Protein 3QBT (pdb70)

Structure (mmCIF, N/CA/C/O backbone):
data_3QBT
#
_entry.id   3QBT
#
_cell.length_a   157.147
_cell.length_b   55.340
_cell.length_c   173.836
_cell.angle_alpha   90.000
_cell.angle_beta   91.930
_cell.angle_gamma   90.000
#
_symmetry.space_group_name_H-M   'C 1 2 1'
#
loop_
_entity.id
_entity.type
_entity.pdbx_description
1 polymer 'Ras-related protein Rab-8A'
2 polymer 'Inositol polyphosphate 5-phosphatase OCRL-1'
3 non-polymer 'MAGNESIUM ION'
4 non-polymer 'PHOSPHOAMINOPHOSPHONIC ACID-GUANYLATE ESTER'
5 non-polymer 'SULFATE ION'
6 water water
#
loop_
_atom_site.group_PDB
_atom_site.id
_atom_site.type_symbol
_atom_site.label_atom_id
_atom_site.label_alt_id
_atom_site.label_comp_id
_atom_site.label_asym_id
_atom_site.label_entity_id
_atom_site.label_seq_id
_atom_site.pdbx_PDB_ins_code
_atom_site.Cartn_x
_atom_site.Cartn_y
_atom_site.Cartn_z
_atom_site.occupancy
_atom_site.B_iso_or_equiv
_atom_site.auth_seq_id
_atom_site.auth_comp_id
_atom_site.auth_asym_id
_atom_site.auth_atom_id
_atom_site.pdbx_PDB_model_num
ATOM 1 N N . TYR A 1 5 ? 7.854 22.557 48.862 1.00 48.93 7 TYR A N 1
ATOM 2 C CA . TYR A 1 5 ? 7.888 22.746 50.325 1.00 47.72 7 TYR A CA 1
ATOM 3 C C . TYR A 1 5 ? 8.441 21.499 51.003 1.00 45.48 7 TYR A C 1
ATOM 4 O O . TYR A 1 5 ? 7.962 20.390 50.763 1.00 44.80 7 TYR A O 1
ATOM 13 N N . LEU A 1 6 ? 9.427 21.686 51.869 1.00 42.97 8 LEU A N 1
ATOM 14 C CA . LEU A 1 6 ? 9.926 20.586 52.689 1.00 40.29 8 LEU A CA 1
ATOM 15 C C . LEU A 1 6 ? 9.908 21.017 54.161 1.00 37.44 8 LEU A C 1
ATOM 16 O O . LEU A 1 6 ? 10.633 21.944 54.542 1.00 37.19 8 LEU A O 1
ATOM 21 N N . PHE A 1 7 ? 9.076 20.357 54.984 1.00 34.41 9 PHE A N 1
ATOM 22 C CA . PHE A 1 7 ? 8.988 20.709 56.401 1.00 31.77 9 PHE A CA 1
ATOM 23 C C . PHE A 1 7 ? 9.636 19.639 57.245 1.00 30.44 9 PHE A C 1
ATOM 24 O O . PHE A 1 7 ? 9.281 18.465 57.137 1.00 30.03 9 PHE A O 1
ATOM 32 N N . LYS A 1 8 ? 10.571 20.042 58.103 1.00 29.53 10 LYS A N 1
ATOM 33 C CA . LYS A 1 8 ? 11.166 19.101 59.058 1.00 28.70 10 LYS A CA 1
ATOM 34 C C . LYS A 1 8 ? 10.318 19.104 60.304 1.00 26.19 10 LYS A C 1
ATOM 35 O O . LYS A 1 8 ? 10.126 20.136 60.939 1.00 25.57 10 LYS A O 1
ATOM 41 N N . LEU A 1 9 ? 9.787 17.938 60.659 1.00 24.07 11 LEU A N 1
ATOM 42 C CA . LEU A 1 9 ? 8.996 17.810 61.889 1.00 23.61 11 LEU A CA 1
ATOM 43 C C . LEU A 1 9 ? 9.673 16.904 62.901 1.00 23.85 11 LEU A C 1
ATOM 44 O O . LEU A 1 9 ? 10.451 16.020 62.537 1.00 24.84 11 LEU A O 1
ATOM 49 N N . LEU A 1 10 ? 9.365 17.096 64.180 1.00 23.69 12 LEU A N 1
ATOM 50 C CA . LEU A 1 10 ? 10.030 16.332 65.208 1.00 24.85 12 LEU A CA 1
ATOM 51 C C . LEU A 1 10 ? 9.005 15.883 66.252 1.00 23.76 12 LEU A C 1
ATOM 52 O O . LEU A 1 10 ? 8.192 16.673 66.674 1.00 23.96 12 LEU A O 1
ATOM 57 N N . LEU A 1 11 ? 9.048 14.617 66.657 1.00 22.18 13 LEU A N 1
ATOM 58 C CA . LEU A 1 11 ? 8.168 14.079 67.736 1.00 22.75 13 LEU A CA 1
ATOM 59 C C . LEU A 1 11 ? 8.962 13.891 69.003 1.00 21.78 13 LEU A C 1
ATOM 60 O O . LEU A 1 11 ? 10.005 13.202 68.976 1.00 21.45 13 LEU A O 1
ATOM 65 N N . ILE A 1 12 ? 8.503 14.499 70.095 1.00 20.73 14 ILE A N 1
ATOM 66 C CA . ILE A 1 12 ? 9.226 14.394 71.362 1.00 20.82 14 ILE A CA 1
ATOM 67 C C . ILE A 1 12 ? 8.226 14.067 72.466 1.00 20.83 14 ILE A C 1
ATOM 68 O O . ILE A 1 12 ? 7.017 14.228 72.265 1.00 20.44 14 ILE A O 1
ATOM 73 N N . GLY A 1 13 ? 8.738 13.657 73.620 1.00 20.94 15 GLY A N 1
ATOM 74 C CA . GLY A 1 13 ? 7.905 13.242 74.728 1.00 22.55 15 GLY A CA 1
ATOM 75 C C . GLY A 1 13 ? 8.484 11.979 75.320 1.00 23.29 15 GLY A C 1
ATOM 76 O O . GLY A 1 13 ? 9.340 11.345 74.703 1.00 22.69 15 GLY A O 1
ATOM 77 N N . ASP A 1 14 ? 8.006 11.617 76.514 1.00 23.64 16 ASP A N 1
ATOM 78 C CA . ASP A 1 14 ? 8.538 10.536 77.323 1.00 24.59 16 ASP A CA 1
ATOM 79 C C . ASP A 1 14 ? 8.584 9.199 76.574 1.00 25.46 16 ASP A C 1
ATOM 80 O O . ASP A 1 14 ? 7.811 8.954 75.641 1.00 24.99 16 ASP A O 1
ATOM 85 N N . SER A 1 15 ? 9.465 8.320 77.020 1.00 25.03 17 SER A N 1
ATOM 86 C CA . SER A 1 15 ? 9.493 6.959 76.507 1.00 25.39 17 SER A CA 1
ATOM 87 C C . SER A 1 15 ? 8.159 6.254 76.757 1.00 25.82 17 SER A C 1
ATOM 88 O O . SER A 1 15 ? 7.613 6.297 77.869 1.00 26.34 17 SER A O 1
ATOM 91 N N . GLY A 1 16 ? 7.627 5.607 75.724 1.00 25.76 18 GLY A N 1
ATOM 92 C CA . GLY A 1 16 ? 6.413 4.787 75.831 1.00 25.30 18 GLY A CA 1
ATOM 93 C C . GLY A 1 16 ? 5.089 5.479 75.485 1.00 24.96 18 GLY A C 1
ATOM 94 O O . GLY A 1 16 ? 4.025 4.837 75.529 1.00 25.99 18 GLY A O 1
ATOM 95 N N . VAL A 1 17 ? 5.122 6.765 75.142 1.00 22.77 19 VAL A N 1
ATOM 96 C CA . VAL A 1 17 ? 3.864 7.494 74.943 1.00 21.74 19 VAL A CA 1
ATOM 97 C C . VAL A 1 17 ? 3.227 7.157 73.582 1.00 22.14 19 VAL A C 1
ATOM 98 O O . VAL A 1 17 ? 2.079 7.493 73.358 1.00 21.73 19 VAL A O 1
ATOM 102 N N . GLY A 1 18 ? 4.019 6.585 72.663 1.00 19.73 20 GLY A N 1
ATOM 103 C CA . GLY A 1 18 ? 3.535 6.234 71.327 1.00 19.98 20 GLY A CA 1
ATOM 104 C C . GLY A 1 18 ? 4.056 7.011 70.137 1.00 20.41 20 GLY A C 1
ATOM 105 O O . GLY A 1 18 ? 3.440 6.970 69.087 1.00 20.24 20 GLY A O 1
ATOM 106 N N . LYS A 1 19 ? 5.175 7.720 70.274 1.00 20.97 21 LYS A N 1
ATOM 107 C CA . LYS A 1 19 ? 5.731 8.456 69.136 1.00 22.20 21 LYS A CA 1
ATOM 108 C C . LYS A 1 19 ? 5.986 7.581 67.917 1.00 22.31 21 LYS A C 1
ATOM 109 O O . LYS A 1 19 ? 5.575 7.906 66.815 1.00 23.60 21 LYS A O 1
ATOM 115 N N . THR A 1 20 ? 6.676 6.457 68.092 1.00 23.17 22 THR A N 1
ATOM 116 C CA . THR A 1 20 ? 6.978 5.596 66.932 1.00 22.31 22 THR A CA 1
ATOM 117 C C . THR A 1 20 ? 5.695 5.067 66.295 1.00 22.83 22 THR A C 1
ATOM 118 O O . THR A 1 20 ? 5.576 5.008 65.079 1.00 22.41 22 THR A O 1
ATOM 122 N N . CYS A 1 21 ? 4.715 4.709 67.119 1.00 22.09 23 CYS A N 1
ATOM 123 C CA . CYS A 1 21 ? 3.456 4.216 66.578 1.00 23.26 23 CYS A CA 1
ATOM 124 C C . CYS A 1 21 ? 2.709 5.333 65.878 1.00 22.93 23 CYS A C 1
ATOM 125 O O . CYS A 1 21 ? 2.060 5.119 64.869 1.00 24.56 23 CYS A O 1
ATOM 128 N N . VAL A 1 22 ? 2.781 6.546 66.407 1.00 22.08 24 VAL A N 1
ATOM 129 C CA . VAL A 1 22 ? 2.058 7.650 65.738 1.00 23.44 24 VAL A CA 1
ATOM 130 C C . VAL A 1 22 ? 2.642 7.865 64.343 1.00 23.88 24 VAL A C 1
ATOM 131 O O . VAL A 1 22 ? 1.922 8.032 63.338 1.00 23.74 24 VAL A O 1
ATOM 135 N N . LEU A 1 23 ? 3.963 7.858 64.276 1.00 23.96 25 LEU A N 1
ATOM 136 C CA . LEU A 1 23 ? 4.617 7.981 62.965 1.00 25.54 25 LEU A CA 1
ATOM 137 C C . LEU A 1 23 ? 4.335 6.820 62.018 1.00 25.99 25 LEU A C 1
ATOM 138 O O . LEU A 1 23 ? 4.090 7.046 60.826 1.00 27.98 25 LEU A O 1
ATOM 143 N N . PHE A 1 24 ? 4.345 5.589 62.536 1.00 26.51 26 PHE A N 1
ATOM 144 C CA . PHE A 1 24 ? 4.037 4.419 61.744 1.00 27.84 26 PHE A CA 1
ATOM 145 C C . PHE A 1 24 ? 2.604 4.480 61.205 1.00 28.03 26 PHE A C 1
ATOM 146 O O . PHE A 1 24 ? 2.344 4.153 60.044 1.00 27.34 26 PHE A O 1
ATOM 154 N N . ARG A 1 25 ? 1.669 4.897 62.050 1.00 27.20 27 ARG A N 1
ATOM 155 C CA . ARG A 1 25 ? 0.287 5.078 61.601 1.00 26.73 27 ARG A CA 1
ATOM 156 C C . ARG A 1 25 ? 0.180 6.137 60.473 1.00 27.61 27 ARG A C 1
ATOM 157 O O . ARG A 1 25 ? -0.519 5.912 59.501 1.00 27.55 27 ARG A O 1
ATOM 165 N N . PHE A 1 26 ? 0.847 7.278 60.613 1.00 26.30 28 PHE A N 1
ATOM 166 C CA . PHE A 1 26 ? 0.750 8.336 59.600 1.00 27.63 28 PHE A CA 1
ATOM 167 C C . PHE A 1 26 ? 1.458 7.974 58.278 1.00 29.69 28 PHE A C 1
ATOM 168 O O . PHE A 1 26 ? 0.983 8.339 57.186 1.00 30.59 28 PHE A O 1
ATOM 176 N N . SER A 1 27 ? 2.588 7.282 58.362 1.00 29.78 29 SER A N 1
ATOM 177 C CA . SER A 1 27 ? 3.345 6.972 57.164 1.00 33.08 29 SER A CA 1
ATOM 178 C C . SER A 1 27 ? 2.945 5.626 56.526 1.00 35.09 29 SER A C 1
ATOM 179 O O . SER A 1 27 ? 2.901 5.524 55.298 1.00 36.19 29 SER A O 1
ATOM 182 N N . GLU A 1 28 ? 2.655 4.617 57.347 1.00 36.25 30 GLU A N 1
ATOM 183 C CA . GLU A 1 28 ? 2.306 3.287 56.839 1.00 39.19 30 GLU A CA 1
ATOM 184 C C . GLU A 1 28 ? 0.822 2.935 56.984 1.00 40.19 30 GLU A C 1
ATOM 185 O O . GLU A 1 28 ? 0.384 1.888 56.497 1.00 41.30 30 GLU A O 1
ATOM 191 N N . ASP A 1 29 ? 0.062 3.806 57.644 1.00 39.72 31 ASP A N 1
ATOM 192 C CA . ASP A 1 29 ? -1.367 3.572 57.922 1.00 40.95 31 ASP A CA 1
ATOM 193 C C . ASP A 1 29 ? -1.542 2.149 58.470 1.00 41.08 31 ASP A C 1
ATOM 194 O O . ASP A 1 29 ? -2.325 1.351 57.951 1.00 42.24 31 ASP A O 1
ATOM 199 N N . ALA A 1 30 ? -0.778 1.846 59.516 1.00 39.32 32 ALA A N 1
ATOM 200 C CA . ALA A 1 30 ? -0.830 0.556 60.186 1.00 38.80 32 ALA A CA 1
ATOM 201 C C . ALA A 1 30 ? -0.449 0.701 61.654 1.00 38.28 32 ALA A C 1
ATOM 202 O O . ALA A 1 30 ? 0.047 1.744 62.082 1.00 35.07 32 ALA A O 1
ATOM 204 N N . PHE A 1 31 ? -0.719 -0.341 62.433 1.00 38.88 33 PHE A N 1
ATOM 205 C CA . PHE A 1 31 ? -0.337 -0.374 63.824 1.00 38.82 33 PHE A CA 1
ATOM 206 C C . PHE A 1 31 ? 0.269 -1.743 64.106 1.00 41.44 33 PHE A C 1
ATOM 207 O O . PHE A 1 31 ? -0.295 -2.783 63.757 1.00 42.51 33 PHE A O 1
ATOM 215 N N . ASN A 1 32 ? 1.445 -1.719 64.696 1.00 42.42 34 ASN A N 1
ATOM 216 C CA . ASN A 1 32 ? 2.152 -2.917 65.105 1.00 45.39 34 ASN A CA 1
ATOM 217 C C . ASN A 1 32 ? 2.345 -2.807 66.617 1.00 45.23 34 ASN A C 1
ATOM 218 O O . ASN A 1 32 ? 2.949 -1.852 67.102 1.00 44.74 34 ASN A O 1
ATOM 223 N N . SER A 1 33 ? 1.817 -3.768 67.366 1.00 46.69 35 SER A N 1
ATOM 224 C CA . SER A 1 33 ? 1.863 -3.699 68.826 1.00 46.90 35 SER A CA 1
ATOM 225 C C . SER A 1 33 ? 3.170 -4.218 69.435 1.00 47.51 35 SER A C 1
ATOM 226 O O . SER A 1 33 ? 3.298 -4.265 70.657 1.00 46.84 35 SER A O 1
ATOM 229 N N . THR A 1 34 ? 4.129 -4.620 68.601 1.00 48.37 36 THR A N 1
ATOM 230 C CA . THR A 1 34 ? 5.379 -5.183 69.138 1.00 50.22 36 THR A CA 1
ATOM 231 C C . THR A 1 34 ? 6.601 -4.285 68.911 1.00 49.33 36 THR A C 1
ATOM 232 O O . THR A 1 34 ? 7.728 -4.785 68.795 1.00 50.81 36 THR A O 1
ATOM 236 N N . PHE A 1 35 ? 6.392 -2.970 68.838 1.00 47.65 37 PHE A N 1
ATOM 237 C CA . PHE A 1 35 ? 7.528 -2.059 68.668 1.00 46.34 37 PHE A CA 1
ATOM 238 C C . PHE A 1 35 ? 8.417 -2.003 69.917 1.00 45.10 37 PHE A C 1
ATOM 239 O O . PHE A 1 35 ? 7.943 -2.083 71.059 1.00 44.67 37 PHE A O 1
ATOM 247 N N . ILE A 1 36 ? 9.710 -1.887 69.647 1.00 43.00 38 ILE A N 1
ATOM 248 C CA . ILE A 1 36 ? 10.728 -1.685 70.633 1.00 41.86 38 ILE A CA 1
ATOM 249 C C . ILE A 1 36 ? 10.986 -0.174 70.802 1.00 38.39 38 ILE A C 1
ATOM 250 O O . ILE A 1 36 ? 10.754 0.637 69.895 1.00 35.36 38 ILE A O 1
ATOM 255 N N . SER A 1 37 ? 11.457 0.179 71.981 1.00 36.29 39 SER A N 1
ATOM 256 C CA . SER A 1 37 ? 11.914 1.518 72.268 1.00 35.53 39 SER A CA 1
ATOM 257 C C . SER A 1 37 ? 12.981 1.941 71.254 1.00 33.71 39 SER A C 1
ATOM 258 O O . SER A 1 37 ? 13.764 1.113 70.794 1.00 34.33 39 SER A O 1
ATOM 261 N N . THR A 1 38 ? 12.928 3.220 70.867 1.00 30.80 40 THR A N 1
ATOM 262 C CA . THR A 1 38 ? 13.840 3.805 69.922 1.00 28.85 40 THR A CA 1
ATOM 263 C C . THR A 1 38 ? 15.196 4.140 70.548 1.00 29.47 40 THR A C 1
ATOM 264 O 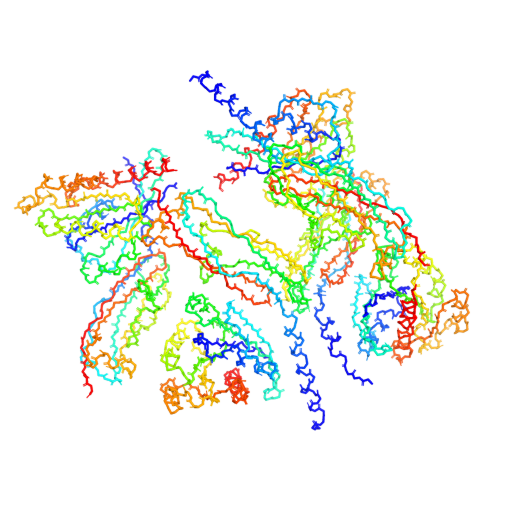O . THR A 1 38 ? 15.276 4.937 71.411 1.00 27.69 40 THR A O 1
ATOM 268 N N . ILE A 1 39 ? 16.228 3.433 70.095 1.00 29.35 41 ILE A N 1
ATOM 269 C CA . ILE A 1 39 ? 17.590 3.621 70.579 1.00 28.96 41 ILE A CA 1
ATOM 270 C C . ILE A 1 39 ? 18.381 4.349 69.506 1.00 27.15 41 ILE A C 1
ATOM 271 O O . ILE A 1 39 ? 19.163 3.748 68.768 1.00 25.89 41 ILE A O 1
ATOM 276 N N . GLY A 1 40 ? 18.154 5.652 69.426 1.00 26.35 42 GLY A N 1
ATOM 277 C CA . GLY A 1 40 ? 18.684 6.475 68.373 1.00 25.64 42 GLY A CA 1
ATOM 278 C C . GLY A 1 40 ? 17.663 7.490 67.917 1.00 25.04 42 GLY A C 1
ATOM 279 O O . GLY A 1 40 ? 16.839 7.901 68.678 1.00 24.23 42 GLY A O 1
ATOM 280 N N . ILE A 1 41 ? 17.740 7.884 66.665 1.00 24.78 43 ILE A N 1
ATOM 281 C CA . ILE A 1 41 ? 16.782 8.838 66.142 1.00 24.58 43 ILE A CA 1
ATOM 282 C C . ILE A 1 41 ? 16.578 8.479 64.675 1.00 26.51 43 ILE A C 1
ATOM 283 O O . ILE A 1 41 ? 17.552 8.244 63.925 1.00 25.78 43 ILE A O 1
ATOM 288 N N . ASP A 1 42 ? 15.303 8.420 64.271 1.00 26.15 44 ASP A N 1
ATOM 289 C CA . ASP A 1 42 ? 14.971 7.990 62.924 1.00 27.57 44 ASP A CA 1
ATOM 290 C C . ASP A 1 42 ? 14.086 9.019 62.262 1.00 26.84 44 ASP A C 1
ATOM 291 O O . ASP A 1 42 ? 13.564 9.903 62.921 1.00 25.34 44 ASP A O 1
ATOM 296 N N . PHE A 1 43 ? 13.920 8.904 60.951 1.00 26.44 45 PHE A N 1
ATOM 297 C CA . PHE A 1 43 ? 12.974 9.778 60.264 1.00 27.78 45 PHE A CA 1
ATOM 298 C C . PHE A 1 43 ? 12.316 9.053 59.122 1.00 28.15 45 PHE A C 1
ATOM 299 O O . PHE A 1 43 ? 12.872 8.091 58.564 1.00 28.05 45 PHE A O 1
ATOM 307 N N . LYS A 1 44 ? 11.132 9.517 58.777 1.00 28.09 46 LYS A N 1
ATOM 308 C CA . LYS A 1 44 ? 10.427 8.996 57.623 1.00 28.91 46 LYS A CA 1
ATOM 309 C C . LYS A 1 44 ? 9.831 10.136 56.831 1.00 29.61 46 LYS A C 1
ATOM 310 O O . LYS A 1 44 ? 9.599 11.236 57.364 1.00 28.26 46 LYS A O 1
ATOM 316 N N . ILE A 1 45 ? 9.616 9.866 55.545 1.00 29.46 47 ILE A N 1
ATOM 317 C CA . ILE A 1 45 ? 9.066 10.816 54.601 1.00 31.14 47 ILE A CA 1
ATOM 318 C C . ILE A 1 45 ? 7.574 10.538 54.373 1.00 31.14 47 ILE A C 1
ATOM 319 O O . ILE A 1 45 ? 7.166 9.382 54.148 1.00 29.55 47 ILE A O 1
ATOM 324 N N . ARG A 1 46 ? 6.770 11.607 54.430 1.00 31.04 48 ARG A N 1
ATOM 325 C CA . ARG A 1 46 ? 5.364 11.531 54.082 1.00 32.87 48 ARG A CA 1
ATOM 326 C C . ARG A 1 46 ? 4.958 12.820 53.401 1.00 34.13 48 ARG A C 1
ATOM 327 O O . ARG A 1 46 ? 5.117 13.911 53.952 1.00 33.71 48 ARG A O 1
ATOM 335 N N . THR A 1 47 ? 4.434 12.689 52.190 1.00 36.09 49 THR A N 1
ATOM 336 C CA . THR A 1 47 ? 4.028 13.830 51.385 1.00 37.63 49 THR A CA 1
ATOM 337 C C . THR A 1 47 ? 2.534 14.100 51.545 1.00 38.42 49 THR A C 1
ATOM 338 O O . THR A 1 47 ? 1.722 13.184 51.578 1.00 38.45 49 THR A O 1
ATOM 342 N N . ILE A 1 48 ? 2.185 15.368 51.718 1.00 39.81 50 ILE A N 1
ATOM 343 C CA . ILE A 1 48 ? 0.799 15.768 51.782 1.00 41.58 50 ILE A CA 1
ATOM 344 C C . ILE A 1 48 ? 0.565 16.888 50.748 1.00 43.48 50 ILE A C 1
ATOM 345 O O . ILE A 1 48 ? 1.514 17.370 50.125 1.00 43.07 50 ILE A O 1
ATOM 350 N N . GLU A 1 49 ? -0.689 17.295 50.571 1.00 45.98 51 GLU A N 1
ATOM 351 C CA . GLU A 1 49 ? -0.981 18.432 49.696 1.00 48.62 51 GLU A CA 1
ATOM 352 C C . GLU A 1 49 ? -1.806 19.503 50.407 1.00 48.13 51 GLU A C 1
ATOM 353 O O . GLU A 1 49 ? -2.824 19.203 51.026 1.00 47.60 51 GLU A O 1
ATOM 359 N N . LEU A 1 50 ? -1.359 20.752 50.285 1.00 49.10 52 LEU A N 1
ATOM 360 C CA . LEU A 1 50 ? -2.067 21.913 50.850 1.00 50.54 52 LEU A CA 1
ATOM 361 C C . LEU A 1 50 ? -2.084 23.074 49.860 1.00 52.52 52 LEU A C 1
ATOM 362 O O . LEU A 1 50 ? -1.039 23.449 49.323 1.00 52.46 52 LEU A O 1
ATOM 367 N N . ASP A 1 51 ? -3.263 23.668 49.657 1.00 55.46 53 ASP A N 1
ATOM 368 C CA . ASP A 1 51 ? -3.428 24.809 48.732 1.00 58.13 53 ASP A CA 1
ATOM 369 C C . ASP A 1 51 ? -2.899 24.457 47.344 1.00 59.06 53 ASP A C 1
ATOM 370 O O . ASP A 1 51 ? -2.296 25.300 46.657 1.00 60.47 53 ASP A O 1
ATOM 375 N N . GLY A 1 52 ? -3.101 23.204 46.943 1.00 59.04 54 GLY A N 1
ATOM 376 C CA . GLY A 1 52 ? -2.551 22.708 45.680 1.00 60.08 54 GLY A CA 1
ATOM 377 C C . GLY A 1 52 ? -1.030 22.627 45.643 1.00 59.71 54 GLY A C 1
ATOM 378 O O . GLY A 1 52 ? -0.431 22.567 44.570 1.00 60.78 54 GLY A O 1
ATOM 379 N N . LYS A 1 53 ? -0.390 22.632 46.808 1.00 57.99 55 LYS A N 1
ATOM 380 C CA . LYS A 1 53 ? 1.062 22.466 46.861 1.00 57.41 55 LYS A CA 1
ATOM 381 C C . LYS A 1 53 ? 1.403 21.118 47.474 1.00 55.41 55 LYS A C 1
ATOM 382 O O . LYS A 1 53 ? 0.745 20.674 48.416 1.00 54.54 55 LYS A O 1
ATOM 388 N N . ARG A 1 54 ? 2.435 20.476 46.940 1.00 54.52 56 ARG A N 1
ATOM 389 C CA . ARG A 1 54 ? 2.916 19.230 47.514 1.00 52.75 56 ARG A CA 1
ATOM 390 C C . ARG A 1 54 ? 3.970 19.535 48.586 1.00 50.02 56 ARG A C 1
ATOM 391 O O . ARG A 1 54 ? 5.005 20.176 48.319 1.00 49.99 56 ARG A O 1
ATOM 399 N N . ILE A 1 55 ? 3.680 19.098 49.803 1.00 46.81 57 ILE A N 1
ATOM 400 C CA . ILE A 1 55 ? 4.544 19.390 50.931 1.00 43.75 57 ILE A CA 1
ATOM 401 C C . ILE A 1 55 ? 5.163 18.076 51.371 1.00 41.15 57 ILE A C 1
ATOM 402 O O . ILE A 1 55 ? 4.444 17.143 51.728 1.00 39.76 57 ILE A O 1
ATOM 407 N N . LYS A 1 56 ? 6.490 17.997 51.327 1.00 39.71 58 LYS A N 1
ATOM 408 C CA . LYS A 1 56 ? 7.181 16.813 51.801 1.00 38.58 58 LYS A CA 1
ATOM 409 C C . LYS A 1 56 ? 7.443 16.977 53.288 1.00 35.35 58 LYS A C 1
ATOM 410 O O . LYS A 1 56 ? 8.115 17.935 53.714 1.00 35.43 58 LYS A O 1
ATOM 416 N N . LEU A 1 57 ? 6.897 16.064 54.082 1.00 31.76 59 LEU A N 1
ATOM 417 C CA . LEU A 1 57 ? 7.178 16.082 55.507 1.00 29.10 59 LEU A CA 1
ATOM 418 C C . LEU A 1 57 ? 8.315 15.114 55.825 1.00 28.08 59 LEU A C 1
ATOM 419 O O . LEU A 1 57 ? 8.245 13.945 55.481 1.00 29.05 59 LEU A O 1
ATOM 424 N N . GLN A 1 58 ? 9.362 15.617 56.464 1.00 25.91 60 GLN A N 1
ATOM 425 C CA . GLN A 1 58 ? 10.456 14.783 56.904 1.00 24.65 60 GLN A CA 1
ATOM 426 C C . GLN A 1 58 ? 10.303 14.712 58.398 1.00 23.10 60 GLN A C 1
ATOM 427 O O . GLN A 1 58 ? 10.511 15.691 59.099 1.00 23.88 60 GLN A O 1
ATOM 433 N N . ILE A 1 59 ? 9.869 13.561 58.910 1.00 24.09 61 ILE A N 1
ATOM 434 C CA . ILE A 1 59 ? 9.436 13.495 60.312 1.00 22.53 61 ILE A CA 1
ATOM 435 C C . ILE A 1 59 ? 10.385 12.661 61.137 1.00 23.05 61 ILE A C 1
ATOM 436 O O . ILE A 1 59 ? 10.511 11.457 60.892 1.00 21.75 61 ILE A O 1
ATOM 441 N N . TRP A 1 60 ? 11.029 13.304 62.104 1.00 21.71 62 TRP A N 1
ATOM 442 C CA . TRP A 1 60 ? 12.036 12.685 62.968 1.00 22.16 62 TRP A CA 1
ATOM 443 C C . TRP A 1 60 ? 11.432 12.189 64.275 1.00 23.61 62 TRP A C 1
ATOM 444 O O . TRP A 1 60 ? 10.726 12.922 64.986 1.00 22.27 62 TRP A O 1
ATOM 455 N N . ASP A 1 61 ? 11.729 10.935 64.592 1.00 22.59 63 ASP A N 1
ATOM 456 C CA . ASP A 1 61 ? 11.146 10.261 65.734 1.00 24.25 63 ASP A CA 1
ATOM 457 C C . ASP A 1 61 ? 12.288 10.025 66.748 1.00 25.17 63 ASP A C 1
ATOM 458 O O . ASP A 1 61 ? 13.246 9.314 66.449 1.00 26.59 63 ASP A O 1
ATOM 463 N N . THR A 1 62 ? 12.180 10.625 67.930 1.00 24.88 64 THR A N 1
ATOM 464 C CA . THR A 1 62 ? 13.266 10.653 68.903 1.00 25.27 64 THR A CA 1
ATOM 465 C C . THR A 1 62 ? 13.194 9.542 69.921 1.00 25.69 64 THR A C 1
ATOM 466 O O . THR A 1 62 ? 12.172 8.950 70.089 1.00 23.75 64 THR A O 1
ATOM 470 N N . ALA A 1 63 ? 14.301 9.318 70.623 1.00 26.33 65 ALA A N 1
ATOM 471 C CA . ALA A 1 63 ? 14.334 8.417 71.755 1.00 28.49 65 ALA A CA 1
ATOM 472 C C . ALA A 1 63 ? 13.872 9.164 73.011 1.00 28.91 65 ALA A C 1
ATOM 473 O O . ALA A 1 63 ? 14.429 10.218 73.374 1.00 30.92 65 ALA A O 1
ATOM 475 N N . GLY A 1 64 ? 12.857 8.641 73.676 1.00 28.69 66 GLY A N 1
ATOM 476 C CA . GLY A 1 64 ? 12.308 9.348 74.826 1.00 28.60 66 GLY A CA 1
ATOM 477 C C . GLY A 1 64 ? 12.919 8.925 76.148 1.00 29.71 66 GLY A C 1
ATOM 478 O O . GLY A 1 64 ? 12.649 9.547 77.177 1.00 29.26 66 GLY A O 1
ATOM 479 N N . GLN A 1 65 ? 13.743 7.878 76.124 1.00 30.26 67 GLN A N 1
ATOM 480 C CA . GLN A 1 65 ? 14.433 7.438 77.344 1.00 33.00 67 GLN A CA 1
ATOM 481 C C . GLN A 1 65 ? 15.350 8.513 77.912 1.00 33.32 67 GLN A C 1
ATOM 482 O O . GLN A 1 65 ? 16.094 9.146 77.171 1.00 32.49 67 GLN A O 1
ATOM 488 N N . GLU A 1 66 ? 15.279 8.698 79.237 1.00 34.81 68 GLU A N 1
ATOM 489 C CA . GLU A 1 66 ? 16.019 9.734 79.978 1.00 36.73 68 GLU A CA 1
ATOM 490 C C . GLU A 1 66 ? 17.498 9.888 79.581 1.00 36.34 68 GLU A C 1
ATOM 491 O O . GLU A 1 66 ? 17.977 11.020 79.391 1.00 35.64 68 GLU A O 1
ATOM 497 N N . ARG A 1 67 ? 18.210 8.767 79.432 1.00 36.86 69 ARG A N 1
ATOM 498 C CA . ARG A 1 67 ? 19.654 8.798 79.194 1.00 38.82 69 ARG A CA 1
ATOM 499 C C . ARG A 1 67 ? 20.054 9.399 77.855 1.00 37.32 69 ARG A C 1
ATOM 500 O O . ARG A 1 67 ? 21.200 9.745 77.659 1.00 37.40 69 ARG A O 1
ATOM 508 N N . PHE A 1 68 ? 19.085 9.562 76.955 1.00 35.73 70 PHE A N 1
ATOM 509 C CA . PHE A 1 68 ? 19.356 10.055 75.605 1.00 34.33 70 PHE A CA 1
ATOM 510 C C . PHE A 1 68 ? 18.797 11.460 75.423 1.00 34.07 70 PHE A C 1
ATOM 511 O O . PHE A 1 68 ? 18.923 12.034 74.353 1.00 33.58 70 PHE A O 1
ATOM 519 N N . ARG A 1 69 ? 18.157 12.008 76.447 1.00 35.24 71 ARG A N 1
ATOM 520 C CA . ARG A 1 69 ? 17.434 13.263 76.266 1.00 36.58 71 ARG A CA 1
ATOM 521 C C . ARG A 1 69 ? 18.344 14.440 75.923 1.00 36.73 71 ARG A C 1
ATOM 522 O O . ARG A 1 69 ? 18.049 15.203 74.998 1.00 36.16 71 ARG A O 1
ATOM 530 N N . THR A 1 70 ? 19.440 14.579 76.662 1.00 37.60 72 THR A N 1
ATOM 531 C CA . THR A 1 70 ? 20.412 15.623 76.383 1.00 38.95 72 THR A CA 1
ATOM 532 C C . THR A 1 70 ? 21.009 15.510 74.976 1.00 38.23 72 THR A C 1
ATOM 533 O O . THR A 1 70 ? 20.982 16.471 74.214 1.00 38.08 72 THR A O 1
ATOM 537 N N . ILE A 1 71 ? 21.522 14.329 74.620 1.00 37.48 73 ILE A N 1
ATOM 538 C CA . ILE A 1 71 ? 22.018 14.059 73.252 1.00 36.74 73 ILE A CA 1
ATOM 539 C C . ILE A 1 71 ? 21.009 14.481 72.174 1.00 34.35 73 ILE A C 1
ATOM 540 O O . ILE A 1 71 ? 21.370 15.057 71.134 1.00 33.55 73 ILE A O 1
ATOM 545 N N . THR A 1 72 ? 19.738 14.211 72.441 1.00 33.25 74 THR A N 1
ATOM 546 C CA . THR A 1 72 ? 18.678 14.387 71.453 1.00 32.25 74 THR A CA 1
ATOM 547 C C . THR A 1 72 ? 18.358 15.840 71.164 1.00 32.36 74 THR A C 1
ATOM 548 O O . THR A 1 72 ? 17.787 16.170 70.120 1.00 31.63 74 THR A O 1
ATOM 552 N N . THR A 1 73 ? 18.758 16.728 72.059 1.00 33.91 75 THR A N 1
ATOM 553 C CA . THR A 1 73 ? 18.488 18.159 71.851 1.00 35.27 75 THR A CA 1
ATOM 554 C C . THR A 1 73 ? 19.233 18.709 70.661 1.00 36.02 75 THR A C 1
ATOM 555 O O . THR A 1 73 ? 18.808 19.705 70.072 1.00 36.12 75 THR A O 1
ATOM 559 N N . ALA A 1 74 ? 20.337 18.048 70.304 1.00 36.44 76 ALA A N 1
ATOM 560 C CA . ALA A 1 74 ? 21.085 18.377 69.089 1.00 36.71 76 ALA A CA 1
ATOM 561 C C . ALA A 1 74 ? 20.209 18.363 67.832 1.00 36.34 76 ALA A C 1
ATOM 562 O O . ALA A 1 74 ? 20.494 19.083 66.870 1.00 37.59 76 ALA A O 1
ATOM 564 N N . TYR A 1 75 ? 19.174 17.515 67.823 1.00 34.15 77 TYR A N 1
ATOM 565 C CA . TYR A 1 75 ? 18.368 17.326 66.629 1.00 33.67 77 TYR A CA 1
ATOM 566 C C . TYR A 1 75 ? 17.203 18.308 66.523 1.00 34.00 77 TYR A C 1
ATOM 567 O O . TYR A 1 75 ? 16.522 18.292 65.540 1.00 34.10 77 TYR A O 1
ATOM 576 N N . TYR A 1 76 ? 16.994 19.165 67.526 1.00 36.17 78 TYR A N 1
ATOM 577 C CA . TYR A 1 76 ? 15.885 20.146 67.520 1.00 37.54 78 TYR A CA 1
ATOM 578 C C . TYR A 1 76 ? 16.106 21.268 66.509 1.00 39.62 78 TYR A C 1
ATOM 579 O O . TYR A 1 76 ? 15.148 21.778 65.939 1.00 38.63 78 TYR A O 1
ATOM 588 N N . ARG A 1 77 ? 17.377 21.628 66.294 1.00 41.92 79 ARG A N 1
ATOM 589 C CA . ARG A 1 77 ? 17.779 22.740 65.414 1.00 45.24 79 ARG A CA 1
ATOM 590 C C . ARG A 1 77 ? 16.994 22.940 64.091 1.00 44.36 79 ARG A C 1
ATOM 591 O O . ARG A 1 77 ? 16.487 24.022 63.828 1.00 46.84 79 ARG A O 1
ATOM 599 N N . GLY A 1 78 ? 16.900 21.943 63.245 1.00 42.78 80 GLY A N 1
ATOM 600 C CA . GLY A 1 78 ? 16.169 22.184 61.990 1.00 42.39 80 GLY A CA 1
ATOM 601 C C . GLY A 1 78 ? 14.632 22.208 62.035 1.00 40.39 80 GLY A C 1
ATOM 602 O O . GLY A 1 78 ? 13.980 22.610 61.059 1.00 39.89 80 GLY A O 1
ATOM 603 N N . ALA A 1 79 ? 14.056 21.783 63.162 1.00 37.58 81 ALA A N 1
ATOM 604 C CA . ALA A 1 79 ? 12.601 21.548 63.262 1.00 34.96 81 ALA A CA 1
ATOM 605 C C . ALA A 1 79 ? 11.742 22.758 62.914 1.00 34.03 81 ALA A C 1
ATOM 606 O O . ALA A 1 79 ? 11.960 23.842 63.430 1.00 34.67 81 ALA A O 1
ATOM 608 N N . MET A 1 80 ? 10.764 22.564 62.046 1.00 32.30 82 MET A N 1
ATOM 609 C CA . MET A 1 80 ? 9.808 23.623 61.725 1.00 32.80 82 MET A CA 1
ATOM 610 C C . MET A 1 80 ? 8.493 23.425 62.464 1.00 30.41 82 MET A C 1
ATOM 611 O O . MET A 1 80 ? 7.682 24.345 62.577 1.00 29.73 82 MET A O 1
ATOM 616 N N . GLY A 1 81 ? 8.253 22.193 62.906 1.00 27.50 83 GLY A N 1
ATOM 617 C CA . GLY A 1 81 ? 7.071 21.904 63.690 1.00 25.81 83 GLY A CA 1
ATOM 618 C C . GLY A 1 81 ? 7.405 20.762 64.624 1.00 25.18 83 GLY A C 1
ATOM 619 O O . GLY A 1 81 ? 8.151 19.852 64.255 1.00 23.19 83 GLY A O 1
ATOM 620 N N . ILE A 1 82 ? 6.885 20.831 65.850 1.00 25.83 84 ILE A N 1
ATOM 621 C CA . ILE A 1 82 ? 7.135 19.818 66.870 1.00 24.84 84 ILE A CA 1
ATOM 622 C C . ILE A 1 82 ? 5.832 19.326 67.488 1.00 25.36 84 ILE A C 1
ATOM 623 O O . ILE A 1 82 ? 5.027 20.116 67.986 1.00 25.98 84 ILE A O 1
ATOM 628 N N . MET A 1 83 ? 5.635 18.009 67.471 1.00 24.16 85 MET A N 1
ATOM 629 C CA . MET A 1 83 ? 4.574 17.379 68.234 1.00 23.49 85 MET A CA 1
ATOM 630 C C . MET A 1 83 ? 5.066 17.038 69.621 1.00 24.22 85 MET A C 1
ATOM 631 O O . MET A 1 83 ? 6.061 16.310 69.776 1.00 23.28 85 MET A O 1
ATOM 636 N N . LEU A 1 84 ? 4.349 17.530 70.625 1.00 23.46 86 LEU A N 1
ATOM 637 C CA . LEU A 1 84 ? 4.609 17.171 72.038 1.00 24.50 86 LEU A CA 1
ATOM 638 C C . LEU A 1 84 ? 3.653 16.055 72.438 1.00 22.84 86 LEU A C 1
ATOM 639 O O . LEU A 1 84 ? 2.461 16.292 72.516 1.00 23.41 86 LEU A O 1
ATOM 644 N N . VAL A 1 85 ? 4.153 14.848 72.663 1.00 21.25 87 VAL A N 1
ATOM 645 C CA . VAL A 1 85 ? 3.249 13.691 72.827 1.00 20.64 87 VAL A CA 1
ATOM 646 C C . VAL A 1 85 ? 3.278 13.174 74.261 1.00 20.65 87 VAL A C 1
ATOM 647 O O . VAL A 1 85 ? 4.350 13.011 74.875 1.00 18.45 87 VAL A O 1
ATOM 651 N N . TYR A 1 86 ? 2.087 12.982 74.828 1.00 20.22 88 TYR A N 1
ATOM 652 C CA . TYR A 1 86 ? 1.969 12.341 76.127 1.00 21.29 88 TYR A CA 1
ATOM 653 C C . TYR A 1 86 ? 0.986 11.198 75.969 1.00 21.58 88 TYR A C 1
ATOM 654 O O . TYR A 1 86 ? 0.404 11.038 74.906 1.00 22.76 88 TYR A O 1
ATOM 663 N N . ASP A 1 87 ? 0.793 10.429 77.035 1.00 23.68 89 ASP A N 1
ATOM 664 C CA . ASP A 1 87 ? -0.005 9.198 77.017 1.00 22.51 89 ASP A CA 1
ATOM 665 C C . ASP A 1 87 ? -1.135 9.521 77.973 1.00 23.28 89 ASP A C 1
ATOM 666 O O . ASP A 1 87 ? -0.882 9.830 79.142 1.00 22.60 89 ASP A O 1
ATOM 671 N N . ILE A 1 88 ? -2.385 9.483 77.500 1.00 23.58 90 ILE A N 1
ATOM 672 C CA . ILE A 1 88 ? -3.538 9.846 78.361 1.00 25.12 90 ILE A CA 1
ATOM 673 C C . ILE A 1 88 ? -3.663 8.921 79.592 1.00 26.57 90 ILE A C 1
ATOM 674 O O . ILE A 1 88 ? -4.312 9.253 80.588 1.00 27.31 90 ILE A O 1
ATOM 679 N N . THR A 1 89 ? -3.012 7.765 79.523 1.00 28.48 91 THR A N 1
ATOM 680 C CA . THR A 1 89 ? -3.052 6.791 80.616 1.00 30.00 91 THR A CA 1
ATOM 681 C C . THR A 1 89 ? -1.888 6.970 81.584 1.00 30.55 91 THR A C 1
ATOM 682 O O . THR A 1 89 ? -1.777 6.207 82.553 1.00 31.40 91 THR A O 1
ATOM 686 N N . ASN A 1 90 ? -1.072 7.998 81.359 1.00 29.17 92 ASN A N 1
ATOM 687 C CA . ASN A 1 90 ? 0.108 8.277 82.189 1.00 30.25 92 ASN A CA 1
ATOM 688 C C . ASN A 1 90 ? 0.239 9.763 82.562 1.00 29.96 92 ASN A C 1
ATOM 689 O O . ASN A 1 90 ? 0.785 10.557 81.790 1.00 27.76 92 ASN A O 1
ATOM 694 N N . GLU A 1 91 ? -0.240 10.111 83.758 1.00 30.95 93 GLU A N 1
ATOM 695 C CA . GLU A 1 91 ? -0.178 11.488 84.303 1.00 31.07 93 GLU A CA 1
ATOM 696 C C . GLU A 1 91 ? 1.245 12.041 84.306 1.00 30.95 93 GLU A C 1
ATOM 697 O O . GLU A 1 91 ? 1.456 13.211 83.975 1.00 30.89 93 GLU A O 1
ATOM 703 N N . LYS A 1 92 ? 2.235 11.209 84.628 1.00 31.37 94 LYS A N 1
ATOM 704 C CA . LYS A 1 92 ? 3.638 11.684 84.580 1.00 31.87 94 LYS A CA 1
ATOM 705 C C . LYS A 1 92 ? 4.036 12.193 83.180 1.00 30.23 94 LYS A C 1
ATOM 706 O O . LYS A 1 92 ? 4.686 13.230 83.049 1.00 30.58 94 LYS A O 1
ATOM 712 N N . SER A 1 93 ? 3.623 11.489 82.128 1.00 27.91 95 SER A N 1
ATOM 713 C CA . SER A 1 93 ? 3.986 11.892 80.769 1.00 26.74 95 SER A CA 1
ATOM 714 C C . SER A 1 93 ? 3.385 13.260 80.437 1.00 27.22 95 SER A C 1
ATOM 715 O O . SER A 1 93 ? 4.026 14.080 79.778 1.00 28.26 95 SER A O 1
ATOM 718 N N . PHE A 1 94 ? 2.209 13.535 80.979 1.00 27.87 96 PHE A N 1
ATOM 719 C CA . PHE A 1 94 ? 1.536 14.831 80.832 1.00 27.86 96 PHE A CA 1
ATOM 720 C C . PHE A 1 94 ? 2.148 15.966 81.660 1.00 29.37 96 PHE A C 1
ATOM 721 O O . PHE A 1 94 ? 2.294 17.074 81.172 1.00 28.88 96 PHE A O 1
ATOM 729 N N . ASP A 1 95 ? 2.439 15.694 82.936 1.00 31.20 97 ASP A N 1
ATOM 730 C CA . ASP A 1 95 ? 3.191 16.620 83.800 1.00 32.86 97 ASP A CA 1
ATOM 731 C C . ASP A 1 95 ? 4.459 17.108 83.110 1.00 32.55 97 ASP A C 1
ATOM 732 O O . ASP A 1 95 ? 4.742 18.309 83.097 1.00 31.56 97 ASP A O 1
ATOM 737 N N . ASN A 1 96 ? 5.204 16.162 82.533 1.00 32.28 98 ASN A N 1
ATOM 738 C CA . ASN A 1 96 ? 6.463 16.473 81.836 1.00 32.57 98 ASN A CA 1
ATOM 739 C C . ASN A 1 96 ? 6.359 17.351 80.602 1.00 32.13 98 ASN A C 1
ATOM 740 O O . ASN A 1 96 ? 7.380 17.804 80.110 1.00 32.43 98 ASN A O 1
ATOM 745 N N . ILE A 1 97 ? 5.141 17.610 80.110 1.00 32.59 99 ILE A N 1
ATOM 746 C CA . ILE A 1 97 ? 4.965 18.385 78.867 1.00 32.39 99 ILE A CA 1
ATOM 747 C C . ILE A 1 97 ? 5.504 19.797 79.023 1.00 34.54 99 ILE A C 1
ATOM 748 O O . ILE A 1 97 ? 6.013 20.385 78.057 1.00 33.41 99 ILE A O 1
ATOM 753 N N . ARG A 1 98 ? 5.335 20.372 80.217 1.00 35.25 100 ARG A N 1
ATOM 754 C CA . ARG A 1 98 ? 5.875 21.703 80.480 1.00 38.27 100 ARG A CA 1
ATOM 755 C C . ARG A 1 98 ? 7.396 21.674 80.345 1.00 37.48 100 ARG A C 1
ATOM 756 O O . ARG A 1 98 ? 7.990 22.627 79.851 1.00 38.67 100 ARG A O 1
ATOM 764 N N . ASN A 1 99 ? 8.021 20.581 80.782 1.00 36.04 101 ASN A N 1
ATOM 765 C CA . ASN A 1 99 ? 9.461 20.441 80.679 1.00 35.58 101 ASN A CA 1
ATOM 766 C C . ASN A 1 99 ? 9.898 20.278 79.240 1.00 33.90 101 ASN A C 1
ATOM 767 O O . ASN A 1 99 ? 10.938 20.821 78.853 1.00 33.87 101 ASN A O 1
ATOM 772 N N . TRP A 1 100 ? 9.095 19.568 78.440 1.00 31.18 102 TRP A N 1
ATOM 773 C CA . TRP A 1 100 ? 9.389 19.446 77.007 1.00 30.36 102 TRP A CA 1
ATOM 774 C C . TRP A 1 100 ? 9.282 20.777 76.288 1.00 30.96 102 TRP A C 1
ATOM 775 O O . TRP A 1 100 ? 10.057 21.046 75.360 1.00 31.88 102 TRP A O 1
ATOM 786 N N . ILE A 1 101 ? 8.306 21.579 76.680 1.00 31.95 103 ILE A N 1
ATOM 787 C CA . ILE A 1 101 ? 8.133 22.920 76.130 1.00 35.00 103 ILE A CA 1
ATOM 788 C C . ILE A 1 101 ? 9.343 23.808 76.422 1.00 37.67 103 ILE A C 1
ATOM 789 O O . ILE A 1 101 ? 9.833 24.483 75.520 1.00 38.54 103 ILE A O 1
ATOM 794 N N . ARG A 1 102 ? 9.828 23.784 77.664 1.00 39.97 104 ARG A N 1
ATOM 795 C CA . ARG A 1 102 ? 11.098 24.451 78.012 1.00 43.70 104 ARG A CA 1
ATOM 796 C C . ARG A 1 102 ? 12.265 24.020 77.123 1.00 43.06 104 ARG A C 1
ATOM 797 O O . ARG A 1 102 ? 13.067 24.852 76.730 1.00 44.18 104 ARG A O 1
ATOM 805 N N . ASN A 1 103 ? 12.358 22.728 76.808 1.00 42.69 105 ASN A N 1
ATOM 806 C CA . ASN A 1 103 ? 13.381 22.211 75.885 1.00 42.73 105 ASN A CA 1
ATOM 807 C C . ASN A 1 103 ? 13.297 22.826 74.506 1.00 42.14 105 ASN A C 1
ATOM 808 O O . ASN A 1 103 ? 14.326 23.186 73.925 1.00 42.07 105 ASN A O 1
ATOM 813 N N . ILE A 1 104 ? 12.069 22.895 73.980 1.00 40.47 106 ILE A N 1
ATOM 814 C CA . ILE A 1 104 ? 11.767 23.532 72.694 1.00 40.60 106 ILE A CA 1
ATOM 815 C C . ILE A 1 104 ? 12.187 25.016 72.738 1.00 41.95 106 ILE A C 1
ATOM 816 O O . ILE A 1 104 ? 12.825 25.502 71.828 1.00 42.65 106 ILE A O 1
ATOM 821 N N . GLU A 1 105 ? 11.824 25.718 73.805 1.00 42.83 107 GLU A N 1
ATOM 822 C CA . GLU A 1 105 ? 12.150 27.136 73.932 1.00 45.28 107 GLU A CA 1
ATOM 823 C C . GLU A 1 105 ? 13.666 27.355 73.943 1.00 46.58 107 GLU A C 1
ATOM 824 O O . GLU A 1 105 ? 14.151 28.346 73.397 1.00 48.09 107 GLU A O 1
ATOM 830 N N . GLU A 1 106 ? 14.404 26.420 74.539 1.00 46.53 108 GLU A N 1
ATOM 831 C CA . GLU A 1 106 ? 15.858 26.524 74.664 1.00 48.66 108 GLU A CA 1
ATOM 832 C C . GLU A 1 106 ? 16.621 26.107 73.402 1.00 47.92 108 GLU A C 1
ATOM 833 O O . GLU A 1 106 ? 17.575 26.780 72.983 1.00 48.34 108 GLU A O 1
ATOM 839 N N . HIS A 1 107 ? 16.210 24.991 72.808 1.00 45.58 109 HIS A N 1
ATOM 840 C CA . HIS A 1 107 ? 17.008 24.361 71.775 1.00 45.49 109 HIS A CA 1
ATOM 841 C C . HIS A 1 107 ? 16.420 24.442 70.375 1.00 45.02 109 HIS A C 1
ATOM 842 O O . HIS A 1 107 ? 17.089 24.102 69.411 1.00 44.21 109 HIS A O 1
ATOM 849 N N . ALA A 1 108 ? 15.165 24.859 70.258 1.00 45.03 110 ALA A N 1
ATOM 850 C CA . ALA A 1 108 ? 14.598 24.993 68.928 1.00 45.27 110 ALA A CA 1
ATOM 851 C C . ALA A 1 108 ? 14.464 26.446 68.565 1.00 47.23 110 ALA A C 1
ATOM 852 O O . ALA A 1 108 ? 14.707 27.329 69.376 1.00 48.08 110 ALA A O 1
ATOM 854 N N . SER A 1 109 ? 14.062 26.656 67.322 1.00 48.59 111 SER A N 1
ATOM 855 C CA . SER A 1 109 ? 13.734 27.946 66.774 1.00 51.38 111 SER A CA 1
ATOM 856 C C . SER A 1 109 ? 12.615 28.635 67.563 1.00 52.07 111 SER A C 1
ATOM 857 O O . SER A 1 109 ? 11.642 28.002 67.968 1.00 51.50 111 SER A O 1
ATOM 860 N N . ALA A 1 110 ? 12.755 29.939 67.760 1.00 53.70 112 ALA A N 1
ATOM 861 C CA . ALA A 1 110 ? 11.770 30.700 68.505 1.00 54.52 112 ALA A CA 1
ATOM 862 C C . ALA A 1 110 ? 10.395 30.688 67.819 1.00 54.33 112 ALA A C 1
ATOM 863 O O . ALA A 1 110 ? 9.367 30.808 68.491 1.00 54.30 112 ALA A O 1
ATOM 865 N N . ASP A 1 111 ? 10.380 30.536 66.491 1.00 53.72 113 ASP A N 1
ATOM 866 C CA . ASP A 1 111 ? 9.124 30.572 65.734 1.00 53.24 113 ASP A CA 1
ATOM 867 C C . ASP A 1 111 ? 8.678 29.194 65.242 1.00 50.19 113 ASP A C 1
ATOM 868 O O . ASP A 1 111 ? 7.898 29.097 64.276 1.00 50.38 113 ASP A O 1
ATOM 873 N N . VAL A 1 112 ? 9.160 28.144 65.915 1.00 46.24 114 VAL A N 1
ATOM 874 C CA . VAL A 1 112 ? 8.740 26.780 65.636 1.00 41.26 114 VAL A CA 1
ATOM 875 C C . VAL A 1 112 ? 7.248 26.604 65.970 1.00 38.85 114 VAL A C 1
ATOM 876 O O . VAL A 1 112 ? 6.768 27.072 67.006 1.00 36.56 114 VAL A O 1
ATOM 880 N N . GLU A 1 113 ? 6.520 25.919 65.085 1.00 36.26 115 GLU A N 1
ATOM 881 C CA . GLU A 1 113 ? 5.138 25.567 65.386 1.00 34.58 115 GLU A CA 1
ATOM 882 C C . GLU A 1 113 ? 5.099 24.340 66.293 1.00 33.98 115 GLU A C 1
ATOM 883 O O . GLU A 1 113 ? 5.895 23.410 66.121 1.00 32.50 115 GLU A O 1
ATOM 889 N N . LYS A 1 114 ? 4.203 24.363 67.278 1.00 34.48 116 LYS A N 1
ATOM 890 C CA . LYS A 1 114 ? 4.077 23.284 68.274 1.00 35.04 116 LYS A CA 1
ATOM 891 C C . LYS A 1 114 ? 2.642 22.766 68.348 1.00 33.90 116 LYS A C 1
ATOM 892 O O . LYS A 1 114 ? 1.688 23.497 68.056 1.00 35.16 116 LYS A O 1
ATOM 898 N N . MET A 1 115 ? 2.499 21.507 68.734 1.00 31.50 117 MET A N 1
ATOM 899 C CA . MET A 1 115 ? 1.176 20.916 68.928 1.00 31.11 117 MET A CA 1
ATOM 900 C C . MET A 1 115 ? 1.269 19.840 69.988 1.00 28.87 117 MET A C 1
ATOM 901 O O . MET A 1 115 ? 2.244 19.083 70.007 1.00 27.49 117 MET A O 1
ATOM 906 N N . ILE A 1 116 ? 0.236 19.750 70.833 1.00 27.04 118 ILE A N 1
ATOM 907 C CA . ILE A 1 116 ? 0.213 18.722 71.884 1.00 25.51 118 ILE A CA 1
ATOM 908 C C . ILE A 1 116 ? -0.710 17.580 71.481 1.00 24.88 118 ILE A C 1
ATOM 909 O O . ILE A 1 116 ? -1.845 17.816 71.056 1.00 24.93 118 ILE A O 1
ATOM 914 N N . LEU A 1 117 ? -0.197 16.356 71.593 1.00 22.83 119 LEU A N 1
ATOM 915 C CA . LEU A 1 117 ? -0.947 15.163 71.247 1.00 23.86 119 LEU A CA 1
ATOM 916 C C . LEU A 1 117 ? -1.095 14.310 72.504 1.00 23.16 119 LEU A C 1
ATOM 917 O O . LEU A 1 117 ? -0.111 13.964 73.136 1.00 22.84 119 LEU A O 1
ATOM 922 N N . GLY A 1 118 ? -2.326 14.030 72.870 1.00 22.22 120 GLY A N 1
ATOM 923 C CA . GLY A 1 118 ? -2.619 13.129 73.973 1.00 21.95 120 GLY A CA 1
ATOM 924 C C . GLY A 1 118 ? -2.923 11.802 73.332 1.00 21.47 120 GLY A C 1
ATOM 925 O O . GLY A 1 118 ? -4.038 11.577 72.909 1.00 21.83 120 GLY A O 1
ATOM 926 N N . ASN A 1 119 ? -1.939 10.919 73.284 1.00 21.27 121 ASN A N 1
ATOM 927 C CA . ASN A 1 119 ? -2.062 9.662 72.561 1.00 21.45 121 ASN A CA 1
ATOM 928 C C . ASN A 1 119 ? -2.630 8.523 73.413 1.00 22.46 121 ASN A C 1
ATOM 929 O O . ASN A 1 119 ? -2.712 8.638 74.633 1.00 23.54 121 ASN A O 1
ATOM 934 N N . LYS A 1 120 ? -2.998 7.433 72.758 1.00 22.69 122 LYS A N 1
ATOM 935 C CA . LYS A 1 120 ? -3.643 6.247 73.369 1.00 24.27 122 LYS A CA 1
ATOM 936 C C . LYS A 1 120 ? -5.084 6.538 73.837 1.00 26.96 122 LYS A C 1
ATOM 937 O O . LYS A 1 120 ? -5.573 5.947 74.807 1.00 27.78 122 LYS A O 1
ATOM 943 N N . CYS A 1 121 ? -5.768 7.432 73.128 1.00 28.60 123 CYS A N 1
ATOM 944 C CA . CYS A 1 121 ? -7.130 7.780 73.514 1.00 30.87 123 CYS A CA 1
ATOM 945 C C . CYS A 1 121 ? -8.140 6.625 73.377 1.00 32.35 123 CYS A C 1
ATOM 946 O O . CYS A 1 121 ? -9.313 6.748 73.767 1.00 34.29 123 CYS A O 1
ATOM 949 N N . ASP A 1 122 ? -7.651 5.467 72.859 1.00 32.38 124 ASP A N 1
ATOM 950 C CA . ASP A 1 122 ? -8.419 4.240 72.824 1.00 33.79 124 ASP A CA 1
ATOM 951 C C . ASP A 1 122 ? -8.472 3.517 74.166 1.00 34.89 124 ASP A C 1
ATOM 952 O O . ASP A 1 122 ? -9.274 2.655 74.352 1.00 34.85 124 ASP A O 1
ATOM 957 N N . VAL A 1 123 ? -7.577 3.876 75.076 1.00 35.04 125 VAL A N 1
ATOM 958 C CA . VAL A 1 123 ? -7.527 3.222 76.376 1.00 37.08 125 VAL A CA 1
ATOM 959 C C . VAL A 1 123 ? -8.175 4.094 77.439 1.00 38.73 125 VAL A C 1
ATOM 960 O O . VAL A 1 123 ? -7.506 4.551 78.366 1.00 39.75 125 VAL A O 1
ATOM 964 N N . ASN A 1 124 ? -9.477 4.328 77.307 1.00 40.45 126 ASN A N 1
ATOM 965 C CA . ASN A 1 124 ? -10.166 5.179 78.262 1.00 42.29 126 ASN A CA 1
ATOM 966 C C . ASN A 1 124 ? -10.379 4.569 79.649 1.00 42.59 126 ASN A C 1
ATOM 967 O O . ASN A 1 124 ? -10.577 5.279 80.576 1.00 41.99 126 ASN A O 1
ATOM 972 N N . ASP A 1 125 ? -10.341 3.261 79.745 1.00 42.58 127 ASP A N 1
ATOM 973 C CA . ASP A 1 125 ? -10.421 2.551 81.028 1.00 44.61 127 ASP A CA 1
ATOM 974 C C . ASP A 1 125 ? -9.230 2.825 81.932 1.00 42.71 127 ASP A C 1
ATOM 975 O O . ASP A 1 125 ? -9.320 2.715 83.147 1.00 42.96 127 ASP A O 1
ATOM 980 N N . LYS A 1 126 ? -8.101 3.173 81.335 1.00 40.02 128 LYS A N 1
ATOM 981 C CA . LYS A 1 126 ? -6.913 3.419 82.113 1.00 38.06 128 LYS A CA 1
ATOM 982 C C . LYS A 1 126 ? -6.544 4.879 82.023 1.00 35.99 128 LYS A C 1
ATOM 983 O O . LYS A 1 126 ? -5.440 5.262 82.405 1.00 34.99 128 LYS A O 1
ATOM 989 N N . ARG A 1 127 ? -7.483 5.698 81.554 1.00 33.14 129 ARG A N 1
ATOM 990 C CA . ARG A 1 127 ? -7.227 7.118 81.414 1.00 31.48 129 ARG A CA 1
ATOM 991 C C . ARG A 1 127 ? -6.877 7.757 82.753 1.00 31.79 129 ARG A C 1
ATOM 992 O O . ARG A 1 127 ? -7.560 7.553 83.764 1.00 32.03 129 ARG A O 1
ATOM 1000 N N . GLN A 1 128 ? -5.790 8.516 82.755 1.00 30.68 130 GLN A N 1
ATOM 1001 C CA . GLN A 1 128 ? -5.395 9.294 83.920 1.00 31.15 130 GLN A CA 1
ATOM 1002 C C . GLN A 1 128 ? -5.550 10.796 83.652 1.00 29.29 130 GLN A C 1
ATOM 1003 O O . GLN A 1 128 ? -5.835 11.563 84.559 1.00 28.99 130 GLN A O 1
ATOM 1009 N N . VAL A 1 129 ? -5.411 11.213 82.382 1.00 28.57 131 VAL A N 1
ATOM 1010 C CA . VAL A 1 129 ? -5.447 12.623 82.046 1.00 27.97 131 VAL A CA 1
ATOM 1011 C C . VAL A 1 129 ? -6.734 12.931 81.319 1.00 30.13 131 VAL A C 1
ATOM 1012 O O . VAL A 1 129 ? -6.980 12.368 80.217 1.00 28.80 131 VAL A O 1
ATOM 1016 N N . SER A 1 130 ? -7.551 13.832 81.891 1.00 30.24 132 SER A N 1
ATOM 1017 C CA . SER A 1 130 ? -8.796 14.214 81.222 1.00 31.39 132 SER A CA 1
ATOM 1018 C C . SER A 1 130 ? -8.527 15.069 79.964 1.00 31.20 132 SER A C 1
ATOM 1019 O O . SER A 1 130 ? -7.523 15.803 79.886 1.00 30.00 132 SER A O 1
ATOM 1022 N N . LYS A 1 131 ? -9.415 14.961 78.983 1.00 32.10 133 LYS A N 1
ATOM 1023 C CA . LYS A 1 131 ? -9.302 15.782 77.746 1.00 32.54 133 LYS A CA 1
ATOM 1024 C C . LYS A 1 131 ? -9.362 17.268 78.079 1.00 33.57 133 LYS A C 1
ATOM 1025 O O . LYS A 1 131 ? -8.600 18.050 77.532 1.00 32.16 133 LYS A O 1
ATOM 1031 N N . GLU A 1 132 ? -10.229 17.652 79.022 1.00 34.10 134 GLU A N 1
ATOM 1032 C CA . GLU A 1 132 ? -10.299 19.048 79.455 1.00 35.74 134 GLU A CA 1
ATOM 1033 C C . GLU A 1 132 ? -8.969 19.570 79.974 1.00 34.12 134 GLU A C 1
ATOM 1034 O O . GLU A 1 132 ? -8.643 20.720 79.750 1.00 33.34 134 GLU A O 1
ATOM 1040 N N . ARG A 1 133 ? -8.221 18.737 80.701 1.00 32.87 135 ARG A N 1
ATOM 1041 C CA . ARG A 1 133 ? -6.936 19.158 81.244 1.00 33.02 135 ARG A CA 1
ATOM 1042 C C . ARG A 1 133 ? -5.933 19.341 80.094 1.00 31.57 135 ARG A C 1
ATOM 1043 O O . ARG A 1 133 ? -5.166 20.297 80.055 1.00 31.72 135 ARG A O 1
ATOM 1051 N N . GLY A 1 134 ? -5.956 18.433 79.136 1.00 31.06 136 GLY A N 1
ATOM 1052 C CA . GLY A 1 134 ? -5.095 18.587 77.965 1.00 29.99 136 GLY A CA 1
ATOM 1053 C C . GLY A 1 134 ? -5.421 19.881 77.226 1.00 32.09 136 GLY A C 1
ATOM 1054 O O . GLY A 1 134 ? -4.545 20.691 76.943 1.00 30.56 136 GLY A O 1
ATOM 1055 N N . GLU A 1 135 ? -6.693 20.069 76.910 1.00 33.22 137 GLU A N 1
ATOM 1056 C CA . GLU A 1 135 ? -7.132 21.284 76.227 1.00 36.06 137 GLU A CA 1
ATOM 1057 C C . GLU A 1 135 ? -6.724 22.573 76.939 1.00 36.45 137 GLU A C 1
ATOM 1058 O O . GLU A 1 135 ? -6.271 23.514 76.297 1.00 36.20 137 GLU A O 1
ATOM 1064 N N . LYS A 1 136 ? -6.903 22.619 78.262 1.00 37.38 138 LYS A N 1
ATOM 1065 C CA . LYS A 1 136 ? -6.549 23.795 79.064 1.00 38.45 138 LYS A CA 1
ATOM 1066 C C . LYS A 1 136 ? -5.042 24.097 79.080 1.00 38.34 138 LYS A C 1
ATOM 1067 O O . LYS A 1 136 ? -4.632 25.271 79.056 1.00 39.18 138 LYS A O 1
ATOM 1073 N N . LEU A 1 137 ? -4.211 23.058 79.135 1.00 37.51 139 LEU A N 1
ATOM 1074 C CA . LEU A 1 137 ? -2.757 23.267 79.079 1.00 38.08 139 LEU A CA 1
ATOM 1075 C C . LEU A 1 137 ? -2.348 23.855 77.726 1.00 37.60 139 LEU A C 1
ATOM 1076 O O . LEU A 1 137 ? -1.518 24.767 77.646 1.00 38.34 139 LEU A O 1
ATOM 1081 N N . ALA A 1 138 ? -2.950 23.333 76.665 1.00 37.13 140 ALA A N 1
ATOM 1082 C CA . ALA A 1 138 ? -2.637 23.787 75.301 1.00 36.98 140 ALA A CA 1
ATOM 1083 C C . ALA A 1 138 ? -3.031 25.243 75.187 1.00 38.76 140 ALA A C 1
ATOM 1084 O O . ALA A 1 138 ? -2.275 26.049 74.679 1.00 38.23 140 ALA A O 1
ATOM 1086 N N . LEU A 1 139 ? -4.208 25.568 75.725 1.00 40.95 141 LEU A N 1
ATOM 1087 C CA . LEU A 1 139 ? -4.756 26.917 75.728 1.00 43.25 141 LEU A CA 1
ATOM 1088 C C . LEU A 1 139 ? -3.819 27.892 76.447 1.00 44.68 141 LEU A C 1
ATOM 1089 O O . LEU A 1 139 ? -3.514 28.976 75.938 1.00 45.51 141 LEU A O 1
ATOM 1094 N N . ASP A 1 140 ? -3.371 27.484 77.631 1.00 45.16 142 ASP A N 1
ATOM 1095 C CA . ASP A 1 140 ? -2.415 28.243 78.434 1.00 46.48 142 ASP A CA 1
ATOM 1096 C C . ASP A 1 140 ? -1.189 28.673 77.637 1.00 46.23 142 ASP A C 1
ATOM 1097 O O . ASP A 1 140 ? -0.672 29.762 77.832 1.00 46.52 142 ASP A O 1
ATOM 1102 N N . TYR A 1 141 ? -0.721 27.804 76.742 1.00 45.39 143 TYR A N 1
ATOM 1103 C CA . TYR A 1 141 ? 0.492 28.077 75.969 1.00 45.43 143 TYR A CA 1
ATOM 1104 C C . TYR A 1 141 ? 0.206 28.650 74.588 1.00 45.46 143 TYR A C 1
ATOM 1105 O O . TYR A 1 141 ? 1.138 28.923 73.825 1.00 46.00 143 TYR A O 1
ATOM 1114 N N . GLY A 1 142 ? -1.076 28.823 74.268 1.00 45.22 144 GLY A N 1
ATOM 1115 C CA . GLY A 1 142 ? -1.496 29.264 72.937 1.00 45.24 144 GLY A CA 1
ATOM 1116 C C . GLY A 1 142 ? -1.168 28.308 71.795 1.00 43.85 144 GLY A C 1
ATOM 1117 O O . GLY A 1 142 ? -0.933 28.731 70.664 1.00 43.38 144 GLY A O 1
ATOM 1118 N N . ILE A 1 143 ? -1.163 27.008 72.081 1.00 42.52 145 ILE A N 1
ATOM 1119 C CA . ILE A 1 143 ? -0.873 26.002 71.052 1.00 41.51 145 ILE A CA 1
ATOM 1120 C C . ILE A 1 143 ? -2.003 24.976 70.866 1.00 39.70 145 ILE A C 1
ATOM 1121 O O . ILE A 1 143 ? -2.790 24.723 71.785 1.00 40.14 145 ILE A O 1
ATOM 1126 N N . LYS A 1 144 ? -2.064 24.383 69.679 1.00 36.50 146 LYS A N 1
ATOM 1127 C CA . LYS A 1 144 ? -3.155 23.494 69.319 1.00 35.17 146 LYS A CA 1
ATOM 1128 C C . LYS A 1 144 ? -3.004 22.157 70.023 1.00 32.89 146 LYS A C 1
ATOM 1129 O O . LYS A 1 144 ? -1.889 21.784 70.398 1.00 30.39 146 LYS A O 1
ATOM 1135 N N . PHE A 1 145 ? -4.129 21.466 70.217 1.00 31.94 147 PHE A N 1
ATOM 1136 C CA . PHE A 1 145 ? -4.147 20.213 70.965 1.00 30.59 147 PHE A CA 1
ATOM 1137 C C . PHE A 1 145 ? -5.107 19.254 70.313 1.00 30.28 147 PHE A C 1
ATOM 1138 O O . PHE A 1 145 ? -6.135 19.666 69.835 1.00 30.18 147 PHE A O 1
ATOM 1146 N N . MET A 1 146 ? -4.789 17.964 70.316 1.00 29.87 148 MET A N 1
ATOM 1147 C CA . MET A 1 146 ? -5.833 16.968 70.094 1.00 30.63 148 MET A CA 1
ATOM 1148 C C . MET A 1 146 ? -5.455 15.615 70.698 1.00 29.38 148 MET A C 1
ATOM 1149 O O . MET A 1 146 ? -4.254 15.340 70.955 1.00 27.26 148 MET A O 1
ATOM 1154 N N . GLU A 1 147 ? -6.477 14.781 70.928 1.00 28.46 149 GLU A N 1
ATOM 1155 C CA . GLU A 1 147 ? -6.249 13.428 71.386 1.00 28.12 149 GLU A CA 1
ATOM 1156 C C . GLU A 1 147 ? -6.118 12.505 70.210 1.00 27.78 149 GLU A C 1
ATOM 1157 O O . GLU A 1 147 ? -6.832 12.666 69.205 1.00 28.53 149 GLU A O 1
ATOM 1163 N N . THR A 1 148 ? -5.164 11.573 70.304 1.00 25.06 150 THR A N 1
ATOM 1164 C CA . THR A 1 148 ? -4.898 10.684 69.172 1.00 24.87 150 THR A CA 1
ATOM 1165 C C . THR A 1 148 ? -4.925 9.212 69.626 1.00 23.72 150 THR A C 1
ATOM 1166 O O . THR A 1 148 ? -4.844 8.921 70.808 1.00 24.05 150 THR A O 1
ATOM 1170 N N . SER A 1 149 ? -4.958 8.307 68.669 1.00 23.72 151 SER A N 1
ATOM 1171 C CA . SER A 1 149 ? -4.718 6.915 68.931 1.00 23.62 151 SER A CA 1
ATOM 1172 C C . SER A 1 149 ? -4.099 6.355 67.664 1.00 24.31 151 SER A C 1
ATOM 1173 O O . SER A 1 149 ? -4.743 6.345 66.603 1.00 24.93 151 SER A O 1
ATOM 1176 N N . ALA A 1 150 ? -2.844 5.914 67.772 1.00 23.36 152 ALA A N 1
ATOM 1177 C CA . ALA A 1 150 ? -2.162 5.252 66.663 1.00 24.92 152 ALA A CA 1
ATOM 1178 C C . ALA A 1 150 ? -2.825 3.897 66.419 1.00 26.08 152 ALA A C 1
ATOM 1179 O O . ALA A 1 150 ? -2.939 3.453 65.282 1.00 27.63 152 ALA A O 1
ATOM 1181 N N . LYS A 1 151 ? -3.265 3.252 67.502 1.00 27.50 153 LYS A N 1
ATOM 1182 C CA . LYS A 1 151 ? -3.975 1.955 67.419 1.00 29.20 153 LYS A CA 1
ATOM 1183 C C . LYS A 1 151 ? -5.313 2.056 66.719 1.00 29.85 153 LYS A C 1
ATOM 1184 O O . LYS A 1 151 ? -5.587 1.311 65.780 1.00 31.76 153 LYS A O 1
ATOM 1190 N N . ALA A 1 152 ? -6.165 2.960 67.162 1.00 30.19 154 ALA A N 1
ATOM 1191 C CA . ALA A 1 152 ? -7.500 3.029 66.579 1.00 31.16 154 ALA A CA 1
ATOM 1192 C C . ALA A 1 152 ? -7.602 3.959 65.363 1.00 32.11 154 ALA A C 1
ATOM 1193 O O . ALA A 1 152 ? -8.718 4.145 64.815 1.00 32.56 154 ALA A O 1
ATOM 1195 N N . ASN A 1 153 ? -6.463 4.538 64.936 1.00 31.50 155 ASN A N 1
ATOM 1196 C CA . ASN A 1 153 ? -6.449 5.493 63.816 1.00 31.31 155 ASN A CA 1
ATOM 1197 C C . ASN A 1 153 ? -7.366 6.662 64.099 1.00 31.41 155 ASN A C 1
ATOM 1198 O O . ASN A 1 153 ? -8.217 7.010 63.260 1.00 31.21 155 ASN A O 1
ATOM 1203 N N . ILE A 1 154 ? -7.209 7.265 65.273 1.00 28.95 156 ILE A N 1
ATOM 1204 C CA . ILE A 1 154 ? -7.992 8.464 65.635 1.00 28.91 156 ILE A CA 1
ATOM 1205 C C . ILE A 1 154 ? -7.092 9.728 65.632 1.00 27.91 156 ILE A C 1
ATOM 1206 O O . ILE A 1 154 ? -6.126 9.814 66.394 1.00 25.83 156 ILE A O 1
ATOM 1211 N N . ASN A 1 155 ? -7.421 10.679 64.758 1.00 27.68 157 ASN A N 1
ATOM 1212 C CA . ASN A 1 155 ? -6.825 12.026 64.721 1.00 27.28 157 ASN A CA 1
ATOM 1213 C C . ASN A 1 155 ? -5.348 12.124 64.309 1.00 25.97 157 ASN A C 1
ATOM 1214 O O . ASN A 1 155 ? -4.764 13.196 64.395 1.00 25.68 157 ASN A O 1
ATOM 1219 N N . VAL A 1 156 ? -4.745 11.022 63.881 1.00 26.25 158 VAL A N 1
ATOM 1220 C CA . VAL A 1 156 ? -3.315 11.057 63.581 1.00 26.57 158 VAL A CA 1
ATOM 1221 C C . VAL A 1 156 ? -3.104 11.882 62.310 1.00 27.32 158 VAL A C 1
ATOM 1222 O O . VAL A 1 156 ? -2.320 12.851 62.289 1.00 26.55 158 VAL A O 1
ATOM 1226 N N . GLU A 1 157 ? -3.830 11.527 61.252 1.00 27.22 159 GLU A N 1
ATOM 1227 C CA . GLU A 1 157 ? -3.736 12.292 60.035 1.00 29.57 159 GLU A CA 1
ATOM 1228 C C . GLU A 1 157 ? -4.127 13.755 60.295 1.00 28.20 159 GLU A C 1
ATOM 1229 O O . GLU A 1 157 ? -3.448 14.665 59.840 1.00 28.26 159 GLU A O 1
ATOM 1235 N N . ASN A 1 158 ? -5.208 13.980 61.044 1.00 27.82 160 ASN A N 1
ATOM 1236 C CA . ASN A 1 158 ? -5.692 15.319 61.332 0.50 27.79 160 ASN A CA 1
ATOM 1237 C C . ASN A 1 158 ? -4.646 16.192 62.029 1.00 28.26 160 ASN A C 1
ATOM 1238 O O . ASN A 1 158 ? -4.508 17.379 61.705 1.00 27.85 160 ASN A O 1
ATOM 1243 N N . ALA A 1 159 ? -3.945 15.612 63.017 1.00 26.89 161 ALA A N 1
ATOM 1244 C CA . ALA A 1 159 ? -2.846 16.292 63.733 1.00 27.01 161 ALA A CA 1
ATOM 1245 C C . ALA A 1 159 ? -1.762 16.787 62.768 1.00 26.82 161 ALA A C 1
ATOM 1246 O O . ALA A 1 159 ? -1.367 17.952 62.801 1.00 27.51 161 ALA A O 1
ATOM 1248 N N . PHE A 1 160 ? -1.262 15.892 61.939 1.00 26.84 162 PHE A N 1
ATOM 1249 C CA . PHE A 1 160 ? -0.151 16.249 61.040 1.00 28.18 162 PHE A CA 1
ATOM 1250 C C . PHE A 1 160 ? -0.524 17.309 59.995 1.00 29.20 162 PHE A C 1
ATOM 1251 O O . PHE A 1 160 ? 0.241 18.243 59.766 1.00 29.15 162 PHE A O 1
ATOM 1259 N N . PHE A 1 161 ? -1.693 17.157 59.379 1.00 30.50 163 PHE A N 1
ATOM 1260 C CA . PHE A 1 161 ? -2.183 18.169 58.440 1.00 33.00 163 PHE A CA 1
ATOM 1261 C C . PHE A 1 161 ? -2.372 19.502 59.124 1.00 33.09 163 PHE A C 1
ATOM 1262 O O . PHE A 1 161 ? -2.081 20.539 58.546 1.00 33.65 163 PHE A O 1
ATOM 1270 N N . THR A 1 162 ? -2.837 19.474 60.368 1.00 33.19 164 THR A N 1
ATOM 1271 C CA . THR A 1 162 ? -3.067 20.707 61.103 1.00 33.69 164 THR A CA 1
ATOM 1272 C C . THR A 1 162 ? -1.742 21.441 61.381 1.00 32.81 164 THR A C 1
ATOM 1273 O O . THR A 1 162 ? -1.621 22.635 61.082 1.00 33.46 164 THR A O 1
ATOM 1277 N N . LEU A 1 163 ? -0.751 20.708 61.903 1.00 31.35 165 LEU A N 1
ATOM 1278 C CA . LEU A 1 163 ? 0.599 21.258 62.110 1.00 29.00 165 LEU A CA 1
ATOM 1279 C C . LEU A 1 163 ? 1.195 21.858 60.825 1.00 29.95 165 LEU A C 1
ATOM 1280 O O . LEU A 1 163 ? 1.706 22.970 60.857 1.00 30.12 165 LEU A O 1
ATOM 1285 N N . ALA A 1 164 ? 1.104 21.126 59.714 1.00 28.62 166 ALA A N 1
ATOM 1286 C CA . ALA A 1 164 ? 1.671 21.568 58.439 1.00 29.69 166 ALA A CA 1
ATOM 1287 C C . ALA A 1 164 ? 0.947 22.792 57.896 1.00 32.06 166 ALA A C 1
ATOM 1288 O O . ALA A 1 164 ? 1.577 23.662 57.307 1.00 31.11 166 ALA A O 1
ATOM 1290 N N . ARG A 1 165 ? -0.370 22.854 58.084 1.00 33.77 167 ARG A N 1
ATOM 1291 C CA . ARG A 1 165 ? -1.126 24.033 57.654 1.00 37.10 167 ARG A CA 1
ATOM 1292 C C . ARG A 1 165 ? -0.624 25.286 58.391 1.00 37.64 167 ARG A C 1
ATOM 1293 O O . ARG A 1 165 ? -0.382 26.310 57.775 1.00 39.03 167 ARG A O 1
ATOM 1301 N N . ASP A 1 166 ? -0.435 25.164 59.707 1.00 37.49 168 ASP A N 1
ATOM 1302 C CA . ASP A 1 166 ? 0.101 26.240 60.553 1.00 38.19 168 ASP A CA 1
ATOM 1303 C C . ASP A 1 166 ? 1.484 26.694 60.088 1.00 36.95 168 ASP A C 1
ATOM 1304 O O . ASP A 1 166 ? 1.742 27.894 59.956 1.00 38.46 168 ASP A O 1
ATOM 1309 N N . ILE A 1 167 ? 2.365 25.738 59.826 1.00 34.79 169 ILE A N 1
ATOM 1310 C CA . ILE A 1 167 ? 3.696 26.062 59.300 1.00 33.75 169 ILE A CA 1
ATOM 1311 C C . ILE A 1 167 ? 3.606 26.810 57.959 1.00 36.72 169 ILE A C 1
ATOM 1312 O O . ILE A 1 167 ? 4.285 27.823 57.766 1.00 36.58 169 ILE A O 1
ATOM 1317 N N . LYS A 1 168 ? 2.775 26.287 57.050 1.00 37.84 170 LYS A N 1
ATOM 1318 C CA . LYS A 1 168 ? 2.624 26.837 55.702 1.00 40.42 170 LYS A CA 1
ATOM 1319 C C . LYS A 1 168 ? 2.039 28.226 55.781 1.00 43.24 170 LYS A C 1
ATOM 1320 O O . LYS A 1 168 ? 2.506 29.138 55.096 1.00 44.41 170 LYS A O 1
ATOM 1326 N N . ALA A 1 169 ? 1.019 28.387 56.624 1.00 45.12 171 ALA A N 1
ATOM 1327 C CA . ALA A 1 169 ? 0.367 29.697 56.796 1.00 48.74 171 ALA A CA 1
ATOM 1328 C C . ALA A 1 169 ? 1.387 30.760 57.216 1.00 50.80 171 ALA A C 1
ATOM 1329 O O . ALA A 1 169 ? 1.456 31.827 56.614 1.00 52.07 171 ALA A O 1
ATOM 1331 N N . LYS A 1 170 ? 2.190 30.435 58.230 1.00 51.78 172 LYS A N 1
ATOM 1332 C CA . LYS A 1 170 ? 3.239 31.308 58.758 1.00 54.86 172 LYS A CA 1
ATOM 1333 C C . LYS A 1 170 ? 4.277 31.675 57.704 1.00 56.63 172 LYS A C 1
ATOM 1334 O O . LYS A 1 170 ? 4.733 32.818 57.640 1.00 58.67 172 LYS A O 1
ATOM 1340 N N . MET A 1 171 ? 4.602 30.732 56.859 1.00 58.35 173 MET A N 1
ATOM 1341 C CA . MET A 1 171 ? 5.626 30.914 55.877 1.00 60.91 173 MET A CA 1
ATOM 1342 C C . MET A 1 171 ? 5.167 31.764 54.737 1.00 63.13 173 MET A C 1
ATOM 1343 O O . MET A 1 171 ? 5.957 32.439 54.118 1.00 64.35 173 MET A O 1
ATOM 1348 N N . ASP A 1 172 ? 3.887 31.697 54.435 1.00 64.52 174 ASP A N 1
ATOM 1349 C CA . ASP A 1 172 ? 3.345 32.420 53.312 1.00 66.70 174 ASP A CA 1
ATOM 1350 C C . ASP A 1 172 ? 3.244 33.905 53.660 1.00 69.63 174 ASP A C 1
ATOM 1351 O O . ASP A 1 172 ? 3.461 34.766 52.830 1.00 71.40 174 ASP A O 1
ATOM 1356 N N . LYS A 1 173 ? 2.930 34.194 54.905 1.00 71.04 175 LYS A N 1
ATOM 1357 C CA . LYS A 1 173 ? 2.889 35.561 55.388 1.00 74.45 175 LYS A CA 1
ATOM 1358 C C . LYS A 1 173 ? 4.221 36.281 55.235 1.00 76.22 175 LYS A C 1
ATOM 1359 O O . LYS A 1 173 ? 4.306 37.287 54.566 1.00 78.48 175 LYS A O 1
ATOM 1365 N N . LYS A 1 174 ? 5.259 35.792 55.886 1.00 76.22 176 LYS A N 1
ATOM 1366 C CA . LYS A 1 174 ? 6.542 36.476 55.872 1.00 78.03 176 LYS A CA 1
ATOM 1367 C C . LYS A 1 174 ? 6.421 37.996 55.698 1.00 80.58 176 LYS A C 1
ATOM 1368 O O . LYS A 1 174 ? 7.247 38.755 56.208 1.00 81.74 176 LYS A O 1
ATOM 1374 N N . ASP B 1 4 ? 67.465 -5.809 40.614 1.00 60.16 6 ASP C N 1
ATOM 1375 C CA . ASP B 1 4 ? 67.487 -4.331 40.369 1.00 60.51 6 ASP C CA 1
ATOM 1376 C C . ASP B 1 4 ? 66.974 -3.949 38.985 1.00 58.89 6 ASP C C 1
ATOM 1377 O O . ASP B 1 4 ? 65.914 -3.320 38.855 1.00 60.22 6 ASP C O 1
ATOM 1382 N N . TYR B 1 5 ? 67.729 -4.328 37.958 1.00 55.88 7 TYR C N 1
ATOM 1383 C CA . TYR B 1 5 ? 67.402 -3.975 36.589 1.00 52.87 7 TYR C CA 1
ATOM 1384 C C . TYR B 1 5 ? 66.774 -5.196 35.884 1.00 49.47 7 TYR C C 1
ATOM 1385 O O . TYR B 1 5 ? 67.163 -6.335 36.141 1.00 48.09 7 TYR C O 1
ATOM 1394 N N . LEU B 1 6 ? 65.803 -4.941 35.012 1.00 46.23 8 LEU C N 1
ATOM 1395 C CA . LEU B 1 6 ? 65.258 -5.974 34.126 1.00 43.52 8 LEU C CA 1
ATOM 1396 C C . LEU B 1 6 ? 65.341 -5.438 32.692 1.00 40.19 8 LEU C C 1
ATOM 1397 O O . LEU B 1 6 ? 64.648 -4.475 32.353 1.00 39.83 8 LEU C O 1
ATOM 1402 N N . PHE B 1 7 ? 66.208 -6.044 31.882 1.00 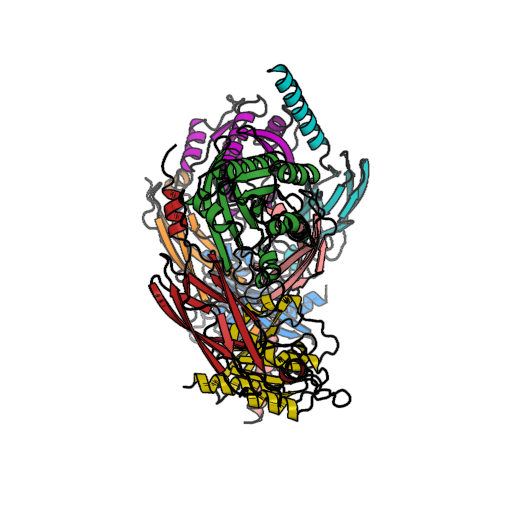36.36 9 PHE C N 1
ATOM 1403 C CA . PHE B 1 7 ? 66.382 -5.675 30.462 1.00 33.19 9 PHE C CA 1
ATOM 1404 C C . PHE B 1 7 ? 65.734 -6.722 29.550 1.00 31.00 9 PHE C C 1
ATOM 1405 O O . PHE B 1 7 ? 66.076 -7.888 29.611 1.00 29.95 9 PHE C O 1
ATOM 1413 N N . LYS B 1 8 ? 64.808 -6.287 28.708 1.00 30.39 10 LYS C N 1
ATOM 1414 C CA . LYS B 1 8 ? 64.228 -7.149 27.687 1.00 29.90 10 LYS C CA 1
ATOM 1415 C C . LYS B 1 8 ? 65.108 -7.067 26.467 1.00 27.62 10 LYS C C 1
ATOM 1416 O O . LYS B 1 8 ? 65.277 -5.978 25.896 1.00 27.49 10 LYS C O 1
ATOM 1422 N N . LEU B 1 9 ? 65.630 -8.225 26.049 1.00 25.90 11 LEU C N 1
ATOM 1423 C CA . LEU B 1 9 ? 66.450 -8.320 24.855 1.00 22.78 11 LEU C CA 1
ATOM 1424 C C . LEU B 1 9 ? 65.760 -9.140 23.795 1.00 22.24 11 LEU C C 1
ATOM 1425 O O . LEU B 1 9 ? 64.957 -10.017 24.095 1.00 20.98 11 LEU C O 1
ATOM 1430 N N . LEU B 1 10 ? 66.091 -8.876 22.539 1.00 22.57 12 LEU C N 1
ATOM 1431 C CA . LEU B 1 10 ? 65.466 -9.614 21.456 1.00 23.69 12 LEU C CA 1
ATOM 1432 C C . LEU B 1 10 ? 66.514 -10.059 20.438 1.00 22.06 12 LEU C C 1
ATOM 1433 O O . LEU B 1 10 ? 67.392 -9.288 20.121 1.00 21.48 12 LEU C O 1
ATOM 1438 N N . LEU B 1 11 ? 66.457 -11.315 20.001 1.00 1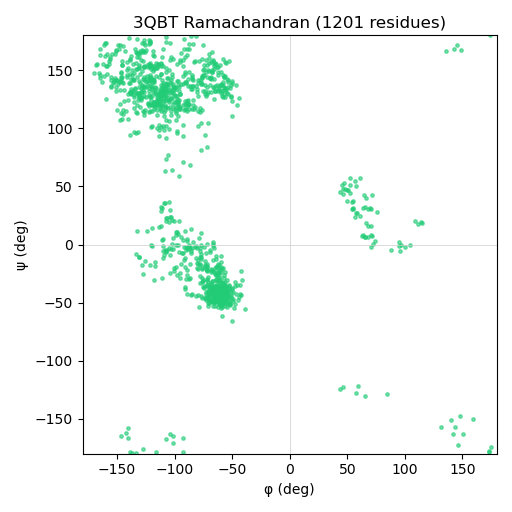8.44 13 LEU C N 1
ATOM 1439 C CA . LEU B 1 11 ? 67.339 -11.817 18.956 1.00 20.08 13 LEU C CA 1
ATOM 1440 C C . LEU B 1 11 ? 66.531 -11.909 17.679 1.00 17.42 13 LEU C C 1
ATOM 1441 O O . LEU B 1 11 ? 65.485 -12.575 17.661 1.00 18.02 13 LEU C O 1
ATOM 1446 N N . ILE B 1 12 ? 67.011 -11.271 16.620 1.00 17.89 14 ILE C N 1
ATOM 1447 C CA . ILE B 1 12 ? 66.358 -11.322 15.307 1.00 17.89 14 ILE C CA 1
ATOM 1448 C C . ILE B 1 12 ? 67.396 -11.617 14.207 1.00 17.75 14 ILE C C 1
ATOM 1449 O O . ILE B 1 12 ? 68.610 -11.437 14.434 1.00 17.81 14 ILE C O 1
ATOM 1454 N N . GLY B 1 13 ? 66.898 -12.074 13.058 1.00 15.28 15 GLY C N 1
ATOM 1455 C CA . GLY B 1 13 ? 67.708 -12.381 11.920 1.00 15.85 15 GLY C CA 1
ATOM 1456 C C . GLY B 1 13 ? 67.082 -13.577 11.202 1.00 16.23 15 GLY C C 1
ATOM 1457 O O . GLY B 1 13 ? 66.157 -14.189 11.710 1.00 16.09 15 GLY C O 1
ATOM 1458 N N . ASP B 1 14 ? 67.585 -13.911 10.017 1.00 17.28 16 ASP C N 1
ATOM 1459 C CA . ASP B 1 14 ? 67.005 -14.966 9.176 1.00 18.56 16 ASP C CA 1
ATOM 1460 C C . ASP B 1 14 ? 66.946 -16.321 9.868 1.00 18.53 16 ASP C C 1
ATOM 1461 O O . ASP B 1 14 ? 67.696 -16.568 10.825 1.00 18.08 16 ASP C O 1
ATOM 1466 N N . SER B 1 15 ? 66.083 -17.227 9.392 1.00 20.21 17 SER C N 1
ATOM 1467 C CA . SER B 1 15 ? 66.076 -18.586 9.922 1.00 19.70 17 SER C CA 1
ATOM 1468 C C . SER B 1 15 ? 67.416 -19.247 9.628 1.00 20.82 17 SER C C 1
ATOM 1469 O O . SER B 1 15 ? 67.972 -19.121 8.531 1.00 21.03 17 SER C O 1
ATOM 1472 N N . GLY B 1 16 ? 67.943 -19.949 10.610 1.00 20.13 18 GLY C N 1
ATOM 1473 C CA . GLY B 1 16 ? 69.125 -20.794 10.420 1.00 20.94 18 GLY C CA 1
ATOM 1474 C C . GLY B 1 16 ? 70.427 -20.116 10.804 1.00 19.23 18 GLY C C 1
ATOM 1475 O O . GLY B 1 16 ? 71.509 -20.749 10.782 1.00 20.90 18 GLY C O 1
ATOM 1476 N N . VAL B 1 17 ? 70.369 -18.836 11.148 1.00 17.54 19 VAL C N 1
ATOM 1477 C CA . VAL B 1 17 ? 71.600 -18.115 11.457 1.00 16.58 19 VAL C CA 1
ATOM 1478 C C . VAL B 1 17 ? 72.173 -18.526 12.821 1.00 17.94 19 VAL C C 1
ATOM 1479 O O . VAL B 1 17 ? 73.357 -18.320 13.054 1.00 18.84 19 VAL C O 1
ATOM 1483 N N . GLY B 1 18 ? 71.348 -19.136 13.683 1.00 16.83 20 GLY C N 1
ATOM 1484 C CA . GLY B 1 18 ? 71.845 -19.561 15.003 1.00 16.19 20 GLY C CA 1
ATOM 1485 C C . GLY B 1 18 ? 71.342 -18.767 16.201 1.00 17.98 20 GLY C C 1
ATOM 1486 O O . GLY B 1 18 ? 71.947 -18.846 17.261 1.00 18.00 20 GLY C O 1
ATOM 1487 N N . LYS B 1 19 ? 70.221 -18.041 16.075 1.00 17.46 21 LYS C N 1
ATOM 1488 C CA . LYS B 1 19 ? 69.687 -17.318 17.229 1.00 16.97 21 LYS C CA 1
ATOM 1489 C C . LYS B 1 19 ? 69.440 -18.223 18.425 1.00 18.12 21 LYS C C 1
ATOM 1490 O O . LYS B 1 19 ? 69.866 -17.915 19.553 1.00 18.87 21 LYS C O 1
ATOM 1496 N N . THR B 1 20 ? 68.763 -19.360 18.203 1.00 18.52 22 THR C N 1
ATOM 1497 C CA . THR B 1 20 ? 68.456 -20.244 19.326 1.00 18.74 22 THR C CA 1
ATOM 1498 C C . THR B 1 20 ? 69.740 -20.782 19.959 1.00 20.47 22 THR C C 1
ATOM 1499 O O . THR B 1 20 ? 69.855 -20.886 21.186 1.00 20.18 22 THR C O 1
ATOM 1503 N N . CYS B 1 21 ? 70.703 -21.166 19.130 1.00 19.20 23 CYS C N 1
ATOM 1504 C CA . CYS B 1 21 ? 71.965 -21.726 19.676 1.00 20.51 23 CYS C CA 1
ATOM 1505 C C . CYS B 1 21 ? 72.729 -20.658 20.442 1.00 18.85 23 CYS C C 1
ATOM 1506 O O . CYS B 1 21 ? 73.323 -20.923 21.484 1.00 20.66 23 CYS C O 1
ATOM 1509 N N . VAL B 1 22 ? 72.694 -19.420 19.952 1.00 19.44 24 VAL C N 1
ATOM 1510 C CA . VAL B 1 22 ? 73.366 -18.338 20.679 1.00 18.90 24 VAL C CA 1
ATOM 1511 C C . VAL B 1 22 ? 72.747 -18.179 22.074 1.00 19.57 24 VAL C C 1
ATOM 1512 O O . VAL B 1 22 ? 73.439 -18.058 23.113 1.00 21.18 24 VAL C O 1
ATOM 1516 N N . LEU B 1 23 ? 71.435 -18.183 22.126 1.00 19.29 25 LEU C N 1
ATOM 1517 C CA . LEU B 1 23 ? 70.765 -18.062 23.441 1.00 21.11 25 LEU C CA 1
ATOM 1518 C C . LEU B 1 23 ? 71.042 -19.293 24.305 1.00 22.13 25 LEU C C 1
ATOM 1519 O O . LEU B 1 23 ? 71.244 -19.162 25.507 1.00 24.73 25 LEU C O 1
ATOM 1524 N N . PHE B 1 24 ? 71.057 -20.484 23.708 1.00 21.87 26 PHE C N 1
ATOM 1525 C CA . PHE B 1 24 ? 71.272 -21.704 24.511 1.00 22.78 26 PHE C CA 1
ATOM 1526 C C . PHE B 1 24 ? 72.697 -21.726 25.079 1.00 23.79 26 PHE C C 1
ATOM 1527 O O . PHE B 1 24 ? 72.927 -22.144 26.210 1.00 25.52 26 PHE C O 1
ATOM 1535 N N . ARG B 1 25 ? 73.669 -21.291 24.276 1.00 22.48 27 ARG C N 1
ATOM 1536 C CA . ARG B 1 25 ? 75.026 -21.097 24.781 1.00 22.89 27 ARG C CA 1
ATOM 1537 C C . ARG B 1 25 ? 75.065 -20.123 25.957 1.00 24.68 27 ARG C C 1
ATOM 1538 O O . ARG B 1 25 ? 75.680 -20.416 26.965 1.00 25.05 27 ARG C O 1
ATOM 1546 N N . PHE B 1 26 ? 74.450 -18.954 25.810 1.00 24.50 28 PHE C N 1
ATOM 1547 C CA . PHE B 1 26 ? 74.534 -17.951 26.876 1.00 26.31 28 PHE C CA 1
ATOM 1548 C C . PHE B 1 26 ? 73.806 -18.378 28.157 1.00 28.37 28 PHE C C 1
ATOM 1549 O O . PHE B 1 26 ? 74.249 -18.086 29.292 1.00 28.28 28 PHE C O 1
ATOM 1557 N N . SER B 1 27 ? 72.675 -19.054 28.013 1.00 30.16 29 SER C N 1
ATOM 1558 C CA . SER B 1 27 ? 71.958 -19.452 29.230 1.00 32.79 29 SER C CA 1
ATOM 1559 C C . SER B 1 27 ? 72.332 -20.830 29.766 1.00 34.14 29 SER C C 1
ATOM 1560 O O . SER B 1 27 ? 72.342 -21.007 30.977 1.00 35.56 29 SER C O 1
ATOM 1563 N N . GLU B 1 28 ? 72.607 -21.812 28.901 1.00 35.41 30 GLU C N 1
ATOM 1564 C CA . GLU B 1 28 ? 72.956 -23.167 29.384 1.00 37.83 30 GLU C CA 1
ATOM 1565 C C . GLU B 1 28 ? 74.433 -23.532 29.276 1.00 38.40 30 GLU C C 1
ATOM 1566 O O . GLU B 1 28 ? 74.819 -24.602 29.710 1.00 39.81 30 GLU C O 1
ATOM 1572 N N . ASP B 1 29 ? 75.248 -22.645 28.715 1.00 37.95 31 ASP C N 1
ATOM 1573 C CA . ASP B 1 29 ? 76.656 -22.924 28.416 1.00 38.82 31 ASP C CA 1
ATOM 1574 C C . ASP B 1 29 ? 76.856 -24.290 27.730 1.00 38.30 31 ASP C C 1
ATOM 1575 O O . ASP B 1 29 ? 77.707 -25.100 28.120 1.00 38.81 31 ASP C O 1
ATOM 1580 N N . ALA B 1 30 ? 76.043 -24.545 26.720 1.00 36.29 32 ALA C N 1
ATOM 1581 C CA . ALA B 1 30 ? 76.150 -25.763 25.964 1.00 35.92 32 ALA C CA 1
ATOM 1582 C C . ALA B 1 30 ? 75.733 -25.530 24.513 1.00 34.39 32 ALA C C 1
ATOM 1583 O O . ALA B 1 30 ? 75.212 -24.478 24.161 1.00 33.66 32 ALA C O 1
ATOM 1585 N N . PHE B 1 31 ? 76.015 -26.513 23.671 1.00 34.49 33 PHE C N 1
ATOM 1586 C CA . PHE B 1 31 ? 75.605 -26.506 22.279 1.00 33.29 33 PHE C CA 1
ATOM 1587 C C . PHE B 1 31 ? 75.012 -27.873 21.948 1.00 35.96 33 PHE C C 1
ATOM 1588 O O . PHE B 1 31 ? 75.614 -28.916 22.201 1.00 35.75 33 PHE C O 1
ATOM 1596 N N . ASN B 1 32 ? 73.842 -27.842 21.338 1.00 37.19 34 ASN C N 1
ATOM 1597 C CA . ASN B 1 32 ? 73.182 -29.029 20.875 1.00 40.06 34 ASN C CA 1
ATOM 1598 C C . ASN B 1 32 ? 73.014 -28.819 19.374 1.00 39.99 34 ASN C C 1
ATOM 1599 O O . ASN B 1 32 ? 72.456 -27.816 18.924 1.00 39.35 34 ASN C O 1
ATOM 1604 N N . SER B 1 33 ? 73.534 -29.765 18.606 1.00 41.04 35 SER C N 1
ATOM 1605 C CA . SER B 1 33 ? 73.507 -29.722 17.157 1.00 41.13 35 SER C CA 1
ATOM 1606 C C . SER B 1 33 ? 72.146 -30.122 16.560 1.00 41.96 35 SER C C 1
ATOM 1607 O O . SER B 1 33 ? 71.980 -30.104 15.350 1.00 41.17 35 SER C O 1
ATOM 1610 N N . THR B 1 34 ? 71.188 -30.510 17.397 1.00 43.01 36 THR C N 1
ATOM 1611 C CA . THR B 1 34 ? 69.914 -31.025 16.867 1.00 44.71 36 THR C CA 1
ATOM 1612 C C . THR B 1 34 ? 68.734 -30.094 17.146 1.00 44.17 36 THR C C 1
ATOM 1613 O O . THR B 1 34 ? 67.605 -30.574 17.331 1.00 46.01 36 THR C O 1
ATOM 1617 N N . PHE B 1 35 ? 68.961 -28.782 17.184 1.00 42.09 37 PHE C N 1
ATOM 1618 C CA . PHE B 1 35 ? 67.826 -27.854 17.386 1.00 40.96 37 PHE C CA 1
ATOM 1619 C C . PHE B 1 35 ? 66.980 -27.679 16.111 1.00 39.17 37 PHE C C 1
ATOM 1620 O O . PHE B 1 35 ? 67.472 -27.756 14.973 1.00 38.55 37 PHE C O 1
ATOM 1628 N N . ILE B 1 36 ? 65.685 -27.534 16.333 1.00 37.19 38 ILE C N 1
ATOM 1629 C CA . ILE B 1 36 ? 64.761 -27.393 15.267 1.00 35.85 38 ILE C CA 1
ATOM 1630 C C . ILE B 1 36 ? 64.421 -25.906 15.168 1.00 32.18 38 ILE C C 1
ATOM 1631 O O . ILE B 1 36 ? 64.637 -25.135 16.099 1.00 27.69 38 ILE C O 1
ATOM 1636 N N . SER B 1 37 ? 63.925 -25.536 14.005 1.00 29.06 39 SER C N 1
ATOM 1637 C CA . SER B 1 37 ? 63.487 -24.203 13.745 1.00 28.46 39 SER C CA 1
ATOM 1638 C C . SER B 1 37 ? 62.476 -23.771 14.809 1.00 26.74 39 SER C C 1
ATOM 1639 O O . SER B 1 37 ? 61.668 -24.564 15.252 1.00 28.20 39 SER C O 1
ATOM 1642 N N . THR B 1 38 ? 62.549 -22.517 15.237 1.00 24.36 40 THR C N 1
ATOM 1643 C CA . THR B 1 38 ? 61.661 -21.965 16.256 1.00 21.60 40 THR C CA 1
ATOM 1644 C C . THR B 1 38 ? 60.321 -21.596 15.630 1.00 21.28 40 THR C C 1
ATOM 1645 O O . THR B 1 38 ? 60.234 -20.729 14.759 1.00 20.88 40 THR C O 1
ATOM 1649 N N . ILE B 1 39 ? 59.273 -22.294 16.054 1.00 21.19 41 ILE C N 1
ATOM 1650 C CA . ILE B 1 39 ? 57.935 -22.054 15.532 1.00 21.05 41 ILE C CA 1
ATOM 1651 C C . ILE B 1 39 ? 57.093 -21.361 16.590 1.00 20.41 41 ILE C C 1
ATOM 1652 O O . ILE B 1 39 ? 56.222 -21.975 17.206 1.00 20.30 41 ILE C O 1
ATOM 1657 N N . GLY B 1 40 ? 57.365 -20.079 16.804 1.00 20.46 42 GLY C N 1
ATOM 1658 C CA . GLY B 1 40 ? 56.695 -19.330 17.864 1.00 19.78 42 GLY C CA 1
ATOM 1659 C C . GLY B 1 40 ? 57.718 -18.311 18.331 1.00 19.41 42 GLY C C 1
ATOM 1660 O O . GLY B 1 40 ? 58.579 -17.867 17.562 1.00 18.41 42 GLY C O 1
ATOM 1661 N N . ILE B 1 41 ? 57.677 -17.977 19.611 1.00 19.00 43 ILE C N 1
ATOM 1662 C CA . ILE B 1 41 ? 58.672 -17.089 20.146 1.00 21.15 43 ILE C CA 1
ATOM 1663 C C . ILE B 1 41 ? 58.884 -17.581 21.546 1.00 22.68 43 ILE C C 1
ATOM 1664 O O . ILE B 1 41 ? 57.928 -17.982 22.221 1.00 24.78 43 ILE C O 1
ATOM 1669 N N . ASP B 1 42 ? 60.135 -17.590 21.970 1.00 24.29 44 ASP C N 1
ATOM 1670 C CA . ASP B 1 42 ? 60.483 -18.045 23.323 1.00 24.94 44 ASP C CA 1
ATOM 1671 C C . ASP B 1 42 ? 61.312 -17.036 24.054 1.00 23.64 44 ASP C C 1
ATOM 1672 O O . ASP B 1 42 ? 61.820 -16.115 23.467 1.00 23.17 44 ASP C O 1
ATOM 1677 N N . PHE B 1 43 ? 61.433 -17.205 25.360 1.00 23.77 45 PHE C N 1
ATOM 1678 C CA . PHE B 1 43 ? 62.351 -16.383 26.164 1.00 23.30 45 PHE C CA 1
ATOM 1679 C C . PHE B 1 43 ? 62.941 -17.219 27.300 1.00 24.55 45 PHE C C 1
ATOM 1680 O O . PHE B 1 43 ? 62.368 -18.235 27.714 1.00 24.35 45 PHE C O 1
ATOM 1688 N N . LYS B 1 44 ? 64.117 -16.789 27.737 1.00 25.86 46 LYS C N 1
ATOM 1689 C CA . LYS B 1 44 ? 64.856 -17.377 28.829 1.00 28.13 46 LYS C CA 1
ATOM 1690 C C . LYS B 1 44 ? 65.422 -16.233 29.647 1.00 27.82 46 LYS C C 1
ATOM 1691 O O . LYS B 1 44 ? 65.604 -15.155 29.152 1.00 27.38 46 LYS C O 1
ATOM 1697 N N . ILE B 1 45 ? 65.742 -16.538 30.881 1.00 28.30 47 ILE C N 1
ATOM 1698 C CA . ILE B 1 45 ? 66.241 -15.568 31.828 1.00 28.94 47 ILE C CA 1
ATOM 1699 C C . ILE B 1 45 ? 67.706 -15.858 32.112 1.00 30.14 47 ILE C C 1
ATOM 1700 O O . ILE B 1 45 ? 68.113 -17.014 32.241 1.00 30.45 47 ILE C O 1
ATOM 1705 N N . ARG B 1 46 ? 68.512 -14.804 32.201 1.00 31.15 48 ARG C N 1
ATOM 1706 C CA . ARG B 1 46 ? 69.914 -14.977 32.557 1.00 33.13 48 ARG C CA 1
ATOM 1707 C C . ARG B 1 46 ? 70.346 -13.764 33.328 1.00 34.55 48 ARG C C 1
ATOM 1708 O O . ARG B 1 46 ? 70.250 -12.639 32.829 1.00 35.28 48 ARG C O 1
ATOM 1716 N N . THR B 1 47 ? 70.793 -13.995 34.563 1.00 35.81 49 THR C N 1
ATOM 1717 C CA . THR B 1 47 ? 71.286 -12.939 35.411 1.00 37.35 49 THR C CA 1
ATOM 1718 C C . THR B 1 47 ? 72.771 -12.713 35.271 1.00 37.94 49 THR C C 1
ATOM 1719 O O . THR B 1 47 ? 73.595 -13.649 35.133 1.00 37.12 49 THR C O 1
ATOM 1723 N N . ILE B 1 48 ? 73.100 -11.429 35.289 1.00 39.48 50 ILE C N 1
ATOM 1724 C CA . ILE B 1 48 ? 74.467 -11.002 35.185 1.00 40.43 50 ILE C CA 1
ATOM 1725 C C . ILE B 1 48 ? 74.713 -9.929 36.254 1.00 42.60 50 ILE C C 1
ATOM 1726 O O . ILE B 1 48 ? 73.773 -9.399 36.851 1.00 42.15 50 ILE C O 1
ATOM 1731 N N . GLU B 1 49 ? 75.984 -9.604 36.452 1.00 44.90 51 GLU C N 1
ATOM 1732 C CA . GLU B 1 49 ? 76.361 -8.557 37.401 1.00 48.61 51 GLU C CA 1
ATOM 1733 C C . GLU B 1 49 ? 77.113 -7.440 36.683 1.00 47.98 51 GLU C C 1
ATOM 1734 O O . GLU B 1 49 ? 78.072 -7.707 35.959 1.00 47.78 51 GLU C O 1
ATOM 1740 N N . LEU B 1 50 ? 76.655 -6.204 36.879 1.00 49.03 52 LEU C N 1
ATOM 1741 C CA . LEU B 1 50 ? 77.330 -5.022 36.320 1.00 50.50 52 LEU C CA 1
ATOM 1742 C C . LEU B 1 50 ? 77.382 -3.886 37.357 1.00 52.22 52 LEU C C 1
ATOM 1743 O O . LEU B 1 50 ? 76.358 -3.537 37.940 1.00 52.38 52 LEU C O 1
ATOM 1748 N N . ASP B 1 51 ? 78.566 -3.301 37.564 1.00 54.30 53 ASP C N 1
ATOM 1749 C CA . ASP B 1 51 ? 78.750 -2.200 38.533 1.00 56.56 53 ASP C CA 1
ATOM 1750 C C . ASP B 1 51 ? 78.065 -2.556 39.848 1.00 57.37 53 ASP C C 1
ATOM 1751 O O . ASP B 1 51 ? 77.348 -1.728 40.427 1.00 57.84 53 ASP C O 1
ATOM 1756 N N . GLY B 1 52 ? 78.244 -3.811 40.273 1.00 57.72 54 GLY C N 1
ATOM 1757 C CA . GLY B 1 52 ? 77.618 -4.345 41.479 1.00 59.25 54 GLY C CA 1
ATOM 1758 C C . GLY B 1 52 ? 76.107 -4.209 41.542 1.00 59.61 54 GLY C C 1
ATOM 1759 O O . GLY B 1 52 ? 75.533 -4.058 42.624 1.00 60.61 54 GLY C O 1
ATOM 1760 N N . LYS B 1 53 ? 75.461 -4.239 40.378 1.00 58.58 55 LYS C N 1
ATOM 1761 C CA . LYS B 1 53 ? 74.004 -4.258 40.306 1.00 58.24 55 LYS C CA 1
ATOM 1762 C C . LYS B 1 53 ? 73.621 -5.565 39.613 1.00 56.40 55 LYS C C 1
ATOM 1763 O O . LYS B 1 53 ? 74.301 -6.011 38.678 1.00 55.56 55 LYS C O 1
ATOM 1769 N N . ARG B 1 54 ? 72.547 -6.175 40.098 1.00 55.68 56 ARG C N 1
ATOM 1770 C CA . ARG B 1 54 ? 72.030 -7.425 39.557 1.00 53.74 56 ARG C CA 1
ATOM 1771 C C . ARG B 1 54 ? 71.149 -7.077 38.363 1.00 51.20 56 ARG C C 1
ATOM 1772 O O . ARG B 1 54 ? 70.178 -6.317 38.500 1.00 51.32 56 ARG C O 1
ATOM 1780 N N . ILE B 1 55 ? 71.518 -7.600 37.193 1.00 47.57 57 ILE C N 1
ATOM 1781 C CA . ILE B 1 55 ? 70.762 -7.342 35.974 1.00 44.20 57 ILE C CA 1
ATOM 1782 C C . ILE B 1 55 ? 70.167 -8.656 35.468 1.00 41.40 57 ILE C C 1
ATOM 1783 O O . ILE B 1 55 ? 70.896 -9.579 35.118 1.00 39.05 57 ILE C O 1
ATOM 1788 N N . LYS B 1 56 ? 68.842 -8.720 35.465 1.00 39.90 58 LYS C N 1
ATOM 1789 C CA . LYS B 1 56 ? 68.117 -9.855 34.912 1.00 38.15 58 LYS C CA 1
ATOM 1790 C C . LYS B 1 56 ? 67.831 -9.575 33.447 1.00 35.02 58 LYS C C 1
ATOM 1791 O O . LYS B 1 56 ? 67.141 -8.595 33.094 1.00 33.24 58 LYS C O 1
ATOM 1797 N N . LEU B 1 57 ? 68.341 -10.457 32.593 1.00 31.77 59 LEU C N 1
ATOM 1798 C CA . LEU B 1 57 ? 68.099 -10.302 31.170 1.00 28.72 59 LEU C CA 1
ATOM 1799 C C . LEU B 1 57 ? 66.953 -11.215 30.780 1.00 27.57 59 LEU C C 1
ATOM 1800 O O . LEU B 1 57 ? 66.992 -12.409 31.015 1.00 28.49 59 LEU C O 1
ATOM 1805 N N . GLN B 1 58 ? 65.931 -10.657 30.160 1.00 26.69 60 GLN C N 1
ATOM 1806 C CA . GLN B 1 58 ? 64.835 -11.499 29.673 1.00 26.42 60 GLN C CA 1
ATOM 1807 C C . GLN B 1 58 ? 65.012 -11.578 28.183 1.00 24.43 60 GLN C C 1
ATOM 1808 O O . GLN B 1 58 ? 64.734 -10.623 27.468 1.00 24.42 60 GLN C O 1
ATOM 1814 N N . ILE B 1 59 ? 65.466 -12.727 27.691 1.00 23.26 61 ILE C N 1
ATOM 1815 C CA . ILE B 1 59 ? 65.922 -12.752 26.303 1.00 21.91 61 ILE C CA 1
ATOM 1816 C C . ILE B 1 59 ? 64.948 -13.486 25.394 1.00 22.17 61 ILE C C 1
ATOM 1817 O O . ILE B 1 59 ? 64.710 -14.691 25.581 1.00 21.82 61 ILE C O 1
ATOM 1822 N N . TRP B 1 60 ? 64.392 -12.771 24.406 1.00 21.13 62 TRP C N 1
ATOM 1823 C CA . TRP B 1 60 ? 63.393 -13.351 23.539 1.00 21.52 62 TRP C CA 1
ATOM 1824 C C . TRP B 1 60 ? 64.050 -13.830 22.251 1.00 21.65 62 TRP C C 1
ATOM 1825 O O . TRP B 1 60 ? 64.857 -13.143 21.674 1.00 19.93 62 TRP C O 1
ATOM 1836 N N . ASP B 1 61 ? 63.654 -15.012 21.798 1.00 22.03 63 ASP C N 1
ATOM 1837 C CA . ASP B 1 61 ? 64.270 -15.662 20.673 1.00 22.10 63 ASP C CA 1
ATOM 1838 C C . ASP B 1 61 ? 63.171 -15.837 19.638 1.00 22.23 63 ASP C C 1
ATOM 1839 O O . ASP B 1 61 ? 62.194 -16.544 19.898 1.00 21.73 63 ASP C O 1
ATOM 1844 N N . THR B 1 62 ? 63.315 -15.157 18.495 1.00 22.20 64 THR C N 1
ATOM 1845 C CA . THR B 1 62 ? 62.256 -15.076 17.482 1.00 20.91 64 THR C CA 1
ATOM 1846 C C . THR B 1 62 ? 62.333 -16.137 16.393 1.00 22.14 64 THR C C 1
ATOM 1847 O O . THR B 1 62 ? 63.397 -16.698 16.142 1.00 20.07 64 THR C O 1
ATOM 1851 N N . ALA B 1 63 ? 61.201 -16.373 15.731 1.00 21.49 65 ALA C N 1
ATOM 1852 C CA . ALA B 1 63 ? 61.146 -17.218 14.557 1.00 22.30 65 ALA C CA 1
ATOM 1853 C C . ALA B 1 63 ? 61.661 -16.438 13.354 1.00 22.74 65 ALA C C 1
ATOM 1854 O O . ALA B 1 63 ? 61.054 -15.421 12.952 1.00 23.28 65 ALA C O 1
ATOM 1856 N N . GLY B 1 64 ? 62.755 -16.924 12.760 1.00 22.50 66 GLY C N 1
ATOM 1857 C CA . GLY B 1 64 ? 63.312 -16.265 11.569 1.00 21.87 66 GLY C CA 1
ATOM 1858 C C . GLY B 1 64 ? 62.629 -16.583 10.266 1.00 21.96 66 GLY C C 1
ATOM 1859 O O . GLY B 1 64 ? 62.871 -15.913 9.253 1.00 21.57 66 GLY C O 1
ATOM 1860 N N . GLN B 1 65 ? 61.826 -17.643 10.257 1.00 23.02 67 GLN C N 1
ATOM 1861 C CA . GLN B 1 65 ? 61.137 -18.044 9.030 1.00 24.63 67 GLN C CA 1
ATOM 1862 C C . GLN B 1 65 ? 60.246 -16.950 8.458 1.00 24.82 67 GLN C C 1
ATOM 1863 O O . GLN B 1 65 ? 59.509 -16.304 9.191 1.00 22.09 67 GLN C O 1
ATOM 1869 N N . GLU B 1 66 ? 60.302 -16.797 7.125 1.00 25.92 68 GLU C N 1
ATOM 1870 C CA . GLU B 1 66 ? 59.604 -15.714 6.424 1.00 27.96 68 GLU C CA 1
ATOM 1871 C C . GLU B 1 66 ? 58.126 -15.592 6.791 1.00 27.20 68 GLU C C 1
ATOM 1872 O O . GLU B 1 66 ? 57.637 -14.483 7.010 1.00 26.89 68 GLU C O 1
ATOM 1878 N N . ARG B 1 67 ? 57.408 -16.710 6.845 1.00 25.94 69 ARG C N 1
ATOM 1879 C CA . ARG B 1 67 ? 55.963 -16.639 7.092 1.00 28.03 69 ARG C CA 1
ATOM 1880 C C . ARG B 1 67 ? 55.581 -16.043 8.459 1.00 27.08 69 ARG C C 1
ATOM 1881 O O . ARG B 1 67 ? 54.447 -15.607 8.648 1.00 27.70 69 ARG C O 1
ATOM 1889 N N . PHE B 1 68 ? 56.525 -16.011 9.408 1.00 24.52 70 PHE C N 1
ATOM 1890 C CA . PHE B 1 68 ? 56.246 -15.473 10.728 1.00 24.73 70 PHE C CA 1
ATOM 1891 C C . PHE B 1 68 ? 56.789 -14.071 10.947 1.00 25.67 70 PHE C C 1
ATOM 1892 O O . PHE B 1 68 ? 56.641 -13.509 12.039 1.00 26.08 70 PHE C O 1
ATOM 1900 N N . ARG B 1 69 ? 57.430 -13.500 9.938 1.00 27.34 71 ARG C N 1
ATOM 1901 C CA . ARG B 1 69 ? 58.118 -12.196 10.126 1.00 28.82 71 ARG C CA 1
ATOM 1902 C C . ARG B 1 69 ? 57.213 -11.029 10.511 1.00 29.07 71 ARG C C 1
ATOM 1903 O O . ARG B 1 69 ? 57.530 -10.295 11.461 1.00 28.08 71 ARG C O 1
ATOM 1911 N N . THR B 1 70 ? 56.085 -10.882 9.813 1.00 29.67 72 THR C N 1
ATOM 1912 C CA . THR B 1 70 ? 55.085 -9.852 10.161 1.00 32.19 72 THR C CA 1
ATOM 1913 C C . THR B 1 70 ? 54.484 -9.978 11.572 1.00 31.22 72 THR C C 1
ATOM 1914 O O . THR B 1 70 ? 54.430 -9.003 12.327 1.00 32.40 72 THR C O 1
ATOM 1918 N N . ILE B 1 71 ? 54.037 -11.174 11.933 1.00 30.04 73 ILE C N 1
ATOM 1919 C CA . ILE B 1 71 ? 53.484 -11.410 13.277 1.00 29.14 73 ILE C CA 1
ATOM 1920 C C . ILE B 1 71 ? 54.498 -11.106 14.357 1.00 27.02 73 ILE C C 1
ATOM 1921 O O . ILE B 1 71 ? 54.158 -10.551 15.439 1.00 24.66 73 ILE C O 1
ATOM 1926 N N . THR B 1 72 ? 55.742 -11.480 14.073 1.00 24.36 74 THR C N 1
ATOM 1927 C CA . THR B 1 72 ? 56.787 -11.359 15.058 1.00 24.47 74 THR C CA 1
ATOM 1928 C C . THR B 1 72 ? 57.128 -9.905 15.345 1.00 24.22 74 THR C C 1
ATOM 1929 O O . THR B 1 72 ? 57.658 -9.579 16.412 1.00 24.45 74 THR C O 1
ATOM 1933 N N . THR B 1 73 ? 56.803 -9.000 14.434 1.00 26.40 75 THR C N 1
ATOM 1934 C CA . THR B 1 73 ? 57.061 -7.576 14.707 1.00 27.52 75 THR C CA 1
ATOM 1935 C C . THR B 1 73 ? 56.310 -7.038 15.926 1.00 28.45 75 THR C C 1
ATOM 1936 O O . THR B 1 73 ? 56.699 -6.005 16.486 1.00 29.64 75 THR C O 1
ATOM 1940 N N . ALA B 1 74 ? 55.224 -7.706 16.312 1.00 28.32 76 ALA C N 1
ATOM 1941 C CA . ALA B 1 74 ? 54.491 -7.323 17.499 1.00 30.09 76 ALA C CA 1
ATOM 1942 C C . ALA B 1 74 ? 55.317 -7.471 18.791 1.00 29.46 76 ALA C C 1
ATOM 1943 O O . ALA B 1 74 ? 55.047 -6.786 19.767 1.00 32.35 76 ALA C O 1
ATOM 1945 N N . TYR B 1 75 ? 56.332 -8.330 18.793 1.00 28.36 77 TYR C N 1
ATOM 1946 C CA . TYR B 1 75 ? 57.129 -8.567 20.001 1.00 28.20 77 TYR C CA 1
ATOM 1947 C C . TYR B 1 75 ? 58.332 -7.646 20.158 1.00 27.53 77 TYR C C 1
ATOM 1948 O O . TYR B 1 75 ? 59.026 -7.737 21.136 1.00 28.48 77 TYR C O 1
ATOM 1957 N N . TYR B 1 76 ? 58.591 -6.784 19.191 1.00 29.23 78 TYR C N 1
ATOM 1958 C CA . TYR B 1 76 ? 59.685 -5.806 19.305 1.00 29.99 78 TYR C CA 1
ATOM 1959 C C . TYR B 1 76 ? 59.411 -4.754 20.372 1.00 32.38 78 TYR C C 1
ATOM 1960 O O . TYR B 1 76 ? 60.336 -4.250 21.029 1.00 32.21 78 TYR C O 1
ATOM 1969 N N . ARG B 1 77 ? 58.133 -4.400 20.526 1.00 33.49 79 ARG C N 1
ATOM 1970 C CA . ARG B 1 77 ? 57.716 -3.405 21.498 1.00 35.63 79 ARG C CA 1
ATOM 1971 C C . ARG B 1 77 ? 58.282 -3.720 22.889 1.00 34.91 79 ARG C C 1
ATOM 1972 O O . ARG B 1 77 ? 58.119 -4.832 23.394 1.00 35.22 79 ARG C O 1
ATOM 1980 N N . GLY B 1 78 ? 58.946 -2.739 23.502 1.00 35.49 80 GLY C N 1
ATOM 1981 C CA . GLY B 1 78 ? 59.476 -2.926 24.861 1.00 34.68 80 GLY C CA 1
ATOM 1982 C C . GLY B 1 78 ? 60.878 -3.532 24.939 1.00 34.18 80 GLY C C 1
ATOM 1983 O O . GLY B 1 78 ? 61.427 -3.687 26.033 1.00 34.20 80 GLY C O 1
ATOM 1984 N N . ALA B 1 79 ? 61.437 -3.927 23.788 1.00 32.43 81 ALA C N 1
ATOM 1985 C CA . ALA B 1 79 ? 62.812 -4.423 23.723 1.00 31.36 81 ALA C CA 1
ATOM 1986 C C . ALA B 1 79 ? 63.772 -3.261 24.006 1.00 31.05 81 ALA C C 1
ATOM 1987 O O . ALA B 1 79 ? 63.623 -2.208 23.401 1.00 32.70 81 ALA C O 1
ATOM 1989 N N . MET B 1 80 ? 64.730 -3.471 24.908 1.00 29.81 82 MET C N 1
ATOM 1990 C CA . MET B 1 80 ? 65.725 -2.463 25.277 1.00 31.04 82 MET C CA 1
ATOM 1991 C C . MET B 1 80 ? 67.052 -2.687 24.539 1.00 28.56 82 MET C C 1
ATOM 1992 O O . MET B 1 80 ? 67.884 -1.791 24.451 1.00 27.23 82 MET C O 1
ATOM 1997 N N . GLY B 1 81 ? 67.243 -3.898 24.029 1.00 26.24 83 GLY C N 1
ATOM 1998 C CA . GLY B 1 81 ? 68.432 -4.183 23.246 1.00 25.53 83 GLY C CA 1
ATOM 1999 C C . GLY B 1 81 ? 68.100 -5.286 22.263 1.00 24.08 83 GLY C C 1
ATOM 2000 O O . GLY B 1 81 ? 67.340 -6.194 22.586 1.00 24.27 83 GLY C O 1
ATOM 2001 N N . ILE B 1 82 ? 68.661 -5.203 21.061 1.00 23.09 84 ILE C N 1
ATOM 2002 C CA . ILE B 1 82 ? 68.382 -6.205 20.008 1.00 22.09 84 ILE C CA 1
ATOM 2003 C C . ILE B 1 82 ? 69.693 -6.686 19.417 1.00 21.97 84 ILE C C 1
ATOM 2004 O O . ILE B 1 82 ? 70.543 -5.869 19.033 1.00 20.68 84 ILE C O 1
ATOM 2009 N N . MET B 1 83 ? 69.856 -8.007 19.361 1.00 20.08 85 MET C N 1
ATOM 2010 C CA . MET B 1 83 ? 70.936 -8.612 18.578 1.00 20.54 85 MET C CA 1
ATOM 2011 C C . MET B 1 83 ? 70.492 -8.883 17.157 1.00 20.35 85 MET C C 1
ATOM 2012 O O . MET B 1 83 ? 69.528 -9.604 16.943 1.00 20.40 85 MET C O 1
ATOM 2017 N N . LEU B 1 84 ? 71.223 -8.339 16.196 1.00 20.05 86 LEU C N 1
ATOM 2018 C CA . LEU B 1 84 ? 70.919 -8.544 14.765 1.00 19.71 86 LEU C CA 1
ATOM 2019 C C . LEU B 1 84 ? 71.867 -9.643 14.338 1.00 19.40 86 LEU C C 1
ATOM 2020 O O . LEU B 1 84 ? 73.075 -9.416 14.256 1.00 20.05 86 LEU C O 1
ATOM 2025 N N . VAL B 1 85 ? 71.339 -10.842 14.128 1.00 17.03 87 VAL C N 1
ATOM 2026 C CA . VAL B 1 85 ? 72.237 -12.019 13.911 1.00 16.28 87 VAL C CA 1
ATOM 2027 C C . VAL B 1 85 ? 72.245 -12.455 12.438 1.00 14.99 87 VAL C C 1
ATOM 2028 O O . VAL B 1 85 ? 71.183 -12.648 11.809 1.00 14.93 87 VAL C O 1
ATOM 2032 N N . TYR B 1 86 ? 73.449 -12.664 11.901 1.00 15.51 88 TYR C N 1
ATOM 2033 C CA . TYR B 1 86 ? 73.602 -13.282 10.592 1.00 16.05 88 TYR C CA 1
ATOM 2034 C C . TYR B 1 86 ? 74.599 -14.444 10.738 1.00 17.55 88 TYR C C 1
ATOM 2035 O O . TYR B 1 86 ? 75.186 -14.635 11.785 1.00 17.72 88 TYR C O 1
ATOM 2044 N N . ASP B 1 87 ? 74.756 -15.201 9.665 1.00 17.89 89 ASP C N 1
ATOM 2045 C CA . ASP B 1 87 ? 75.587 -16.411 9.597 1.00 17.95 89 ASP C CA 1
ATOM 2046 C C . ASP B 1 87 ? 76.713 -16.055 8.627 1.00 17.66 89 ASP C C 1
ATOM 2047 O O . ASP B 1 87 ? 76.447 -15.668 7.463 1.00 16.46 89 ASP C O 1
ATOM 2052 N N . ILE B 1 88 ? 77.966 -16.135 9.087 1.00 18.06 90 ILE C N 1
ATOM 2053 C CA . ILE B 1 88 ? 79.084 -15.691 8.223 1.00 19.43 90 ILE C CA 1
ATOM 2054 C C . ILE B 1 88 ? 79.211 -16.527 6.979 1.00 20.40 90 ILE C C 1
ATOM 2055 O O . ILE B 1 88 ? 79.916 -16.174 6.055 1.00 20.60 90 ILE C O 1
ATOM 2060 N N . THR B 1 89 ? 78.523 -17.666 6.931 1.00 21.26 91 THR C N 1
ATOM 2061 C CA . THR B 1 89 ? 78.668 -18.513 5.758 1.00 22.84 91 THR C CA 1
ATOM 2062 C C . THR B 1 89 ? 77.506 -18.289 4.789 1.00 23.51 91 THR C C 1
ATOM 2063 O O . THR B 1 89 ? 77.396 -19.002 3.815 1.00 23.91 91 THR C O 1
ATOM 2067 N N . ASN B 1 90 ? 76.658 -17.296 5.042 1.00 22.81 92 ASN C N 1
ATOM 2068 C CA . ASN B 1 90 ? 75.442 -17.093 4.222 1.00 24.49 92 ASN C CA 1
ATOM 2069 C C . ASN B 1 90 ? 75.352 -15.612 3.886 1.00 24.44 92 ASN C C 1
ATOM 2070 O O . ASN B 1 90 ? 74.867 -14.818 4.704 1.00 22.93 92 ASN C O 1
ATOM 2075 N N . GLU B 1 91 ? 75.843 -15.215 2.698 1.00 22.93 93 GLU C N 1
ATOM 2076 C CA . GLU B 1 91 ? 75.839 -13.791 2.336 1.00 23.76 93 GLU C CA 1
ATOM 2077 C C . GLU B 1 91 ? 74.436 -13.165 2.424 1.00 22.30 93 GLU C C 1
ATOM 2078 O O . GLU B 1 91 ? 74.290 -11.993 2.794 1.00 21.15 93 GLU C O 1
ATOM 2084 N N . LYS B 1 92 ? 73.401 -13.923 2.061 1.00 22.24 94 LYS C N 1
ATOM 2085 C CA . LYS B 1 92 ? 72.034 -13.323 2.048 1.00 22.94 94 LYS C CA 1
ATOM 2086 C C . LYS B 1 92 ? 71.598 -12.901 3.455 1.00 21.43 94 LYS C C 1
ATOM 2087 O O . LYS B 1 92 ? 70.976 -11.835 3.630 1.00 20.45 94 LYS C O 1
ATOM 2093 N N . SER B 1 93 ? 71.937 -13.707 4.468 1.00 20.10 95 SER C N 1
ATOM 2094 C CA . SER B 1 93 ? 71.558 -13.344 5.841 1.00 19.04 95 SER C CA 1
ATOM 2095 C C . SER B 1 93 ? 72.220 -12.033 6.240 1.00 19.21 95 SER C C 1
ATOM 2096 O O . SER B 1 93 ? 71.654 -11.288 7.049 1.00 21.10 95 SER C O 1
ATOM 2099 N N . PHE B 1 94 ? 73.410 -11.757 5.702 1.00 18.07 96 PHE C N 1
ATOM 2100 C CA . PHE B 1 94 ? 74.089 -10.501 5.971 1.00 19.76 96 PHE C CA 1
ATOM 2101 C C . PHE B 1 94 ? 73.474 -9.339 5.186 1.00 20.97 96 PHE C C 1
ATOM 2102 O O . PHE B 1 94 ? 73.248 -8.274 5.758 1.00 23.47 96 PHE C O 1
ATOM 2110 N N . ASP B 1 95 ? 73.216 -9.536 3.894 1.00 22.92 97 ASP C N 1
ATOM 2111 C CA . ASP B 1 95 ? 72.506 -8.549 3.085 1.00 24.23 97 ASP C CA 1
ATOM 2112 C C . ASP B 1 95 ? 71.220 -8.142 3.802 1.00 24.39 97 ASP C C 1
ATOM 2113 O O . ASP B 1 95 ? 70.853 -6.970 3.830 1.00 25.06 97 ASP C O 1
ATOM 2118 N N . ASN B 1 96 ? 70.511 -9.120 4.350 1.00 24.68 98 ASN C N 1
ATOM 2119 C CA . ASN B 1 96 ? 69.253 -8.826 5.049 1.00 24.05 98 ASN C CA 1
ATOM 2120 C C . ASN B 1 96 ? 69.349 -7.983 6.317 1.00 23.67 98 ASN C C 1
ATOM 2121 O O . ASN B 1 96 ? 68.342 -7.411 6.718 1.00 22.87 98 ASN C O 1
ATOM 2126 N N . ILE B 1 97 ? 70.522 -7.911 6.940 1.00 23.49 99 ILE C N 1
ATOM 2127 C CA . ILE B 1 97 ? 70.694 -7.081 8.158 1.00 24.41 99 ILE C CA 1
ATOM 2128 C C . ILE B 1 97 ? 70.157 -5.660 7.952 1.00 25.73 99 ILE C C 1
ATOM 2129 O O . ILE B 1 97 ? 69.548 -5.107 8.855 1.00 24.06 99 ILE C O 1
ATOM 2134 N N . ARG B 1 98 ? 70.348 -5.090 6.760 1.00 26.98 100 ARG C N 1
ATOM 2135 C CA . ARG B 1 98 ? 69.837 -3.754 6.505 1.00 29.55 100 ARG C CA 1
ATOM 2136 C C . ARG B 1 98 ? 68.314 -3.715 6.597 1.00 27.97 100 ARG C C 1
ATOM 2137 O O . ARG B 1 98 ? 67.744 -2.724 7.051 1.00 28.73 100 ARG C O 1
ATOM 2145 N N . ASN B 1 99 ? 67.644 -4.769 6.168 1.00 27.18 101 ASN C N 1
ATOM 2146 C CA . ASN B 1 99 ? 66.202 -4.777 6.280 1.00 28.08 101 ASN C CA 1
ATOM 2147 C C . ASN B 1 99 ? 65.766 -5.005 7.725 1.00 26.63 101 ASN C C 1
ATOM 2148 O O . ASN B 1 99 ? 64.750 -4.463 8.132 1.00 25.58 101 ASN C O 1
ATOM 2153 N N . TRP B 1 100 ? 66.498 -5.855 8.449 1.00 25.52 102 TRP C N 1
ATOM 2154 C CA . TRP B 1 100 ? 66.237 -6.060 9.885 1.00 24.97 102 TRP C CA 1
ATOM 2155 C C . TRP B 1 100 ? 66.370 -4.744 10.669 1.00 25.43 102 TRP C C 1
ATOM 2156 O O . TRP B 1 100 ? 65.556 -4.456 11.561 1.00 26.37 102 TRP C O 1
ATOM 2167 N N . ILE B 1 101 ? 67.395 -3.968 10.351 1.00 26.00 103 ILE C N 1
ATOM 2168 C CA . ILE B 1 101 ? 67.584 -2.648 10.948 1.00 27.81 103 ILE C CA 1
ATOM 2169 C C . ILE B 1 101 ? 66.370 -1.771 10.659 1.00 29.47 103 ILE C C 1
ATOM 2170 O O . ILE B 1 101 ? 65.874 -1.118 11.563 1.00 29.32 103 ILE C O 1
ATOM 2175 N N . ARG B 1 102 ? 65.874 -1.786 9.415 1.00 31.18 104 ARG C N 1
ATOM 2176 C CA . ARG B 1 102 ? 64.658 -1.019 9.076 1.00 34.10 104 ARG C CA 1
ATOM 2177 C C . ARG B 1 102 ? 63.475 -1.502 9.910 1.00 34.09 104 ARG C C 1
ATOM 2178 O O . ARG B 1 102 ? 62.706 -0.681 10.419 1.00 35.46 104 ARG C O 1
ATOM 2186 N N . ASN B 1 103 ? 63.347 -2.820 10.107 1.00 32.93 105 ASN C N 1
ATOM 2187 C CA . ASN B 1 103 ? 62.325 -3.377 10.994 1.00 33.08 105 ASN C CA 1
ATOM 2188 C C . ASN B 1 103 ? 62.421 -2.822 12.405 1.00 32.80 105 ASN C C 1
ATOM 2189 O O . ASN B 1 103 ? 61.417 -2.433 13.003 1.00 33.86 105 ASN C O 1
ATOM 2194 N N . ILE B 1 104 ? 63.636 -2.783 12.934 1.00 30.76 106 ILE C N 1
ATOM 2195 C CA . ILE B 1 104 ? 63.861 -2.278 14.266 1.00 30.68 106 ILE C CA 1
ATOM 2196 C C . ILE B 1 104 ? 63.457 -0.809 14.286 1.00 32.03 106 ILE C C 1
ATOM 2197 O O . ILE B 1 104 ? 62.827 -0.396 15.238 1.00 32.01 106 ILE C O 1
ATOM 2202 N N . GLU B 1 105 ? 63.817 -0.046 13.243 1.00 33.07 107 GLU C N 1
ATOM 2203 C CA . GLU B 1 105 ? 63.493 1.403 13.178 1.00 36.32 107 GLU C CA 1
ATOM 2204 C C . GLU B 1 105 ? 61.982 1.618 13.212 1.00 36.36 107 GLU C C 1
ATOM 2205 O O . GLU B 1 105 ? 61.471 2.513 13.920 1.00 37.81 107 GLU C O 1
ATOM 2211 N N . GLU B 1 106 ? 61.260 0.759 12.500 1.00 36.74 108 GLU C N 1
ATOM 2212 C CA . GLU B 1 106 ? 59.805 0.863 12.394 1.00 38.76 108 GLU C CA 1
ATOM 2213 C C . GLU B 1 106 ? 59.031 0.344 13.608 1.00 38.37 108 GLU C C 1
ATOM 2214 O O . GLU B 1 106 ? 57.962 0.875 13.928 1.00 39.60 108 GLU C O 1
ATOM 2220 N N . HIS B 1 107 ? 59.554 -0.687 14.269 1.00 36.34 109 HIS C N 1
ATOM 2221 C CA . HIS B 1 107 ? 58.765 -1.380 15.266 1.00 36.23 109 HIS C CA 1
ATOM 2222 C C . HIS B 1 107 ? 59.268 -1.338 16.692 1.00 35.60 109 HIS C C 1
ATOM 2223 O O . HIS B 1 107 ? 58.507 -1.629 17.611 1.00 35.36 109 HIS C O 1
ATOM 2230 N N . ALA B 1 108 ? 60.535 -1.011 16.893 1.00 34.98 110 ALA C N 1
ATOM 2231 C CA . ALA B 1 108 ? 61.068 -0.993 18.242 1.00 36.06 110 ALA C CA 1
ATOM 2232 C C . ALA B 1 108 ? 61.231 0.440 18.772 1.00 38.68 110 ALA C C 1
ATOM 2233 O O . ALA B 1 108 ? 61.013 1.407 18.038 1.00 38.53 110 ALA C O 1
ATOM 2235 N N . SER B 1 109 ? 61.591 0.541 20.053 1.00 40.95 111 SER C N 1
ATOM 2236 C CA . SER B 1 109 ? 61.909 1.812 20.718 1.00 44.24 111 SER C CA 1
ATOM 2237 C C . SER B 1 109 ? 63.026 2.581 20.009 1.00 45.01 111 SER C C 1
ATOM 2238 O O . SER B 1 109 ? 64.104 2.048 19.768 1.00 44.54 111 SER C O 1
ATOM 2241 N N . ALA B 1 110 ? 62.760 3.842 19.691 1.00 46.51 112 ALA C N 1
ATOM 2242 C CA . ALA B 1 110 ? 63.703 4.690 18.959 1.00 47.61 112 ALA C CA 1
ATOM 2243 C C . ALA B 1 110 ? 65.149 4.649 19.501 1.00 47.46 112 ALA C C 1
ATOM 2244 O O . ALA B 1 110 ? 66.118 4.711 18.718 1.00 47.81 112 ALA C O 1
ATOM 2246 N N . ASP B 1 111 ? 65.284 4.532 20.821 1.00 46.38 113 ASP C N 1
ATOM 2247 C CA . ASP B 1 111 ? 66.610 4.466 21.445 1.00 46.29 113 ASP C CA 1
ATOM 2248 C C . ASP B 1 111 ? 66.989 3.035 21.878 1.00 43.37 113 ASP C C 1
ATOM 2249 O O . ASP B 1 111 ? 67.740 2.827 22.844 1.00 43.80 113 ASP C O 1
ATOM 2254 N N . VAL B 1 112 ? 66.476 2.042 21.162 1.00 38.60 114 VAL C N 1
ATOM 2255 C CA . VAL B 1 112 ? 66.851 0.679 21.481 1.00 34.64 114 VAL C CA 1
ATOM 2256 C C . VAL B 1 112 ? 68.342 0.536 21.147 1.00 32.62 114 VAL C C 1
ATOM 2257 O O . VAL B 1 112 ? 68.809 0.980 20.113 1.00 31.59 114 VAL C O 1
ATOM 2261 N N . GLU B 1 113 ? 69.077 -0.092 22.032 1.00 31.36 115 GLU C N 1
ATOM 2262 C CA . GLU B 1 113 ? 70.462 -0.434 21.782 1.00 31.24 115 GLU C CA 1
ATOM 2263 C C . GLU B 1 113 ? 70.522 -1.611 20.782 1.00 30.65 115 GLU C C 1
ATOM 2264 O O . GLU B 1 113 ? 69.799 -2.598 20.943 1.00 29.04 115 GLU C O 1
ATOM 2270 N N . LYS B 1 114 ? 71.360 -1.508 19.742 1.00 30.12 116 LYS C N 1
ATOM 2271 C CA . LYS B 1 114 ? 71.488 -2.602 18.761 1.00 29.99 116 LYS C CA 1
ATOM 2272 C C . LYS B 1 114 ? 72.902 -3.168 18.712 1.00 29.70 116 LYS C C 1
ATOM 2273 O O . LYS B 1 114 ? 73.862 -2.469 19.026 1.00 30.86 116 LYS C O 1
ATOM 2279 N N . MET B 1 115 ? 73.031 -4.434 18.310 1.00 28.18 117 MET C N 1
ATOM 2280 C CA . MET B 1 115 ? 74.356 -5.039 18.141 1.00 27.51 117 MET C CA 1
ATOM 2281 C C . MET B 1 115 ? 74.250 -6.114 17.066 1.00 25.41 117 MET C C 1
ATOM 2282 O O . MET B 1 115 ? 73.297 -6.896 17.046 1.00 22.65 117 MET C O 1
ATOM 2287 N N . ILE B 1 116 ? 75.223 -6.122 16.166 1.00 24.15 118 ILE C N 1
ATOM 2288 C CA . ILE B 1 116 ? 75.246 -7.090 15.077 1.00 22.87 118 ILE C CA 1
ATOM 2289 C C . ILE B 1 116 ? 76.194 -8.217 15.428 1.00 21.53 118 ILE C C 1
ATOM 2290 O O . ILE B 1 116 ? 77.355 -7.975 15.791 1.00 22.76 118 ILE C O 1
ATOM 2295 N N . LEU B 1 117 ? 75.700 -9.447 15.328 1.00 21.87 119 LEU C N 1
ATOM 2296 C CA . LEU B 1 117 ? 76.515 -10.649 15.542 1.00 21.10 119 LEU C CA 1
ATOM 2297 C C . LEU B 1 117 ? 76.665 -11.411 14.238 1.00 21.27 119 LEU C C 1
ATOM 2298 O O . LEU B 1 117 ? 75.668 -11.751 13.605 1.00 22.06 119 LEU C O 1
ATOM 2303 N N . GLY B 1 118 ? 77.910 -11.712 13.875 1.00 20.70 120 GLY C N 1
ATOM 2304 C CA . GLY B 1 118 ? 78.213 -12.591 12.754 1.00 19.90 120 GLY C CA 1
ATOM 2305 C C . GLY B 1 118 ? 78.472 -13.956 13.329 1.00 19.67 120 GLY C C 1
ATOM 2306 O O . GLY B 1 118 ? 79.587 -14.240 13.754 1.00 18.83 120 GLY C O 1
ATOM 2307 N N . ASN B 1 119 ? 77.454 -14.809 13.350 1.00 18.82 121 ASN C N 1
ATOM 2308 C CA . ASN B 1 119 ? 77.559 -16.116 14.029 1.00 17.64 121 ASN C CA 1
ATOM 2309 C C . ASN B 1 119 ? 78.118 -17.217 13.127 1.00 19.54 121 ASN C C 1
ATOM 2310 O O . ASN B 1 119 ? 78.213 -17.072 11.881 1.00 17.08 121 ASN C O 1
ATOM 2315 N N . LYS B 1 120 ? 78.451 -18.324 13.761 1.00 18.92 122 LYS C N 1
ATOM 2316 C CA . LYS B 1 120 ? 79.097 -19.483 13.106 1.00 21.11 122 LYS C CA 1
ATOM 2317 C C . LYS B 1 120 ? 80.534 -19.183 12.642 1.00 22.22 122 LYS C C 1
ATOM 2318 O O . LYS B 1 120 ? 81.020 -19.761 11.657 1.00 21.80 122 LYS C O 1
ATOM 2324 N N . CYS B 1 121 ? 81.222 -18.298 13.369 1.00 23.54 123 CYS C N 1
ATOM 2325 C CA . CYS B 1 121 ? 82.579 -17.972 12.996 1.00 24.62 123 CYS C CA 1
ATOM 2326 C C . CYS B 1 121 ? 83.554 -19.140 13.152 1.00 25.92 123 CYS C C 1
ATOM 2327 O O . CYS B 1 121 ? 84.733 -19.021 12.775 1.00 27.69 123 CYS C O 1
ATOM 2330 N N . ASP B 1 122 ? 83.062 -20.284 13.624 1.00 26.08 124 ASP C N 1
ATOM 2331 C CA . ASP B 1 122 ? 83.878 -21.529 13.650 1.00 26.47 124 ASP C CA 1
ATOM 2332 C C . ASP B 1 122 ? 83.943 -22.230 12.294 1.00 27.40 124 ASP C C 1
ATOM 2333 O O . ASP B 1 122 ? 84.802 -23.083 12.067 1.00 28.67 124 ASP C O 1
ATOM 2338 N N . VAL B 1 123 ? 83.036 -21.871 11.395 1.00 28.07 125 VAL C N 1
ATOM 2339 C CA . VAL B 1 123 ? 83.009 -22.484 10.076 1.00 29.22 125 VAL C CA 1
ATOM 2340 C C . VAL B 1 123 ? 83.747 -21.631 9.052 1.00 30.38 125 VAL C C 1
ATOM 2341 O O . VAL B 1 123 ? 83.163 -21.214 8.051 1.00 31.01 125 VAL C O 1
ATOM 2345 N N . ASN B 1 124 ? 85.029 -21.370 9.295 1.00 30.69 126 ASN C N 1
ATOM 2346 C CA . ASN B 1 124 ? 85.797 -20.573 8.358 1.00 33.77 126 ASN C CA 1
ATOM 2347 C C . ASN B 1 124 ? 86.008 -21.143 6.950 1.00 33.19 126 ASN C C 1
ATOM 2348 O O . ASN B 1 124 ? 86.290 -20.375 6.043 1.00 34.16 126 ASN C O 1
ATOM 2353 N N . ASP B 1 125 ? 85.845 -22.453 6.767 1.00 33.40 127 ASP C N 1
ATOM 2354 C CA . ASP B 1 125 ? 85.970 -23.088 5.452 0.50 33.60 127 ASP C CA 1
ATOM 2355 C C . ASP B 1 125 ? 84.861 -22.666 4.498 1.00 33.10 127 ASP C C 1
ATOM 2356 O O . ASP B 1 125 ? 84.989 -22.773 3.270 1.00 32.25 127 ASP C O 1
ATOM 2361 N N . LYS B 1 126 ? 83.755 -22.202 5.060 1.00 30.38 128 LYS C N 1
ATOM 2362 C CA . LYS B 1 126 ? 82.594 -21.843 4.282 1.00 29.37 128 LYS C CA 1
ATOM 2363 C C . LYS B 1 126 ? 82.242 -20.356 4.462 1.00 27.86 128 LYS C C 1
ATOM 2364 O O . LYS B 1 126 ? 81.144 -19.912 4.101 1.00 25.15 128 LYS C O 1
ATOM 2370 N N . ARG B 1 127 ? 83.175 -19.595 5.018 1.00 25.98 129 ARG C N 1
ATOM 2371 C CA . ARG B 1 127 ? 82.930 -18.169 5.185 1.00 25.63 129 ARG C CA 1
ATOM 2372 C C . ARG B 1 127 ? 82.588 -17.492 3.826 1.00 25.25 129 ARG C C 1
ATOM 2373 O O . ARG B 1 127 ? 83.271 -17.717 2.828 1.00 24.28 129 ARG C O 1
ATOM 2381 N N . GLN B 1 128 ? 81.561 -16.648 3.817 1.00 23.68 130 GLN C N 1
ATOM 2382 C CA . GLN B 1 128 ? 81.215 -15.812 2.644 1.00 23.76 130 GLN C CA 1
ATOM 2383 C C . GLN B 1 128 ? 81.328 -14.330 3.011 1.00 23.56 130 GLN C C 1
ATOM 2384 O O . GLN B 1 128 ? 81.719 -13.480 2.191 1.00 22.46 130 GLN C O 1
ATOM 2390 N N . VAL B 1 129 ? 81.067 -14.029 4.288 1.00 21.00 131 VAL C N 1
ATOM 2391 C CA . VAL B 1 129 ? 81.131 -12.629 4.755 1.00 22.59 131 VAL C CA 1
ATOM 2392 C C . VAL B 1 129 ? 82.438 -12.394 5.506 1.00 24.54 131 VAL C C 1
ATOM 2393 O O . VAL B 1 129 ? 82.652 -13.022 6.561 1.00 24.26 131 VAL C O 1
ATOM 2397 N N . SER B 1 130 ? 83.302 -11.493 4.989 1.00 25.65 132 SER C N 1
ATOM 2398 C CA . SER B 1 130 ? 84.558 -11.194 5.670 1.00 25.80 132 SER C CA 1
ATOM 2399 C C . SER B 1 130 ? 84.278 -10.431 6.952 1.00 26.10 132 SER C C 1
ATOM 2400 O O . SER B 1 130 ? 83.312 -9.650 7.027 1.00 24.32 132 SER C O 1
ATOM 2403 N N . LYS B 1 131 ? 85.141 -10.627 7.957 1.00 26.11 133 LYS C N 1
ATOM 2404 C CA . LYS B 1 131 ? 84.972 -9.890 9.237 1.00 26.95 133 LYS C CA 1
ATOM 2405 C C . LYS B 1 131 ? 85.007 -8.397 8.951 1.00 28.07 133 LYS C C 1
ATOM 2406 O O . LYS B 1 131 ? 84.276 -7.606 9.570 1.00 26.36 133 LYS C O 1
ATOM 2412 N N . GLU B 1 132 ? 85.843 -8.036 7.983 1.00 28.02 134 GLU C N 1
ATOM 2413 C CA . GLU B 1 132 ? 86.012 -6.632 7.596 1.00 31.26 134 GLU C CA 1
ATOM 2414 C C . GLU B 1 132 ? 84.730 -5.980 7.117 1.00 29.72 134 GLU C C 1
ATOM 2415 O O . GLU B 1 132 ? 84.437 -4.850 7.493 1.00 29.65 134 GLU C O 1
ATOM 2421 N N . ARG B 1 133 ? 83.973 -6.673 6.271 1.00 28.31 135 ARG C N 1
ATOM 2422 C CA . ARG B 1 133 ? 82.652 -6.164 5.811 1.00 27.20 135 ARG C CA 1
ATOM 2423 C C . ARG B 1 133 ? 81.606 -6.099 6.941 1.00 26.29 135 ARG C C 1
ATOM 2424 O O . ARG B 1 133 ? 80.756 -5.185 6.981 1.00 26.04 135 ARG C O 1
ATOM 2432 N N . GLY B 1 134 ? 81.664 -7.071 7.855 1.00 25.32 136 GLY C N 1
ATOM 2433 C CA . GLY B 1 134 ? 80.814 -7.052 9.061 1.00 24.94 136 GLY C CA 1
ATOM 2434 C C . GLY B 1 134 ? 81.054 -5.784 9.895 1.00 27.24 136 GLY C C 1
ATOM 2435 O O . GLY B 1 134 ? 80.115 -5.066 10.250 1.00 26.82 136 GLY C O 1
ATOM 2436 N N . GLU B 1 135 ? 82.322 -5.517 10.194 1.00 27.56 137 GLU C N 1
ATOM 2437 C CA . GLU B 1 135 ? 82.719 -4.349 10.971 1.00 29.77 137 GLU C CA 1
ATOM 2438 C C . GLU B 1 135 ? 82.355 -3.050 10.267 1.00 30.25 137 GLU C C 1
ATOM 2439 O O . GLU B 1 135 ? 81.935 -2.090 10.908 1.00 28.58 137 GLU C O 1
ATOM 2445 N N . LYS B 1 136 ? 82.518 -3.029 8.940 1.00 30.93 138 LYS C N 1
ATOM 2446 C CA . LYS B 1 136 ? 82.199 -1.853 8.144 1.00 32.96 138 LYS C CA 1
ATOM 2447 C C . LYS B 1 136 ? 80.686 -1.531 8.096 1.00 32.91 138 LYS C C 1
ATOM 2448 O O . LYS B 1 136 ? 80.279 -0.350 8.082 1.00 33.18 138 LYS C O 1
ATOM 2454 N N . LEU B 1 137 ? 79.848 -2.563 8.019 1.00 31.38 139 LEU C N 1
ATOM 2455 C CA . LEU B 1 137 ? 78.409 -2.343 8.077 1.00 31.98 139 LEU C CA 1
ATOM 2456 C C . LEU B 1 137 ? 78.039 -1.730 9.418 1.00 31.40 139 LEU C C 1
ATOM 2457 O O . LEU B 1 137 ? 77.238 -0.779 9.506 1.00 31.02 139 LEU C O 1
ATOM 2462 N N . ALA B 1 138 ? 78.618 -2.291 10.469 1.00 30.64 140 ALA C N 1
ATOM 2463 C CA . ALA B 1 138 ? 78.271 -1.878 11.807 1.00 30.00 140 ALA C CA 1
ATOM 2464 C C . ALA B 1 138 ? 78.714 -0.431 11.984 1.00 31.89 140 ALA C C 1
ATOM 2465 O O . ALA B 1 138 ? 77.991 0.383 12.550 1.00 31.29 140 ALA C O 1
ATOM 2467 N N . LEU B 1 139 ? 79.898 -0.121 11.471 1.00 32.89 141 LEU C N 1
ATOM 2468 C CA . LEU B 1 139 ? 80.446 1.222 11.561 1.00 36.23 141 LEU C CA 1
ATOM 2469 C C . LEU B 1 139 ? 79.508 2.209 10.873 1.00 37.66 141 LEU C C 1
ATOM 2470 O O . LEU B 1 139 ? 79.172 3.236 11.452 1.00 38.23 141 LEU C O 1
ATOM 2475 N N . ASP B 1 140 ? 79.042 1.866 9.671 1.00 38.40 142 ASP C N 1
ATOM 2476 C CA . ASP B 1 140 ? 78.121 2.742 8.922 1.00 40.79 142 ASP C CA 1
ATOM 2477 C C . ASP B 1 140 ? 76.893 3.160 9.718 1.00 41.13 142 ASP C C 1
ATOM 2478 O O . ASP B 1 140 ? 76.418 4.295 9.578 1.00 43.13 142 ASP C O 1
ATOM 2483 N N . TYR B 1 141 ? 76.375 2.241 10.530 1.00 40.20 143 TYR C N 1
ATOM 2484 C CA . TYR B 1 141 ? 75.158 2.464 11.297 1.00 40.14 143 TYR C CA 1
ATOM 2485 C C . TYR B 1 141 ? 75.452 2.914 12.699 1.00 39.95 143 TYR C C 1
ATOM 2486 O O . TYR B 1 141 ? 74.529 3.233 13.436 1.00 40.67 143 TYR C O 1
ATOM 2495 N N . GLY B 1 142 ? 76.730 2.918 13.072 1.00 39.17 144 GLY C N 1
ATOM 2496 C CA . GLY B 1 142 ? 77.163 3.348 14.399 1.00 38.90 144 GLY C CA 1
ATOM 2497 C C . GLY B 1 142 ? 76.803 2.365 15.492 1.00 37.89 144 GLY C C 1
ATOM 2498 O O . GLY B 1 142 ? 76.367 2.762 16.565 1.00 38.06 144 GLY C O 1
ATOM 2499 N N . ILE B 1 143 ? 76.983 1.074 15.237 1.00 35.99 145 ILE C N 1
ATOM 2500 C CA . ILE B 1 143 ? 76.614 0.075 16.249 1.00 35.70 145 ILE C CA 1
ATOM 2501 C C . ILE B 1 143 ? 77.710 -0.967 16.435 1.00 33.98 145 ILE C C 1
ATOM 2502 O O . ILE B 1 143 ? 78.545 -1.160 15.551 1.00 35.21 145 ILE C O 1
ATOM 2507 N N . LYS B 1 144 ? 77.739 -1.593 17.596 1.00 30.16 146 LYS C N 1
ATOM 2508 C CA . LYS B 1 144 ? 78.787 -2.549 17.878 1.00 29.04 146 LYS C CA 1
ATOM 2509 C C . LYS B 1 144 ? 78.596 -3.824 17.060 1.00 27.53 146 LYS C C 1
ATOM 2510 O O . LYS B 1 144 ? 77.490 -4.148 16.647 1.00 24.06 146 LYS C O 1
ATOM 2516 N N . PHE B 1 145 ? 79.712 -4.508 16.828 1.00 27.31 147 PHE C N 1
ATOM 2517 C CA . PHE B 1 145 ? 79.757 -5.707 15.998 1.00 25.89 147 PHE C CA 1
ATOM 2518 C C . PHE B 1 145 ? 80.623 -6.766 16.673 1.00 26.27 147 PHE C C 1
ATOM 2519 O O . PHE B 1 145 ? 81.674 -6.443 17.230 1.00 27.27 147 PHE C O 1
ATOM 2527 N N . MET B 1 146 ? 80.227 -8.028 16.578 1.00 24.46 148 MET C N 1
ATOM 2528 C CA . MET B 1 146 ? 81.085 -9.104 17.036 1.00 25.35 148 MET C CA 1
ATOM 2529 C C . MET B 1 146 ? 80.880 -10.355 16.199 1.00 23.36 148 MET C C 1
ATOM 2530 O O . MET B 1 146 ? 79.740 -10.719 15.929 1.00 24.11 148 MET C O 1
ATOM 2535 N N . GLU B 1 147 ? 81.957 -11.067 15.878 1.00 22.94 149 GLU C N 1
ATOM 2536 C CA . GLU B 1 147 ? 81.815 -12.414 15.342 1.00 23.28 149 GLU C CA 1
ATOM 2537 C C . GLU B 1 147 ? 81.683 -13.402 16.473 1.00 23.66 149 GLU C C 1
ATOM 2538 O O . GLU B 1 147 ? 82.436 -13.326 17.466 1.00 24.06 149 GLU C O 1
ATOM 2544 N N . THR B 1 148 ? 80.720 -14.313 16.346 1.00 22.91 150 THR C N 1
ATOM 2545 C CA . THR B 1 148 ? 80.443 -15.312 17.425 1.00 21.34 150 THR C CA 1
ATOM 2546 C C . THR B 1 148 ? 80.358 -16.746 16.902 1.00 20.56 150 THR C C 1
ATOM 2547 O O . THR B 1 148 ? 80.188 -16.987 15.721 1.00 19.17 150 THR C O 1
ATOM 2551 N N . SER B 1 149 ? 80.436 -17.681 17.828 1.00 18.73 151 SER C N 1
ATOM 2552 C CA . SER B 1 149 ? 80.170 -19.079 17.583 1.00 19.85 151 SER C CA 1
ATOM 2553 C C . SER B 1 149 ? 79.514 -19.666 18.840 1.00 20.90 151 SER C C 1
ATOM 2554 O O . SER B 1 149 ? 80.128 -19.723 19.934 1.00 22.03 151 SER C O 1
ATOM 2557 N N . ALA B 1 150 ? 78.265 -20.090 18.677 1.00 20.66 152 ALA C N 1
ATOM 2558 C CA . ALA B 1 150 ? 77.529 -20.759 19.733 1.00 21.11 152 ALA C CA 1
ATOM 2559 C C . ALA B 1 150 ? 78.169 -22.123 19.939 1.00 21.76 152 ALA C C 1
ATOM 2560 O O . ALA B 1 150 ? 78.283 -22.579 21.078 1.00 22.71 152 ALA C O 1
ATOM 2562 N N . LYS B 1 151 ? 78.600 -22.759 18.844 1.00 22.98 153 LYS C N 1
ATOM 2563 C CA . LYS B 1 151 ? 79.266 -24.090 18.914 1.00 24.37 153 LYS C CA 1
ATOM 2564 C C . LYS B 1 151 ? 80.619 -24.067 19.593 1.00 26.20 153 LYS C C 1
ATOM 2565 O O . LYS B 1 151 ? 80.911 -24.928 20.421 1.00 28.59 153 LYS C O 1
ATOM 2571 N N . ALA B 1 152 ? 81.477 -23.114 19.230 1.00 26.27 154 ALA C N 1
ATOM 2572 C CA . ALA B 1 152 ? 82.829 -23.047 19.772 1.00 27.47 154 ALA C CA 1
ATOM 2573 C C . ALA B 1 152 ? 82.955 -22.097 20.994 1.00 27.41 154 ALA C C 1
ATOM 2574 O O . ALA B 1 152 ? 84.058 -21.802 21.473 1.00 29.46 154 ALA C O 1
ATOM 2576 N N . ASN B 1 153 ? 81.835 -21.576 21.465 1.00 26.39 155 ASN C N 1
ATOM 2577 C CA . ASN B 1 153 ? 81.842 -20.687 22.626 1.00 26.70 155 ASN C CA 1
ATOM 2578 C C . ASN B 1 153 ? 82.742 -19.481 22.441 1.00 26.12 155 ASN C C 1
ATOM 2579 O O . ASN B 1 153 ? 83.617 -19.226 23.278 1.00 27.31 155 ASN C O 1
ATOM 2584 N N . ILE B 1 154 ? 82.525 -18.740 21.360 1.00 25.20 156 ILE C N 1
ATOM 2585 C CA . ILE B 1 154 ? 83.339 -17.571 21.030 1.00 24.68 156 ILE C CA 1
ATOM 2586 C C . ILE B 1 154 ? 82.504 -16.323 21.039 1.00 24.53 156 ILE C C 1
ATOM 2587 O O . ILE B 1 154 ? 81.549 -16.183 20.242 1.00 21.71 156 ILE C O 1
ATOM 2592 N N . ASN B 1 155 ? 82.874 -15.400 21.930 1.00 24.52 157 ASN C N 1
ATOM 2593 C CA . ASN B 1 155 ? 82.258 -14.087 22.012 1.00 23.76 157 ASN C CA 1
ATOM 2594 C C . ASN B 1 155 ? 80.788 -14.031 22.414 1.00 22.03 157 ASN C C 1
ATOM 2595 O O . ASN B 1 155 ? 80.207 -12.966 22.378 1.00 23.60 157 ASN C O 1
ATOM 2600 N N . VAL B 1 156 ? 80.188 -15.151 22.790 1.00 21.76 158 VAL C N 1
ATOM 2601 C CA . VAL B 1 156 ? 78.746 -15.159 23.105 1.00 22.78 158 VAL C CA 1
ATOM 2602 C C . VAL B 1 156 ? 78.477 -14.414 24.416 1.00 24.15 158 VAL C C 1
ATOM 2603 O O . VAL B 1 156 ? 77.603 -13.490 24.498 1.00 22.06 158 VAL C O 1
ATOM 2607 N N . GLU B 1 157 ? 79.238 -14.778 25.447 1.00 24.62 159 GLU C N 1
ATOM 2608 C CA . GLU B 1 157 ? 79.083 -14.089 26.708 1.00 25.94 159 GLU C CA 1
ATOM 2609 C C . GLU B 1 157 ? 79.496 -12.619 26.546 1.00 25.32 159 GLU C C 1
ATOM 2610 O O . GLU B 1 157 ? 78.815 -11.725 27.038 1.00 24.48 159 GLU C O 1
ATOM 2616 N N . ASN B 1 158 ? 80.579 -12.368 25.819 1.00 24.94 160 ASN C N 1
ATOM 2617 C CA . ASN B 1 158 ? 81.040 -11.010 25.577 1.00 26.84 160 ASN C CA 1
ATOM 2618 C C . ASN B 1 158 ? 79.989 -10.125 24.863 1.00 26.67 160 ASN C C 1
ATOM 2619 O O . ASN B 1 158 ? 79.840 -8.939 25.207 1.00 26.68 160 ASN C O 1
ATOM 2624 N N . ALA B 1 159 ? 79.305 -10.664 23.836 1.00 25.37 161 ALA C N 1
ATOM 2625 C CA . ALA B 1 159 ? 78.287 -9.880 23.124 1.00 24.42 161 ALA C CA 1
ATOM 2626 C C . ALA B 1 159 ? 77.186 -9.465 24.086 1.00 23.74 161 ALA C C 1
ATOM 2627 O O . ALA B 1 159 ? 76.752 -8.326 24.062 1.00 23.92 161 ALA C O 1
ATOM 2629 N N . PHE B 1 160 ? 76.684 -10.406 24.881 1.00 23.57 162 PHE C N 1
ATOM 2630 C CA . PHE B 1 160 ? 75.563 -10.077 25.771 1.00 24.69 162 PHE C CA 1
ATOM 2631 C C . PHE B 1 160 ? 75.946 -9.128 26.917 1.00 25.66 162 PHE C C 1
ATOM 2632 O O . PHE B 1 160 ? 75.162 -8.244 27.260 1.00 26.13 162 PHE C O 1
ATOM 2640 N N . PHE B 1 161 ? 77.122 -9.330 27.514 1.00 26.38 163 PHE C N 1
ATOM 2641 C CA . PHE B 1 161 ? 77.622 -8.375 28.529 1.00 30.32 163 PHE C CA 1
ATOM 2642 C C . PHE B 1 161 ? 77.822 -6.970 27.969 1.00 30.34 163 PHE C C 1
ATOM 2643 O O . PHE B 1 161 ? 77.510 -5.998 28.647 1.00 32.28 163 PHE C O 1
ATOM 2651 N N . THR B 1 162 ? 78.305 -6.886 26.728 1.00 30.76 164 THR C N 1
ATOM 2652 C CA . THR B 1 162 ? 78.559 -5.615 26.061 1.00 30.95 164 THR C CA 1
ATOM 2653 C C . THR B 1 162 ? 77.249 -4.886 25.786 1.00 30.73 164 THR C C 1
ATOM 2654 O O . THR B 1 162 ? 77.122 -3.710 26.131 1.00 31.54 164 THR C O 1
ATOM 2658 N N . LEU B 1 163 ? 76.271 -5.578 25.194 1.00 29.02 165 LEU C N 1
ATOM 2659 C CA . LEU B 1 163 ? 74.937 -4.995 24.956 1.00 27.22 165 LEU C CA 1
ATOM 2660 C C . LEU B 1 163 ? 74.293 -4.521 26.286 1.00 27.76 165 LEU C C 1
ATOM 2661 O O . LEU B 1 163 ? 73.754 -3.382 26.394 1.00 27.93 165 LEU C O 1
ATOM 2666 N N . ALA B 1 164 ? 74.378 -5.361 27.307 1.00 27.37 166 ALA C N 1
ATOM 2667 C CA . ALA B 1 164 ? 73.831 -5.039 28.625 1.00 27.71 166 ALA C CA 1
ATOM 2668 C C . ALA B 1 164 ? 74.513 -3.796 29.219 1.00 30.07 166 ALA C C 1
ATOM 2669 O O . ALA B 1 164 ? 73.848 -2.903 29.787 1.00 30.52 166 ALA C O 1
ATOM 2671 N N . ARG B 1 165 ? 75.832 -3.739 29.100 1.00 29.71 167 ARG C N 1
ATOM 2672 C CA . ARG B 1 165 ? 76.555 -2.553 29.562 1.00 33.08 167 ARG C CA 1
ATOM 2673 C C . ARG B 1 165 ? 76.106 -1.304 28.828 1.00 32.93 167 ARG C C 1
ATOM 2674 O O . ARG B 1 165 ? 75.927 -0.288 29.444 1.00 33.18 167 ARG C O 1
ATOM 2682 N N . ASP B 1 166 ? 75.930 -1.376 27.502 1.00 32.07 168 ASP C N 1
ATOM 2683 C CA . ASP B 1 166 ? 75.493 -0.200 26.771 1.00 33.23 168 ASP C CA 1
ATOM 2684 C C . ASP B 1 166 ? 74.093 0.253 27.185 1.00 32.71 168 ASP C C 1
ATOM 2685 O O . ASP B 1 166 ? 73.823 1.450 27.262 1.00 33.50 168 ASP C O 1
ATOM 2690 N N . ILE B 1 167 ? 73.202 -0.693 27.450 1.00 30.80 169 ILE C N 1
ATOM 2691 C CA . ILE B 1 167 ? 71.834 -0.341 27.893 1.00 30.73 169 ILE C CA 1
ATOM 2692 C C . ILE B 1 167 ? 71.874 0.343 29.282 1.00 33.25 169 ILE C C 1
ATOM 2693 O O . ILE B 1 167 ? 71.262 1.404 29.517 1.00 33.01 169 ILE C O 1
ATOM 2698 N N . LYS B 1 168 ? 72.593 -0.286 30.205 1.00 34.50 170 LYS C N 1
ATOM 2699 C CA . LYS B 1 168 ? 72.756 0.269 31.546 1.00 35.82 170 LYS C CA 1
ATOM 2700 C C . LYS B 1 168 ? 73.284 1.705 31.480 1.00 38.53 170 LYS C C 1
ATOM 2701 O O . LYS B 1 168 ? 72.708 2.613 32.095 1.00 39.26 170 LYS C O 1
ATOM 2707 N N . ALA B 1 169 ? 74.357 1.915 30.723 1.00 40.05 171 ALA C N 1
ATOM 2708 C CA . ALA B 1 169 ? 74.970 3.255 30.594 1.00 43.09 171 ALA C CA 1
ATOM 2709 C C . ALA B 1 169 ? 73.987 4.322 30.116 1.00 45.12 171 ALA C C 1
ATOM 2710 O O . ALA B 1 169 ? 73.949 5.431 30.665 1.00 45.28 171 ALA C O 1
ATOM 2712 N N . LYS B 1 170 ? 73.199 3.985 29.098 1.00 45.86 172 LYS C N 1
ATOM 2713 C CA . LYS B 1 170 ? 72.199 4.898 28.541 1.00 49.14 172 LYS C CA 1
ATOM 2714 C C . LYS B 1 170 ? 71.104 5.199 29.557 1.00 51.01 172 LYS C C 1
ATOM 2715 O O . LYS B 1 170 ? 70.637 6.336 29.674 1.00 52.86 172 LYS C O 1
ATOM 2721 N N . MET B 1 171 ? 70.708 4.176 30.303 1.00 52.16 173 MET C N 1
ATOM 2722 C CA . MET B 1 171 ? 69.692 4.311 31.336 1.00 55.00 173 MET C CA 1
ATOM 2723 C C . MET B 1 171 ? 70.173 5.211 32.465 1.00 56.40 173 MET C C 1
ATOM 2724 O O . MET B 1 171 ? 69.417 6.033 32.966 1.00 56.98 173 MET C O 1
ATOM 2729 N N . ASP B 1 172 ? 71.429 5.021 32.860 1.00 57.64 174 ASP C N 1
ATOM 2730 C CA . ASP B 1 172 ? 72.063 5.796 33.921 1.00 60.21 174 ASP C CA 1
ATOM 2731 C C . ASP B 1 172 ? 72.137 7.290 33.614 1.00 62.47 174 ASP C C 1
ATOM 2732 O O . ASP B 1 172 ? 72.117 8.108 34.525 1.00 64.43 174 ASP C O 1
ATOM 2737 N N . LYS B 1 173 ? 72.240 7.631 32.333 1.00 63.26 175 LYS C N 1
ATOM 2738 C CA . LYS B 1 173 ? 72.344 9.018 31.884 1.00 65.98 175 LYS C CA 1
ATOM 2739 C C . LYS B 1 173 ? 70.961 9.668 31.737 1.00 66.86 175 LYS C C 1
ATOM 2740 O O . LYS B 1 173 ? 70.764 10.820 32.138 1.00 68.39 175 LYS C O 1
ATOM 2746 N N . LYS B 1 174 ? 70.024 8.906 31.166 1.00 66.41 176 LYS C N 1
ATOM 2747 C CA . LYS B 1 174 ? 68.701 9.377 30.729 1.00 67.13 176 LYS C CA 1
ATOM 2748 C C . LYS B 1 174 ? 68.052 10.384 31.677 1.00 69.00 176 LYS C C 1
ATOM 2749 O O . LYS B 1 174 ? 67.590 10.075 32.797 1.00 69.36 176 LYS C O 1
ATOM 2755 N N . TYR C 1 5 ? 61.907 11.276 46.620 1.00 59.08 7 TYR E N 1
ATOM 2756 C CA . TYR C 1 5 ? 61.525 12.315 45.618 1.00 59.28 7 TYR E CA 1
ATOM 2757 C C . TYR C 1 5 ? 61.063 13.621 46.282 1.00 56.64 7 TYR E C 1
ATOM 2758 O O . TYR C 1 5 ? 61.882 14.509 46.580 1.00 55.64 7 TYR E O 1
ATOM 2767 N N . LEU C 1 6 ? 59.749 13.720 46.484 1.00 54.64 8 LEU E N 1
ATOM 2768 C CA . LEU C 1 6 ? 59.102 14.838 47.159 1.00 52.22 8 LEU E CA 1
ATOM 2769 C C . LEU C 1 6 ? 58.298 14.323 48.370 1.00 49.78 8 LEU E C 1
ATOM 2770 O O . LEU C 1 6 ? 57.316 13.603 48.208 1.00 50.20 8 LEU E O 1
ATOM 2775 N N . PHE C 1 7 ? 58.734 14.705 49.570 1.00 46.75 9 PHE E N 1
ATOM 2776 C CA . PHE C 1 7 ? 58.086 14.309 50.802 1.00 43.96 9 PHE E CA 1
ATOM 2777 C C . PHE C 1 7 ? 57.272 15.479 51.330 1.00 42.26 9 PHE E C 1
ATOM 2778 O O . PHE C 1 7 ? 57.800 16.578 51.550 1.00 41.26 9 PHE E O 1
ATOM 2786 N N . LYS C 1 8 ? 55.994 15.221 51.571 1.00 40.69 10 LYS E N 1
ATOM 2787 C CA . LYS C 1 8 ? 55.092 16.207 52.135 1.00 39.25 10 LYS E CA 1
ATOM 2788 C C . LYS C 1 8 ? 54.971 15.989 53.642 1.00 37.06 10 LYS E C 1
ATOM 2789 O O . LYS C 1 8 ? 54.595 14.894 54.092 1.00 36.21 10 LYS E O 1
ATOM 2795 N N . LEU C 1 9 ? 55.308 17.029 54.403 1.00 34.33 11 LEU E N 1
ATOM 2796 C CA . LEU C 1 9 ? 55.293 16.963 55.851 1.00 33.69 11 LEU E CA 1
ATOM 2797 C C . LEU C 1 9 ? 54.262 17.931 56.366 1.00 32.79 11 LEU E C 1
ATOM 2798 O O . LEU C 1 9 ? 53.908 18.886 55.677 1.00 32.54 11 LEU E O 1
ATOM 2803 N N . LEU C 1 10 ? 53.768 17.673 57.571 1.00 31.54 12 LEU E N 1
ATOM 2804 C CA . LEU C 1 10 ? 52.756 18.515 58.159 1.00 31.15 12 LEU E CA 1
ATOM 2805 C C . LEU C 1 10 ? 53.124 18.774 59.625 1.00 30.50 12 LEU E C 1
ATOM 2806 O O . LEU C 1 10 ? 53.669 17.885 60.312 1.00 30.93 12 LEU E O 1
ATOM 2811 N N . LEU C 1 11 ? 52.879 19.991 60.085 1.00 28.78 13 LEU E N 1
ATOM 2812 C CA . LEU C 1 11 ? 53.129 20.353 61.475 1.00 28.09 13 LEU E CA 1
ATOM 2813 C C . LEU C 1 11 ? 51.787 20.607 62.141 1.00 27.07 13 LEU E C 1
ATOM 2814 O O . LEU C 1 11 ? 51.030 21.482 61.692 1.00 26.20 13 LEU E O 1
ATOM 2819 N N . ILE C 1 12 ? 51.510 19.896 63.232 1.00 25.14 14 ILE E N 1
ATOM 2820 C CA . ILE C 1 12 ? 50.254 20.120 63.963 1.00 24.41 14 ILE E CA 1
ATOM 2821 C C . ILE C 1 12 ? 50.555 20.285 65.427 1.00 25.11 14 ILE E C 1
ATOM 2822 O O . ILE C 1 12 ? 51.664 19.952 65.860 1.00 26.07 14 ILE E O 1
ATOM 2827 N N . GLY C 1 13 ? 49.613 20.862 66.167 1.00 25.30 15 GLY E N 1
ATOM 2828 C CA . GLY C 1 13 ? 49.771 21.093 67.617 1.00 25.94 15 GLY E CA 1
ATOM 2829 C C . GLY C 1 13 ? 49.032 22.339 68.050 1.00 27.51 15 GLY E C 1
ATOM 2830 O O . GLY C 1 13 ? 48.629 23.144 67.212 1.00 26.66 15 GLY E O 1
ATOM 2831 N N . ASP C 1 14 ? 48.877 22.532 69.356 1.00 28.76 16 ASP E N 1
ATOM 2832 C CA . ASP C 1 14 ? 48.163 23.702 69.882 1.00 29.71 16 ASP E CA 1
ATOM 2833 C C . ASP C 1 14 ? 48.700 25.045 69.331 1.00 29.18 16 ASP E C 1
ATOM 2834 O O . ASP C 1 14 ? 49.831 25.151 68.880 1.00 28.83 16 ASP E O 1
ATOM 2839 N N . SER C 1 15 ? 47.870 26.084 69.378 1.00 29.86 17 SER E N 1
ATOM 2840 C CA . SER C 1 15 ? 48.315 27.407 69.007 1.00 30.12 17 SER E CA 1
ATOM 2841 C C . SER C 1 15 ? 49.380 27.849 69.995 1.00 30.48 17 SER E C 1
ATOM 2842 O O . SER C 1 15 ? 49.206 27.699 71.208 1.00 31.45 17 SER E O 1
ATOM 2845 N N . GLY C 1 16 ? 50.487 28.366 69.470 1.00 29.94 18 GLY E N 1
ATOM 2846 C CA . GLY C 1 16 ? 51.526 29.006 70.299 1.00 30.39 18 GLY E CA 1
ATOM 2847 C C . GLY C 1 16 ? 52.664 28.080 70.702 1.00 29.29 18 GLY E C 1
ATOM 2848 O O . GLY C 1 16 ? 53.572 28.505 71.407 1.00 29.71 18 GLY E O 1
ATOM 2849 N N . VAL C 1 17 ? 52.633 26.820 70.240 1.00 28.56 19 VAL E N 1
ATOM 2850 C CA . VAL C 1 17 ? 53.678 25.850 70.598 1.00 27.39 19 VAL E CA 1
ATOM 2851 C C . VAL C 1 17 ? 54.981 26.091 69.835 1.00 27.10 19 VAL E C 1
ATOM 2852 O O . VAL C 1 17 ? 56.044 25.667 70.263 1.00 26.86 19 VAL E O 1
ATOM 2856 N N . GLY C 1 18 ? 54.898 26.805 68.717 1.00 26.68 20 GLY E N 1
ATOM 2857 C CA . GLY C 1 18 ? 56.110 27.128 67.955 1.00 26.99 20 GLY E CA 1
ATOM 2858 C C . GLY C 1 18 ? 56.188 26.494 66.585 1.00 26.44 20 GLY E C 1
ATOM 2859 O O . GLY C 1 18 ? 57.273 26.392 66.016 1.00 26.68 20 GLY E O 1
ATOM 2860 N N . LYS C 1 19 ? 55.053 26.063 66.043 1.00 25.85 21 LYS E N 1
ATOM 2861 C CA . LYS C 1 19 ? 55.057 25.411 64.729 1.00 25.50 21 LYS E CA 1
ATOM 2862 C C . LYS C 1 19 ? 55.672 26.249 63.618 1.00 25.40 21 LYS E C 1
ATOM 2863 O O . LYS C 1 19 ? 56.490 25.760 62.825 1.00 25.22 21 LYS E O 1
ATOM 2869 N N . THR C 1 20 ? 55.276 27.515 63.563 1.00 25.50 22 THR E N 1
ATOM 2870 C CA . THR C 1 20 ? 55.746 28.405 62.526 1.00 26.36 22 THR E CA 1
ATOM 2871 C C . THR C 1 20 ? 57.218 28.755 62.738 1.00 26.14 22 THR E C 1
ATOM 2872 O O . THR C 1 20 ? 57.972 28.826 61.783 1.00 25.74 22 THR E O 1
ATOM 2876 N N . CYS C 1 21 ? 57.623 28.985 63.983 1.00 26.22 23 CYS E N 1
ATOM 2877 C CA . CYS C 1 21 ? 59.048 29.190 64.280 1.00 27.37 23 CYS E CA 1
ATOM 2878 C C . CYS C 1 21 ? 59.917 27.984 63.954 1.00 26.46 23 CYS E C 1
ATOM 2879 O O . CYS C 1 21 ? 61.033 28.124 63.467 1.00 27.41 23 CYS E O 1
ATOM 2882 N N . VAL C 1 22 ? 59.416 26.793 64.216 1.00 26.19 24 VAL E N 1
ATOM 2883 C CA . VAL C 1 22 ? 60.152 25.596 63.869 1.00 25.84 24 VAL E CA 1
ATOM 2884 C C . VAL C 1 22 ? 60.326 25.519 62.346 1.00 27.41 24 VAL E C 1
ATOM 2885 O O . VAL C 1 22 ? 61.418 25.236 61.856 1.00 26.85 24 VAL E O 1
ATOM 2889 N N . LEU C 1 23 ? 59.262 25.805 61.601 1.00 27.45 25 LEU E N 1
ATOM 2890 C CA . LEU C 1 23 ? 59.347 25.857 60.141 1.00 29.56 25 LEU E CA 1
ATOM 2891 C C . LEU C 1 23 ? 60.310 26.943 59.640 1.00 29.69 25 LEU E C 1
ATOM 2892 O O . LEU C 1 23 ? 61.127 26.704 58.767 1.00 29.56 25 LEU E O 1
ATOM 2897 N N . PHE C 1 24 ? 60.200 28.149 60.172 1.00 29.50 26 PHE E N 1
ATOM 2898 C CA . PHE C 1 24 ? 61.074 29.231 59.755 1.00 30.46 26 PHE E CA 1
ATOM 2899 C C . PHE C 1 24 ? 62.543 28.918 60.106 1.00 31.10 26 PHE E C 1
ATOM 2900 O O . PHE C 1 24 ? 63.479 29.322 59.375 1.00 32.20 26 PHE E O 1
ATOM 2908 N N . ARG C 1 25 ? 62.769 28.267 61.244 1.00 29.35 27 ARG E N 1
ATOM 2909 C CA . ARG C 1 25 ? 64.135 27.874 61.591 1.00 29.31 27 ARG E CA 1
ATOM 2910 C C . ARG C 1 25 ? 64.724 26.925 60.551 1.00 30.29 27 ARG E C 1
ATOM 2911 O O . ARG C 1 25 ? 65.852 27.116 60.086 1.00 30.17 27 ARG E O 1
ATOM 2919 N N . PHE C 1 26 ? 63.965 25.888 60.218 1.00 30.53 28 PHE E N 1
ATOM 2920 C CA . PHE C 1 26 ? 64.433 24.873 59.312 1.00 32.62 28 PHE E CA 1
ATOM 2921 C C . PHE C 1 26 ? 64.632 25.400 57.903 1.00 33.93 28 PHE E C 1
ATOM 2922 O O . PHE C 1 26 ? 65.607 25.050 57.258 1.00 33.78 28 PHE E O 1
ATOM 2930 N N . SER C 1 27 ? 63.704 26.234 57.425 1.00 35.33 29 SER E N 1
ATOM 2931 C CA . SER C 1 27 ? 63.780 26.742 56.042 1.00 37.48 29 SER E CA 1
ATOM 2932 C C . SER C 1 27 ? 64.609 28.025 55.863 1.00 38.67 29 SER E C 1
ATOM 2933 O O . SER C 1 27 ? 65.212 28.240 54.784 1.00 40.33 29 SER E O 1
ATOM 2936 N N . GLU C 1 28 ? 64.662 28.874 56.890 1.00 37.86 30 GLU E N 1
ATOM 2937 C CA . GLU C 1 28 ? 65.387 30.143 56.772 1.00 39.02 30 GLU E CA 1
ATOM 2938 C C . GLU C 1 28 ? 66.528 30.321 57.735 1.00 38.43 30 GLU E C 1
ATOM 2939 O O . GLU C 1 28 ? 67.211 31.359 57.697 1.00 38.90 30 GLU E O 1
ATOM 2945 N N . ASP C 1 29 ? 66.743 29.328 58.594 1.00 37.61 31 ASP E N 1
ATOM 2946 C CA . ASP C 1 29 ? 67.765 29.408 59.647 1.00 38.17 31 ASP E CA 1
ATOM 2947 C C . ASP C 1 29 ? 67.724 30.718 60.456 1.00 37.98 31 ASP E C 1
ATOM 2948 O O . ASP C 1 29 ? 68.767 31.372 60.670 1.00 38.94 31 ASP E O 1
ATOM 2953 N N . ALA C 1 30 ? 66.529 31.108 60.905 1.00 37.04 32 ALA E N 1
ATOM 2954 C CA . ALA C 1 30 ? 66.400 32.365 61.635 1.00 36.41 32 ALA E CA 1
ATOM 2955 C C . ALA C 1 30 ? 65.285 32.299 62.641 1.00 35.83 32 ALA E C 1
ATOM 2956 O O . ALA C 1 30 ? 64.499 31.359 62.652 1.00 33.85 32 ALA E O 1
ATOM 2958 N N . PHE C 1 31 ? 65.195 33.330 63.472 1.00 35.87 33 PHE E N 1
ATOM 2959 C CA . PHE C 1 31 ? 64.111 33.383 64.440 1.00 36.13 33 PHE E CA 1
ATOM 2960 C C . PHE C 1 31 ? 63.601 34.806 64.470 1.00 37.10 33 PHE E C 1
ATOM 2961 O O . PHE C 1 31 ? 64.367 35.752 64.625 1.00 35.48 33 PHE E O 1
ATOM 2969 N N . ASN C 1 32 ? 62.298 34.933 64.344 1.00 37.79 34 ASN E N 1
ATOM 2970 C CA . ASN C 1 32 ? 61.651 36.215 64.460 1.00 40.91 34 ASN E CA 1
ATOM 2971 C C . ASN C 1 32 ? 60.702 36.122 65.643 1.00 41.78 34 ASN E C 1
ATOM 2972 O O . ASN C 1 32 ? 59.748 35.326 65.633 1.00 42.06 34 ASN E O 1
ATOM 2977 N N . SER C 1 33 ? 60.963 36.920 66.674 1.00 43.63 35 SER E N 1
ATOM 2978 C CA . SER C 1 33 ? 60.152 36.890 67.892 1.00 45.18 35 SER E CA 1
ATOM 2979 C C . SER C 1 33 ? 58.748 37.508 67.738 1.00 46.38 35 SER E C 1
ATOM 2980 O O . SER C 1 33 ? 57.944 37.408 68.652 1.00 46.75 35 SER E O 1
ATOM 2983 N N . THR C 1 34 ? 58.463 38.125 66.592 1.00 47.86 36 THR E N 1
ATOM 2984 C CA . THR C 1 34 ? 57.194 38.847 66.364 1.00 49.86 36 THR E CA 1
ATOM 2985 C C . THR C 1 34 ? 56.226 38.145 65.393 1.00 50.02 36 THR E C 1
ATOM 2986 O O . THR C 1 34 ? 55.513 38.815 64.629 1.00 51.39 36 THR E O 1
ATOM 2990 N N . PHE C 1 35 ? 56.179 36.813 65.412 1.00 48.44 37 PHE E N 1
ATOM 2991 C CA . PHE C 1 35 ? 55.208 36.133 64.560 1.00 48.00 37 PHE E CA 1
ATOM 2992 C C . PHE C 1 35 ? 53.788 36.213 65.115 1.00 46.40 37 PHE E C 1
ATOM 2993 O O . PHE C 1 35 ? 53.560 36.177 66.330 1.00 46.90 37 PHE E O 1
ATOM 3001 N N . ILE C 1 36 ? 52.864 36.351 64.178 1.00 44.00 38 ILE E N 1
ATOM 3002 C CA . ILE C 1 36 ? 51.457 36.328 64.431 1.00 42.10 38 ILE E CA 1
ATOM 3003 C C . ILE C 1 36 ? 50.955 34.876 64.301 1.00 38.92 38 ILE E C 1
ATOM 3004 O O . ILE C 1 36 ? 51.629 34.015 63.744 1.00 35.49 38 ILE E O 1
ATOM 3009 N N . SER C 1 37 ? 49.784 34.613 64.859 1.00 37.01 39 SER E N 1
ATOM 3010 C CA . SER C 1 37 ? 49.169 33.295 64.794 1.00 36.14 39 SER E CA 1
ATOM 3011 C C . SER C 1 37 ? 48.817 32.994 63.344 1.00 33.63 39 SER E C 1
ATOM 3012 O O . SER C 1 37 ? 48.467 33.891 62.605 1.00 34.46 39 SER E O 1
ATOM 3015 N N . THR C 1 38 ? 48.970 31.776 62.934 1.00 33.12 40 THR E N 1
ATOM 3016 C CA . THR C 1 38 ? 48.690 31.375 61.575 1.00 31.64 40 THR E CA 1
ATOM 3017 C C . THR C 1 38 ? 47.183 31.258 61.338 1.00 31.20 40 THR E C 1
ATOM 3018 O O . THR C 1 38 ? 46.541 30.456 61.934 1.00 30.95 40 THR E O 1
ATOM 3022 N N . ILE C 1 39 ? 46.659 32.092 60.462 1.00 30.13 41 ILE E N 1
ATOM 3023 C CA . ILE C 1 39 ? 45.238 32.136 60.160 1.00 30.34 41 ILE E CA 1
ATOM 3024 C C . ILE C 1 39 ? 45.001 31.565 58.761 1.00 29.93 41 ILE E C 1
ATOM 3025 O O . ILE C 1 39 ? 44.552 32.244 57.887 1.00 29.59 41 ILE E O 1
ATOM 3030 N N . GLY C 1 40 ? 45.329 30.294 58.613 1.00 29.34 42 GLY E N 1
ATOM 3031 C CA . GLY C 1 40 ? 45.312 29.570 57.367 1.00 30.28 42 GLY E CA 1
ATOM 3032 C C . GLY C 1 40 ? 46.194 28.333 57.434 1.00 30.68 42 GLY E C 1
ATOM 3033 O O . GLY C 1 40 ? 46.377 27.741 58.461 1.00 29.04 42 GLY E O 1
ATOM 3034 N N . ILE C 1 41 ? 46.742 27.944 56.307 1.00 31.69 43 ILE E N 1
ATOM 3035 C CA . ILE C 1 41 ? 47.761 26.906 56.292 1.00 33.37 43 ILE E CA 1
ATOM 3036 C C . ILE C 1 41 ? 48.822 27.368 55.299 1.00 34.41 43 ILE E C 1
ATOM 3037 O O . ILE C 1 41 ? 48.504 27.788 54.190 1.00 35.42 43 ILE E O 1
ATOM 3042 N N . ASP C 1 42 ? 50.083 27.308 55.705 1.00 34.45 44 ASP E N 1
ATOM 3043 C CA . ASP C 1 42 ? 51.170 27.785 54.864 1.00 35.87 44 ASP E CA 1
ATOM 3044 C C . ASP C 1 42 ? 52.106 26.620 54.566 1.00 35.36 44 ASP E C 1
ATOM 3045 O O . ASP C 1 42 ? 52.023 25.581 55.221 1.00 35.17 44 ASP E O 1
ATOM 3050 N N . PHE C 1 43 ? 52.965 26.748 53.555 1.00 35.19 45 PHE E N 1
ATOM 3051 C CA . PHE C 1 43 ? 54.024 25.758 53.392 1.00 35.09 45 PHE E CA 1
ATOM 3052 C C . PHE C 1 43 ? 55.283 26.392 52.864 1.00 35.72 45 PHE E C 1
ATOM 3053 O O . PHE C 1 43 ? 55.242 27.467 52.254 1.00 35.17 45 PHE E O 1
ATOM 3061 N N . LYS C 1 44 ? 56.397 25.710 53.112 1.00 35.88 46 LYS E N 1
ATOM 3062 C CA . LYS C 1 44 ? 57.687 26.132 52.618 1.00 37.95 46 LYS E CA 1
ATOM 3063 C C . LYS C 1 44 ? 58.410 24.892 52.156 1.00 38.74 46 LYS E C 1
ATOM 3064 O O . LYS C 1 44 ? 58.066 23.776 52.563 1.00 38.76 46 LYS E O 1
ATOM 3070 N N . ILE C 1 45 ? 59.401 25.088 51.303 1.00 39.80 47 ILE E N 1
ATOM 3071 C CA . ILE C 1 45 ? 60.168 23.984 50.768 1.00 41.71 47 ILE E CA 1
ATOM 3072 C C . ILE C 1 45 ? 61.633 24.084 51.217 1.00 42.80 47 ILE E C 1
ATOM 3073 O O . ILE C 1 45 ? 62.152 25.178 51.505 1.00 42.43 47 ILE E O 1
ATOM 3078 N N . ARG C 1 46 ? 62.275 22.928 51.317 1.00 44.26 48 ARG E N 1
ATOM 3079 C CA . ARG C 1 46 ? 63.663 22.849 51.719 1.00 45.68 48 ARG E CA 1
ATOM 3080 C C . ARG C 1 46 ? 64.168 21.512 51.250 1.00 47.70 48 ARG E C 1
ATOM 3081 O O . ARG C 1 46 ? 63.589 20.473 51.569 1.00 47.43 48 ARG E O 1
ATOM 3089 N N . THR C 1 47 ? 65.255 21.553 50.490 1.00 49.22 49 THR E N 1
ATOM 3090 C CA . THR C 1 47 ? 65.866 20.379 49.914 1.00 51.54 49 THR E CA 1
ATOM 3091 C C . THR C 1 47 ? 66.953 19.836 50.846 1.00 52.48 49 THR E C 1
ATOM 3092 O O . THR C 1 47 ? 67.726 20.605 51.435 1.00 52.77 49 THR E O 1
ATOM 3096 N N . ILE C 1 48 ? 66.989 18.509 50.989 1.00 53.12 50 ILE E N 1
ATOM 3097 C CA . ILE C 1 48 ? 68.013 17.833 51.779 1.00 53.80 50 ILE E CA 1
ATOM 3098 C C . ILE C 1 48 ? 68.651 16.695 50.980 1.00 55.76 50 ILE E C 1
ATOM 3099 O O . ILE C 1 48 ? 68.106 16.278 49.953 1.00 56.37 50 ILE E O 1
ATOM 3104 N N . GLU C 1 49 ? 69.802 16.193 51.439 1.00 56.76 51 GLU E N 1
ATOM 3105 C CA . GLU C 1 49 ? 70.339 14.962 50.857 1.00 58.84 51 GLU E CA 1
ATOM 3106 C C . GLU C 1 49 ? 70.310 13.785 51.813 1.00 58.54 51 GLU E C 1
ATOM 3107 O O . GLU C 1 49 ? 70.723 13.900 52.956 1.00 58.41 51 GLU E O 1
ATOM 3113 N N . LEU C 1 50 ? 69.779 12.668 51.327 1.00 59.19 52 LEU E N 1
ATOM 3114 C CA . LEU C 1 50 ? 69.748 11.404 52.058 1.00 59.90 52 LEU E CA 1
ATOM 3115 C C . LEU C 1 50 ? 70.282 10.289 51.168 1.00 61.63 52 LEU E C 1
ATOM 3116 O O . LEU C 1 50 ? 69.796 10.095 50.048 1.00 61.90 52 LEU E O 1
ATOM 3121 N N . ASP C 1 51 ? 71.284 9.570 51.676 1.00 62.98 53 ASP E N 1
ATOM 3122 C CA . ASP C 1 51 ? 71.936 8.477 50.941 1.00 65.10 53 ASP E CA 1
ATOM 3123 C C . ASP C 1 51 ? 72.355 8.942 49.535 1.00 65.98 53 ASP E C 1
ATOM 3124 O O . ASP C 1 51 ? 72.095 8.263 48.535 1.00 67.26 53 ASP E O 1
ATOM 3129 N N . GLY C 1 52 ? 72.982 10.115 49.472 1.00 65.33 54 GLY E N 1
ATOM 3130 C CA . GLY C 1 52 ? 73.434 10.701 48.207 1.00 66.82 54 GLY E CA 1
ATOM 3131 C C . GLY C 1 52 ? 72.344 11.148 47.236 1.00 66.67 54 GLY E C 1
ATOM 3132 O O . GLY C 1 52 ? 72.617 11.388 46.053 1.00 67.46 54 GLY E O 1
ATOM 3133 N N . LYS C 1 53 ? 71.113 11.271 47.737 1.00 65.17 55 LYS E N 1
ATOM 3134 C CA . LYS C 1 53 ? 69.968 11.641 46.910 1.00 64.79 55 LYS E CA 1
ATOM 3135 C C . LYS C 1 53 ? 69.312 12.925 47.388 1.00 62.63 55 LYS E C 1
ATOM 3136 O O . LYS C 1 53 ? 69.210 13.177 48.590 1.00 61.05 55 LYS E O 1
ATOM 3142 N N . ARG C 1 54 ? 68.878 13.736 46.429 1.00 62.31 56 ARG E N 1
ATOM 3143 C CA . ARG C 1 54 ? 68.227 15.007 46.716 1.00 59.88 56 ARG E CA 1
ATOM 3144 C C . ARG C 1 54 ? 66.738 14.782 47.000 1.00 57.93 56 ARG E C 1
ATOM 3145 O O . ARG C 1 54 ? 65.986 14.324 46.132 1.00 58.55 56 ARG E O 1
ATOM 3153 N N . ILE C 1 55 ? 66.325 15.100 48.224 1.00 55.03 57 ILE E N 1
ATOM 3154 C CA . ILE C 1 55 ? 64.929 14.946 48.628 1.00 52.91 57 ILE E CA 1
ATOM 3155 C C . ILE C 1 55 ? 64.330 16.316 48.919 1.00 50.69 57 ILE E C 1
ATOM 3156 O O . ILE C 1 55 ? 64.836 17.067 49.749 1.00 49.14 57 ILE E O 1
ATOM 3161 N N . LYS C 1 56 ? 63.247 16.612 48.210 1.00 49.72 58 LYS E N 1
ATOM 3162 C CA . LYS C 1 56 ? 62.554 17.877 48.282 1.00 48.11 58 LYS E CA 1
ATOM 3163 C C . LYS C 1 56 ? 61.544 17.779 49.411 1.00 46.12 58 LYS E C 1
ATOM 3164 O O . LYS C 1 56 ? 60.651 16.948 49.343 1.00 46.88 58 LYS E O 1
ATOM 3170 N N . LEU C 1 57 ? 61.694 18.592 50.460 1.00 44.23 59 LEU E N 1
ATOM 3171 C CA . LEU C 1 57 ? 60.726 18.568 51.563 1.00 42.20 59 LEU E CA 1
ATOM 3172 C C . LEU C 1 57 ? 59.708 19.677 51.410 1.00 41.73 59 LEU E C 1
ATOM 3173 O O . LEU C 1 57 ? 60.063 20.855 51.299 1.00 41.24 59 LEU E O 1
ATOM 3178 N N . GLN C 1 58 ? 58.433 19.292 51.386 1.00 41.04 60 GLN E N 1
ATOM 3179 C CA . GLN C 1 58 ? 57.335 20.257 51.324 1.00 40.29 60 GLN E CA 1
ATOM 3180 C C . GLN C 1 58 ? 56.598 20.208 52.639 1.00 38.68 60 GLN E C 1
ATOM 3181 O O . GLN C 1 58 ? 55.815 19.292 52.883 1.00 36.78 60 GLN E O 1
ATOM 3187 N N . ILE C 1 59 ? 56.882 21.198 53.485 1.00 38.09 61 ILE E N 1
ATOM 3188 C CA . ILE C 1 59 ? 56.437 21.219 54.875 1.00 36.87 61 ILE E CA 1
ATOM 3189 C C . ILE C 1 59 ? 55.304 22.204 55.073 1.00 36.40 61 ILE E C 1
ATOM 3190 O O . ILE C 1 59 ? 55.477 23.412 54.867 1.00 36.23 61 ILE E O 1
ATOM 3195 N N . TRP C 1 60 ? 54.150 21.669 55.472 1.00 35.41 62 TRP E N 1
ATOM 3196 C CA . TRP C 1 60 ? 52.931 22.449 55.663 1.00 34.94 62 TRP E CA 1
ATOM 3197 C C . TRP C 1 60 ? 52.748 22.816 57.132 1.00 33.43 62 TRP E C 1
ATOM 3198 O O . TRP C 1 60 ? 53.018 22.023 58.020 1.00 32.70 62 TRP E O 1
ATOM 3209 N N . ASP C 1 61 ? 52.285 24.032 57.367 1.00 32.94 63 ASP E N 1
ATOM 3210 C CA . ASP C 1 61 ? 52.231 24.640 58.711 1.00 31.15 63 ASP E CA 1
ATOM 3211 C C . ASP C 1 61 ? 50.775 24.988 58.961 1.00 31.32 63 ASP E C 1
ATOM 3212 O O . ASP C 1 61 ? 50.240 25.868 58.312 1.00 32.41 63 ASP E O 1
ATOM 3217 N N . THR C 1 62 ? 50.163 24.342 59.933 1.00 31.05 64 THR E N 1
ATOM 3218 C CA . THR C 1 62 ? 48.730 24.502 60.207 1.00 31.91 64 THR E CA 1
ATOM 3219 C C . THR C 1 62 ? 48.410 25.530 61.298 1.00 30.83 64 THR E C 1
ATOM 3220 O O . THR C 1 62 ? 49.234 25.831 62.150 1.00 29.29 64 THR E O 1
ATOM 3224 N N . ALA C 1 63 ? 47.179 26.029 61.281 1.00 30.92 65 ALA E N 1
ATOM 3225 C CA . ALA C 1 63 ? 46.645 26.856 62.357 1.00 31.67 65 ALA E CA 1
ATOM 3226 C C . ALA C 1 63 ? 46.399 25.968 63.570 1.00 31.54 65 ALA E C 1
ATOM 3227 O O . ALA C 1 63 ? 45.742 24.926 63.453 1.00 32.22 65 ALA E O 1
ATOM 3229 N N . GLY C 1 64 ? 46.902 26.367 64.732 1.00 30.57 66 GLY E N 1
ATOM 3230 C CA . GLY C 1 64 ? 46.673 25.595 65.945 1.00 30.28 66 GLY E CA 1
ATOM 3231 C C . GLY C 1 64 ? 45.439 26.012 66.736 1.00 31.39 66 GLY E C 1
ATOM 3232 O O . GLY C 1 64 ? 45.029 25.313 67.669 1.00 31.24 66 GLY E O 1
ATOM 3233 N N . GLN C 1 65 ? 44.854 27.153 66.390 1.00 32.18 67 GLN E N 1
ATOM 3234 C CA . GLN C 1 65 ? 43.706 27.686 67.126 1.00 33.32 67 GLN E CA 1
ATOM 3235 C C . GLN C 1 65 ? 42.503 26.754 66.995 1.00 34.68 67 GLN E C 1
ATOM 3236 O O . GLN C 1 65 ? 42.169 26.326 65.877 1.00 33.44 67 GLN E O 1
ATOM 3242 N N . GLU C 1 66 ? 41.864 26.461 68.132 1.00 34.96 68 GLU E N 1
ATOM 3243 C CA . GLU C 1 66 ? 40.816 25.441 68.200 1.00 37.37 68 GLU E CA 1
ATOM 3244 C C . GLU C 1 66 ? 39.716 25.645 67.175 1.00 36.34 68 GLU E C 1
ATOM 3245 O O . GLU C 1 66 ? 39.249 24.690 66.613 1.00 37.11 68 GLU E O 1
ATOM 3251 N N . ARG C 1 67 ? 39.308 26.880 66.927 1.00 36.68 69 ARG E N 1
ATOM 3252 C CA . ARG C 1 67 ? 38.262 27.156 65.939 1.00 37.31 69 ARG E CA 1
ATOM 3253 C C . ARG C 1 67 ? 38.534 26.635 64.517 1.00 36.36 69 ARG E C 1
ATOM 3254 O O . ARG C 1 67 ? 37.604 26.434 63.757 1.00 37.06 69 ARG E O 1
ATOM 3262 N N . PHE C 1 68 ? 39.798 26.422 64.155 1.00 34.67 70 PHE E N 1
ATOM 3263 C CA . PHE C 1 68 ? 40.138 25.944 62.816 1.00 34.75 70 PHE E CA 1
ATOM 3264 C C . PHE C 1 68 ? 40.457 24.443 62.783 1.00 35.20 70 PHE E C 1
ATOM 3265 O O . PHE C 1 68 ? 40.862 23.904 61.739 1.00 34.71 70 PHE E O 1
ATOM 3273 N N . ARG C 1 69 ? 40.267 23.792 63.927 1.00 36.26 71 ARG E N 1
ATOM 3274 C CA . ARG C 1 69 ? 40.729 22.438 64.141 1.00 37.40 71 ARG E CA 1
ATOM 3275 C C . ARG C 1 69 ? 40.135 21.508 63.113 1.00 37.79 71 ARG E C 1
ATOM 3276 O O . ARG C 1 69 ? 40.847 20.704 62.519 1.00 36.47 71 ARG E O 1
ATOM 3284 N N . THR C 1 70 ? 38.825 21.638 62.908 1.00 38.84 72 THR E N 1
ATOM 3285 C CA . THR C 1 70 ? 38.087 20.762 62.033 1.00 39.99 72 THR E CA 1
ATOM 3286 C C . THR C 1 70 ? 38.512 20.947 60.596 1.00 39.40 72 THR E C 1
ATOM 3287 O O . THR C 1 70 ? 38.864 19.995 59.916 1.00 39.40 72 THR E O 1
ATOM 3291 N N . ILE C 1 71 ? 38.475 22.184 60.139 1.00 39.09 73 ILE E N 1
ATOM 3292 C CA . ILE C 1 71 ? 38.879 22.517 58.784 1.00 39.76 73 ILE E CA 1
ATOM 3293 C C . ILE C 1 71 ? 40.304 22.029 58.485 1.00 38.02 73 ILE E C 1
ATOM 3294 O O . ILE C 1 71 ? 40.613 21.598 57.370 1.00 38.06 73 ILE E O 1
ATOM 3299 N N . THR C 1 72 ? 41.161 22.085 59.495 1.00 36.30 74 THR E N 1
ATOM 3300 C CA . THR C 1 72 ? 42.574 21.703 59.338 1.00 35.80 74 THR E CA 1
ATOM 3301 C C . THR C 1 72 ? 42.747 20.174 59.176 1.00 35.21 74 THR E C 1
ATOM 3302 O O . THR C 1 72 ? 43.646 19.709 58.458 1.00 34.44 74 THR E O 1
ATOM 3306 N N . THR C 1 73 ? 41.856 19.394 59.780 1.00 35.06 75 THR E N 1
ATOM 3307 C CA . THR C 1 73 ? 41.944 17.923 59.635 1.00 36.04 75 THR E CA 1
ATOM 3308 C C . THR C 1 73 ? 41.895 17.444 58.163 1.00 36.76 75 THR E C 1
ATOM 3309 O O . THR C 1 73 ? 42.431 16.393 57.829 1.00 37.86 75 THR E O 1
ATOM 3313 N N . ALA C 1 74 ? 41.276 18.237 57.296 1.00 37.30 76 ALA E N 1
ATOM 3314 C CA . ALA C 1 74 ? 41.235 17.993 55.862 1.00 37.93 76 ALA E CA 1
ATOM 3315 C C . ALA C 1 74 ? 42.610 17.920 55.217 1.00 38.43 76 ALA E C 1
ATOM 3316 O O . ALA C 1 74 ? 42.738 17.344 54.152 1.00 39.18 76 ALA E O 1
ATOM 3318 N N . TYR C 1 75 ? 43.638 18.489 55.856 1.00 37.73 77 TYR E N 1
ATOM 3319 C CA . TYR C 1 75 ? 44.973 18.554 55.269 1.00 37.96 77 TYR E CA 1
ATOM 3320 C C . TYR C 1 75 ? 45.868 17.387 55.629 1.00 38.71 77 TYR E C 1
ATOM 3321 O O . TYR C 1 75 ? 47.011 17.316 55.154 1.00 39.40 77 TYR E O 1
ATOM 3330 N N . TYR C 1 76 ? 45.359 16.481 56.461 1.00 39.11 78 TYR E N 1
ATOM 3331 C CA . TYR C 1 76 ? 46.152 15.388 57.013 1.00 39.90 78 TYR E CA 1
ATOM 3332 C C . TYR C 1 76 ? 46.401 14.297 55.978 1.00 42.29 78 TYR E C 1
ATOM 3333 O O . TYR C 1 76 ? 47.485 13.699 55.962 1.00 42.25 78 TYR E O 1
ATOM 3342 N N . ARG C 1 77 ? 45.392 14.049 55.135 1.00 44.30 79 ARG E N 1
ATOM 3343 C CA . ARG C 1 77 ? 45.374 12.930 54.177 1.00 47.63 79 ARG E CA 1
ATOM 3344 C C . ARG C 1 77 ? 46.616 12.832 53.285 1.00 47.90 79 ARG E C 1
ATOM 3345 O O . ARG C 1 77 ? 47.214 11.756 53.179 1.00 49.16 79 ARG E O 1
ATOM 3353 N N . GLY C 1 78 ? 47.019 13.929 52.640 1.00 47.19 80 GLY E N 1
ATOM 3354 C CA . GLY C 1 78 ? 48.195 13.837 51.768 1.00 46.40 80 GLY E CA 1
ATOM 3355 C C . GLY C 1 78 ? 49.553 13.692 52.460 1.00 45.26 80 GLY E C 1
ATOM 3356 O O . GLY C 1 78 ? 50.557 13.327 51.814 1.00 46.50 80 GLY E O 1
ATOM 3357 N N . ALA C 1 79 ? 49.603 13.996 53.758 1.00 42.03 81 ALA E N 1
ATOM 3358 C CA . ALA C 1 79 ? 50.860 14.031 54.506 1.00 40.27 81 ALA E CA 1
ATOM 3359 C C . ALA C 1 79 ? 51.580 12.689 54.536 1.00 40.08 81 ALA E C 1
ATOM 3360 O O . ALA C 1 79 ? 50.962 11.649 54.724 1.00 40.84 81 ALA E O 1
ATOM 3362 N N . MET C 1 80 ? 52.888 12.714 54.340 1.00 39.20 82 MET E N 1
ATOM 3363 C CA . MET C 1 80 ? 53.693 11.493 54.386 1.00 39.77 82 MET E CA 1
ATOM 3364 C C . MET C 1 80 ? 54.387 11.382 55.723 1.00 37.78 82 MET E C 1
ATOM 3365 O O . MET C 1 80 ? 54.741 10.281 56.143 1.00 37.74 82 MET E O 1
ATOM 3370 N N . GLY C 1 81 ? 54.566 12.527 56.402 1.00 35.88 83 GLY E N 1
ATOM 3371 C CA . GLY C 1 81 ? 55.123 12.555 57.758 1.00 34.08 83 GLY E CA 1
ATOM 3372 C C . GLY C 1 81 ? 54.491 13.696 58.532 1.00 33.74 83 GLY E C 1
ATOM 3373 O O . GLY C 1 81 ? 54.210 14.757 57.958 1.00 32.95 83 GLY E O 1
ATOM 3374 N N . ILE C 1 82 ? 54.252 13.497 59.826 1.00 32.51 84 ILE E N 1
ATOM 3375 C CA . ILE C 1 82 ? 53.630 14.552 60.647 1.00 32.49 84 ILE E CA 1
ATOM 3376 C C . ILE C 1 82 ? 54.436 14.823 61.903 1.00 32.80 84 ILE E C 1
ATOM 3377 O O . ILE C 1 82 ? 54.872 13.889 62.577 1.00 33.52 84 ILE E O 1
ATOM 3382 N N . MET C 1 83 ? 54.597 16.095 62.244 1.00 32.70 85 MET E N 1
ATOM 3383 C CA . MET C 1 83 ? 55.254 16.478 63.483 1.00 32.84 85 MET E CA 1
ATOM 3384 C C . MET C 1 83 ? 54.191 16.990 64.410 1.00 32.11 85 MET E C 1
ATOM 3385 O O . MET C 1 83 ? 53.490 17.947 64.061 1.00 31.97 85 MET E O 1
ATOM 3390 N N . LEU C 1 84 ? 54.101 16.397 65.599 1.00 31.58 86 LEU E N 1
ATOM 3391 C CA . LEU C 1 84 ? 53.121 16.780 66.615 1.00 31.64 86 LEU E CA 1
ATOM 3392 C C . LEU C 1 84 ? 53.888 17.576 67.618 1.00 30.71 86 LEU E C 1
ATOM 3393 O O . LEU C 1 84 ? 54.752 17.014 68.300 1.00 32.10 86 LEU E O 1
ATOM 3398 N N . VAL C 1 85 ? 53.563 18.859 67.735 1.00 29.57 87 VAL E N 1
ATOM 3399 C CA . VAL C 1 85 ? 54.350 19.787 68.555 1.00 28.37 87 VAL E CA 1
ATOM 3400 C C . VAL C 1 85 ? 53.597 20.225 69.805 1.00 28.14 87 VAL E C 1
ATOM 3401 O O . VAL C 1 85 ? 52.435 20.633 69.753 1.00 26.43 87 VAL E O 1
ATOM 3405 N N . TYR C 1 86 ? 54.279 20.140 70.946 1.00 29.55 88 TYR E N 1
ATOM 3406 C CA . TYR C 1 86 ? 53.821 20.815 72.150 1.00 29.53 88 TYR E CA 1
ATOM 3407 C C . TYR C 1 86 ? 54.916 21.789 72.651 1.00 30.15 88 TYR E C 1
ATOM 3408 O O . TYR C 1 86 ? 56.041 21.847 72.112 1.00 30.19 88 TYR E O 1
ATOM 3417 N N . ASP C 1 87 ? 54.569 22.554 73.681 1.00 30.21 89 ASP E N 1
ATOM 3418 C CA . ASP C 1 87 ? 55.434 23.593 74.248 1.00 29.97 89 ASP E CA 1
ATOM 3419 C C . ASP C 1 87 ? 55.818 23.079 75.635 1.00 31.57 89 ASP E C 1
ATOM 3420 O O . ASP C 1 87 ? 54.945 22.939 76.468 1.00 32.54 89 ASP E O 1
ATOM 3425 N N . ILE C 1 88 ? 57.110 22.791 75.883 1.00 32.53 90 ILE E N 1
ATOM 3426 C CA . ILE C 1 88 ? 57.573 22.249 77.185 1.00 34.62 90 ILE E CA 1
ATOM 3427 C C . ILE C 1 88 ? 57.244 23.150 78.378 1.00 35.85 90 ILE E C 1
ATOM 3428 O O . ILE C 1 88 ? 57.187 22.678 79.513 1.00 37.58 90 ILE E O 1
ATOM 3433 N N . THR C 1 89 ? 56.985 24.428 78.114 1.00 36.29 91 THR E N 1
ATOM 3434 C CA . THR C 1 89 ? 56.559 25.386 79.137 1.00 37.49 91 THR E CA 1
ATOM 3435 C C . THR C 1 89 ? 55.037 25.410 79.356 1.00 38.22 91 THR E C 1
ATOM 3436 O O . THR C 1 89 ? 54.545 26.144 80.201 1.00 38.43 91 THR E O 1
ATOM 3440 N N . ASN C 1 90 ? 54.286 24.617 78.595 1.00 38.36 92 ASN E N 1
ATOM 3441 C CA . ASN C 1 90 ? 52.823 24.672 78.674 1.00 38.86 92 ASN E CA 1
ATOM 3442 C C . ASN C 1 90 ? 52.215 23.286 78.803 1.00 39.13 92 ASN E C 1
ATOM 3443 O O . ASN C 1 90 ? 52.009 22.604 77.814 1.00 37.70 92 ASN E O 1
ATOM 3448 N N . GLU C 1 91 ? 51.924 22.894 80.042 1.00 39.86 93 GLU E N 1
ATOM 3449 C CA . GLU C 1 91 ? 51.274 21.632 80.349 1.00 41.26 93 GLU E CA 1
ATOM 3450 C C . GLU C 1 91 ? 50.085 21.266 79.478 1.00 39.99 93 GLU E C 1
ATOM 3451 O O . GLU C 1 91 ? 49.969 20.124 79.030 1.00 39.82 93 GLU E O 1
ATOM 3457 N N . LYS C 1 92 ? 49.179 22.218 79.284 1.00 39.43 94 LYS E N 1
ATOM 3458 C CA . LYS C 1 92 ? 47.971 21.956 78.526 1.00 39.14 94 LYS E CA 1
ATOM 3459 C C . LYS C 1 92 ? 48.287 21.483 77.112 1.00 37.41 94 LYS E C 1
ATOM 3460 O O . LYS C 1 92 ? 47.606 20.581 76.581 1.00 35.83 94 LYS E O 1
ATOM 3466 N N . SER C 1 93 ? 49.335 22.057 76.518 1.00 35.03 95 SER E N 1
ATOM 3467 C CA . SER C 1 93 ? 49.682 21.725 75.168 1.00 34.52 95 SER E CA 1
ATOM 3468 C C . SER C 1 93 ? 50.164 20.308 75.095 1.00 34.81 95 SER E C 1
ATOM 3469 O O . SER C 1 93 ? 49.982 19.657 74.061 1.00 34.75 95 SER E O 1
ATOM 3472 N N . PHE C 1 94 ? 50.794 19.849 76.179 1.00 35.77 96 PHE E N 1
ATOM 3473 C CA . PHE C 1 94 ? 51.295 18.476 76.281 1.00 36.59 96 PHE E CA 1
ATOM 3474 C C . PHE C 1 94 ? 50.151 17.474 76.536 1.00 38.68 96 PHE E C 1
ATOM 3475 O O . PHE C 1 94 ? 50.211 16.321 76.112 1.00 38.93 96 PHE E O 1
ATOM 3483 N N . ASP C 1 95 ? 49.121 17.929 77.244 1.00 40.07 97 ASP E N 1
ATOM 3484 C CA . ASP C 1 95 ? 47.984 17.083 77.573 1.00 41.52 97 ASP E CA 1
ATOM 3485 C C . ASP C 1 95 ? 47.175 16.813 76.328 1.00 40.94 97 ASP E C 1
ATOM 3486 O O . ASP C 1 95 ? 46.537 15.767 76.211 1.00 42.15 97 ASP E O 1
ATOM 3491 N N . ASN C 1 96 ? 47.234 17.759 75.401 1.00 40.11 98 ASN E N 1
ATOM 3492 C CA . ASN C 1 96 ? 46.470 17.719 74.186 1.00 39.34 98 ASN E CA 1
ATOM 3493 C C . ASN C 1 96 ? 47.029 16.773 73.135 1.00 38.68 98 ASN E C 1
ATOM 3494 O O . ASN C 1 96 ? 46.335 16.436 72.171 1.00 37.71 98 ASN E O 1
ATOM 3499 N N . ILE C 1 97 ? 48.256 16.311 73.357 1.00 38.57 99 ILE E N 1
ATOM 3500 C CA . ILE C 1 97 ? 48.957 15.426 72.430 1.00 39.26 99 ILE E CA 1
ATOM 3501 C C . ILE C 1 97 ? 48.208 14.122 72.151 1.00 39.32 99 ILE E C 1
ATOM 3502 O O . ILE C 1 97 ? 48.155 13.692 70.994 1.00 40.05 99 ILE E O 1
ATOM 3507 N N . ARG C 1 98 ? 47.634 13.508 73.189 1.00 39.25 100 ARG E N 1
ATOM 3508 C CA . ARG C 1 98 ? 46.805 12.297 72.990 1.00 39.69 100 ARG E CA 1
ATOM 3509 C C . ARG C 1 98 ? 45.678 12.542 71.983 1.00 38.95 100 ARG E C 1
ATOM 3510 O O . ARG C 1 98 ? 45.444 11.713 71.108 1.00 38.42 100 ARG E O 1
ATOM 3518 N N . ASN C 1 99 ? 45.005 13.691 72.099 1.00 38.87 101 ASN E N 1
ATOM 3519 C CA . ASN C 1 99 ? 43.965 14.086 71.138 1.00 39.17 101 ASN E CA 1
ATOM 3520 C C . ASN C 1 99 ? 44.508 14.308 69.732 1.00 37.61 101 ASN E C 1
ATOM 3521 O O . ASN C 1 99 ? 43.884 13.894 68.756 1.00 37.34 101 ASN E O 1
ATOM 3526 N N . TRP C 1 100 ? 45.667 14.962 69.643 1.00 35.88 102 TRP E N 1
ATOM 3527 C CA . TRP C 1 100 ? 46.354 15.159 68.368 1.00 33.64 102 TRP E CA 1
ATOM 3528 C C . TRP C 1 100 ? 46.645 13.831 67.679 1.00 33.72 102 TRP E C 1
ATOM 3529 O O . TRP C 1 100 ? 46.432 13.685 66.475 1.00 34.29 102 TRP E O 1
ATOM 3540 N N . ILE C 1 101 ? 47.157 12.877 68.450 1.00 33.64 103 ILE E N 1
ATOM 3541 C CA . ILE C 1 101 ? 47.493 11.570 67.921 1.00 34.57 103 ILE E CA 1
ATOM 3542 C C . ILE C 1 101 ? 46.205 10.909 67.433 1.00 34.52 103 ILE E C 1
ATOM 3543 O O . ILE C 1 101 ? 46.169 10.339 66.340 1.00 35.10 103 ILE E O 1
ATOM 3548 N N . ARG C 1 102 ? 45.141 11.033 68.214 1.00 35.07 104 ARG E N 1
ATOM 3549 C CA . ARG C 1 102 ? 43.863 10.400 67.846 1.00 36.36 104 ARG E CA 1
ATOM 3550 C C . ARG C 1 102 ? 43.340 11.042 66.562 1.00 36.95 104 ARG E C 1
ATOM 3551 O O . ARG C 1 102 ? 42.732 10.365 65.72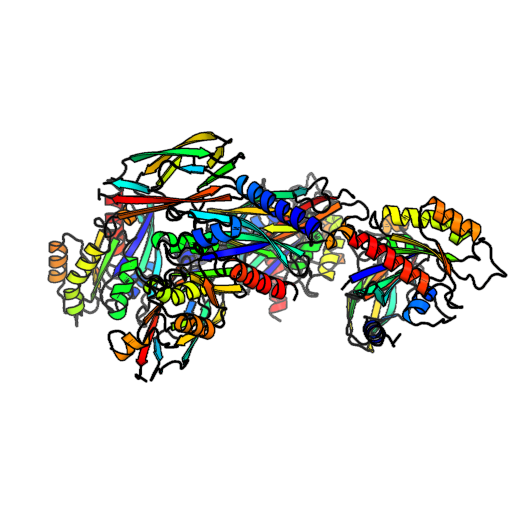8 1.00 37.07 104 ARG E O 1
ATOM 3559 N N . ASN C 1 103 ? 43.575 12.355 66.415 1.00 36.15 105 ASN E N 1
ATOM 3560 C CA . ASN C 1 103 ? 43.285 13.067 65.143 1.00 36.71 105 ASN E CA 1
ATOM 3561 C C . ASN C 1 103 ? 44.027 12.518 63.925 1.00 35.56 105 ASN E C 1
ATOM 3562 O O . ASN C 1 103 ? 43.436 12.330 62.861 1.00 34.85 105 ASN E O 1
ATOM 3567 N N . ILE C 1 104 ? 45.324 12.276 64.094 1.00 34.70 106 ILE E N 1
ATOM 3568 C CA . ILE C 1 104 ? 46.156 11.661 63.064 1.00 35.15 106 ILE E CA 1
ATOM 3569 C C . ILE C 1 104 ? 45.603 10.288 62.719 1.00 36.49 106 ILE E C 1
ATOM 3570 O O . ILE C 1 104 ? 45.424 9.952 61.547 1.00 37.26 106 ILE E O 1
ATOM 3575 N N . GLU C 1 105 ? 45.307 9.512 63.755 1.00 37.23 107 GLU E N 1
ATOM 3576 C CA . GLU C 1 105 ? 44.757 8.159 63.580 1.00 38.95 107 GLU E CA 1
ATOM 3577 C C . GLU C 1 105 ? 43.441 8.175 62.829 1.00 38.29 107 GLU E C 1
ATOM 3578 O O . GLU C 1 105 ? 43.195 7.314 61.992 1.00 38.63 107 GLU E O 1
ATOM 3584 N N . GLU C 1 106 ? 42.604 9.176 63.085 1.00 37.44 108 GLU E N 1
ATOM 3585 C CA . GLU C 1 106 ? 41.290 9.216 62.435 1.00 37.87 108 GLU E CA 1
ATOM 3586 C C . GLU C 1 106 ? 41.276 9.887 61.061 1.00 38.14 108 GLU E C 1
ATOM 3587 O O . GLU C 1 106 ? 40.324 9.728 60.300 1.00 38.18 108 GLU E O 1
ATOM 3593 N N . HIS C 1 107 ? 42.323 10.654 60.746 1.00 38.01 109 HIS E N 1
ATOM 3594 C CA . HIS C 1 107 ? 42.309 11.529 59.563 1.00 38.21 109 HIS E CA 1
ATOM 3595 C C . HIS C 1 107 ? 43.498 11.390 58.591 1.00 38.45 109 HIS E C 1
ATOM 3596 O O . HIS C 1 107 ? 43.363 11.736 57.437 1.00 37.31 109 HIS E O 1
ATOM 3603 N N . ALA C 1 108 ? 44.655 10.928 59.060 1.00 39.29 110 ALA E N 1
ATOM 3604 C CA . ALA C 1 108 ? 45.818 10.784 58.182 1.00 41.10 110 ALA E CA 1
ATOM 3605 C C . ALA C 1 108 ? 45.847 9.364 57.611 1.00 43.94 110 ALA E C 1
ATOM 3606 O O . ALA C 1 108 ? 44.955 8.565 57.897 1.00 44.00 110 ALA E O 1
ATOM 3608 N N . SER C 1 109 ? 46.865 9.038 56.815 1.00 46.38 111 SER E N 1
ATOM 3609 C CA . SER C 1 109 ? 47.012 7.654 56.337 1.00 49.41 111 SER E CA 1
ATOM 3610 C C . SER C 1 109 ? 47.469 6.732 57.469 1.00 49.82 111 SER E C 1
ATOM 3611 O O . SER C 1 109 ? 48.218 7.145 58.343 1.00 49.28 111 SER E O 1
ATOM 3614 N N . ALA C 1 110 ? 47.053 5.467 57.426 1.00 51.80 112 ALA E N 1
ATOM 3615 C CA . ALA C 1 110 ? 47.415 4.512 58.472 1.00 52.38 112 ALA E CA 1
ATOM 3616 C C . ALA C 1 110 ? 48.923 4.347 58.579 1.00 52.56 112 ALA E C 1
ATOM 3617 O O . ALA C 1 110 ? 49.457 4.136 59.675 1.00 53.11 112 ALA E O 1
ATOM 3619 N N . ASP C 1 111 ? 49.605 4.458 57.443 1.00 52.81 113 ASP E N 1
ATOM 3620 C CA . ASP C 1 111 ? 51.049 4.254 57.382 1.00 53.24 113 ASP E CA 1
ATOM 3621 C C . ASP C 1 111 ? 51.865 5.546 57.452 1.00 51.03 113 ASP E C 1
ATOM 3622 O O . ASP C 1 111 ? 53.024 5.561 57.042 1.00 51.13 113 ASP E O 1
ATOM 3627 N N . VAL C 1 112 ? 51.275 6.625 57.966 1.00 48.61 114 VAL E N 1
ATOM 3628 C CA . VAL C 1 112 ? 52.005 7.906 58.093 1.00 45.78 114 VAL E CA 1
ATOM 3629 C C . VAL C 1 112 ? 53.125 7.862 59.150 1.00 44.86 114 VAL E C 1
ATOM 3630 O O . VAL C 1 112 ? 52.970 7.310 60.238 1.00 44.67 114 VAL E O 1
ATOM 3634 N N . GLU C 1 113 ? 54.260 8.442 58.808 1.00 44.06 115 GLU E N 1
ATOM 3635 C CA . GLU C 1 113 ? 55.350 8.590 59.751 1.00 43.75 115 GLU E CA 1
ATOM 3636 C C . GLU C 1 113 ? 55.028 9.730 60.708 1.00 42.05 115 GLU E C 1
ATOM 3637 O O . GLU C 1 113 ? 54.537 10.773 60.287 1.00 39.85 115 GLU E O 1
ATOM 3643 N N . LYS C 1 114 ? 55.316 9.520 61.992 1.00 42.14 116 LYS E N 1
ATOM 3644 C CA . LYS C 1 114 ? 54.940 10.469 63.048 1.00 41.47 116 LYS E CA 1
ATOM 3645 C C . LYS C 1 114 ? 56.150 10.812 63.913 1.00 41.52 116 LYS E C 1
ATOM 3646 O O . LYS C 1 114 ? 57.050 9.981 64.081 1.00 42.38 116 LYS E O 1
ATOM 3652 N N . MET C 1 115 ? 56.186 12.032 64.449 1.00 39.50 117 MET E N 1
ATOM 3653 C CA . MET C 1 115 ? 57.242 12.412 65.382 1.00 39.82 117 MET E CA 1
ATOM 3654 C C . MET C 1 115 ? 56.715 13.433 66.364 1.00 37.03 117 MET E C 1
ATOM 3655 O O . MET C 1 115 ? 55.957 14.328 65.977 1.00 36.48 117 MET E O 1
ATOM 3660 N N . ILE C 1 116 ? 57.082 13.284 67.634 1.00 35.77 118 ILE E N 1
ATOM 3661 C CA . ILE C 1 116 ? 56.648 14.214 68.667 1.00 34.48 118 ILE E CA 1
ATOM 3662 C C . ILE C 1 116 ? 57.783 15.158 69.017 1.00 34.06 118 ILE E C 1
ATOM 3663 O O . ILE C 1 116 ? 58.906 14.713 69.266 1.00 34.13 118 ILE E O 1
ATOM 3668 N N . LEU C 1 117 ? 57.481 16.451 69.039 1.00 32.68 119 LEU E N 1
ATOM 3669 C CA . LEU C 1 117 ? 58.480 17.466 69.301 1.00 31.80 119 LEU E CA 1
ATOM 3670 C C . LEU C 1 117 ? 58.052 18.273 70.499 1.00 32.45 119 LEU E C 1
ATOM 3671 O O . LEU C 1 117 ? 56.977 18.875 70.495 1.00 32.25 119 LEU E O 1
ATOM 3676 N N . GLY C 1 118 ? 58.874 18.246 71.544 1.00 32.92 120 GLY E N 1
ATOM 3677 C CA . GLY C 1 118 ? 58.694 19.144 72.666 1.00 33.21 120 GLY E CA 1
ATOM 3678 C C . GLY C 1 118 ? 59.535 20.374 72.430 1.00 32.84 120 GLY E C 1
ATOM 3679 O O . GLY C 1 118 ? 60.767 20.357 72.609 1.00 33.91 120 GLY E O 1
ATOM 3680 N N . ASN C 1 119 ? 58.891 21.477 72.011 1.00 31.55 121 ASN E N 1
ATOM 3681 C CA . ASN C 1 119 ? 59.578 22.704 71.630 1.00 30.65 121 ASN E CA 1
ATOM 3682 C C . ASN C 1 119 ? 59.752 23.707 72.781 1.00 31.54 121 ASN E C 1
ATOM 3683 O O . ASN C 1 119 ? 59.167 23.575 73.819 1.00 32.74 121 ASN E O 1
ATOM 3688 N N . LYS C 1 120 ? 60.572 24.712 72.551 1.00 31.47 122 LYS E N 1
ATOM 3689 C CA . LYS C 1 120 ? 60.931 25.717 73.524 1.00 32.47 122 LYS E CA 1
ATOM 3690 C C . LYS C 1 120 ? 61.828 25.206 74.628 1.00 33.90 122 LYS E C 1
ATOM 3691 O O . LYS C 1 120 ? 61.787 25.708 75.710 1.00 34.05 122 LYS E O 1
ATOM 3697 N N . CYS C 1 121 ? 62.656 24.230 74.323 1.00 34.81 123 CYS E N 1
ATOM 3698 C CA . CYS C 1 121 ? 63.587 23.668 75.280 1.00 38.20 123 CYS E CA 1
ATOM 3699 C C . CYS C 1 121 ? 64.710 24.615 75.747 1.00 39.74 123 CYS E C 1
ATOM 3700 O O . CYS C 1 121 ? 65.535 24.249 76.539 1.00 40.94 123 CYS E O 1
ATOM 3703 N N . ASP C 1 122 ? 64.669 25.841 75.256 1.00 38.93 124 ASP E N 1
ATOM 3704 C CA . ASP C 1 122 ? 65.544 26.905 75.674 1.00 40.63 124 ASP E CA 1
ATOM 3705 C C . ASP C 1 122 ? 64.934 27.674 76.819 1.00 41.82 124 ASP E C 1
ATOM 3706 O O . ASP C 1 122 ? 65.513 28.591 77.303 1.00 43.04 124 ASP E O 1
ATOM 3711 N N . VAL C 1 123 ? 63.730 27.320 77.222 1.00 42.95 125 VAL E N 1
ATOM 3712 C CA . VAL C 1 123 ? 63.114 28.000 78.339 1.00 44.36 125 VAL E CA 1
ATOM 3713 C C . VAL C 1 123 ? 63.003 27.185 79.601 1.00 45.73 125 VAL E C 1
ATOM 3714 O O . VAL C 1 123 ? 62.064 27.315 80.309 1.00 45.89 125 VAL E O 1
ATOM 3718 N N . ASN C 1 124 ? 63.993 26.356 79.854 1.00 47.02 126 ASN E N 1
ATOM 3719 C CA . ASN C 1 124 ? 64.006 25.486 81.000 1.00 49.77 126 ASN E CA 1
ATOM 3720 C C . ASN C 1 124 ? 63.529 26.061 82.330 1.00 50.73 126 ASN E C 1
ATOM 3721 O O . ASN C 1 124 ? 62.998 25.367 83.154 1.00 51.48 126 ASN E O 1
ATOM 3726 N N . ASP C 1 125 ? 63.721 27.347 82.526 1.00 51.05 127 ASP E N 1
ATOM 3727 C CA . ASP C 1 125 ? 63.288 27.962 83.737 1.00 51.63 127 ASP E CA 1
ATOM 3728 C C . ASP C 1 125 ? 61.779 28.101 83.824 1.00 50.33 127 ASP E C 1
ATOM 3729 O O . ASP C 1 125 ? 61.266 28.612 84.780 1.00 51.14 127 ASP E O 1
ATOM 3734 N N . LYS C 1 126 ? 61.065 27.645 82.815 1.00 46.42 128 LYS E N 1
ATOM 3735 C CA . LYS C 1 126 ? 59.607 27.713 82.823 1.00 45.08 128 LYS E CA 1
ATOM 3736 C C . LYS C 1 126 ? 59.004 26.388 82.411 1.00 43.16 128 LYS E C 1
ATOM 3737 O O . LYS C 1 126 ? 57.813 26.285 82.183 1.00 42.64 128 LYS E O 1
ATOM 3743 N N . ARG C 1 127 ? 59.846 25.369 82.352 1.00 42.19 129 ARG E N 1
ATOM 3744 C CA . ARG C 1 127 ? 59.415 24.044 82.028 1.00 41.37 129 ARG E CA 1
ATOM 3745 C C . ARG C 1 127 ? 58.290 23.573 82.980 1.00 43.06 129 ARG E C 1
ATOM 3746 O O . ARG C 1 127 ? 58.369 23.735 84.220 1.00 43.08 129 ARG E O 1
ATOM 3754 N N . GLN C 1 128 ? 57.238 23.020 82.381 1.00 42.59 130 GLN E N 1
ATOM 3755 C CA . GLN C 1 128 ? 56.131 22.448 83.122 1.00 44.51 130 GLN E CA 1
ATOM 3756 C C . GLN C 1 128 ? 56.039 20.963 82.832 1.00 45.07 130 GLN E C 1
ATOM 3757 O O . GLN C 1 128 ? 55.358 20.217 83.546 1.00 46.61 130 GLN E O 1
ATOM 3763 N N . VAL C 1 129 ? 56.733 20.546 81.775 1.00 44.64 131 VAL E N 1
ATOM 3764 C CA . VAL C 1 129 ? 56.725 19.166 81.288 1.00 44.75 131 VAL E CA 1
ATOM 3765 C C . VAL C 1 129 ? 58.165 18.658 81.206 1.00 45.56 131 VAL E C 1
ATOM 3766 O O . VAL C 1 129 ? 58.966 19.165 80.434 1.00 43.75 131 VAL E O 1
ATOM 3770 N N . SER C 1 130 ? 58.491 17.654 82.008 1.00 47.51 132 SER E N 1
ATOM 3771 C CA . SER C 1 130 ? 59.855 17.129 82.038 1.00 49.10 132 SER E CA 1
ATOM 3772 C C . SER C 1 130 ? 60.128 16.293 80.799 1.00 49.14 132 SER E C 1
ATOM 3773 O O . SER C 1 130 ? 59.217 15.679 80.243 1.00 49.15 132 SER E O 1
ATOM 3776 N N . LYS C 1 131 ? 61.389 16.249 80.385 1.00 49.99 133 LYS E N 1
ATOM 3777 C CA . LYS C 1 131 ? 61.790 15.484 79.196 1.00 50.44 133 LYS E CA 1
ATOM 3778 C C . LYS C 1 131 ? 61.375 14.023 79.310 1.00 51.17 133 LYS E C 1
ATOM 3779 O O . LYS C 1 131 ? 60.866 13.441 78.356 1.00 50.59 133 LYS E O 1
ATOM 3785 N N . GLU C 1 132 ? 61.600 13.436 80.477 1.00 52.87 134 GLU E N 1
ATOM 3786 C CA . GLU C 1 132 ? 61.254 12.034 80.689 1.00 53.99 134 GLU E CA 1
ATOM 3787 C C . GLU C 1 132 ? 59.770 11.745 80.467 1.00 52.39 134 GLU E C 1
ATOM 3788 O O . GLU C 1 132 ? 59.424 10.706 79.919 1.00 52.43 134 GLU E O 1
ATOM 3794 N N . ARG C 1 133 ? 58.902 12.661 80.884 1.00 51.21 135 ARG E N 1
ATOM 3795 C CA . ARG C 1 133 ? 57.478 12.513 80.661 1.00 50.47 135 ARG E CA 1
ATOM 3796 C C . ARG C 1 133 ? 57.142 12.506 79.181 1.00 48.84 135 ARG E C 1
ATOM 3797 O O . ARG C 1 133 ? 56.310 11.713 78.735 1.00 48.11 135 ARG E O 1
ATOM 3805 N N . GLY C 1 134 ? 57.798 13.384 78.421 1.00 47.30 136 GLY E N 1
ATOM 3806 C CA . GLY C 1 134 ? 57.602 13.429 76.978 1.00 45.79 136 GLY E CA 1
ATOM 3807 C C . GLY C 1 134 ? 58.122 12.160 76.341 1.00 45.68 136 GLY E C 1
ATOM 3808 O O . GLY C 1 134 ? 57.475 11.585 75.463 1.00 44.61 136 GLY E O 1
ATOM 3809 N N . GLU C 1 135 ? 59.284 11.713 76.796 1.00 46.37 137 GLU E N 1
ATOM 3810 C CA . GLU C 1 135 ? 59.904 10.495 76.268 1.00 47.75 137 GLU E CA 1
ATOM 3811 C C . GLU C 1 135 ? 59.020 9.311 76.541 1.00 48.31 137 GLU E C 1
ATOM 3812 O O . GLU C 1 135 ? 58.836 8.458 75.678 1.00 48.01 137 GLU E O 1
ATOM 3818 N N . LYS C 1 136 ? 58.472 9.290 77.751 1.00 49.24 138 LYS E N 1
ATOM 3819 C CA . LYS C 1 136 ? 57.619 8.212 78.228 1.00 50.99 138 LYS E CA 1
ATOM 3820 C C . LYS C 1 136 ? 56.333 8.125 77.418 1.00 49.56 138 LYS E C 1
ATOM 3821 O O . LYS C 1 136 ? 55.910 7.028 77.023 1.00 50.39 138 LYS E O 1
ATOM 3827 N N . LEU C 1 137 ? 55.717 9.279 77.168 1.00 48.27 139 LEU E N 1
ATOM 3828 C CA . LEU C 1 137 ? 54.487 9.329 76.393 1.00 46.92 139 LEU E CA 1
ATOM 3829 C C . LEU C 1 137 ? 54.725 8.751 75.012 1.00 46.61 139 LEU E C 1
ATOM 3830 O O . LEU C 1 137 ? 53.966 7.891 74.544 1.00 46.48 139 LEU E O 1
ATOM 3835 N N . ALA C 1 138 ? 55.802 9.206 74.384 1.00 46.42 140 ALA E N 1
ATOM 3836 C CA . ALA C 1 138 ? 56.114 8.876 72.995 1.00 46.83 140 ALA E CA 1
ATOM 3837 C C . ALA C 1 138 ? 56.436 7.392 72.841 1.00 48.43 140 ALA E C 1
ATOM 3838 O O . ALA C 1 138 ? 56.052 6.757 71.849 1.00 47.99 140 ALA E O 1
ATOM 3840 N N . LEU C 1 139 ? 57.123 6.838 73.835 1.00 50.46 141 LEU E N 1
ATOM 3841 C CA . LEU C 1 139 ? 57.429 5.409 73.830 1.00 52.69 141 LEU E CA 1
ATOM 3842 C C . LEU C 1 139 ? 56.114 4.618 73.859 1.00 53.17 141 LEU E C 1
ATOM 3843 O O . LEU C 1 139 ? 55.891 3.731 73.034 1.00 53.87 141 LEU E O 1
ATOM 3848 N N . ASP C 1 140 ? 55.235 4.989 74.785 1.00 53.06 142 ASP E N 1
ATOM 3849 C CA . ASP C 1 140 ? 53.902 4.408 74.919 1.00 53.71 142 ASP E CA 1
ATOM 3850 C C . ASP C 1 140 ? 53.145 4.270 73.583 1.00 52.48 142 ASP E C 1
ATOM 3851 O O . ASP C 1 140 ? 52.402 3.319 73.380 1.00 52.32 142 ASP E O 1
ATOM 3856 N N . TYR C 1 141 ? 53.353 5.219 72.672 1.00 50.63 143 TYR E N 1
ATOM 3857 C CA . TYR C 1 141 ? 52.687 5.210 71.369 1.00 49.55 143 TYR E CA 1
ATOM 3858 C C . TYR C 1 141 ? 53.544 4.660 70.229 1.00 48.97 143 TYR E C 1
ATOM 3859 O O . TYR C 1 141 ? 53.098 4.600 69.072 1.00 49.01 143 TYR E O 1
ATOM 3868 N N . GLY C 1 142 ? 54.774 4.269 70.546 1.00 48.94 144 GLY E N 1
ATOM 3869 C CA . GLY C 1 142 ? 55.716 3.814 69.527 1.00 48.74 144 GLY E CA 1
ATOM 3870 C C . GLY C 1 142 ? 56.123 4.914 68.555 1.00 47.64 144 GLY E C 1
ATOM 3871 O O . GLY C 1 142 ? 56.403 4.638 67.377 1.00 48.09 144 GLY E O 1
ATOM 3872 N N . ILE C 1 143 ? 56.185 6.156 69.043 1.00 46.06 145 ILE E N 1
ATOM 3873 C CA . ILE C 1 143 ? 56.449 7.317 68.177 1.00 44.56 145 ILE E CA 1
ATOM 3874 C C . ILE C 1 143 ? 57.721 8.003 68.622 1.00 44.24 145 ILE E C 1
ATOM 3875 O O . ILE C 1 143 ? 57.915 8.177 69.822 1.00 44.37 145 ILE E O 1
ATOM 3880 N N . LYS C 1 144 ? 58.584 8.379 67.671 1.00 43.53 146 LYS E N 1
ATOM 3881 C CA . LYS C 1 144 ? 59.879 8.989 68.001 1.00 43.84 146 LYS E CA 1
ATOM 3882 C C . LYS C 1 144 ? 59.686 10.346 68.651 1.00 42.54 146 LYS E C 1
ATOM 3883 O O . LYS C 1 144 ? 58.665 11.000 68.404 1.00 41.62 146 LYS E O 1
ATOM 3889 N N . PHE C 1 145 ? 60.664 10.753 69.473 1.00 42.92 147 PHE E N 1
ATOM 3890 C CA . PHE C 1 145 ? 60.585 11.977 70.285 1.00 42.13 147 PHE E CA 1
ATOM 3891 C C . PHE C 1 145 ? 61.891 12.766 70.274 1.00 42.62 147 PHE E C 1
ATOM 3892 O O . PHE C 1 145 ? 62.994 12.194 70.260 1.00 43.33 147 PHE E O 1
ATOM 3900 N N . MET C 1 146 ? 61.758 14.087 70.320 1.00 41.31 148 MET E N 1
ATOM 3901 C CA . MET C 1 146 ? 62.903 14.978 70.389 1.00 41.04 148 MET E CA 1
ATOM 3902 C C . MET C 1 146 ? 62.457 16.274 71.030 1.00 38.75 148 MET E C 1
ATOM 3903 O O . MET C 1 146 ? 61.394 16.768 70.695 1.00 37.40 148 MET E O 1
ATOM 3908 N N . GLU C 1 147 ? 63.248 16.800 71.968 1.00 37.90 149 GLU E N 1
ATOM 3909 C CA . GLU C 1 147 ? 63.049 18.160 72.470 1.00 36.86 149 GLU E CA 1
ATOM 3910 C C . GLU C 1 147 ? 63.779 19.145 71.549 1.00 36.35 149 GLU E C 1
ATOM 3911 O O . GLU C 1 147 ? 64.918 18.908 71.166 1.00 36.92 149 GLU E O 1
ATOM 3917 N N . THR C 1 148 ? 63.109 20.237 71.174 1.00 35.41 150 THR E N 1
ATOM 3918 C CA . THR C 1 148 ? 63.653 21.164 70.154 1.00 33.81 150 THR E CA 1
ATOM 3919 C C . THR C 1 148 ? 63.603 22.603 70.658 1.00 32.62 150 THR E C 1
ATOM 3920 O O . THR C 1 148 ? 62.958 22.897 71.645 1.00 32.27 150 THR E O 1
ATOM 3924 N N . SER C 1 149 ? 64.303 23.491 69.975 1.00 32.19 151 SER E N 1
ATOM 3925 C CA . SER C 1 149 ? 64.128 24.911 70.174 1.00 31.13 151 SER E CA 1
ATOM 3926 C C . SER C 1 149 ? 64.301 25.604 68.842 1.00 31.96 151 SER E C 1
ATOM 3927 O O . SER C 1 149 ? 65.419 25.647 68.309 1.00 32.38 151 SER E O 1
ATOM 3930 N N . ALA C 1 150 ? 63.215 26.175 68.321 1.00 31.01 152 ALA E N 1
ATOM 3931 C CA . ALA C 1 150 ? 63.290 27.077 67.155 1.00 30.29 152 ALA E CA 1
ATOM 3932 C C . ALA C 1 150 ? 64.183 28.288 67.403 1.00 30.86 152 ALA E C 1
ATOM 3933 O O . ALA C 1 150 ? 64.921 28.709 66.506 1.00 29.48 152 ALA E O 1
ATOM 3935 N N . LYS C 1 151 ? 64.110 28.841 68.620 1.00 31.28 153 LYS E N 1
ATOM 3936 C CA . LYS C 1 151 ? 64.846 30.048 68.952 1.00 31.36 153 LYS E CA 1
ATOM 3937 C C . LYS C 1 151 ? 66.343 29.756 69.042 1.00 32.85 153 LYS E C 1
ATOM 3938 O O . LYS C 1 151 ? 67.142 30.474 68.414 1.00 33.57 153 LYS E O 1
ATOM 3944 N N . ALA C 1 152 ? 66.738 28.695 69.753 1.00 32.93 154 ALA E N 1
ATOM 3945 C CA . ALA C 1 152 ? 68.136 28.401 69.971 1.00 34.95 154 ALA E CA 1
ATOM 3946 C C . ALA C 1 152 ? 68.718 27.518 68.902 1.00 35.34 154 ALA E C 1
ATOM 3947 O O . ALA C 1 152 ? 69.867 27.213 68.908 1.00 35.96 154 ALA E O 1
ATOM 3949 N N . ASN C 1 153 ? 67.895 27.068 67.993 1.00 34.76 155 ASN E N 1
ATOM 3950 C CA . ASN C 1 153 ? 68.344 26.129 67.002 1.00 35.76 155 ASN E CA 1
ATOM 3951 C C . ASN C 1 153 ? 68.785 24.765 67.485 1.00 36.17 155 ASN E C 1
ATOM 3952 O O . ASN C 1 153 ? 69.759 24.225 67.046 1.00 36.66 155 ASN E O 1
ATOM 3957 N N . ILE C 1 154 ? 68.031 24.208 68.405 1.00 35.42 156 ILE E N 1
ATOM 3958 C CA . ILE C 1 154 ? 68.301 22.885 68.896 1.00 36.02 156 ILE E CA 1
ATOM 3959 C C . ILE C 1 154 ? 67.410 21.818 68.301 1.00 36.05 156 ILE E C 1
ATOM 3960 O O . ILE C 1 154 ? 66.224 21.897 68.409 1.00 34.89 156 ILE E O 1
ATOM 3965 N N . ASN C 1 155 ? 68.035 20.847 67.659 1.00 36.93 157 ASN E N 1
ATOM 3966 C CA . ASN C 1 155 ? 67.352 19.650 67.119 1.00 38.58 157 ASN E CA 1
ATOM 3967 C C . ASN C 1 155 ? 66.327 19.887 66.021 1.00 37.74 157 ASN E C 1
ATOM 3968 O O . ASN C 1 155 ? 65.593 18.974 65.651 1.00 38.78 157 ASN E O 1
ATOM 3973 N N . VAL C 1 156 ? 66.239 21.102 65.516 1.00 37.89 158 VAL E N 1
ATOM 3974 C CA . VAL C 1 156 ? 65.320 21.348 64.428 1.00 38.19 158 VAL E CA 1
ATOM 3975 C C . VAL C 1 156 ? 65.743 20.524 63.208 1.00 39.13 158 VAL E C 1
ATOM 3976 O O . VAL C 1 156 ? 64.928 19.810 62.628 1.00 37.90 158 VAL E O 1
ATOM 3980 N N . GLU C 1 157 ? 67.028 20.585 62.859 1.00 40.27 159 GLU E N 1
ATOM 3981 C CA . GLU C 1 157 ? 67.573 19.830 61.731 1.00 42.24 159 GLU E CA 1
ATOM 3982 C C . GLU C 1 157 ? 67.440 18.338 61.922 1.00 42.77 159 GLU E C 1
ATOM 3983 O O . GLU C 1 157 ? 66.891 17.636 61.066 1.00 42.63 159 GLU E O 1
ATOM 3989 N N . ASN C 1 158 ? 67.952 17.872 63.056 1.00 42.78 160 ASN E N 1
ATOM 3990 C CA . ASN C 1 158 ? 67.878 16.489 63.461 1.00 43.82 160 ASN E CA 1
ATOM 3991 C C . ASN C 1 158 ? 66.445 15.918 63.356 1.00 42.49 160 ASN E C 1
ATOM 3992 O O . ASN C 1 158 ? 66.249 14.851 62.779 1.00 43.60 160 ASN E O 1
ATOM 3997 N N . ALA C 1 159 ? 65.455 16.635 63.889 1.00 40.60 161 ALA E N 1
ATOM 3998 C CA . ALA C 1 159 ? 64.039 16.231 63.793 1.00 38.61 161 ALA E CA 1
ATOM 3999 C C . ALA C 1 159 ? 63.612 16.005 62.348 1.00 38.79 161 ALA E C 1
ATOM 4000 O O . ALA C 1 159 ? 63.053 14.949 62.009 1.00 38.91 161 ALA E O 1
ATOM 4002 N N . PHE C 1 160 ? 63.841 17.002 61.501 1.00 37.48 162 PHE E N 1
ATOM 4003 C CA . PHE C 1 160 ? 63.425 16.908 60.112 1.00 37.97 162 PHE E CA 1
ATOM 4004 C C . PHE C 1 160 ? 64.155 15.833 59.316 1.00 39.72 162 PHE E C 1
ATOM 4005 O O . PHE C 1 160 ? 63.523 15.162 58.506 1.00 41.22 162 PHE E O 1
ATOM 4013 N N . PHE C 1 161 ? 65.465 15.675 59.527 1.00 40.73 163 PHE E N 1
ATOM 4014 C CA . PHE C 1 161 ? 66.219 14.618 58.871 1.00 42.54 163 PHE E CA 1
ATOM 4015 C C . PHE C 1 161 ? 65.782 13.250 59.350 1.00 43.25 163 PHE E C 1
ATOM 4016 O O . PHE C 1 161 ? 65.728 12.316 58.567 1.00 43.79 163 PHE E O 1
ATOM 4024 N N . THR C 1 162 ? 65.490 13.134 60.645 1.00 43.04 164 THR E N 1
ATOM 4025 C CA . THR C 1 162 ? 65.095 11.855 61.217 1.00 44.39 164 THR E CA 1
ATOM 4026 C C . THR C 1 162 ? 63.761 11.407 60.638 1.00 43.89 164 THR E C 1
ATOM 4027 O O . THR C 1 162 ? 63.611 10.241 60.305 1.00 45.09 164 THR E O 1
ATOM 4031 N N . LEU C 1 163 ? 62.817 12.340 60.507 1.00 42.95 165 LEU E N 1
ATOM 4032 C CA . LEU C 1 163 ? 61.504 12.062 59.916 1.00 42.19 165 LEU E CA 1
ATOM 4033 C C . LEU C 1 163 ? 61.617 11.670 58.450 1.00 43.56 165 LEU E C 1
ATOM 4034 O O . LEU C 1 163 ? 60.978 10.704 58.006 1.00 43.79 165 LEU E O 1
ATOM 4039 N N . ALA C 1 164 ? 62.437 12.420 57.716 1.00 43.96 166 ALA E N 1
ATOM 4040 C CA . ALA C 1 164 ? 62.658 12.173 56.294 1.00 45.37 166 ALA E CA 1
ATOM 4041 C C . ALA C 1 164 ? 63.337 10.824 56.058 1.00 47.42 166 ALA E C 1
ATOM 4042 O O . ALA C 1 164 ? 62.988 10.112 55.113 1.00 48.09 166 ALA E O 1
ATOM 4044 N N . ARG C 1 165 ? 64.281 10.463 56.927 1.00 48.72 167 ARG E N 1
ATOM 4045 C CA . ARG C 1 165 ? 64.930 9.152 56.841 1.00 51.10 167 ARG E CA 1
ATOM 4046 C C . ARG C 1 165 ? 63.929 8.023 57.042 1.00 51.70 167 ARG E C 1
ATOM 4047 O O . ARG C 1 165 ? 64.013 6.997 56.367 1.00 53.05 167 ARG E O 1
ATOM 4055 N N . ASP C 1 166 ? 62.994 8.219 57.978 1.00 51.38 168 ASP E N 1
ATOM 4056 C CA . ASP C 1 166 ? 61.932 7.236 58.264 1.00 52.20 168 ASP E CA 1
ATOM 4057 C C . ASP C 1 166 ? 61.014 7.010 57.070 1.00 52.38 168 ASP E C 1
ATOM 4058 O O . ASP C 1 166 ? 60.580 5.865 56.804 1.00 53.33 168 ASP E O 1
ATOM 4063 N N . ILE C 1 167 ? 60.723 8.105 56.364 1.00 51.09 169 ILE E N 1
ATOM 4064 C CA . ILE C 1 167 ? 59.897 8.067 55.162 1.00 51.28 169 ILE E CA 1
ATOM 4065 C C . ILE C 1 167 ? 60.652 7.376 54.036 1.00 53.22 169 ILE E C 1
ATOM 4066 O O . ILE C 1 167 ? 60.093 6.524 53.328 1.00 53.48 169 ILE E O 1
ATOM 4071 N N . LYS C 1 168 ? 61.924 7.738 53.887 1.00 54.12 170 LYS E N 1
ATOM 4072 C CA . LYS C 1 168 ? 62.747 7.216 52.805 1.00 56.67 170 LYS E CA 1
ATOM 4073 C C . LYS C 1 168 ? 62.922 5.705 52.931 1.00 59.06 170 LYS E C 1
ATOM 4074 O O . LYS C 1 168 ? 62.859 5.002 51.927 1.00 60.73 170 LYS E O 1
ATOM 4080 N N . ALA C 1 169 ? 63.123 5.216 54.157 1.00 59.97 171 ALA E N 1
ATOM 4081 C CA . ALA C 1 169 ? 63.313 3.782 54.410 1.00 62.72 171 ALA E CA 1
ATOM 4082 C C . ALA C 1 169 ? 62.074 2.990 54.009 1.00 64.15 171 ALA E C 1
ATOM 4083 O O . ALA C 1 169 ? 62.176 1.946 53.360 1.00 66.27 171 ALA E O 1
ATOM 4085 N N . LYS C 1 170 ? 60.910 3.494 54.404 1.00 64.00 172 LYS E N 1
ATOM 4086 C CA . LYS C 1 170 ? 59.628 2.896 54.057 1.00 65.60 172 LYS E CA 1
ATOM 4087 C C . LYS C 1 170 ? 59.507 2.809 52.540 1.00 67.17 172 LYS E C 1
ATOM 4088 O O . LYS C 1 170 ? 59.071 1.785 52.004 1.00 68.42 172 LYS E O 1
ATOM 4094 N N . MET C 1 171 ? 59.934 3.873 51.861 1.00 67.26 173 MET E N 1
ATOM 4095 C CA . MET C 1 171 ? 59.856 3.955 50.410 1.00 69.34 173 MET E CA 1
ATOM 4096 C C . MET C 1 171 ? 60.833 3.018 49.740 1.00 71.16 173 MET E C 1
ATOM 4097 O O . MET C 1 171 ? 60.462 2.309 48.806 1.00 72.86 173 MET E O 1
ATOM 4102 N N . ASP C 1 172 ? 62.077 3.028 50.224 1.00 71.31 174 ASP E N 1
ATOM 4103 C CA . ASP C 1 172 ? 63.134 2.141 49.741 1.00 73.09 174 ASP E CA 1
ATOM 4104 C C . ASP C 1 172 ? 62.783 0.657 49.906 1.00 74.90 174 ASP E C 1
ATOM 4105 O O . ASP C 1 172 ? 63.485 -0.212 49.385 1.00 77.05 174 ASP E O 1
ATOM 4110 N N . LYS C 1 173 ? 61.704 0.381 50.635 1.00 74.49 175 LYS E N 1
ATOM 4111 C CA . LYS C 1 173 ? 61.189 -0.974 50.796 1.00 76.24 175 LYS E CA 1
ATOM 4112 C C . LYS C 1 173 ? 60.079 -1.268 49.780 1.00 76.98 175 LYS E C 1
ATOM 4113 O O . LYS C 1 173 ? 58.883 -1.027 49.990 1.00 76.10 175 LYS E O 1
ATOM 4119 N N . TYR D 1 5 ? 13.302 -13.965 41.372 1.00 49.37 7 TYR G N 1
ATOM 4120 C CA . TYR D 1 5 ? 13.803 -14.022 39.975 1.00 47.82 7 TYR G CA 1
ATOM 4121 C C . TYR D 1 5 ? 14.467 -12.703 39.585 1.00 45.56 7 TYR G C 1
ATOM 4122 O O . TYR D 1 5 ? 13.810 -11.659 39.513 1.00 45.13 7 TYR G O 1
ATOM 4131 N N . LEU D 1 6 ? 15.772 -12.747 39.367 1.00 43.35 8 LEU G N 1
ATOM 4132 C CA . LEU D 1 6 ? 16.484 -11.597 38.855 1.00 41.77 8 LEU G CA 1
ATOM 4133 C C . LEU D 1 6 ? 17.252 -12.046 37.629 1.00 39.78 8 LEU G C 1
ATOM 4134 O O . LEU D 1 6 ? 18.158 -12.880 37.753 1.00 39.97 8 LEU G O 1
ATOM 4139 N N . PHE D 1 7 ? 16.872 -11.521 36.451 1.00 37.26 9 PHE G N 1
ATOM 4140 C CA . PHE D 1 7 ? 17.539 -11.880 35.199 1.00 35.21 9 PHE G CA 1
ATOM 4141 C C . PHE D 1 7 ? 18.367 -10.708 34.656 1.00 33.71 9 PHE G C 1
ATOM 4142 O O . PHE D 1 7 ? 17.839 -9.612 34.413 1.00 32.67 9 PHE G O 1
ATOM 4150 N N . LYS D 1 8 ? 19.658 -10.957 34.449 1.00 31.88 10 LYS G N 1
ATOM 4151 C CA . LYS D 1 8 ? 20.547 -9.996 33.849 1.00 31.31 10 LYS G CA 1
ATOM 4152 C C . LYS D 1 8 ? 20.575 -10.192 32.352 1.00 29.79 10 LYS G C 1
ATOM 4153 O O . LYS D 1 8 ? 20.905 -11.283 31.848 1.00 28.84 10 LYS G O 1
ATOM 4159 N N . LEU D 1 9 ? 20.244 -9.109 31.644 1.00 27.70 11 LEU G N 1
ATOM 4160 C CA . LEU D 1 9 ? 20.153 -9.132 30.204 1.00 26.35 11 LEU G CA 1
ATOM 4161 C C . LEU D 1 9 ? 21.169 -8.152 29.614 1.00 26.62 11 LEU G C 1
ATOM 4162 O O . LEU D 1 9 ? 21.529 -7.175 30.267 1.00 25.51 11 LEU G O 1
ATOM 4167 N N . LEU D 1 10 ? 21.638 -8.429 28.394 1.00 24.95 12 LEU G N 1
ATOM 4168 C CA . LEU D 1 10 ? 22.667 -7.618 27.814 1.00 26.27 12 LEU G CA 1
ATOM 4169 C C . LEU D 1 10 ? 22.320 -7.329 26.374 1.00 24.72 12 LEU G C 1
ATOM 4170 O O . LEU D 1 10 ? 21.955 -8.244 25.656 1.00 24.66 12 LEU G O 1
ATOM 4175 N N . LEU D 1 11 ? 22.423 -6.048 25.984 1.00 25.00 13 LEU G N 1
ATOM 4176 C CA . LEU D 1 11 ? 22.251 -5.594 24.595 1.00 24.71 13 LEU G CA 1
ATOM 4177 C C . LEU D 1 11 ? 23.605 -5.361 23.923 1.00 24.60 13 LEU G C 1
ATOM 4178 O O . LEU D 1 11 ? 24.416 -4.592 24.430 1.00 24.90 13 LEU G O 1
ATOM 4183 N N . ILE D 1 12 ? 23.862 -6.036 22.802 1.00 24.26 14 ILE G N 1
ATOM 4184 C CA . ILE D 1 12 ? 25.100 -5.809 22.059 1.00 24.11 14 ILE G CA 1
ATOM 4185 C C . ILE D 1 12 ? 24.806 -5.647 20.575 1.00 24.19 14 ILE G C 1
ATOM 4186 O O . ILE D 1 12 ? 23.728 -6.076 20.092 1.00 24.18 14 ILE G O 1
ATOM 4191 N N . GLY D 1 13 ? 25.792 -5.127 19.841 1.00 24.19 15 GLY G N 1
ATOM 4192 C CA . GLY D 1 13 ? 25.646 -4.785 18.420 1.00 24.03 15 GLY G CA 1
ATOM 4193 C C . GLY D 1 13 ? 26.403 -3.521 18.051 1.00 24.23 15 GLY G C 1
ATOM 4194 O O . GLY D 1 13 ? 26.861 -2.790 18.941 1.00 23.44 15 GLY G O 1
ATOM 4195 N N . ASP D 1 14 ? 26.542 -3.261 16.748 1.00 23.60 16 ASP G N 1
ATOM 4196 C CA . ASP D 1 14 ? 27.253 -2.085 16.264 1.00 24.81 16 ASP G CA 1
ATOM 4197 C C . ASP D 1 14 ? 26.699 -0.766 16.818 1.00 25.90 16 ASP G C 1
ATOM 4198 O O . ASP D 1 14 ? 25.523 -0.668 17.233 1.00 24.20 16 ASP G O 1
ATOM 4203 N N . SER D 1 15 ? 27.546 0.263 16.824 1.00 25.80 17 SER G N 1
ATOM 4204 C CA . SER D 1 15 ? 27.108 1.574 17.191 1.00 25.84 17 SER G CA 1
ATOM 4205 C C . SER D 1 15 ? 26.047 2.014 16.182 1.00 26.31 17 SER G C 1
ATOM 4206 O O . SER D 1 15 ? 26.215 1.831 14.974 1.00 26.23 17 SER G O 1
ATOM 4209 N N . GLY D 1 16 ? 24.942 2.538 16.686 1.00 24.72 18 GLY G N 1
ATOM 4210 C CA . GLY D 1 16 ? 23.926 3.138 15.832 1.00 26.72 18 GLY G CA 1
ATOM 4211 C C . GLY D 1 16 ? 22.763 2.240 15.466 1.00 24.69 18 GLY G C 1
ATOM 4212 O O . GLY D 1 16 ? 21.850 2.684 14.794 1.00 25.54 18 GLY G O 1
ATOM 4213 N N . VAL D 1 17 ? 22.761 1.000 15.932 1.00 23.30 19 VAL G N 1
ATOM 4214 C CA . VAL D 1 17 ? 21.704 0.053 15.549 1.00 22.14 19 VAL G CA 1
ATOM 4215 C C . VAL D 1 17 ? 20.404 0.241 16.346 1.00 21.66 19 VAL G C 1
ATOM 4216 O O . VAL D 1 17 ? 19.351 -0.259 15.935 1.00 22.05 19 VAL G O 1
ATOM 4220 N N . GLY D 1 18 ? 20.477 0.891 17.501 1.00 20.82 20 GLY G N 1
ATOM 4221 C CA . GLY D 1 18 ? 19.246 1.199 18.280 1.00 21.52 20 GLY G CA 1
ATOM 4222 C C . GLY D 1 18 ? 19.161 0.504 19.629 1.00 22.20 20 GLY G C 1
ATOM 4223 O O . GLY D 1 18 ? 18.074 0.448 20.210 1.00 21.79 20 GLY G O 1
ATOM 4224 N N . LYS D 1 19 ? 20.306 0.019 20.158 1.00 19.97 21 LYS G N 1
ATOM 4225 C CA . LYS D 1 19 ? 20.326 -0.593 21.492 1.00 21.14 21 LYS G CA 1
ATOM 4226 C C . LYS D 1 19 ? 19.731 0.275 22.589 1.00 20.79 21 LYS G C 1
ATOM 4227 O O . LYS D 1 19 ? 18.889 -0.171 23.370 1.00 21.60 21 LYS G O 1
ATOM 4233 N N . THR D 1 20 ? 20.153 1.532 22.635 1.00 20.53 22 THR G N 1
ATOM 4234 C CA . THR D 1 20 ? 19.731 2.381 23.688 1.00 21.15 22 THR G CA 1
ATOM 4235 C C . THR D 1 20 ? 18.239 2.709 23.521 1.00 20.03 22 THR G C 1
ATOM 4236 O O . THR D 1 20 ? 17.495 2.773 24.484 1.00 18.81 22 THR G O 1
ATOM 4240 N N . CYS D 1 21 ? 17.818 2.977 22.288 1.00 20.49 23 CYS G N 1
ATOM 4241 C CA . CYS D 1 21 ? 16.386 3.193 22.008 1.00 21.40 23 CYS G CA 1
ATOM 4242 C C . CYS D 1 21 ? 15.542 1.951 22.332 1.00 20.06 23 CYS G C 1
ATOM 4243 O O . CYS D 1 21 ? 14.429 2.063 22.848 1.00 19.82 23 CYS G O 1
ATOM 4246 N N . VAL D 1 22 ? 16.055 0.772 22.002 1.00 19.78 24 VAL G N 1
ATOM 4247 C CA . VAL D 1 22 ? 15.349 -0.446 22.366 1.00 20.32 24 VAL G CA 1
ATOM 4248 C C . VAL D 1 22 ? 15.105 -0.497 23.864 1.00 21.85 24 VAL G C 1
ATOM 4249 O O . VAL D 1 22 ? 14.003 -0.789 24.298 1.00 21.91 24 VAL G O 1
ATOM 4253 N N . LEU D 1 23 ? 16.139 -0.196 24.660 1.00 22.50 25 LEU G N 1
ATOM 4254 C CA . LEU D 1 23 ? 15.989 -0.200 26.121 1.00 23.49 25 LEU G CA 1
ATOM 4255 C C . LEU D 1 23 ? 15.054 0.905 26.656 1.00 22.81 25 LEU G C 1
ATOM 4256 O O . LEU D 1 23 ? 14.280 0.702 27.573 1.00 22.94 25 LEU G O 1
ATOM 4261 N N . PHE D 1 24 ? 15.195 2.105 26.129 1.00 22.77 26 PHE G N 1
ATOM 4262 C CA . PHE D 1 24 ? 14.303 3.176 26.516 1.00 24.24 26 PHE G CA 1
ATOM 4263 C C . PHE D 1 24 ? 12.848 2.818 26.187 1.00 24.74 26 PHE G C 1
ATOM 4264 O O . PHE D 1 24 ? 11.926 3.131 26.967 1.00 26.55 26 PHE G O 1
ATOM 4272 N N . ARG D 1 25 ? 12.609 2.210 25.024 1.00 24.00 27 ARG G N 1
ATOM 4273 C CA . ARG D 1 25 ? 11.240 1.810 24.644 1.00 24.11 27 ARG G CA 1
ATOM 4274 C C . ARG D 1 25 ? 10.673 0.776 25.645 1.00 25.22 27 ARG G C 1
ATOM 4275 O O . ARG D 1 25 ? 9.585 0.950 26.189 1.00 24.45 27 ARG G O 1
ATOM 4283 N N . PHE D 1 26 ? 11.450 -0.263 25.920 1.00 24.50 28 PHE G N 1
ATOM 4284 C CA . PHE D 1 26 ? 11.055 -1.291 26.882 1.00 24.78 28 PHE G CA 1
ATOM 4285 C C . PHE D 1 26 ? 10.906 -0.785 28.340 1.00 26.39 28 PHE G C 1
ATOM 4286 O O . PHE D 1 26 ? 9.968 -1.162 29.053 1.00 25.01 28 PHE G O 1
ATOM 4294 N N . SER D 1 27 ? 11.795 0.102 28.780 1.00 27.66 29 SER G N 1
ATOM 4295 C CA . SER D 1 27 ? 11.725 0.541 30.186 1.00 29.81 29 SER G CA 1
ATOM 4296 C C . SER D 1 27 ? 10.847 1.761 30.407 1.00 31.41 29 SER G C 1
ATOM 4297 O O . SER D 1 27 ? 10.250 1.914 31.491 1.00 32.58 29 SER G O 1
ATOM 4300 N N . GLU D 1 28 ? 10.745 2.634 29.406 1.00 31.66 30 GLU G N 1
ATOM 4301 C CA . GLU D 1 28 ? 9.959 3.888 29.566 1.00 33.52 30 GLU G CA 1
ATOM 4302 C C . GLU D 1 28 ? 8.809 4.048 28.595 1.00 32.65 30 GLU G C 1
ATOM 4303 O O . GLU D 1 28 ? 8.103 5.049 28.646 1.00 33.71 30 GLU G O 1
ATOM 4309 N N . ASP D 1 29 ? 8.618 3.078 27.709 1.00 32.49 31 ASP G N 1
ATOM 4310 C CA . ASP D 1 29 ? 7.606 3.163 26.635 1.00 32.97 31 ASP G CA 1
ATOM 4311 C C . ASP D 1 29 ? 7.643 4.528 25.933 1.00 33.33 31 ASP G C 1
ATOM 4312 O O . ASP D 1 29 ? 6.610 5.224 25.805 1.00 34.38 31 ASP G O 1
ATOM 4317 N N . ALA D 1 30 ? 8.836 4.934 25.500 1.00 31.97 32 ALA G N 1
ATOM 4318 C CA . ALA D 1 30 ? 8.973 6.251 24.867 1.00 31.70 32 ALA G CA 1
ATOM 4319 C C . ALA D 1 30 ? 10.008 6.150 23.780 1.00 30.75 32 ALA G C 1
ATOM 4320 O O . ALA D 1 30 ? 10.661 5.113 23.630 1.00 28.32 32 ALA G O 1
ATOM 4322 N N . PHE D 1 31 ? 10.122 7.202 22.974 1.00 30.20 33 PHE G N 1
ATOM 4323 C CA . PHE D 1 31 ? 11.187 7.244 21.993 1.00 29.07 33 PHE G CA 1
ATOM 4324 C C . PHE D 1 31 ? 11.749 8.653 21.965 1.00 30.51 33 PHE G C 1
ATOM 4325 O O . PHE D 1 31 ? 11.010 9.621 21.852 1.00 29.13 33 PHE G O 1
ATOM 4333 N N . ASN D 1 32 ? 13.063 8.752 22.056 1.00 31.48 34 ASN G N 1
ATOM 4334 C CA . ASN D 1 32 ? 13.728 10.037 22.028 1.00 34.89 34 ASN G CA 1
ATOM 4335 C C . ASN D 1 32 ? 14.617 9.974 20.825 1.00 35.34 34 ASN G C 1
ATOM 4336 O O . ASN D 1 32 ? 15.453 9.063 20.697 1.00 36.13 34 ASN G O 1
ATOM 4341 N N . SER D 1 33 ? 14.393 10.888 19.892 1.00 36.44 35 SER G N 1
ATOM 4342 C CA . SER D 1 33 ? 15.164 10.918 18.646 1.00 37.62 35 SER G CA 1
ATOM 4343 C C . SER D 1 33 ? 16.568 11.536 18.816 1.00 38.69 35 SER G C 1
ATOM 4344 O O . SER D 1 33 ? 17.349 11.520 17.887 1.00 37.37 35 SER G O 1
ATOM 4347 N N . THR D 1 34 ? 16.871 12.061 20.012 1.00 41.10 36 THR G N 1
ATOM 4348 C CA . THR D 1 34 ? 18.106 12.844 20.255 1.00 43.34 36 THR G CA 1
ATOM 4349 C C . THR D 1 34 ? 19.171 12.118 21.098 1.00 43.51 36 THR G C 1
ATOM 4350 O O . THR D 1 34 ? 20.039 12.769 21.690 1.00 44.66 36 THR G O 1
ATOM 4354 N N . PHE D 1 35 ? 19.136 10.784 21.133 1.00 42.44 37 PHE G N 1
ATOM 4355 C CA . PHE D 1 35 ? 20.097 10.021 21.935 1.00 41.82 37 PHE G CA 1
ATOM 4356 C C . PHE D 1 35 ? 21.488 10.054 21.324 1.00 40.93 37 PHE G C 1
ATOM 4357 O O . PHE D 1 35 ? 21.672 10.070 20.093 1.00 41.20 37 PHE G O 1
ATOM 4365 N N . ILE D 1 36 ? 22.453 10.091 22.230 1.00 38.67 38 ILE G N 1
ATOM 4366 C CA . ILE D 1 36 ? 23.841 10.166 21.923 1.00 37.27 38 ILE G CA 1
ATOM 4367 C C . ILE D 1 36 ? 24.407 8.748 22.012 1.00 33.57 38 ILE G C 1
ATOM 4368 O O . ILE D 1 36 ? 23.848 7.869 22.654 1.00 31.55 38 ILE G O 1
ATOM 4373 N N . SER D 1 37 ? 25.488 8.522 21.304 1.00 32.42 39 SER G N 1
ATOM 4374 C CA . SER D 1 37 ? 26.232 7.258 21.387 1.00 30.46 39 SER G CA 1
ATOM 4375 C C . SER D 1 37 ? 26.583 6.961 22.826 1.00 27.87 39 SER G C 1
ATOM 4376 O O . SER D 1 37 ? 26.943 7.863 23.571 1.00 27.92 39 SER G O 1
ATOM 4379 N N . THR D 1 38 ? 26.485 5.697 23.223 1.00 26.89 40 THR G N 1
ATOM 4380 C CA . THR D 1 38 ? 26.734 5.333 24.590 1.00 25.94 40 THR G CA 1
ATOM 4381 C C . THR D 1 38 ? 28.246 5.193 24.817 1.00 26.61 40 THR G C 1
ATOM 4382 O O . THR D 1 38 ? 28.908 4.312 24.232 1.00 26.92 40 THR G O 1
ATOM 4386 N N . ILE D 1 39 ? 28.783 6.020 25.708 1.00 26.34 41 ILE G N 1
ATOM 4387 C CA . ILE D 1 39 ? 30.238 6.022 25.964 1.00 27.04 41 ILE G CA 1
ATOM 4388 C C . ILE D 1 39 ? 30.250 5.511 27.395 1.00 26.96 41 ILE G C 1
ATOM 4389 O O . ILE D 1 39 ? 30.142 6.264 28.355 1.00 25.04 41 ILE G O 1
ATOM 4394 N N . GLY D 1 40 ? 30.399 4.206 27.498 1.00 26.76 42 GLY G N 1
ATOM 4395 C CA . GLY D 1 40 ? 30.280 3.489 28.765 1.00 27.91 42 GLY G CA 1
ATOM 4396 C C . GLY D 1 40 ? 29.362 2.265 28.639 1.00 27.93 42 GLY G C 1
ATOM 4397 O O . GLY D 1 40 ? 29.106 1.769 27.532 1.00 26.41 42 GLY G O 1
ATOM 4398 N N . ILE D 1 41 ? 28.819 1.834 29.772 1.00 28.78 43 ILE G N 1
ATOM 4399 C CA . ILE D 1 41 ? 27.810 0.776 29.831 1.00 29.18 43 ILE G CA 1
ATOM 4400 C C . ILE D 1 41 ? 26.788 1.179 30.887 1.00 31.10 43 ILE G C 1
ATOM 4401 O O . ILE D 1 41 ? 27.169 1.511 32.018 1.00 32.19 43 ILE G O 1
ATOM 4406 N N . ASP D 1 42 ? 25.501 1.129 30.518 1.00 29.77 44 ASP G N 1
ATOM 4407 C CA . ASP D 1 42 ? 24.410 1.544 31.410 1.00 30.59 44 ASP G CA 1
ATOM 4408 C C . ASP D 1 42 ? 23.445 0.388 31.625 1.00 29.20 44 ASP G C 1
ATOM 4409 O O . ASP D 1 42 ? 23.592 -0.684 31.015 1.00 26.88 44 ASP G O 1
ATOM 4414 N N . PHE D 1 43 ? 22.482 0.577 32.518 1.00 28.44 45 PHE G N 1
ATOM 4415 C CA . PHE D 1 43 ? 21.470 -0.461 32.711 1.00 28.79 45 PHE G CA 1
ATOM 4416 C C . PHE D 1 43 ? 20.233 0.159 33.292 1.00 29.08 45 PHE G C 1
ATOM 4417 O O . PHE D 1 43 ? 20.297 1.213 33.907 1.00 29.53 45 PHE G O 1
ATOM 4425 N N . LYS D 1 44 ? 19.103 -0.493 33.060 1.00 28.90 46 LYS G N 1
ATOM 4426 C CA . LYS D 1 44 ? 17.840 -0.040 33.596 1.00 29.42 46 LYS G CA 1
ATOM 4427 C C . LYS D 1 44 ? 17.102 -1.270 34.085 1.00 30.21 46 LYS G C 1
ATOM 4428 O O . LYS D 1 44 ? 17.398 -2.364 33.664 1.00 27.89 46 LYS G O 1
ATOM 4434 N N . ILE D 1 45 ? 16.096 -1.064 34.924 1.00 31.56 47 ILE G N 1
ATOM 4435 C CA . ILE D 1 45 ? 15.342 -2.158 35.506 1.00 34.12 47 ILE G CA 1
ATOM 4436 C C . ILE D 1 45 ? 13.884 -2.115 35.053 1.00 33.72 47 ILE G C 1
ATOM 4437 O O . ILE D 1 45 ? 13.317 -1.022 34.811 1.00 33.45 47 ILE G O 1
ATOM 4442 N N . ARG D 1 46 ? 13.312 -3.301 34.880 1.00 34.29 48 ARG G N 1
ATOM 4443 C CA . ARG D 1 46 ? 11.885 -3.465 34.603 1.00 35.33 48 ARG G CA 1
ATOM 4444 C C . ARG D 1 46 ? 11.381 -4.786 35.135 1.00 36.77 48 ARG G C 1
ATOM 4445 O O . ARG D 1 46 ? 11.973 -5.829 34.885 1.00 37.22 48 ARG G O 1
ATOM 4453 N N . THR D 1 47 ? 10.262 -4.720 35.847 1.00 37.56 49 THR G N 1
ATOM 4454 C CA . THR D 1 47 ? 9.699 -5.871 36.495 1.00 39.17 49 THR G CA 1
ATOM 4455 C C . THR D 1 47 ? 8.563 -6.407 35.645 1.00 39.94 49 THR G C 1
ATOM 4456 O O . THR D 1 47 ? 7.675 -5.646 35.261 1.00 39.21 49 THR G O 1
ATOM 4460 N N . ILE D 1 48 ? 8.598 -7.711 35.347 1.00 39.52 50 ILE G N 1
ATOM 4461 C CA . ILE D 1 48 ? 7.513 -8.331 34.578 1.00 40.64 50 ILE G CA 1
ATOM 4462 C C . ILE D 1 48 ? 6.886 -9.473 35.366 1.00 42.61 50 ILE G C 1
ATOM 4463 O O . ILE D 1 48 ? 7.389 -9.824 36.428 1.00 43.26 50 ILE G O 1
ATOM 4468 N N . GLU D 1 49 ? 5.784 -10.025 34.857 1.00 44.05 51 GLU G N 1
ATOM 4469 C CA . GLU D 1 49 ? 5.128 -11.200 35.455 1.00 47.18 51 GLU G CA 1
ATOM 4470 C C . GLU D 1 49 ? 5.272 -12.383 34.508 1.00 46.66 51 GLU G C 1
ATOM 4471 O O . GLU D 1 49 ? 4.874 -12.295 33.349 1.00 46.08 51 GLU G O 1
ATOM 4477 N N . LEU D 1 50 ? 5.844 -13.479 34.997 1.00 47.89 52 LEU G N 1
ATOM 4478 C CA . LEU D 1 50 ? 5.899 -14.728 34.238 1.00 48.74 52 LEU G CA 1
ATOM 4479 C C . LEU D 1 50 ? 5.367 -15.899 35.072 1.00 51.13 52 LEU G C 1
ATOM 4480 O O . LEU D 1 50 ? 5.833 -16.124 36.187 1.00 52.01 52 LEU G O 1
ATOM 4485 N N . ASP D 1 51 ? 4.404 -16.640 34.520 1.00 53.06 53 ASP G N 1
ATOM 4486 C CA . ASP D 1 51 ? 3.684 -17.719 35.244 1.00 55.60 53 ASP G CA 1
ATOM 4487 C C . ASP D 1 51 ? 3.306 -17.282 36.657 1.00 56.25 53 ASP G C 1
ATOM 4488 O O . ASP D 1 51 ? 3.498 -18.021 37.618 1.00 57.92 53 ASP G O 1
ATOM 4493 N N . GLY D 1 52 ? 2.781 -16.065 36.770 1.00 56.10 54 GLY G N 1
ATOM 4494 C CA . GLY D 1 52 ? 2.358 -15.512 38.050 1.00 57.28 54 GLY G CA 1
ATOM 4495 C C . GLY D 1 52 ? 3.500 -15.168 38.985 1.00 57.51 54 GLY G C 1
ATOM 4496 O O . GLY D 1 52 ? 3.275 -14.666 40.098 1.00 58.12 54 GLY G O 1
ATOM 4497 N N . LYS D 1 53 ? 4.726 -15.449 38.545 1.00 56.59 55 LYS G N 1
ATOM 4498 C CA . LYS D 1 53 ? 5.907 -15.154 39.341 1.00 56.40 55 LYS G CA 1
ATOM 4499 C C . LYS D 1 53 ? 6.528 -13.876 38.836 1.00 54.24 55 LYS G C 1
ATOM 4500 O O . LYS D 1 53 ? 6.663 -13.650 37.627 1.00 53.34 55 LYS G O 1
ATOM 4506 N N . ARG D 1 54 ? 6.888 -13.039 39.794 1.00 53.66 56 ARG G N 1
ATOM 4507 C CA . ARG D 1 54 ? 7.398 -11.705 39.519 1.00 52.34 56 ARG G CA 1
ATOM 4508 C C . ARG D 1 54 ? 8.875 -11.774 39.147 1.00 49.65 56 ARG G C 1
ATOM 4509 O O . ARG D 1 54 ? 9.654 -12.452 39.813 1.00 50.17 56 ARG G O 1
ATOM 4517 N N . ILE D 1 55 ? 9.253 -11.076 38.082 1.00 46.68 57 ILE G N 1
ATOM 4518 C CA . ILE D 1 55 ? 10.610 -11.196 37.557 1.00 44.28 57 ILE G CA 1
ATOM 4519 C C . ILE D 1 55 ? 11.262 -9.846 37.336 1.00 42.24 57 ILE G C 1
ATOM 4520 O O . ILE D 1 55 ? 10.794 -9.076 36.517 1.00 40.47 57 ILE G O 1
ATOM 4525 N N . LYS D 1 56 ? 12.358 -9.580 38.042 1.00 40.99 58 LYS G N 1
ATOM 4526 C CA . LYS D 1 56 ? 13.061 -8.316 37.846 1.00 39.54 58 LYS G CA 1
ATOM 4527 C C . LYS D 1 56 ? 14.100 -8.441 36.744 1.00 36.61 58 LYS G C 1
ATOM 4528 O O . LYS D 1 56 ? 15.000 -9.283 36.832 1.00 36.25 58 LYS G O 1
ATOM 4534 N N . LEU D 1 57 ? 13.975 -7.605 35.715 1.00 33.41 59 LEU G N 1
ATOM 4535 C CA . LEU D 1 57 ? 14.933 -7.624 34.609 1.00 32.29 59 LEU G CA 1
ATOM 4536 C C . LEU D 1 57 ? 15.889 -6.459 34.765 1.00 31.91 59 LEU G C 1
ATOM 4537 O O . LEU D 1 57 ? 15.469 -5.304 34.853 1.00 32.21 59 LEU G O 1
ATOM 4542 N N . GLN D 1 58 ? 17.175 -6.776 34.763 1.00 31.25 60 GLN G N 1
ATOM 4543 C CA . GLN D 1 58 ? 18.200 -5.777 34.901 1.00 29.75 60 GLN G CA 1
ATOM 4544 C C . GLN D 1 58 ? 18.922 -5.769 33.561 1.00 28.29 60 GLN G C 1
ATOM 4545 O O . GLN D 1 58 ? 19.640 -6.711 33.239 1.00 27.20 60 GLN G O 1
ATOM 4551 N N . ILE D 1 59 ? 18.626 -4.754 32.747 1.00 26.46 61 ILE G N 1
ATOM 4552 C CA . ILE D 1 59 ? 19.047 -4.759 31.335 1.00 26.62 61 ILE G CA 1
ATOM 4553 C C . ILE D 1 59 ? 20.229 -3.838 31.099 1.00 25.99 61 ILE G C 1
ATOM 4554 O O . ILE D 1 59 ? 20.091 -2.621 31.300 1.00 25.12 61 ILE G O 1
ATOM 4559 N N . TRP D 1 60 ? 21.356 -4.427 30.647 1.00 25.96 62 TRP G N 1
ATOM 4560 C CA . TRP D 1 60 ? 22.611 -3.664 30.382 1.00 26.87 62 TRP G CA 1
ATOM 4561 C C . TRP D 1 60 ? 22.771 -3.254 28.919 1.00 26.06 62 TRP G C 1
ATOM 4562 O O . TRP D 1 60 ? 22.610 -4.057 28.019 1.00 25.43 62 TRP G O 1
ATOM 4573 N N . ASP D 1 61 ? 23.094 -1.990 28.691 1.00 25.76 63 ASP G N 1
ATOM 4574 C CA . ASP D 1 61 ? 23.171 -1.437 27.351 1.00 25.70 63 ASP G CA 1
ATOM 4575 C C . ASP D 1 61 ? 24.637 -1.071 27.142 1.00 26.51 63 ASP G C 1
ATOM 4576 O O . ASP D 1 61 ? 25.212 -0.331 27.929 1.00 26.63 63 ASP G O 1
ATOM 4581 N N . THR D 1 62 ? 25.246 -1.617 26.098 1.00 27.35 64 THR G N 1
ATOM 4582 C CA . THR D 1 62 ? 26.693 -1.502 25.887 1.00 28.54 64 THR G CA 1
ATOM 4583 C C . THR D 1 62 ? 27.024 -0.472 24.801 1.00 28.44 64 THR G C 1
ATOM 4584 O O . THR D 1 62 ? 26.190 -0.137 23.984 1.00 27.21 64 THR G O 1
ATOM 4588 N N . ALA D 1 63 ? 28.265 -0.003 24.790 1.00 28.38 65 ALA G N 1
ATOM 4589 C CA . ALA D 1 63 ? 28.799 0.853 23.752 1.00 27.41 65 ALA G CA 1
ATOM 4590 C C . ALA D 1 63 ? 29.025 0.036 22.503 1.00 27.99 65 ALA G C 1
ATOM 4591 O O . ALA D 1 63 ? 29.694 -0.996 22.566 1.00 30.25 65 ALA G O 1
ATOM 4593 N N . GLY D 1 64 ? 28.516 0.447 21.360 1.00 26.38 66 GLY G N 1
ATOM 4594 C CA . GLY D 1 64 ? 28.788 -0.368 20.159 1.00 27.42 66 GLY G CA 1
ATOM 4595 C C . GLY D 1 64 ? 30.036 0.069 19.385 1.00 27.74 66 GLY G C 1
ATOM 4596 O O . GLY D 1 64 ? 30.506 -0.641 18.492 1.00 27.74 66 GLY G O 1
ATOM 4597 N N . GLN D 1 65 ? 30.542 1.252 19.704 1.00 27.26 67 GLN G N 1
ATOM 4598 C CA . GLN D 1 65 ? 31.697 1.816 19.031 1.00 28.77 67 GLN G CA 1
ATOM 4599 C C . GLN D 1 65 ? 32.914 0.910 19.149 1.00 30.35 67 GLN G C 1
ATOM 4600 O O . GLN D 1 65 ? 33.212 0.402 20.229 1.00 28.57 67 GLN G O 1
ATOM 4606 N N . GLU D 1 66 ? 33.627 0.778 18.035 1.00 30.63 68 GLU G N 1
ATOM 4607 C CA . GLU D 1 66 ? 34.681 -0.216 17.868 1.00 32.50 68 GLU G CA 1
ATOM 4608 C C . GLU D 1 66 ? 35.728 -0.125 18.959 1.00 31.72 68 GLU G C 1
ATOM 4609 O O . GLU D 1 66 ? 36.217 -1.138 19.430 1.00 30.53 68 GLU G O 1
ATOM 4615 N N . ARG D 1 67 ? 36.094 1.089 19.353 1.00 32.23 69 ARG G N 1
ATOM 4616 C CA . ARG D 1 67 ? 37.180 1.266 20.312 1.00 33.49 69 ARG G CA 1
ATOM 4617 C C . ARG D 1 67 ? 36.948 0.648 21.693 1.00 31.97 69 ARG G C 1
ATOM 4618 O O . ARG D 1 67 ? 37.883 0.488 22.452 1.00 31.78 69 ARG G O 1
ATOM 4626 N N . PHE D 1 68 ? 35.703 0.319 22.019 1.00 30.28 70 PHE G N 1
ATOM 4627 C CA . PHE D 1 68 ? 35.351 -0.119 23.374 1.00 29.92 70 PHE G CA 1
ATOM 4628 C C . PHE D 1 68 ? 34.975 -1.594 23.385 1.00 30.27 70 PHE G C 1
ATOM 4629 O O . PHE D 1 68 ? 34.529 -2.112 24.418 1.00 28.74 70 PHE G O 1
ATOM 4637 N N . ARG D 1 69 ? 35.106 -2.233 22.227 1.00 30.76 71 ARG G N 1
ATOM 4638 C CA . ARG D 1 69 ? 34.554 -3.567 22.051 1.00 32.52 71 ARG G CA 1
ATOM 4639 C C . ARG D 1 69 ? 35.257 -4.587 22.903 1.00 32.10 71 ARG G C 1
ATOM 4640 O O . ARG D 1 69 ? 34.628 -5.463 23.493 1.00 33.23 71 ARG G O 1
ATOM 4648 N N . THR D 1 70 ? 36.568 -4.493 23.006 1.00 33.40 72 THR G N 1
ATOM 4649 C CA . THR D 1 70 ? 37.271 -5.493 23.823 1.00 33.33 72 THR G CA 1
ATOM 4650 C C . THR D 1 70 ? 36.974 -5.298 25.310 1.00 32.66 72 THR G C 1
ATOM 4651 O O . THR D 1 70 ? 36.719 -6.238 26.049 1.00 31.35 72 THR G O 1
ATOM 4655 N N . ILE D 1 71 ? 36.989 -4.047 25.738 1.00 32.61 73 ILE G N 1
ATOM 4656 C CA . ILE D 1 71 ? 36.695 -3.693 27.124 1.00 33.46 73 ILE G CA 1
ATOM 4657 C C . ILE D 1 71 ? 35.287 -4.131 27.516 1.00 32.18 73 ILE G C 1
ATOM 4658 O O . ILE D 1 71 ? 35.023 -4.446 28.674 1.00 33.33 73 ILE G O 1
ATOM 4663 N N . THR D 1 72 ? 34.380 -4.150 26.558 1.00 32.07 74 THR G N 1
ATOM 4664 C CA . THR D 1 72 ? 32.968 -4.437 26.873 1.00 32.56 74 THR G CA 1
ATOM 4665 C C . THR D 1 72 ? 32.747 -5.931 27.044 1.00 32.63 74 THR G C 1
ATOM 4666 O O . THR D 1 72 ? 31.794 -6.351 27.729 1.00 32.01 74 THR G O 1
ATOM 4670 N N . THR D 1 73 ? 33.659 -6.736 26.483 1.00 33.26 75 THR G N 1
ATOM 4671 C CA . THR D 1 73 ? 33.555 -8.204 26.640 1.00 34.19 75 THR G CA 1
ATOM 4672 C C . THR D 1 73 ? 33.600 -8.641 28.097 1.00 35.14 75 THR G C 1
ATOM 4673 O O . THR D 1 73 ? 33.100 -9.715 28.451 1.00 36.33 75 THR G O 1
ATOM 4677 N N . ALA D 1 74 ? 34.185 -7.818 28.952 1.00 36.24 76 ALA G N 1
ATOM 4678 C CA . ALA D 1 74 ? 34.211 -8.110 30.381 1.00 36.57 76 ALA G CA 1
ATOM 4679 C C . ALA D 1 74 ? 32.807 -8.211 30.981 1.00 36.51 76 ALA G C 1
ATOM 4680 O O . ALA D 1 74 ? 32.595 -8.909 31.958 1.00 38.92 76 ALA G O 1
ATOM 4682 N N . TYR D 1 75 ? 31.837 -7.517 30.403 1.00 36.06 77 TYR G N 1
ATOM 4683 C CA . TYR D 1 75 ? 30.518 -7.443 30.991 1.00 35.29 77 TYR G CA 1
ATOM 4684 C C . TYR D 1 75 ? 29.640 -8.600 30.564 1.00 35.55 77 TYR G C 1
ATOM 4685 O O . TYR D 1 75 ? 28.527 -8.716 31.043 1.00 35.58 77 TYR G O 1
ATOM 4694 N N . TYR D 1 76 ? 30.153 -9.463 29.683 1.00 36.84 78 TYR G N 1
ATOM 4695 C CA . TYR D 1 76 ? 29.371 -10.579 29.095 1.00 36.53 78 TYR G CA 1
ATOM 4696 C C . TYR D 1 76 ? 29.091 -11.684 30.096 1.00 39.15 78 TYR G C 1
ATOM 4697 O O . TYR D 1 76 ? 28.037 -12.321 30.051 1.00 38.70 78 TYR G O 1
ATOM 4706 N N . ARG D 1 77 ? 30.042 -11.929 30.991 1.00 41.78 79 ARG G N 1
ATOM 4707 C CA . ARG D 1 77 ? 30.013 -13.135 31.838 1.00 45.01 79 ARG G CA 1
ATOM 4708 C C . ARG D 1 77 ? 28.748 -13.291 32.702 1.00 45.13 79 ARG G C 1
ATOM 4709 O O . ARG D 1 77 ? 28.208 -14.411 32.855 1.00 45.80 79 ARG G O 1
ATOM 4717 N N . GLY D 1 78 ? 28.290 -12.184 33.294 1.00 44.51 80 GLY G N 1
ATOM 4718 C CA . GLY D 1 78 ? 27.106 -12.257 34.162 1.00 43.43 80 GLY G CA 1
ATOM 4719 C C . GLY D 1 78 ? 25.779 -12.457 33.427 1.00 41.48 80 GLY G C 1
ATOM 4720 O O . GLY D 1 78 ? 24.791 -12.917 34.021 1.00 42.08 80 GLY G O 1
ATOM 4721 N N . ALA D 1 79 ? 25.758 -12.114 32.139 1.00 38.75 81 ALA G N 1
ATOM 4722 C CA . ALA D 1 79 ? 24.530 -12.139 31.332 1.00 36.02 81 ALA G CA 1
ATOM 4723 C C . ALA D 1 79 ? 23.852 -13.503 31.341 1.00 35.40 81 ALA G C 1
ATOM 4724 O O . ALA D 1 79 ? 24.510 -14.517 31.148 1.00 34.72 81 ALA G O 1
ATOM 4726 N N . MET D 1 80 ? 22.537 -13.515 31.555 1.00 33.93 82 MET G N 1
ATOM 4727 C CA . MET D 1 80 ? 21.731 -14.736 31.428 1.00 34.00 82 MET G CA 1
ATOM 4728 C C . MET D 1 80 ? 21.061 -14.790 30.065 1.00 31.76 82 MET G C 1
ATOM 4729 O O . MET D 1 80 ? 20.727 -15.862 29.572 1.00 31.38 82 MET G O 1
ATOM 4734 N N . GLY D 1 81 ? 20.834 -13.614 29.471 1.00 29.21 83 GLY G N 1
ATOM 4735 C CA . GLY D 1 81 ? 20.332 -13.512 28.105 1.00 27.36 83 GLY G CA 1
ATOM 4736 C C . GLY D 1 81 ? 21.012 -12.356 27.396 1.00 26.54 83 GLY G C 1
ATOM 4737 O O . GLY D 1 81 ? 21.291 -11.326 28.012 1.00 24.72 83 GLY G O 1
ATOM 4738 N N . ILE D 1 82 ? 21.241 -12.506 26.101 1.00 27.21 84 ILE G N 1
ATOM 4739 C CA . ILE D 1 82 ? 21.854 -11.452 25.296 1.00 26.75 84 ILE G CA 1
ATOM 4740 C C . ILE D 1 82 ? 21.040 -11.177 24.032 1.00 27.60 84 ILE G C 1
ATOM 4741 O O . ILE D 1 82 ? 20.683 -12.102 23.326 1.00 28.68 84 ILE G O 1
ATOM 4746 N N . MET D 1 83 ? 20.742 -9.897 23.766 1.00 27.03 85 MET G N 1
ATOM 4747 C CA . MET D 1 83 ? 20.107 -9.503 22.532 1.00 27.08 85 MET G CA 1
ATOM 4748 C C . MET D 1 83 ? 21.214 -9.009 21.629 1.00 26.41 85 MET G C 1
ATOM 4749 O O . MET D 1 83 ? 21.944 -8.090 22.004 1.00 26.50 85 MET G O 1
ATOM 4754 N N . LEU D 1 84 ? 21.341 -9.621 20.459 1.00 26.46 86 LEU G N 1
ATOM 4755 C CA . LEU D 1 84 ? 22.300 -9.201 19.434 1.00 26.42 86 LEU G CA 1
ATOM 4756 C C . LEU D 1 84 ? 21.518 -8.366 18.438 1.00 26.61 86 LEU G C 1
ATOM 4757 O O . LEU D 1 84 ? 20.621 -8.894 17.771 1.00 29.03 86 LEU G O 1
ATOM 4762 N N . VAL D 1 85 ? 21.811 -7.073 18.359 1.00 25.57 87 VAL G N 1
ATOM 4763 C CA . VAL D 1 85 ? 21.001 -6.143 17.561 1.00 25.08 87 VAL G CA 1
ATOM 4764 C C . VAL D 1 85 ? 21.729 -5.665 16.309 1.00 25.44 87 VAL G C 1
ATOM 4765 O O . VAL D 1 85 ? 22.894 -5.257 16.378 1.00 24.49 87 VAL G O 1
ATOM 4769 N N . TYR D 1 86 ? 21.024 -5.710 15.172 1.00 26.13 88 TYR G N 1
ATOM 4770 C CA . TYR D 1 86 ? 21.497 -5.050 13.965 1.00 25.66 88 TYR G CA 1
ATOM 4771 C C . TYR D 1 86 ? 20.430 -4.122 13.437 1.00 25.78 88 TYR G C 1
ATOM 4772 O O . TYR D 1 86 ? 19.299 -4.103 13.946 1.00 25.61 88 TYR G O 1
ATOM 4781 N N . ASP D 1 87 ? 20.799 -3.327 12.442 1.00 25.95 89 ASP G N 1
ATOM 4782 C CA . ASP D 1 87 ? 19.923 -2.305 11.893 1.00 27.31 89 ASP G CA 1
ATOM 4783 C C . ASP D 1 87 ? 19.564 -2.811 10.489 1.00 27.99 89 ASP G C 1
ATOM 4784 O O . ASP D 1 87 ? 20.458 -3.008 9.655 1.00 28.33 89 ASP G O 1
ATOM 4789 N N . ILE D 1 88 ? 18.272 -3.043 10.230 1.00 29.02 90 ILE G N 1
ATOM 4790 C CA . ILE D 1 88 ? 17.823 -3.566 8.898 1.00 30.37 90 ILE G CA 1
ATOM 4791 C C . ILE D 1 88 ? 18.195 -2.648 7.714 1.00 31.06 90 ILE G C 1
ATOM 4792 O O . ILE D 1 88 ? 18.196 -3.092 6.555 1.00 32.55 90 ILE G O 1
ATOM 4797 N N . THR D 1 89 ? 18.478 -1.374 8.006 1.00 30.74 91 THR G N 1
ATOM 4798 C CA . THR D 1 89 ? 18.910 -0.393 7.022 1.00 32.29 91 THR G CA 1
ATOM 4799 C C . THR D 1 89 ? 20.432 -0.336 6.823 1.00 33.40 91 THR G C 1
ATOM 4800 O O . THR D 1 89 ? 20.916 0.521 6.078 1.00 34.40 91 THR G O 1
ATOM 4804 N N . ASN D 1 90 ? 21.171 -1.238 7.487 1.00 33.33 92 ASN G N 1
ATOM 4805 C CA . ASN D 1 90 ? 22.623 -1.215 7.498 1.00 33.39 92 ASN G CA 1
ATOM 4806 C C . ASN D 1 90 ? 23.171 -2.623 7.374 1.00 33.38 92 ASN G C 1
ATOM 4807 O O . ASN D 1 90 ? 23.331 -3.336 8.363 1.00 31.42 92 ASN G O 1
ATOM 4812 N N . GLU D 1 91 ? 23.454 -2.997 6.127 1.00 33.78 93 GLU G N 1
ATOM 4813 C CA . GLU D 1 91 ? 23.968 -4.296 5.754 1.00 36.58 93 GLU G CA 1
ATOM 4814 C C . GLU D 1 91 ? 25.193 -4.685 6.585 1.00 35.45 93 GLU G C 1
ATOM 4815 O O . GLU D 1 91 ? 25.349 -5.837 6.994 1.00 35.75 93 GLU G O 1
ATOM 4821 N N . LYS D 1 92 ? 26.073 -3.710 6.811 1.00 35.37 94 LYS G N 1
ATOM 4822 C CA . LYS D 1 92 ? 27.317 -3.914 7.540 1.00 36.00 94 LYS G CA 1
ATOM 4823 C C . LYS D 1 92 ? 27.026 -4.333 8.962 1.00 33.53 94 LYS G C 1
ATOM 4824 O O . LYS D 1 92 ? 27.726 -5.181 9.511 1.00 33.10 94 LYS G O 1
ATOM 4830 N N . SER D 1 93 ? 25.984 -3.758 9.565 1.00 31.58 95 SER G N 1
ATOM 4831 C CA . SER D 1 93 ? 25.638 -4.118 10.936 1.00 29.90 95 SER G CA 1
ATOM 4832 C C . SER D 1 93 ? 25.157 -5.563 11.017 1.00 30.68 95 SER G C 1
ATOM 4833 O O . SER D 1 93 ? 25.332 -6.219 12.047 1.00 28.62 95 SER G O 1
ATOM 4836 N N . PHE D 1 94 ? 24.511 -6.031 9.938 1.00 31.45 96 PHE G N 1
ATOM 4837 C CA . PHE D 1 94 ? 24.039 -7.413 9.818 1.00 32.85 96 PHE G CA 1
ATOM 4838 C C . PHE D 1 94 ? 25.187 -8.397 9.567 1.00 34.06 96 PHE G C 1
ATOM 4839 O O . PHE D 1 94 ? 25.222 -9.471 10.157 1.00 33.14 96 PHE G O 1
ATOM 4847 N N . ASP D 1 95 ? 26.076 -8.027 8.644 1.00 35.65 97 ASP G N 1
ATOM 4848 C CA . ASP D 1 95 ? 27.317 -8.772 8.385 1.00 37.23 97 ASP G CA 1
ATOM 4849 C C . ASP D 1 95 ? 28.116 -8.996 9.676 1.00 36.76 97 ASP G C 1
ATOM 4850 O O . ASP D 1 95 ? 28.778 -10.010 9.837 1.00 37.52 97 ASP G O 1
ATOM 4855 N N . ASN D 1 96 ? 28.066 -8.027 10.585 1.00 35.50 98 ASN G N 1
ATOM 4856 C CA . ASN D 1 96 ? 28.822 -8.145 11.807 1.00 34.79 98 ASN G CA 1
ATOM 4857 C C . ASN D 1 96 ? 28.198 -9.060 12.855 1.00 33.78 98 ASN G C 1
ATOM 4858 O O . ASN D 1 96 ? 28.849 -9.377 13.828 1.00 33.93 98 ASN G O 1
ATOM 4863 N N . ILE D 1 97 ? 26.945 -9.482 12.670 1.00 32.67 99 ILE G N 1
ATOM 4864 C CA . ILE D 1 97 ? 26.311 -10.384 13.644 1.00 32.13 99 ILE G CA 1
ATOM 4865 C C . ILE D 1 97 ? 27.103 -11.676 13.860 1.00 32.05 99 ILE G C 1
ATOM 4866 O O . ILE D 1 97 ? 27.175 -12.171 14.976 1.00 31.81 99 ILE G O 1
ATOM 4871 N N . ARG D 1 98 ? 27.686 -12.205 12.793 1.00 32.39 100 ARG G N 1
ATOM 4872 C CA . ARG D 1 98 ? 28.499 -13.450 12.893 1.00 34.07 100 ARG G CA 1
ATOM 4873 C C . ARG D 1 98 ? 29.640 -13.271 13.905 1.00 34.23 100 ARG G C 1
ATOM 4874 O O . ARG D 1 98 ? 29.924 -14.159 14.692 1.00 35.02 100 ARG G O 1
ATOM 4882 N N . ASN D 1 99 ? 30.283 -12.103 13.894 1.00 34.32 101 ASN G N 1
ATOM 4883 C CA . ASN D 1 99 ? 31.317 -11.825 14.879 1.00 34.31 101 ASN G CA 1
ATOM 4884 C C . ASN D 1 99 ? 30.827 -11.492 16.282 1.00 32.94 101 ASN G C 1
ATOM 4885 O O . ASN D 1 99 ? 31.503 -11.787 17.247 1.00 31.36 101 ASN G O 1
ATOM 4890 N N . TRP D 1 100 ? 29.653 -10.870 16.398 1.00 31.81 102 TRP G N 1
ATOM 4891 C CA . TRP D 1 100 ? 29.017 -10.694 17.715 1.00 31.12 102 TRP G CA 1
ATOM 4892 C C . TRP D 1 100 ? 28.689 -12.046 18.325 1.00 31.29 102 TRP G C 1
ATOM 4893 O O . TRP D 1 100 ? 28.850 -12.268 19.535 1.00 32.69 102 TRP G O 1
ATOM 4904 N N . ILE D 1 101 ? 28.249 -12.952 17.480 1.00 32.13 103 ILE G N 1
ATOM 4905 C CA . ILE D 1 101 ? 27.960 -14.321 17.897 1.00 32.72 103 ILE G CA 1
ATOM 4906 C C . ILE D 1 101 ? 29.221 -15.021 18.376 1.00 33.20 103 ILE G C 1
ATOM 4907 O O . ILE D 1 101 ? 29.205 -15.753 19.374 1.00 33.09 103 ILE G O 1
ATOM 4912 N N . ARG D 1 102 ? 30.319 -14.804 17.656 1.00 32.96 104 ARG G N 1
ATOM 4913 C CA . ARG D 1 102 ? 31.570 -15.401 18.065 1.00 34.30 104 ARG G CA 1
ATOM 4914 C C . ARG D 1 102 ? 32.052 -14.746 19.365 1.00 33.58 104 ARG G C 1
ATOM 4915 O O . ARG D 1 102 ? 32.559 -15.418 20.256 1.00 32.26 104 ARG G O 1
ATOM 4923 N N . ASN D 1 103 ? 31.874 -13.426 19.468 1.00 33.80 105 ASN G N 1
ATOM 4924 C CA . ASN D 1 103 ? 32.150 -12.712 20.716 1.00 33.97 105 ASN G CA 1
ATOM 4925 C C . ASN D 1 103 ? 31.402 -13.316 21.937 1.00 33.51 105 ASN G C 1
ATOM 4926 O O . ASN D 1 103 ? 31.989 -13.496 23.007 1.00 33.00 105 ASN G O 1
ATOM 4931 N N . ILE D 1 104 ? 30.117 -13.624 21.769 1.00 31.57 106 ILE G N 1
ATOM 4932 C CA . ILE D 1 104 ? 29.315 -14.284 22.815 1.00 31.09 106 ILE G CA 1
ATOM 4933 C C . ILE D 1 104 ? 29.824 -15.711 23.130 1.00 31.51 106 ILE G C 1
ATOM 4934 O O . ILE D 1 104 ? 29.978 -16.074 24.284 1.00 31.45 106 ILE G O 1
ATOM 4939 N N . GLU D 1 105 ? 30.070 -16.500 22.101 1.00 31.83 107 GLU G N 1
ATOM 4940 C CA . GLU D 1 105 ? 30.635 -17.861 22.269 1.00 34.27 107 GLU G CA 1
ATOM 4941 C C . GLU D 1 105 ? 31.973 -17.834 23.012 1.00 33.92 107 GLU G C 1
ATOM 4942 O O . GLU D 1 105 ? 32.282 -18.714 23.819 1.00 34.51 107 GLU G O 1
ATOM 4948 N N . GLU D 1 106 ? 32.757 -16.789 22.771 1.00 33.36 10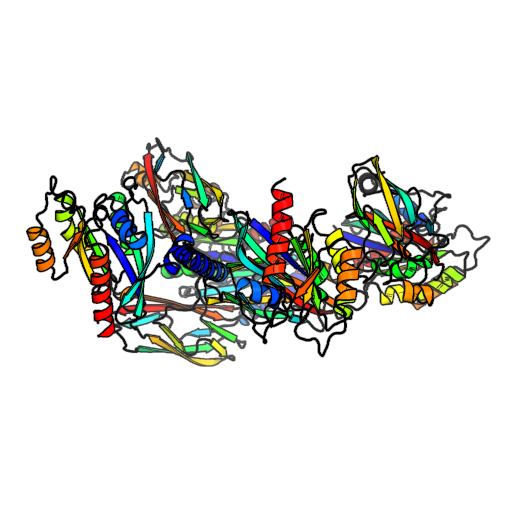8 GLU G N 1
ATOM 4949 C CA . GLU D 1 106 ? 34.077 -16.693 23.356 1.00 34.23 108 GLU G CA 1
ATOM 4950 C C . GLU D 1 106 ? 34.124 -16.005 24.730 1.00 33.99 108 GLU G C 1
ATOM 4951 O O . GLU D 1 106 ? 35.073 -16.212 25.472 1.00 34.15 108 GLU G O 1
ATOM 4957 N N . HIS D 1 107 ? 33.121 -15.187 25.074 1.00 32.66 109 HIS G N 1
ATOM 4958 C CA . HIS D 1 107 ? 33.174 -14.455 26.341 1.00 33.50 109 HIS G CA 1
ATOM 4959 C C . HIS D 1 107 ? 31.972 -14.559 27.273 1.00 34.27 109 HIS G C 1
ATOM 4960 O O . HIS D 1 107 ? 32.094 -14.172 28.434 1.00 34.41 109 HIS G O 1
ATOM 4967 N N . ALA D 1 108 ? 30.814 -14.998 26.775 1.00 33.75 110 ALA G N 1
ATOM 4968 C CA . ALA D 1 108 ? 29.677 -15.198 27.666 1.00 35.59 110 ALA G CA 1
ATOM 4969 C C . ALA D 1 108 ? 29.630 -16.643 28.196 1.00 38.03 110 ALA G C 1
ATOM 4970 O O . ALA D 1 108 ? 30.449 -17.479 27.818 1.00 37.70 110 ALA G O 1
ATOM 4972 N N . SER D 1 109 ? 28.673 -16.933 29.069 1.00 39.88 111 SER G N 1
ATOM 4973 C CA . SER D 1 109 ? 28.503 -18.296 29.560 1.00 42.39 111 SER G CA 1
ATOM 4974 C C . SER D 1 109 ? 28.012 -19.182 28.429 1.00 43.35 111 SER G C 1
ATOM 4975 O O . SER D 1 109 ? 27.213 -18.754 27.592 1.00 42.52 111 SER G O 1
ATOM 4978 N N . ALA D 1 110 ? 28.481 -20.429 28.417 1.00 45.62 112 ALA G N 1
ATOM 4979 C CA . ALA D 1 110 ? 28.203 -21.359 27.311 1.00 46.81 112 ALA G CA 1
ATOM 4980 C C . ALA D 1 110 ? 26.720 -21.658 27.110 1.00 47.13 112 ALA G C 1
ATOM 4981 O O . ALA D 1 110 ? 26.314 -22.104 26.037 1.00 48.87 112 ALA G O 1
ATOM 4983 N N . ASP D 1 111 ? 25.912 -21.428 28.135 1.00 47.21 113 ASP G N 1
ATOM 4984 C CA . ASP D 1 111 ? 24.480 -21.749 28.052 1.00 47.50 113 ASP G CA 1
ATOM 4985 C C . ASP D 1 111 ? 23.610 -20.485 28.042 1.00 45.55 113 ASP G C 1
ATOM 4986 O O . ASP D 1 111 ? 22.408 -20.550 28.300 1.00 46.22 113 ASP G O 1
ATOM 4991 N N . VAL D 1 112 ? 24.228 -19.335 27.779 1.00 42.55 114 VAL G N 1
ATOM 4992 C CA . VAL D 1 112 ? 23.496 -18.061 27.757 1.00 39.54 114 VAL G CA 1
ATOM 4993 C C . VAL D 1 112 ? 22.393 -18.117 26.710 1.00 39.18 114 VAL G C 1
ATOM 4994 O O . VAL D 1 112 ? 22.590 -18.669 25.615 1.00 38.98 114 VAL G O 1
ATOM 4998 N N . GLU D 1 113 ? 21.222 -17.591 27.056 1.00 37.70 115 GLU G N 1
ATOM 4999 C CA . GLU D 1 113 ? 20.138 -17.499 26.083 1.00 37.58 115 GLU G CA 1
ATOM 5000 C C . GLU D 1 113 ? 20.428 -16.332 25.132 1.00 35.74 115 GLU G C 1
ATOM 5001 O O . GLU D 1 113 ? 20.983 -15.316 25.553 1.00 34.90 115 GLU G O 1
ATOM 5007 N N . LYS D 1 114 ? 20.054 -16.498 23.858 1.00 35.30 116 LYS G N 1
ATOM 5008 C CA . LYS D 1 114 ? 20.363 -15.519 22.814 1.00 34.57 116 LYS G CA 1
ATOM 5009 C C . LYS D 1 114 ? 19.128 -15.180 21.993 1.00 33.88 116 LYS G C 1
ATOM 5010 O O . LYS D 1 114 ? 18.189 -15.968 21.917 1.00 33.77 116 LYS G O 1
ATOM 5016 N N . MET D 1 115 ? 19.119 -13.990 21.404 1.00 32.82 117 MET G N 1
ATOM 5017 C CA . MET D 1 115 ? 18.082 -13.623 20.460 1.00 33.18 117 MET G CA 1
ATOM 5018 C C . MET D 1 115 ? 18.668 -12.593 19.541 1.00 31.35 117 MET G C 1
ATOM 5019 O O . MET D 1 115 ? 19.413 -11.725 20.002 1.00 30.62 117 MET G O 1
ATOM 5024 N N . ILE D 1 116 ? 18.360 -12.690 18.248 1.00 29.96 118 ILE G N 1
ATOM 5025 C CA . ILE D 1 116 ? 18.825 -11.655 17.301 1.00 27.50 118 ILE G CA 1
ATOM 5026 C C . ILE D 1 116 ? 17.675 -10.685 17.012 1.00 27.23 118 ILE G C 1
ATOM 5027 O O . ILE D 1 116 ? 16.560 -11.131 16.786 1.00 27.95 118 ILE G O 1
ATOM 5032 N N . LEU D 1 117 ? 17.939 -9.372 17.031 1.00 25.72 119 LEU G N 1
ATOM 5033 C CA . LEU D 1 117 ? 16.917 -8.364 16.764 1.00 26.74 119 LEU G CA 1
ATOM 5034 C C . LEU D 1 117 ? 17.270 -7.550 15.535 1.00 26.04 119 LEU G C 1
ATOM 5035 O O . LEU D 1 117 ? 18.347 -6.962 15.468 1.00 26.46 119 LEU G O 1
ATOM 5040 N N . GLY D 1 118 ? 16.376 -7.569 14.545 1.00 26.59 120 GLY G N 1
ATOM 5041 C CA . GLY D 1 118 ? 16.501 -6.736 13.349 1.00 26.22 120 GLY G CA 1
ATOM 5042 C C . GLY D 1 118 ? 15.739 -5.444 13.609 1.00 26.56 120 GLY G C 1
ATOM 5043 O O . GLY D 1 118 ? 14.518 -5.380 13.410 1.00 26.19 120 GLY G O 1
ATOM 5044 N N . ASN D 1 119 ? 16.446 -4.411 14.089 1.00 25.99 121 ASN G N 1
ATOM 5045 C CA . ASN D 1 119 ? 15.768 -3.181 14.566 1.00 24.79 121 ASN G CA 1
ATOM 5046 C C . ASN D 1 119 ? 15.579 -2.183 13.440 1.00 24.85 121 ASN G C 1
ATOM 5047 O O . ASN D 1 119 ? 16.273 -2.254 12.428 1.00 24.58 121 ASN G O 1
ATOM 5052 N N . LYS D 1 120 ? 14.694 -1.211 13.657 1.00 25.32 122 LYS G N 1
ATOM 5053 C CA . LYS D 1 120 ? 14.420 -0.140 12.683 1.00 26.03 122 LYS G CA 1
ATOM 5054 C C . LYS D 1 120 ? 13.562 -0.673 11.527 1.00 27.66 122 LYS G C 1
ATOM 5055 O O . LYS D 1 120 ? 13.564 -0.132 10.408 1.00 27.58 122 LYS G O 1
ATOM 5061 N N . CYS D 1 121 ? 12.761 -1.688 11.830 1.00 29.38 123 CYS G N 1
ATOM 5062 C CA . CYS D 1 121 ? 11.858 -2.257 10.830 1.00 31.31 123 CYS G CA 1
ATOM 5063 C C . CYS D 1 121 ? 10.742 -1.284 10.392 1.00 31.96 123 CYS G C 1
ATOM 5064 O O . CYS D 1 121 ? 9.956 -1.610 9.496 1.00 32.84 123 CYS G O 1
ATOM 5067 N N . ASP D 1 122 ? 10.737 -0.030 10.971 1.00 30.79 124 ASP G N 1
ATOM 5068 C CA . ASP D 1 122 ? 9.805 1.010 10.562 1.00 31.62 124 ASP G CA 1
ATOM 5069 C C . ASP D 1 122 ? 10.346 1.769 9.385 1.00 32.64 124 ASP G C 1
ATOM 5070 O O . ASP D 1 122 ? 9.677 2.606 8.843 1.00 32.86 124 ASP G O 1
ATOM 5075 N N . VAL D 1 123 ? 11.586 1.477 9.028 1.00 32.54 125 VAL G N 1
ATOM 5076 C CA . VAL D 1 123 ? 12.253 2.186 7.962 1.00 33.89 125 VAL G CA 1
ATOM 5077 C C . VAL D 1 123 ? 12.397 1.453 6.654 1.00 35.75 125 VAL G C 1
ATOM 5078 O O . VAL D 1 123 ? 13.372 1.583 5.979 1.00 36.28 125 VAL G O 1
ATOM 5082 N N . ASN D 1 124 ? 11.386 0.683 6.330 1.00 36.74 126 ASN G N 1
ATOM 5083 C CA . ASN D 1 124 ? 11.377 -0.114 5.136 0.50 37.61 126 ASN G CA 1
ATOM 5084 C C . ASN D 1 124 ? 11.874 0.511 3.850 1.00 38.75 126 ASN G C 1
ATOM 5085 O O . ASN D 1 124 ? 12.448 -0.149 3.050 1.00 38.59 126 ASN G O 1
ATOM 5090 N N . ASP D 1 125 ? 11.630 1.788 3.680 1.00 38.46 127 ASP G N 1
ATOM 5091 C CA . ASP D 1 125 ? 12.111 2.577 2.542 1.00 40.87 127 ASP G CA 1
ATOM 5092 C C . ASP D 1 125 ? 13.651 2.600 2.438 1.00 40.23 127 ASP G C 1
ATOM 5093 O O . ASP D 1 125 ? 14.197 2.954 1.385 1.00 40.31 127 ASP G O 1
ATOM 5098 N N . LYS D 1 126 ? 14.345 2.201 3.513 1.00 37.68 128 LYS G N 1
ATOM 5099 C CA . LYS D 1 126 ? 15.823 2.182 3.522 1.00 37.89 128 LYS G CA 1
ATOM 5100 C C . LYS D 1 126 ? 16.442 0.820 3.870 1.00 35.58 128 LYS G C 1
ATOM 5101 O O . LYS D 1 126 ? 17.645 0.738 4.120 1.00 34.39 128 LYS G O 1
ATOM 5107 N N . ARG D 1 127 ? 15.610 -0.221 3.891 1.00 34.59 129 ARG G N 1
ATOM 5108 C CA . ARG D 1 127 ? 16.032 -1.581 4.160 1.00 34.41 129 ARG G CA 1
ATOM 5109 C C . ARG D 1 127 ? 17.134 -2.062 3.193 1.00 35.38 129 ARG G C 1
ATOM 5110 O O . ARG D 1 127 ? 17.044 -1.889 1.963 1.00 35.64 129 ARG G O 1
ATOM 5118 N N . GLN D 1 128 ? 18.148 -2.705 3.774 1.00 35.83 130 GLN G N 1
ATOM 5119 C CA . GLN D 1 128 ? 19.258 -3.295 3.053 1.00 36.13 130 GLN G CA 1
ATOM 5120 C C . GLN D 1 128 ? 19.302 -4.765 3.363 1.00 37.46 130 GLN G C 1
ATOM 5121 O O . GLN D 1 128 ? 19.935 -5.538 2.646 1.00 38.42 130 GLN G O 1
ATOM 5127 N N . VAL D 1 129 ? 18.633 -5.159 4.440 1.00 37.04 131 VAL G N 1
ATOM 5128 C CA . VAL D 1 129 ? 18.642 -6.551 4.872 1.00 37.21 131 VAL G CA 1
ATOM 5129 C C . VAL D 1 129 ? 17.217 -7.046 4.847 1.00 38.14 131 VAL G C 1
ATOM 5130 O O . VAL D 1 129 ? 16.343 -6.489 5.510 1.00 36.59 131 VAL G O 1
ATOM 5134 N N . SER D 1 130 ? 16.955 -8.071 4.051 1.00 39.44 132 SER G N 1
ATOM 5135 C CA . SER D 1 130 ? 15.597 -8.594 3.989 1.00 40.67 132 SER G CA 1
ATOM 5136 C C . SER D 1 130 ? 15.343 -9.396 5.253 1.00 40.19 132 SER G C 1
ATOM 5137 O O . SER D 1 130 ? 16.284 -9.960 5.839 1.00 39.69 132 SER G O 1
ATOM 5140 N N . LYS D 1 131 ? 14.081 -9.428 5.681 1.00 40.02 133 LYS G N 1
ATOM 5141 C CA . LYS D 1 131 ? 13.672 -10.240 6.813 1.00 40.12 133 LYS G CA 1
ATOM 5142 C C . LYS D 1 131 ? 14.078 -11.688 6.606 1.00 41.31 133 LYS G C 1
ATOM 5143 O O . LYS D 1 131 ? 14.575 -12.324 7.527 1.00 41.64 133 LYS G O 1
ATOM 5149 N N . GLU D 1 132 ? 13.865 -12.192 5.390 1.00 42.62 134 GLU G N 1
ATOM 5150 C CA . GLU D 1 132 ? 14.187 -13.576 5.035 1.00 43.93 134 GLU G CA 1
ATOM 5151 C C . GLU D 1 132 ? 15.644 -13.905 5.304 1.00 42.90 134 GLU G C 1
ATOM 5152 O O . GLU D 1 132 ? 15.955 -14.970 5.825 1.00 43.09 134 GLU G O 1
ATOM 5158 N N . ARG D 1 133 ? 16.543 -12.993 4.957 1.00 41.77 135 ARG G N 1
ATOM 5159 C CA . ARG D 1 133 ? 17.949 -13.255 5.204 1.00 40.37 135 ARG G CA 1
ATOM 5160 C C . ARG D 1 133 ? 18.225 -13.246 6.689 1.00 38.46 135 ARG G C 1
ATOM 5161 O O . ARG D 1 133 ? 19.072 -13.978 7.158 1.00 37.39 135 ARG G O 1
ATOM 5169 N N . GLY D 1 134 ? 17.496 -12.420 7.430 1.00 38.41 136 GLY G N 1
ATOM 5170 C CA . GLY D 1 134 ? 17.676 -12.338 8.885 1.00 36.12 136 GLY G CA 1
ATOM 5171 C C . GLY D 1 134 ? 17.213 -13.623 9.542 1.00 36.09 136 GLY G C 1
ATOM 5172 O O . GLY D 1 134 ? 17.908 -14.198 10.364 1.00 34.70 136 GLY G O 1
ATOM 5173 N N . GLU D 1 135 ? 16.019 -14.058 9.170 1.00 37.73 137 GLU G N 1
ATOM 5174 C CA . GLU D 1 135 ? 15.455 -15.325 9.620 1.00 38.99 137 GLU G CA 1
ATOM 5175 C C . GLU D 1 135 ? 16.367 -16.485 9.259 1.00 39.90 137 GLU G C 1
ATOM 5176 O O . GLU D 1 135 ? 16.563 -17.397 10.055 1.00 39.42 137 GLU G O 1
ATOM 5182 N N . LYS D 1 136 ? 16.918 -16.430 8.054 1.00 41.32 138 LYS G N 1
ATOM 5183 C CA . LYS D 1 136 ? 17.772 -17.491 7.556 1.00 44.34 138 LYS G CA 1
ATOM 5184 C C . LYS D 1 136 ? 19.052 -17.580 8.397 1.00 43.93 138 LYS G C 1
ATOM 5185 O O . LYS D 1 136 ? 19.464 -18.662 8.793 1.00 44.82 138 LYS G O 1
ATOM 5191 N N . LEU D 1 137 ? 19.670 -16.445 8.690 1.00 43.17 139 LEU G N 1
ATOM 5192 C CA . LEU D 1 137 ? 20.926 -16.482 9.430 1.00 42.81 139 LEU G CA 1
ATOM 5193 C C . LEU D 1 137 ? 20.684 -17.026 10.829 1.00 42.45 139 LEU G C 1
ATOM 5194 O O . LEU D 1 137 ? 21.398 -17.913 11.289 1.00 43.10 139 LEU G O 1
ATOM 5199 N N . ALA D 1 138 ? 19.681 -16.467 11.508 1.00 41.74 140 ALA G N 1
ATOM 5200 C CA . ALA D 1 138 ? 19.302 -16.891 12.866 1.00 42.12 140 ALA G CA 1
ATOM 5201 C C . ALA D 1 138 ? 18.983 -18.395 12.931 1.00 43.26 140 ALA G C 1
ATOM 5202 O O . ALA D 1 138 ? 19.307 -19.066 13.913 1.00 43.49 140 ALA G O 1
ATOM 5204 N N . LEU D 1 139 ? 18.325 -18.907 11.899 1.00 44.85 141 LEU G N 1
ATOM 5205 C CA . LEU D 1 139 ? 18.030 -20.354 11.813 1.00 46.72 141 LEU G CA 1
ATOM 5206 C C . LEU D 1 139 ? 19.331 -21.184 11.712 1.00 47.37 141 LEU G C 1
ATOM 5207 O O . LEU D 1 139 ? 19.505 -22.166 12.436 1.00 47.90 141 LEU G O 1
ATOM 5212 N N . ASP D 1 140 ? 20.259 -20.756 10.859 1.00 47.76 142 ASP G N 1
ATOM 5213 C CA . ASP D 1 140 ? 21.561 -21.427 10.727 1.00 48.31 142 ASP G CA 1
ATOM 5214 C C . ASP D 1 140 ? 22.266 -21.591 12.060 1.00 46.97 142 ASP G C 1
ATOM 5215 O O . ASP D 1 140 ? 22.929 -22.597 12.283 1.00 47.57 142 ASP G O 1
ATOM 5220 N N . TYR D 1 141 ? 22.110 -20.611 12.951 1.00 44.40 143 TYR G N 1
ATOM 5221 C CA . TYR D 1 141 ? 22.713 -20.667 14.280 1.00 42.79 143 TYR G CA 1
ATOM 5222 C C . TYR D 1 141 ? 21.793 -21.234 15.367 1.00 42.45 143 TYR G C 1
ATOM 5223 O O . TYR D 1 141 ? 22.227 -21.424 16.514 1.00 43.35 143 TYR G O 1
ATOM 5232 N N . GLY D 1 142 ? 20.526 -21.469 15.038 1.00 41.72 144 GLY G N 1
ATOM 5233 C CA . GLY D 1 142 ? 19.569 -21.928 16.037 1.00 41.23 144 GLY G CA 1
ATOM 5234 C C . GLY D 1 142 ? 19.284 -20.892 17.113 1.00 40.62 144 GLY G C 1
ATOM 5235 O O . GLY D 1 142 ? 19.187 -21.224 18.302 1.00 39.85 144 GLY G O 1
ATOM 5236 N N . ILE D 1 143 ? 19.170 -19.633 16.691 1.00 38.64 145 ILE G N 1
ATOM 5237 C CA . ILE D 1 143 ? 18.950 -18.508 17.611 1.00 38.24 145 ILE G CA 1
ATOM 5238 C C . ILE D 1 143 ? 17.599 -17.912 17.257 1.00 36.75 145 ILE G C 1
ATOM 5239 O O . ILE D 1 143 ? 17.312 -17.760 16.073 1.00 36.86 145 ILE G O 1
ATOM 5244 N N . LYS D 1 144 ? 16.761 -17.598 18.248 1.00 35.86 146 LYS G N 1
ATOM 5245 C CA . LYS D 1 144 ? 15.462 -16.969 17.952 1.00 35.79 146 LYS G CA 1
ATOM 5246 C C . LYS D 1 144 ? 15.705 -15.601 17.279 1.00 34.71 146 LYS G C 1
ATOM 5247 O O . LYS D 1 144 ? 16.765 -15.008 17.469 1.00 33.14 146 LYS G O 1
ATOM 5253 N N . PHE D 1 145 ? 14.752 -15.145 16.459 1.00 34.80 147 PHE G N 1
ATOM 5254 C CA . PHE D 1 145 ? 14.913 -13.916 15.679 1.00 34.22 147 PHE G CA 1
ATOM 5255 C C . PHE D 1 145 ? 13.610 -13.139 15.723 1.00 34.45 147 PHE G C 1
ATOM 5256 O O . PHE D 1 145 ? 12.527 -13.731 15.691 1.00 34.46 147 PHE G O 1
ATOM 5264 N N . MET D 1 146 ? 13.735 -11.815 15.804 1.00 34.13 148 MET G N 1
ATOM 5265 C CA . MET D 1 146 ? 12.616 -10.910 15.626 1.00 34.92 148 MET G CA 1
ATOM 5266 C C . MET D 1 146 ? 13.060 -9.619 14.958 1.00 33.24 148 MET G C 1
ATOM 5267 O O . MET D 1 146 ? 14.164 -9.126 15.237 1.00 32.09 148 MET G O 1
ATOM 5272 N N . GLU D 1 147 ? 12.193 -9.078 14.102 1.00 31.77 149 GLU G N 1
ATOM 5273 C CA . GLU D 1 147 ? 12.336 -7.707 13.638 1.00 32.32 149 GLU G CA 1
ATOM 5274 C C . GLU D 1 147 ? 11.609 -6.766 14.610 1.00 31.46 149 GLU G C 1
ATOM 5275 O O . GLU D 1 147 ? 10.505 -7.067 15.068 1.00 31.16 149 GLU G O 1
ATOM 5281 N N . THR D 1 148 ? 12.251 -5.654 14.944 1.00 30.34 150 THR G N 1
ATOM 5282 C CA . THR D 1 148 ? 11.718 -4.740 15.964 1.00 28.68 150 THR G CA 1
ATOM 5283 C C . THR D 1 148 ? 11.771 -3.303 15.473 1.00 27.55 150 THR G C 1
ATOM 5284 O O . THR D 1 148 ? 12.444 -3.003 14.494 1.00 27.36 150 THR G O 1
ATOM 5288 N N . SER D 1 149 ? 11.048 -2.419 16.162 1.00 26.29 151 SER G N 1
ATOM 5289 C CA . SER D 1 149 ? 11.226 -0.999 16.026 1.00 24.16 151 SER G CA 1
ATOM 5290 C C . SER D 1 149 ? 11.055 -0.362 17.389 1.00 24.28 151 SER G C 1
ATOM 5291 O O . SER D 1 149 ? 9.958 -0.392 17.956 1.00 23.83 151 SER G O 1
ATOM 5294 N N . ALA D 1 150 ? 12.141 0.225 17.908 1.00 23.19 152 ALA G N 1
ATOM 5295 C CA . ALA D 1 150 ? 12.079 1.027 19.120 1.00 22.78 152 ALA G CA 1
ATOM 5296 C C . ALA D 1 150 ? 11.230 2.269 18.869 1.00 23.15 152 ALA G C 1
ATOM 5297 O O . ALA D 1 150 ? 10.531 2.771 19.784 1.00 24.49 152 ALA G O 1
ATOM 5299 N N . LYS D 1 151 ? 11.318 2.811 17.654 1.00 23.67 153 LYS G N 1
ATOM 5300 C CA . LYS D 1 151 ? 10.587 4.056 17.355 1.00 24.32 153 LYS G CA 1
ATOM 5301 C C . LYS D 1 151 ? 9.107 3.814 17.289 1.00 25.67 153 LYS G C 1
ATOM 5302 O O . LYS D 1 151 ? 8.327 4.598 17.899 1.00 26.46 153 LYS G O 1
ATOM 5308 N N . ALA D 1 152 ? 8.707 2.804 16.508 1.00 25.71 154 ALA G N 1
ATOM 5309 C CA . ALA D 1 152 ? 7.274 2.490 16.267 1.00 27.63 154 ALA G CA 1
ATOM 5310 C C . ALA D 1 152 ? 6.655 1.555 17.299 1.00 28.48 154 ALA G C 1
ATOM 5311 O O . ALA D 1 152 ? 5.483 1.208 17.203 1.00 29.43 154 ALA G O 1
ATOM 5313 N N . ASN D 1 153 ? 7.449 1.124 18.269 1.00 28.31 155 ASN G N 1
ATOM 5314 C CA . ASN D 1 153 ? 6.982 0.221 19.297 1.00 29.02 155 ASN G CA 1
ATOM 5315 C C . ASN D 1 153 ? 6.508 -1.095 18.666 1.00 29.57 155 ASN G C 1
ATOM 5316 O O . ASN D 1 153 ? 5.346 -1.476 18.799 1.00 29.19 155 ASN G O 1
ATOM 5321 N N . ILE D 1 154 ? 7.404 -1.744 17.931 1.00 28.06 156 ILE G N 1
ATOM 5322 C CA . ILE D 1 154 ? 7.074 -3.023 17.305 1.00 28.59 156 ILE G CA 1
ATOM 5323 C C . ILE D 1 154 ? 7.975 -4.120 17.853 1.00 27.56 156 ILE G C 1
ATOM 5324 O O . ILE D 1 154 ? 9.212 -4.030 17.709 1.00 26.12 156 ILE G O 1
ATOM 5329 N N . ASN D 1 155 ? 7.359 -5.161 18.425 1.00 26.69 157 ASN G N 1
ATOM 5330 C CA . ASN D 1 155 ? 8.050 -6.375 18.860 1.00 28.80 157 ASN G CA 1
ATOM 5331 C C . ASN D 1 155 ? 9.053 -6.222 20.011 1.00 28.25 157 ASN G C 1
ATOM 5332 O O . ASN D 1 155 ? 9.777 -7.172 20.345 1.00 27.94 157 ASN G O 1
ATOM 5337 N N . VAL D 1 156 ? 9.127 -5.038 20.612 1.00 28.15 158 VAL G N 1
ATOM 5338 C CA . VAL D 1 156 ? 10.116 -4.830 21.672 1.00 29.21 158 VAL G CA 1
ATOM 5339 C C . VAL D 1 156 ? 9.682 -5.571 22.918 1.00 30.59 158 VAL G C 1
ATOM 5340 O O . VAL D 1 156 ? 10.443 -6.308 23.510 1.00 29.85 158 VAL G O 1
ATOM 5344 N N . GLU D 1 157 ? 8.429 -5.399 23.294 1.00 31.67 159 GLU G N 1
ATOM 5345 C CA . GLU D 1 157 ? 7.880 -6.142 24.415 1.00 33.60 159 GLU G CA 1
ATOM 5346 C C . GLU D 1 157 ? 7.959 -7.648 24.174 1.00 33.24 159 GLU G C 1
ATOM 5347 O O . GLU D 1 157 ? 8.355 -8.381 25.045 1.00 33.17 159 GLU G O 1
ATOM 5353 N N . ASN D 1 158 ? 7.563 -8.092 22.988 1.00 33.50 160 ASN G N 1
ATOM 5354 C CA . ASN D 1 158 ? 7.642 -9.494 22.601 1.00 34.43 160 ASN G CA 1
ATOM 5355 C C . ASN D 1 158 ? 9.063 -10.077 22.680 1.00 33.08 160 ASN G C 1
ATOM 5356 O O . ASN D 1 158 ? 9.254 -11.192 23.155 1.00 33.14 160 ASN G O 1
ATOM 5361 N N . ALA D 1 159 ? 10.061 -9.330 22.216 1.00 31.66 161 ALA G N 1
ATOM 5362 C CA . ALA D 1 159 ? 11.448 -9.801 22.279 1.00 31.08 161 ALA G CA 1
ATOM 5363 C C . ALA D 1 159 ? 11.845 -10.085 23.722 1.00 30.19 161 ALA G C 1
ATOM 5364 O O . ALA D 1 159 ? 12.303 -11.181 24.036 1.00 31.16 161 ALA G O 1
ATOM 5366 N N . PHE D 1 160 ? 11.664 -9.104 24.602 1.00 28.47 162 PHE G N 1
ATOM 5367 C CA . PHE D 1 160 ? 12.088 -9.258 26.010 1.00 27.95 162 PHE G CA 1
ATOM 5368 C C . PHE D 1 160 ? 11.338 -10.328 26.808 1.00 30.16 162 PHE G C 1
ATOM 5369 O O . PHE D 1 160 ? 11.955 -11.119 27.528 1.00 29.19 162 PHE G O 1
ATOM 5377 N N . PHE D 1 161 ? 10.017 -10.357 26.662 1.00 31.39 163 PHE G N 1
ATOM 5378 C CA . PHE D 1 161 ? 9.190 -11.432 27.213 1.00 32.38 163 PHE G CA 1
ATOM 5379 C C . PHE D 1 161 ? 9.567 -12.806 26.651 1.00 32.49 163 PHE G C 1
ATOM 5380 O O . PHE D 1 161 ? 9.644 -13.791 27.395 1.00 32.31 163 PHE G O 1
ATOM 5388 N N . THR D 1 162 ? 9.866 -12.870 25.363 1.00 32.07 164 THR G N 1
ATOM 5389 C CA . THR D 1 162 ? 10.320 -14.143 24.779 1.00 33.15 164 THR G CA 1
ATOM 5390 C C . THR D 1 162 ? 11.669 -14.601 25.353 1.00 33.43 164 THR G C 1
ATOM 5391 O O . THR D 1 162 ? 11.808 -15.759 25.776 1.00 33.48 164 THR G O 1
ATOM 5395 N N . LEU D 1 163 ? 12.649 -13.697 25.400 1.00 32.10 165 LEU G N 1
ATOM 5396 C CA . LEU D 1 163 ? 13.953 -14.000 25.999 1.00 32.06 165 LEU G CA 1
ATOM 5397 C C . LEU D 1 163 ? 13.836 -14.402 27.466 1.00 33.10 165 LEU G C 1
ATOM 5398 O O . LEU D 1 163 ? 14.427 -15.404 27.895 1.00 32.87 165 LEU G O 1
ATOM 5403 N N . ALA D 1 164 ? 13.057 -13.642 28.230 1.00 33.01 166 ALA G N 1
ATOM 5404 C CA . ALA D 1 164 ? 12.905 -13.931 29.661 1.00 34.43 166 ALA G CA 1
ATOM 5405 C C . ALA D 1 164 ? 12.231 -15.287 29.887 1.00 36.62 166 ALA G C 1
ATOM 5406 O O . ALA D 1 164 ? 12.543 -15.997 30.855 1.00 37.29 166 ALA G O 1
ATOM 5408 N N . ARG D 1 165 ? 11.278 -15.623 29.011 1.00 37.70 167 ARG G N 1
ATOM 5409 C CA . ARG D 1 165 ? 10.580 -16.921 29.048 1.00 40.10 167 ARG G CA 1
ATOM 5410 C C . ARG D 1 165 ? 11.557 -18.082 28.896 1.00 40.23 167 ARG G C 1
ATOM 5411 O O . ARG D 1 165 ? 11.503 -19.042 29.678 1.00 40.05 167 ARG G O 1
ATOM 5419 N N . ASP D 1 166 ? 12.438 -17.983 27.891 1.00 39.87 168 ASP G N 1
ATOM 5420 C CA . ASP D 1 166 ? 13.536 -18.966 27.650 1.00 40.89 168 ASP G CA 1
ATOM 5421 C C . ASP D 1 166 ? 14.439 -19.126 28.864 1.00 39.90 168 ASP G C 1
ATOM 5422 O O . ASP D 1 166 ? 14.845 -20.235 29.202 1.00 40.37 168 ASP G O 1
ATOM 5427 N N . ILE D 1 167 ? 14.785 -18.007 29.500 1.00 38.76 169 ILE G N 1
ATOM 5428 C CA . ILE D 1 167 ? 15.626 -18.059 30.695 1.00 39.04 169 ILE G CA 1
ATOM 5429 C C . ILE D 1 167 ? 14.902 -18.770 31.836 1.00 41.00 169 ILE G C 1
ATOM 5430 O O . ILE D 1 167 ? 15.503 -19.577 32.543 1.00 41.68 169 ILE G O 1
ATOM 5435 N N . LYS D 1 168 ? 13.625 -18.454 32.014 1.00 42.24 170 LYS G N 1
ATOM 5436 C CA . LYS D 1 168 ? 12.826 -19.037 33.099 1.00 44.77 170 LYS G CA 1
ATOM 5437 C C . LYS D 1 168 ? 12.572 -20.542 32.915 1.00 47.46 170 LYS G C 1
ATOM 5438 O O . LYS D 1 168 ? 12.566 -21.288 33.896 1.00 48.90 170 LYS G O 1
ATOM 5444 N N . ALA D 1 169 ? 12.354 -20.971 31.672 1.00 49.26 171 ALA G N 1
ATOM 5445 C CA . ALA D 1 169 ? 12.184 -22.394 31.351 1.00 52.53 171 ALA G CA 1
ATOM 5446 C C . ALA D 1 169 ? 13.428 -23.183 31.766 1.00 54.47 171 ALA G C 1
ATOM 5447 O O . ALA D 1 169 ? 13.320 -24.166 32.499 1.00 55.57 171 ALA G O 1
ATOM 5449 N N . LYS D 1 170 ? 14.603 -22.730 31.317 1.00 55.59 172 LYS G N 1
ATOM 5450 C CA . LYS D 1 170 ? 15.888 -23.345 31.690 1.00 58.13 172 LYS G CA 1
ATOM 5451 C C . LYS D 1 170 ? 16.005 -23.459 33.199 1.00 59.62 172 LYS G C 1
ATOM 5452 O O . LYS D 1 170 ? 16.413 -24.495 33.731 1.00 60.77 172 LYS G O 1
ATOM 5458 N N . MET D 1 171 ? 15.633 -22.374 33.870 1.00 60.49 173 MET G N 1
ATOM 5459 C CA . MET D 1 171 ? 15.769 -22.221 35.310 1.00 63.07 173 MET G CA 1
ATOM 5460 C C . MET D 1 171 ? 14.822 -23.142 36.068 1.00 64.47 173 MET G C 1
ATOM 5461 O O . MET D 1 171 ? 15.192 -23.724 37.099 1.00 65.45 173 MET G O 1
ATOM 5466 N N . ASP D 1 172 ? 13.605 -23.273 35.545 1.00 65.10 174 ASP G N 1
ATOM 5467 C CA . ASP D 1 172 ? 12.571 -24.098 36.165 1.00 66.75 174 ASP G CA 1
ATOM 5468 C C . ASP D 1 172 ? 12.857 -25.602 36.103 1.00 68.55 174 ASP G C 1
ATOM 5469 O O . ASP D 1 172 ? 12.109 -26.393 36.683 1.00 70.12 174 ASP G O 1
ATOM 5474 N N . LYS D 1 173 ? 13.920 -25.983 35.391 1.00 68.91 175 LYS G N 1
ATOM 5475 C CA . LYS D 1 173 ? 14.360 -27.383 35.291 1.00 70.97 175 LYS G CA 1
ATOM 5476 C C . LYS D 1 173 ? 15.312 -27.752 36.423 1.00 71.72 175 LYS G C 1
ATOM 5477 O O . LYS D 1 173 ? 15.325 -28.904 36.879 1.00 73.57 175 LYS G O 1
ATOM 5483 N N . ASP E 2 11 ? -8.214 10.879 47.850 1.00 69.81 549 ASP B N 1
ATOM 5484 C CA . ASP E 2 11 ? -6.741 10.701 47.664 1.00 68.64 549 ASP B CA 1
ATOM 5485 C C . ASP E 2 11 ? -6.386 9.380 46.949 1.00 67.76 549 ASP B C 1
ATOM 5486 O O . ASP E 2 11 ? -7.281 8.615 46.584 1.00 68.87 549 ASP B O 1
ATOM 5491 N N . SER E 2 12 ? -5.081 9.143 46.745 1.00 65.97 550 SER B N 1
ATOM 5492 C CA . SER E 2 12 ? -4.527 7.959 46.067 1.00 63.99 550 SER B CA 1
ATOM 5493 C C . SER E 2 12 ? -3.252 7.441 46.764 1.00 61.33 550 SER B C 1
ATOM 5494 O O . SER E 2 12 ? -2.780 8.049 47.733 1.00 60.72 550 SER B O 1
ATOM 5497 N N . VAL E 2 13 ? -2.685 6.340 46.253 1.00 59.02 551 VAL B N 1
ATOM 5498 C CA . VAL E 2 13 ? -1.552 5.639 46.909 1.00 55.94 551 VAL B CA 1
ATOM 5499 C C . VAL E 2 13 ? -0.232 6.444 46.812 1.00 53.70 551 VAL B C 1
ATOM 5500 O O . VAL E 2 13 ? 0.095 6.994 45.747 1.00 53.98 551 VAL B O 1
ATOM 5504 N N . ARG E 2 14 ? 0.489 6.504 47.937 1.00 50.01 552 ARG B N 1
ATOM 5505 C CA . ARG E 2 14 ? 1.703 7.295 48.016 1.00 47.01 552 ARG B CA 1
ATOM 5506 C C . ARG E 2 14 ? 2.907 6.406 47.664 1.00 44.33 552 ARG B C 1
ATOM 5507 O O . ARG E 2 14 ? 3.730 6.021 48.495 1.00 42.37 552 ARG B O 1
ATOM 5515 N N . ILE E 2 15 ? 2.987 6.064 46.395 1.00 42.91 553 ILE B N 1
ATOM 5516 C CA . ILE E 2 15 ? 4.040 5.221 45.870 1.00 40.75 553 ILE B CA 1
ATOM 5517 C C . ILE E 2 15 ? 5.392 5.888 46.027 1.00 39.20 553 ILE B C 1
ATOM 5518 O O . ILE E 2 15 ? 6.362 5.216 46.345 1.00 38.52 553 ILE B O 1
ATOM 5523 N N . MET E 2 16 ? 5.459 7.200 45.780 1.00 38.93 554 MET B N 1
ATOM 5524 C CA . MET E 2 16 ? 6.710 7.956 45.891 1.00 39.94 554 MET B CA 1
ATOM 5525 C C . MET E 2 16 ? 7.284 7.867 47.307 1.00 35.68 554 MET B C 1
ATOM 5526 O O . MET E 2 16 ? 8.498 7.764 47.474 1.00 34.90 554 MET B O 1
ATOM 5531 N N . ASP E 2 17 ? 6.407 7.912 48.313 1.00 34.35 555 ASP B N 1
ATOM 5532 C CA . ASP E 2 17 ? 6.837 7.935 49.735 1.00 32.07 555 ASP B CA 1
ATOM 5533 C C . ASP E 2 17 ? 7.354 6.556 50.143 1.00 31.89 555 ASP B C 1
ATOM 5534 O O . ASP E 2 17 ? 8.358 6.437 50.845 1.00 31.89 555 ASP B O 1
ATOM 5539 N N . ARG E 2 18 ? 6.654 5.517 49.689 1.00 32.89 556 ARG B N 1
ATOM 5540 C CA . ARG E 2 18 ? 6.984 4.114 49.941 1.00 33.26 556 ARG B CA 1
ATOM 5541 C C . ARG E 2 18 ? 8.366 3.825 49.415 1.00 32.81 556 ARG B C 1
ATOM 5542 O O . ARG E 2 18 ? 9.186 3.230 50.105 1.00 32.98 556 ARG B O 1
ATOM 5550 N N . MET E 2 19 ? 8.601 4.209 48.160 1.00 32.62 557 MET B N 1
ATOM 5551 C CA . MET E 2 19 ? 9.883 4.035 47.511 1.00 33.24 557 MET B CA 1
ATOM 5552 C C . MET E 2 19 ? 10.980 4.799 48.261 1.00 32.55 557 MET B C 1
ATOM 5553 O O . MET E 2 19 ? 12.002 4.227 48.592 1.00 31.09 557 MET B O 1
ATOM 5558 N N . GLU E 2 20 ? 10.752 6.085 48.540 1.00 31.89 558 GLU B N 1
ATOM 5559 C CA . GLU E 2 20 ? 11.793 6.915 49.134 1.00 32.18 558 GLU B CA 1
ATOM 5560 C C . GLU E 2 20 ? 12.130 6.381 50.539 1.00 31.09 558 GLU B C 1
ATOM 5561 O O . GLU E 2 20 ? 13.284 6.319 50.923 1.00 31.07 558 GLU B O 1
ATOM 5567 N N . ASN E 2 21 ? 11.125 5.954 51.301 1.00 30.24 559 ASN B N 1
ATOM 5568 C CA . ASN E 2 21 ? 11.402 5.381 52.629 1.00 29.40 559 ASN B CA 1
ATOM 5569 C C . ASN E 2 21 ? 12.172 4.065 52.550 1.00 30.80 559 ASN B C 1
ATOM 5570 O O . ASN E 2 21 ? 13.111 3.834 53.322 1.00 29.25 559 ASN B O 1
ATOM 5575 N N . ASP E 2 22 ? 11.781 3.210 51.590 1.00 32.42 560 ASP B N 1
ATOM 5576 C CA . ASP E 2 22 ? 12.423 1.909 51.415 1.00 34.59 560 ASP B CA 1
ATOM 5577 C C . ASP E 2 22 ? 13.881 2.024 51.009 1.00 33.94 560 ASP B C 1
ATOM 5578 O O . ASP E 2 22 ? 14.667 1.139 51.290 1.00 35.67 560 ASP B O 1
ATOM 5583 N N . PHE E 2 23 ? 14.225 3.123 50.359 1.00 34.36 561 PHE B N 1
ATOM 5584 C CA . PHE E 2 23 ? 15.562 3.370 49.875 1.00 34.09 561 PHE B CA 1
ATOM 5585 C C . PHE E 2 23 ? 16.427 4.247 50.793 1.00 33.34 561 PHE B C 1
ATOM 5586 O O . PHE E 2 23 ? 17.513 4.666 50.398 1.00 33.71 561 PHE B O 1
ATOM 5594 N N . LEU E 2 24 ? 15.943 4.524 52.006 1.00 31.71 562 LEU B N 1
ATOM 5595 C CA . LEU E 2 24 ? 16.729 5.239 53.028 1.00 30.26 562 LEU B CA 1
ATOM 5596 C C . LEU E 2 24 ? 17.785 4.270 53.598 1.00 29.60 562 LEU B C 1
ATOM 5597 O O . LEU E 2 24 ? 17.486 3.093 53.719 1.00 27.90 562 LEU B O 1
ATOM 5602 N N . PRO E 2 25 ? 19.001 4.768 53.962 1.00 28.83 563 PRO B N 1
ATOM 5603 C CA . PRO E 2 25 ? 20.066 3.911 54.506 1.00 29.27 563 PRO B CA 1
ATOM 5604 C C . PRO E 2 25 ? 19.595 3.167 55.743 1.00 29.22 563 PRO B C 1
ATOM 5605 O O . PRO E 2 25 ? 18.816 3.711 56.530 1.00 29.14 563 PRO B O 1
ATOM 5609 N N . SER E 2 26 ? 20.036 1.932 55.927 1.00 29.97 564 SER B N 1
ATOM 5610 C CA . SER E 2 26 ? 19.625 1.194 57.116 1.00 31.14 564 SER B CA 1
ATOM 5611 C C . SER E 2 26 ? 20.649 0.126 57.462 1.00 31.64 564 SER B C 1
ATOM 5612 O O . SER E 2 26 ? 21.184 -0.541 56.566 1.00 33.04 564 SER B O 1
ATOM 5615 N N . LEU E 2 27 ? 20.872 -0.047 58.759 1.00 31.71 565 LEU B N 1
ATOM 5616 C CA . LEU E 2 27 ? 21.707 -1.115 59.315 1.00 32.52 565 LEU B CA 1
ATOM 5617 C C . LEU E 2 27 ? 20.930 -1.879 60.365 1.00 33.68 565 LEU B C 1
ATOM 5618 O O . LEU E 2 27 ? 20.030 -1.319 61.011 1.00 32.95 565 LEU B O 1
ATOM 5623 N N . GLU E 2 28 ? 21.312 -3.140 60.554 1.00 33.98 566 GLU B N 1
ATOM 5624 C CA . GLU E 2 28 ? 20.858 -3.894 61.694 1.00 35.57 566 GLU B CA 1
ATOM 5625 C C . GLU E 2 28 ? 22.053 -4.076 62.612 1.00 34.72 566 GLU B C 1
ATOM 5626 O O . GLU E 2 28 ? 23.095 -4.551 62.179 1.00 34.72 566 GLU B O 1
ATOM 5632 N N . LEU E 2 29 ? 21.898 -3.693 63.881 1.00 34.85 567 LEU B N 1
ATOM 5633 C CA . LEU E 2 29 ? 22.938 -3.904 64.870 1.00 34.88 567 LEU B CA 1
ATOM 5634 C C . LEU E 2 29 ? 22.636 -5.107 65.752 1.00 35.26 567 LEU B C 1
ATOM 5635 O O . LEU E 2 29 ? 21.488 -5.316 66.174 1.00 34.18 567 LEU B O 1
ATOM 5640 N N . SER E 2 30 ? 23.670 -5.910 66.035 1.00 35.84 568 SER B N 1
ATOM 5641 C CA . SER E 2 30 ? 23.481 -7.121 66.832 1.00 37.28 568 SER B CA 1
ATOM 5642 C C . SER E 2 30 ? 23.266 -6.816 68.318 1.00 38.94 568 SER B C 1
ATOM 5643 O O . SER E 2 30 ? 22.716 -7.634 69.075 1.00 40.72 568 SER B O 1
ATOM 5646 N N . ARG E 2 31 ? 23.628 -5.604 68.714 1.00 38.47 569 ARG B N 1
ATOM 5647 C CA . ARG E 2 31 ? 23.681 -5.243 70.111 1.00 38.72 569 ARG B CA 1
ATOM 5648 C C . ARG E 2 31 ? 23.884 -3.721 70.206 1.00 36.83 569 ARG B C 1
ATOM 5649 O O . ARG E 2 31 ? 24.555 -3.132 69.361 1.00 34.36 569 ARG B O 1
ATOM 5657 N N . ARG E 2 32 ? 23.317 -3.111 71.249 1.00 36.66 570 ARG B N 1
ATOM 5658 C CA . ARG E 2 32 ? 23.402 -1.663 71.469 1.00 36.06 570 ARG B CA 1
ATOM 5659 C C . ARG E 2 32 ? 23.775 -1.278 72.910 1.00 36.34 570 ARG B C 1
ATOM 5660 O O . ARG E 2 32 ? 24.046 -0.110 73.200 1.00 35.53 570 ARG B O 1
ATOM 5668 N N . GLU E 2 33 ? 23.812 -2.256 73.809 1.00 36.90 571 GLU B N 1
ATOM 5669 C CA . GLU E 2 33 ? 24.144 -1.993 75.207 1.00 38.41 571 GLU B CA 1
ATOM 5670 C C . GLU E 2 33 ? 25.370 -2.819 75.609 1.00 39.13 571 GLU B C 1
ATOM 5671 O O . GLU E 2 33 ? 25.390 -4.024 75.416 1.00 39.52 571 GLU B O 1
ATOM 5677 N N . PHE E 2 34 ? 26.386 -2.158 76.151 1.00 39.03 572 PHE B N 1
ATOM 5678 C CA . PHE E 2 34 ? 27.688 -2.781 76.374 1.00 39.96 572 PHE B CA 1
ATOM 5679 C C . PHE E 2 34 ? 28.103 -2.566 77.821 1.00 42.03 572 PHE B C 1
ATOM 5680 O O . PHE E 2 34 ? 28.029 -1.444 78.331 1.00 41.87 572 PHE B O 1
ATOM 5688 N N . VAL E 2 35 ? 28.535 -3.642 78.488 1.00 44.62 573 VAL B N 1
ATOM 5689 C CA . VAL E 2 35 ? 28.926 -3.563 79.886 1.00 46.23 573 VAL B CA 1
ATOM 5690 C C . VAL E 2 35 ? 30.361 -4.046 80.021 1.00 47.62 573 VAL B C 1
ATOM 5691 O O . VAL E 2 35 ? 30.669 -5.168 79.647 1.00 48.13 573 VAL B O 1
ATOM 5695 N N . PHE E 2 36 ? 31.229 -3.183 80.538 1.00 47.82 574 PHE B N 1
ATOM 5696 C CA . PHE E 2 36 ? 32.629 -3.504 80.761 1.00 49.59 574 PHE B CA 1
ATOM 5697 C C . PHE E 2 36 ? 32.845 -3.616 82.249 1.00 52.25 574 PHE B C 1
ATOM 5698 O O . PHE E 2 36 ? 32.983 -2.613 82.951 1.00 52.73 574 PHE B O 1
ATOM 5706 N N . GLU E 2 37 ? 32.844 -4.857 82.725 1.00 55.21 575 GLU B N 1
ATOM 5707 C CA . GLU E 2 37 ? 32.958 -5.146 84.142 1.00 58.33 575 GLU B CA 1
ATOM 5708 C C . GLU E 2 37 ? 34.403 -5.169 84.590 1.00 59.34 575 GLU B C 1
ATOM 5709 O O . GLU E 2 37 ? 35.269 -5.726 83.900 1.00 59.85 575 GLU B O 1
ATOM 5715 N N . ASN E 2 38 ? 34.657 -4.555 85.747 1.00 60.74 576 ASN B N 1
ATOM 5716 C CA . ASN E 2 38 ? 35.976 -4.582 86.394 1.00 61.59 576 ASN B CA 1
ATOM 5717 C C . ASN E 2 38 ? 37.132 -4.151 85.499 1.00 60.93 576 ASN B C 1
ATOM 5718 O O . ASN E 2 38 ? 38.132 -4.852 85.364 1.00 61.74 576 ASN B O 1
ATOM 5723 N N . VAL E 2 39 ? 36.977 -2.987 84.873 1.00 59.59 577 VAL B N 1
ATOM 5724 C CA . VAL E 2 39 ? 38.025 -2.416 84.043 1.00 58.19 577 VAL B CA 1
ATOM 5725 C C . VAL E 2 39 ? 39.199 -2.058 84.943 1.00 59.04 577 VAL B C 1
ATOM 5726 O O . VAL E 2 39 ? 39.005 -1.508 86.023 1.00 59.63 577 VAL B O 1
ATOM 5730 N N . LYS E 2 40 ? 40.405 -2.407 84.506 1.00 59.65 578 LYS B N 1
ATOM 5731 C CA . LYS E 2 40 ? 41.615 -2.157 85.291 1.00 61.17 578 LYS B CA 1
ATOM 5732 C C . LYS E 2 40 ? 42.574 -1.233 84.535 1.00 60.10 578 LYS B C 1
ATOM 5733 O O . LYS E 2 40 ? 42.417 -1.015 83.337 1.00 58.96 578 LYS B O 1
ATOM 5739 N N . PHE E 2 41 ? 43.571 -0.706 85.238 1.00 61.01 579 PHE B N 1
ATOM 5740 C CA . PHE E 2 41 ? 44.575 0.190 84.650 1.00 60.41 579 PHE B CA 1
ATOM 5741 C C . PHE E 2 41 ? 45.440 -0.514 83.613 1.00 60.14 579 PHE B C 1
ATOM 5742 O O . PHE E 2 41 ? 46.041 -1.550 83.890 1.00 60.95 579 PHE B O 1
ATOM 5750 N N . ARG E 2 42 ? 45.483 0.055 82.408 1.00 59.15 580 ARG B N 1
ATOM 5751 C CA . ARG E 2 42 ? 46.285 -0.480 81.295 1.00 58.91 580 ARG B CA 1
ATOM 5752 C C . ARG E 2 42 ? 45.960 -1.920 80.895 1.00 59.20 580 ARG B C 1
ATOM 5753 O O . ARG E 2 42 ? 46.824 -2.641 80.371 1.00 59.16 580 ARG B O 1
ATOM 5761 N N . GLN E 2 43 ? 44.717 -2.328 81.143 1.00 58.30 581 GLN B N 1
ATOM 5762 C CA . GLN E 2 43 ? 44.238 -3.627 80.710 1.00 59.37 581 GLN B CA 1
ATOM 5763 C C . GLN E 2 43 ? 43.135 -3.443 79.669 1.00 57.75 581 GLN B C 1
ATOM 5764 O O . GLN E 2 43 ? 42.098 -2.823 79.939 1.00 57.35 581 GLN B O 1
ATOM 5770 N N . LEU E 2 44 ? 43.392 -3.982 78.478 1.00 57.13 582 LEU B N 1
ATOM 5771 C CA . LEU E 2 44 ? 42.515 -3.859 77.330 1.00 55.76 582 LEU B CA 1
ATOM 5772 C C . LEU E 2 44 ? 41.361 -4.837 77.439 1.00 56.05 582 LEU B C 1
ATOM 5773 O O . LEU E 2 44 ? 41.565 -6.030 77.662 1.00 56.91 582 LEU B O 1
ATOM 5778 N N . GLN E 2 45 ? 40.151 -4.307 77.293 1.00 54.95 583 GLN B N 1
ATOM 5779 C CA . GLN E 2 45 ? 38.936 -5.104 77.163 1.00 54.81 583 GLN B CA 1
ATOM 5780 C C . GLN E 2 45 ? 38.298 -4.793 75.813 1.00 53.41 583 GLN B C 1
ATOM 5781 O O . GLN E 2 45 ? 38.338 -3.650 75.364 1.00 51.55 583 GLN B O 1
ATOM 5787 N N . LYS E 2 46 ? 37.732 -5.809 75.161 1.00 53.60 584 LYS B N 1
ATOM 5788 C CA . LYS E 2 46 ? 37.055 -5.626 73.870 1.00 53.11 584 LYS B CA 1
ATOM 5789 C C . LYS E 2 46 ? 35.693 -6.282 73.889 1.00 52.90 584 LYS B C 1
ATOM 5790 O O . LYS E 2 46 ? 35.530 -7.405 74.376 1.00 53.98 584 LYS B O 1
ATOM 5796 N N . GLU E 2 47 ? 34.709 -5.565 73.370 1.00 51.20 585 GLU B N 1
ATOM 5797 C CA . GLU E 2 47 ? 33.390 -6.135 73.165 1.00 50.81 585 GLU B CA 1
ATOM 5798 C C . GLU E 2 47 ? 33.003 -5.854 71.743 1.00 49.39 585 GLU B C 1
ATOM 5799 O O . GLU E 2 47 ? 33.041 -4.702 71.288 1.00 48.00 585 GLU B O 1
ATOM 5805 N N . LYS E 2 48 ? 32.673 -6.915 71.023 1.00 49.06 586 LYS B N 1
ATOM 5806 C CA . LYS E 2 48 ? 32.344 -6.776 69.621 1.00 48.07 586 LYS B CA 1
ATOM 5807 C C . LYS E 2 48 ? 30.848 -6.859 69.354 1.00 46.99 586 LYS B C 1
ATOM 5808 O O . LYS E 2 48 ? 30.072 -7.393 70.162 1.00 47.39 586 LYS B O 1
ATOM 5814 N N . PHE E 2 49 ? 30.454 -6.319 68.206 1.00 44.53 587 PHE B N 1
ATOM 5815 C CA . PHE E 2 49 ? 29.092 -6.444 67.733 1.00 43.13 587 PHE B CA 1
ATOM 5816 C C . PHE E 2 49 ? 29.134 -6.386 66.222 1.00 42.08 587 PHE B C 1
ATOM 5817 O O . PHE E 2 49 ? 30.164 -6.000 65.640 1.00 42.12 587 PHE B O 1
ATOM 5825 N N . GLN E 2 50 ? 28.050 -6.807 65.584 1.00 40.14 588 GLN B N 1
ATOM 5826 C CA . GLN E 2 50 ? 27.990 -6.843 64.135 1.00 40.07 588 GLN B CA 1
ATOM 5827 C C . GLN E 2 50 ? 26.973 -5.858 63.616 1.00 38.23 588 GLN B C 1
ATOM 5828 O O . GLN E 2 50 ? 25.925 -5.664 64.236 1.00 38.08 588 GLN B O 1
ATOM 5834 N N . ILE E 2 51 ? 27.289 -5.263 62.470 1.00 37.44 589 ILE B N 1
ATOM 5835 C CA . ILE E 2 51 ? 26.319 -4.459 61.698 1.00 36.04 589 ILE B CA 1
ATOM 5836 C C . ILE E 2 51 ? 26.204 -5.053 60.298 1.00 36.98 589 ILE B C 1
ATOM 5837 O O . ILE E 2 51 ? 27.201 -5.598 59.757 1.00 37.06 589 ILE B O 1
ATOM 5842 N N . SER E 2 52 ? 24.977 -5.005 59.764 1.00 35.96 590 SER B N 1
ATOM 5843 C CA . SER E 2 52 ? 24.678 -5.388 58.397 1.00 37.16 590 SER B CA 1
ATOM 5844 C C . SER E 2 52 ? 23.878 -4.287 57.733 1.00 37.75 590 SER B C 1
ATOM 5845 O O . SER E 2 52 ? 22.961 -3.730 58.338 1.00 36.97 590 SER B O 1
ATOM 5848 N N . ASN E 2 53 ? 24.214 -4.009 56.478 1.00 38.49 591 ASN B N 1
ATOM 5849 C CA . ASN E 2 53 ? 23.382 -3.180 55.618 1.00 38.33 591 ASN B CA 1
ATOM 5850 C C . ASN E 2 53 ? 22.135 -3.955 55.182 1.00 39.32 591 ASN B C 1
ATOM 5851 O O . ASN E 2 53 ? 22.154 -4.725 54.185 1.00 40.78 591 ASN B O 1
ATOM 5856 N N . ASN E 2 54 ? 21.050 -3.774 55.931 1.00 38.60 592 ASN B N 1
ATOM 5857 C CA . ASN E 2 54 ? 19.788 -4.426 55.573 1.00 39.02 592 ASN B CA 1
ATOM 5858 C C . ASN E 2 54 ? 18.909 -3.565 54.660 1.00 38.79 592 ASN B C 1
ATOM 5859 O O . ASN E 2 54 ? 17.739 -3.881 54.421 1.00 39.57 592 ASN B O 1
ATOM 5864 N N . GLY E 2 55 ? 19.490 -2.497 54.129 1.00 38.38 593 GLY B N 1
ATOM 5865 C CA . GLY E 2 55 ? 18.792 -1.604 53.202 1.00 37.93 593 GLY B CA 1
ATOM 5866 C C . GLY E 2 55 ? 18.988 -1.968 51.740 1.00 39.03 593 GLY B C 1
ATOM 5867 O O . GLY E 2 55 ? 19.494 -3.034 51.408 1.00 39.60 593 GLY B O 1
ATOM 5868 N N . GLN E 2 56 ? 18.608 -1.046 50.866 1.00 39.12 594 GLN B N 1
ATOM 5869 C CA . GLN E 2 56 ? 18.640 -1.261 49.418 1.00 40.51 594 GLN B CA 1
ATOM 5870 C C . GLN E 2 56 ? 19.758 -0.457 48.760 1.00 38.84 594 GLN B C 1
ATOM 5871 O O . GLN E 2 56 ? 19.971 -0.562 47.576 1.00 40.60 594 GLN B O 1
ATOM 5877 N N . VAL E 2 57 ? 20.451 0.353 49.535 1.00 36.74 595 VAL B N 1
ATOM 5878 C CA . VAL E 2 57 ? 21.450 1.266 49.013 1.00 36.76 595 VAL B CA 1
ATOM 5879 C C . VAL E 2 57 ? 22.716 1.113 49.840 1.00 36.12 595 VAL B C 1
ATOM 5880 O O . VAL E 2 57 ? 22.619 0.730 51.003 1.00 35.33 595 VAL B O 1
ATOM 5884 N N . PRO E 2 58 ? 23.909 1.379 49.234 1.00 36.94 596 PRO B N 1
ATOM 5885 C CA . PRO E 2 58 ? 25.159 1.360 49.977 1.00 37.34 596 PRO B CA 1
ATOM 5886 C C . PRO E 2 58 ? 25.041 2.406 51.044 1.00 37.67 596 PRO B C 1
ATOM 5887 O O . PRO E 2 58 ? 24.265 3.351 50.878 1.00 37.01 596 PRO B O 1
ATOM 5891 N N . CYS E 2 59 ? 25.774 2.250 52.134 1.00 38.39 597 CYS B N 1
ATOM 5892 C CA . CYS E 2 59 ? 25.724 3.266 53.164 1.00 38.91 597 CYS B CA 1
ATOM 5893 C C . CYS E 2 59 ? 27.066 3.572 53.784 1.00 37.78 597 CYS B C 1
ATOM 5894 O O . CYS E 2 59 ? 27.864 2.660 54.016 1.00 38.86 597 CYS B O 1
ATOM 5897 N N . HIS E 2 60 ? 27.325 4.861 54.027 1.00 36.20 598 HIS B N 1
ATOM 5898 C CA . HIS E 2 60 ? 28.526 5.243 54.743 1.00 34.98 598 HIS B CA 1
ATOM 5899 C C . HIS E 2 60 ? 28.158 5.446 56.196 1.00 32.68 598 HIS B C 1
ATOM 5900 O O . HIS E 2 60 ? 27.235 6.210 56.503 1.00 30.79 598 HIS B O 1
ATOM 5907 N N . PHE E 2 61 ? 28.842 4.724 57.086 1.00 31.08 599 PHE B N 1
ATOM 5908 C CA . PHE E 2 61 ? 28.619 4.866 58.527 1.00 29.53 599 PHE B CA 1
ATOM 5909 C C . PHE E 2 61 ? 29.828 5.494 59.186 1.00 29.86 599 PHE B C 1
ATOM 5910 O O . PHE E 2 61 ? 30.955 5.337 58.683 1.00 29.76 599 PHE B O 1
ATOM 5918 N N . SER E 2 62 ? 29.609 6.172 60.314 1.00 27.75 600 SER B N 1
ATOM 5919 C CA . SER E 2 62 ? 30.705 6.749 61.118 1.00 28.29 600 SER B CA 1
ATOM 5920 C C . SER E 2 62 ? 30.210 7.115 62.499 1.00 27.33 600 SER B C 1
ATOM 5921 O O . SER E 2 62 ? 29.046 7.527 62.652 1.00 26.21 600 SER B O 1
ATOM 5924 N N . PHE E 2 63 ? 31.070 6.967 63.515 1.00 26.50 601 PHE B N 1
ATOM 5925 C CA . PHE E 2 63 ? 30.742 7.472 64.835 1.00 25.95 601 PHE B CA 1
ATOM 5926 C C . PHE E 2 63 ? 31.066 8.948 64.823 1.00 26.83 601 PHE B C 1
ATOM 5927 O O . PHE E 2 63 ? 32.110 9.340 64.291 1.00 25.65 601 PHE B O 1
ATOM 5935 N N . ILE E 2 64 ? 30.161 9.755 65.386 1.00 25.85 602 ILE B N 1
ATOM 5936 C CA . ILE E 2 64 ? 30.255 11.216 65.267 1.00 27.10 602 ILE B CA 1
ATOM 5937 C C . ILE E 2 64 ? 30.215 11.859 66.634 1.00 27.47 602 ILE B C 1
ATOM 5938 O O . ILE E 2 64 ? 29.672 11.265 67.581 1.00 29.03 602 ILE B O 1
ATOM 5943 N N . PRO E 2 65 ? 30.823 13.052 66.779 1.00 28.98 603 PRO B N 1
ATOM 5944 C CA . PRO E 2 65 ? 30.729 13.684 68.106 1.00 28.84 603 PRO B CA 1
ATOM 5945 C C . PRO E 2 65 ? 29.297 14.026 68.528 1.00 29.63 603 PRO B C 1
ATOM 5946 O O . PRO E 2 65 ? 28.457 14.339 67.685 1.00 29.54 603 PRO B O 1
ATOM 5950 N N . LYS E 2 66 ? 29.042 13.965 69.835 1.00 30.43 604 LYS B N 1
ATOM 5951 C CA . LYS E 2 66 ? 27.720 14.267 70.369 1.00 31.98 604 LYS B CA 1
ATOM 5952 C C . LYS E 2 66 ? 27.660 15.687 70.922 1.00 33.77 604 LYS B C 1
ATOM 5953 O O . LYS E 2 66 ? 28.568 16.127 71.628 1.00 33.83 604 LYS B O 1
ATOM 5959 N N . LEU E 2 67 ? 26.586 16.399 70.597 1.00 35.17 605 LEU B N 1
ATOM 5960 C CA . LEU E 2 67 ? 26.407 17.770 71.060 1.00 36.79 605 LEU B CA 1
ATOM 5961 C C . LEU E 2 67 ? 27.579 18.600 70.547 1.00 38.29 605 LEU B C 1
ATOM 5962 O O . LEU E 2 67 ? 27.788 18.715 69.339 1.00 37.09 605 LEU B O 1
ATOM 5967 N N . ASN E 2 68 ? 28.319 19.205 71.469 1.00 39.99 606 ASN B N 1
ATOM 5968 C CA . ASN E 2 68 ? 29.448 20.055 71.110 1.00 42.29 606 ASN B CA 1
ATOM 5969 C C . ASN E 2 68 ? 30.801 19.456 71.480 1.00 41.97 606 ASN B C 1
ATOM 5970 O O . ASN E 2 68 ? 31.747 20.180 71.791 1.00 42.55 606 ASN B O 1
ATOM 5975 N N . ASP E 2 69 ? 30.886 18.130 71.443 1.00 40.20 607 ASP B N 1
ATOM 5976 C CA . ASP E 2 69 ? 32.122 17.431 71.775 1.00 40.67 607 ASP B CA 1
ATOM 5977 C C . ASP E 2 69 ? 33.104 17.466 70.609 1.00 40.46 607 ASP B C 1
ATOM 5978 O O . ASP E 2 69 ? 32.711 17.655 69.458 1.00 40.03 607 ASP B O 1
ATOM 5983 N N . SER E 2 70 ? 34.384 17.281 70.915 1.00 40.82 608 SER B N 1
ATOM 5984 C CA . SER E 2 70 ? 35.425 17.290 69.894 1.00 40.57 608 SER B CA 1
ATOM 5985 C C . SER E 2 70 ? 35.583 15.914 69.256 1.00 39.20 608 SER B C 1
ATOM 5986 O O . SER E 2 70 ? 35.713 15.795 68.038 1.00 38.84 608 SER B O 1
ATOM 5989 N N . GLN E 2 71 ? 35.571 14.877 70.087 1.00 36.68 609 GLN B N 1
ATOM 5990 C CA . GLN E 2 71 ? 35.711 13.518 69.610 1.00 34.66 609 GLN B CA 1
ATOM 5991 C C . GLN E 2 71 ? 34.410 12.735 69.748 1.00 33.22 609 GLN B C 1
ATOM 5992 O O . GLN E 2 71 ? 33.526 13.167 70.405 1.00 33.49 609 GLN B O 1
ATOM 5998 N N . TYR E 2 72 ? 34.317 11.574 69.138 1.00 30.85 610 TYR B N 1
ATOM 5999 C CA . TYR E 2 72 ? 33.055 10.822 69.142 1.00 29.87 610 TYR B CA 1
ATOM 6000 C C . TYR E 2 72 ? 32.875 10.045 70.444 1.00 30.25 610 TYR B C 1
ATOM 6001 O O . TYR E 2 72 ? 31.791 9.541 70.731 1.00 30.01 610 TYR B O 1
ATOM 6010 N N . CYS E 2 73 ? 33.946 9.954 71.243 1.00 31.02 611 CYS B N 1
ATOM 6011 C CA . CYS E 2 73 ? 33.873 9.247 72.533 1.00 31.18 611 CYS B CA 1
ATOM 6012 C C . CYS E 2 73 ? 35.000 9.599 73.504 1.00 32.14 611 CYS B C 1
ATOM 6013 O O . CYS E 2 73 ? 35.965 10.290 73.138 1.00 30.91 611 CYS B O 1
ATOM 6016 N N . LYS E 2 74 ? 34.866 9.101 74.738 1.00 32.38 612 LYS B N 1
ATOM 6017 C CA . LYS E 2 74 ? 35.814 9.419 75.800 1.00 34.51 612 LYS B CA 1
ATOM 6018 C C . LYS E 2 74 ? 37.187 8.811 75.474 1.00 34.89 612 LYS B C 1
ATOM 6019 O O . LYS E 2 74 ? 37.272 7.874 74.647 1.00 35.08 612 LYS B O 1
ATOM 6025 N N . PRO E 2 75 ? 38.263 9.352 76.072 1.00 34.68 613 PRO B N 1
ATOM 6026 C CA . PRO E 2 75 ? 39.634 8.888 75.713 1.00 35.36 613 PRO B CA 1
ATOM 6027 C C . PRO E 2 75 ? 39.926 7.399 75.930 1.00 36.05 613 PRO B C 1
ATOM 6028 O O . PRO E 2 75 ? 40.724 6.803 75.164 1.00 35.50 613 PRO B O 1
ATOM 6032 N N . TRP E 2 76 ? 39.293 6.811 76.946 1.00 35.79 614 TRP B N 1
ATOM 6033 C CA . TRP E 2 76 ? 39.507 5.396 77.263 1.00 37.28 614 TRP B CA 1
ATOM 6034 C C . TRP E 2 76 ? 38.751 4.466 76.301 1.00 36.62 614 TRP B C 1
ATOM 6035 O O . TRP E 2 76 ? 38.875 3.256 76.413 1.00 37.31 614 TRP B O 1
ATOM 6046 N N . LEU E 2 77 ? 38.012 5.026 75.334 1.00 35.78 615 LEU B N 1
ATOM 6047 C CA . LEU E 2 77 ? 37.217 4.181 74.446 1.00 35.23 615 LEU B CA 1
ATOM 6048 C C . LEU E 2 77 ? 37.479 4.416 72.956 1.00 34.99 615 LEU B C 1
ATOM 6049 O O . LEU E 2 77 ? 37.729 5.540 72.536 1.00 33.43 615 LEU B O 1
ATOM 6054 N N . ARG E 2 78 ? 37.439 3.339 72.175 1.00 35.02 616 ARG B N 1
ATOM 6055 C CA . ARG E 2 78 ? 37.544 3.431 70.725 1.00 35.45 616 ARG B CA 1
ATOM 6056 C C . ARG E 2 78 ? 36.609 2.461 70.044 1.00 35.37 616 ARG B C 1
ATOM 6057 O O . ARG E 2 78 ? 36.320 1.391 70.576 1.00 36.23 616 ARG B O 1
ATOM 6065 N N . ALA E 2 79 ? 36.179 2.818 68.839 1.00 34.85 617 ALA B N 1
ATOM 6066 C CA . ALA E 2 79 ? 35.479 1.873 67.988 1.00 34.70 617 ALA B CA 1
ATOM 6067 C C . ALA E 2 79 ? 36.378 1.549 66.789 1.00 34.83 617 ALA B C 1
ATOM 6068 O O . ALA E 2 79 ? 36.948 2.456 66.181 1.00 33.29 617 ALA B O 1
ATOM 6070 N N . GLU E 2 80 ? 36.479 0.265 66.447 1.00 34.38 618 GLU B N 1
ATOM 6071 C CA . GLU E 2 80 ? 37.280 -0.169 65.315 1.00 35.29 618 GLU B CA 1
ATOM 6072 C C . GLU E 2 80 ? 36.561 -1.199 64.448 1.00 34.51 618 GLU B C 1
ATOM 6073 O O . GLU E 2 80 ? 36.207 -2.286 64.939 1.00 34.66 618 GLU B O 1
ATOM 6079 N N . PRO E 2 81 ? 36.301 -0.852 63.169 1.00 33.55 619 PRO B N 1
ATOM 6080 C CA . PRO E 2 81 ? 36.556 0.459 62.531 1.00 32.47 619 PRO B CA 1
ATOM 6081 C C . PRO E 2 81 ? 35.594 1.513 63.078 1.00 31.45 619 PRO B C 1
ATOM 6082 O O . PRO E 2 81 ? 34.589 1.159 63.693 1.00 30.60 619 PRO B O 1
ATOM 6086 N N . PHE E 2 82 ? 35.888 2.797 62.870 1.00 30.93 620 PHE B N 1
ATOM 6087 C CA . PHE E 2 82 ? 35.021 3.837 63.382 1.00 30.81 620 PHE B CA 1
ATOM 6088 C C . PHE E 2 82 ? 34.223 4.494 62.258 1.00 30.26 620 PHE B C 1
ATOM 6089 O O . PHE E 2 82 ? 33.416 5.353 62.525 1.00 29.49 620 PHE B O 1
ATOM 6097 N N . GLU E 2 83 ? 34.494 4.100 61.014 1.00 30.78 621 GLU B N 1
ATOM 6098 C CA . GLU E 2 83 ? 33.796 4.579 59.832 1.00 30.81 621 GLU B CA 1
ATOM 6099 C C . GLU E 2 83 ? 33.956 3.546 58.728 1.00 31.80 621 GLU B C 1
ATOM 6100 O O . GLU E 2 83 ? 34.889 2.753 58.740 1.00 30.10 621 GLU B O 1
ATOM 6106 N N . GLY E 2 84 ? 33.057 3.562 57.750 1.00 31.63 622 GLY B N 1
ATOM 6107 C CA . GLY E 2 84 ? 33.238 2.693 56.605 1.00 33.36 622 GLY B CA 1
ATOM 6108 C C . GLY E 2 84 ? 32.066 2.753 55.668 1.00 33.40 622 GLY B C 1
ATOM 6109 O O . GLY E 2 84 ? 31.134 3.514 55.877 1.00 32.61 622 GLY B O 1
ATOM 6110 N N . TYR E 2 85 ? 32.117 1.888 54.675 1.00 34.18 623 TYR B N 1
ATOM 6111 C CA . TYR E 2 85 ? 31.193 1.878 53.578 1.00 35.91 623 TYR B CA 1
ATOM 6112 C C . TYR E 2 85 ? 30.735 0.427 53.455 1.00 35.56 623 TYR B C 1
ATOM 6113 O O . TYR E 2 85 ? 31.562 -0.478 53.424 1.00 34.80 623 TYR B O 1
ATOM 6122 N N . LEU E 2 86 ? 29.418 0.210 53.479 1.00 34.50 624 LEU B N 1
ATOM 6123 C CA . LEU E 2 86 ? 28.857 -1.140 53.419 1.00 35.26 624 LEU B CA 1
ATOM 6124 C C . LEU E 2 86 ? 27.936 -1.284 52.238 1.00 35.76 624 LEU B C 1
ATOM 6125 O O . LEU E 2 86 ? 26.986 -0.509 52.074 1.00 34.38 624 LEU B O 1
ATOM 6130 N N . GLU E 2 87 ? 28.192 -2.316 51.441 1.00 37.26 625 GLU B N 1
ATOM 6131 C CA . GLU E 2 87 ? 27.298 -2.677 50.356 1.00 38.34 625 GLU B CA 1
ATOM 6132 C C . GLU E 2 87 ? 26.019 -3.241 50.943 1.00 37.10 625 GLU B C 1
ATOM 6133 O O . GLU E 2 87 ? 26.018 -3.700 52.081 1.00 36.01 625 GLU B O 1
ATOM 6139 N N . PRO E 2 88 ? 24.911 -3.180 50.187 1.00 37.88 626 PRO B N 1
ATOM 6140 C CA . PRO E 2 88 ? 23.705 -3.839 50.672 1.00 38.54 626 PRO B CA 1
ATOM 6141 C C . PRO E 2 88 ? 23.956 -5.324 51.016 1.00 40.12 626 PRO B C 1
ATOM 6142 O O . PRO E 2 88 ? 24.625 -6.029 50.265 1.00 40.87 626 PRO B O 1
ATOM 6146 N N . ASN E 2 89 ? 23.431 -5.762 52.163 1.00 41.41 627 ASN B N 1
ATOM 6147 C CA . ASN E 2 89 ? 23.587 -7.147 52.667 1.00 43.33 627 ASN B CA 1
ATOM 6148 C C . ASN E 2 89 ? 24.965 -7.522 53.232 1.00 43.85 627 ASN B C 1
ATOM 6149 O O . ASN E 2 89 ? 25.176 -8.657 53.647 1.00 44.50 627 ASN B O 1
ATOM 6154 N N . GLU E 2 90 ? 25.877 -6.557 53.282 1.00 43.29 628 GLU B N 1
ATOM 6155 C CA . GLU E 2 90 ? 27.235 -6.800 53.767 1.00 44.13 628 GLU B CA 1
ATOM 6156 C C . GLU E 2 90 ? 27.261 -6.674 55.285 1.00 42.68 628 GLU B C 1
ATOM 6157 O O . GLU E 2 90 ? 26.651 -5.775 55.827 1.00 40.36 628 GLU B O 1
ATOM 6163 N N . THR E 2 91 ? 27.956 -7.601 55.950 1.00 43.40 629 THR B N 1
ATOM 6164 C CA . THR E 2 91 ? 28.091 -7.593 57.404 1.00 42.68 629 THR B CA 1
ATOM 6165 C C . THR E 2 91 ? 29.543 -7.416 57.844 1.00 42.02 629 THR B C 1
ATOM 6166 O O . THR E 2 91 ? 30.451 -8.094 57.353 1.00 42.56 629 THR B O 1
ATOM 6170 N N . VAL E 2 92 ? 29.757 -6.513 58.791 1.00 39.87 630 VAL B N 1
ATOM 6171 C CA . VAL E 2 92 ? 31.093 -6.298 59.316 1.00 39.52 630 VAL B CA 1
ATOM 6172 C C . VAL E 2 92 ? 31.042 -6.314 60.839 1.00 38.91 630 VAL B C 1
ATOM 6173 O O . VAL E 2 92 ? 29.993 -6.024 61.430 1.00 37.82 630 VAL B O 1
ATOM 6177 N N . ASP E 2 93 ? 32.153 -6.696 61.469 1.00 39.21 631 ASP B N 1
ATOM 6178 C CA . ASP E 2 93 ? 32.264 -6.619 62.917 1.00 40.62 631 ASP B CA 1
ATOM 6179 C C . ASP E 2 93 ? 32.897 -5.284 63.318 1.00 39.87 631 ASP B C 1
ATOM 6180 O O . ASP E 2 93 ? 33.777 -4.770 62.630 1.00 39.80 631 ASP B O 1
ATOM 6185 N N . ILE E 2 94 ? 32.445 -4.759 64.449 1.00 38.88 632 ILE B N 1
ATOM 6186 C CA . ILE E 2 94 ? 33.009 -3.566 65.049 1.00 38.27 632 ILE B CA 1
ATOM 6187 C C . ILE E 2 94 ? 33.417 -3.957 66.469 1.00 39.57 632 ILE B C 1
ATOM 6188 O O . ILE E 2 94 ? 32.694 -4.697 67.175 1.00 39.97 632 ILE B O 1
ATOM 6193 N N . SER E 2 95 ? 34.604 -3.519 66.870 1.00 39.48 633 SER B N 1
ATOM 6194 C CA . SER E 2 95 ? 35.076 -3.751 68.216 1.00 40.42 633 SER B CA 1
ATOM 6195 C C . SER E 2 95 ? 35.045 -2.457 69.027 1.00 39.71 633 SER B C 1
ATOM 6196 O O . SER E 2 95 ? 35.512 -1.405 68.567 1.00 38.29 633 SER B O 1
ATOM 6199 N N . LEU E 2 96 ? 34.487 -2.541 70.229 1.00 39.68 634 LEU B N 1
ATOM 6200 C CA . LEU E 2 96 ? 34.551 -1.441 71.190 1.00 39.93 634 LEU B CA 1
ATOM 6201 C C . LEU E 2 96 ? 35.660 -1.745 72.197 1.00 41.45 634 LEU B C 1
ATOM 6202 O O . LEU E 2 96 ? 35.609 -2.752 72.917 1.00 42.34 634 LEU B O 1
ATOM 6207 N N . ASP E 2 97 ? 36.676 -0.888 72.210 1.00 41.85 635 ASP B N 1
ATOM 6208 C CA . ASP E 2 97 ? 37.915 -1.139 72.958 1.00 43.38 635 ASP B CA 1
ATOM 6209 C C . ASP E 2 97 ? 38.091 -0.195 74.125 1.00 43.16 635 ASP B C 1
ATOM 6210 O O . ASP E 2 97 ? 38.038 1.026 73.956 1.00 42.13 635 ASP B O 1
ATOM 6215 N N . VAL E 2 98 ? 38.288 -0.771 75.305 1.00 43.00 636 VAL B N 1
ATOM 6216 C CA . VAL E 2 98 ? 38.453 -0.005 76.529 1.00 44.06 636 VAL B CA 1
ATOM 6217 C C . VAL E 2 98 ? 39.885 -0.171 77.063 1.00 45.99 636 VAL B C 1
ATOM 6218 O O . VAL E 2 98 ? 40.334 -1.291 77.335 1.00 47.01 636 VAL B O 1
ATOM 6222 N N . TYR E 2 99 ? 40.594 0.947 77.185 1.00 46.56 637 TYR B N 1
ATOM 6223 C CA . TYR E 2 99 ? 41.955 0.951 77.710 1.00 48.75 637 TYR B CA 1
ATOM 6224 C C . TYR E 2 99 ? 42.192 2.241 78.485 1.00 49.09 637 TYR B C 1
ATOM 6225 O O . TYR E 2 99 ? 42.201 3.339 77.909 1.00 47.87 637 TYR B O 1
ATOM 6234 N N . VAL E 2 100 ? 42.363 2.087 79.796 1.00 50.33 638 VAL B N 1
ATOM 6235 C CA . VAL E 2 100 ? 42.518 3.204 80.703 1.00 51.82 638 VAL B CA 1
ATOM 6236 C C . VAL E 2 100 ? 44.016 3.411 80.900 1.00 54.32 638 VAL B C 1
ATOM 6237 O O . VAL E 2 100 ? 44.716 2.524 81.387 1.00 54.96 638 VAL B O 1
ATOM 6241 N N . SER E 2 101 ? 44.503 4.569 80.466 1.00 56.12 639 SER B N 1
ATOM 6242 C CA . SER E 2 101 ? 45.891 4.960 80.686 1.00 59.02 639 SER B CA 1
ATOM 6243 C C . SER E 2 101 ? 45.939 5.949 81.832 1.00 61.11 639 SER B C 1
ATOM 6244 O O . SER E 2 101 ? 44.929 6.143 82.511 1.00 61.37 639 SER B O 1
ATOM 6247 N N . LYS E 2 102 ? 47.099 6.567 82.061 1.00 63.46 640 LYS B N 1
ATOM 6248 C CA . LYS E 2 102 ? 47.253 7.456 83.215 1.00 65.88 640 LYS B CA 1
ATOM 6249 C C . LYS E 2 102 ? 46.600 8.831 83.022 1.00 66.32 640 LYS B C 1
ATOM 6250 O O . LYS E 2 102 ? 46.504 9.609 83.974 1.00 67.85 640 LYS B O 1
ATOM 6256 N N . ASP E 2 103 ? 46.138 9.123 81.806 1.00 65.92 641 ASP B N 1
ATOM 6257 C CA . ASP E 2 103 ? 45.377 10.346 81.551 1.00 66.14 641 ASP B CA 1
ATOM 6258 C C . ASP E 2 103 ? 43.938 10.261 82.055 1.00 66.40 641 ASP B C 1
ATOM 6259 O O . ASP E 2 103 ? 43.329 11.277 82.405 1.00 66.50 641 ASP B O 1
ATOM 6264 N N . SER E 2 104 ? 43.395 9.049 82.080 1.00 66.73 642 SER B N 1
ATOM 6265 C CA . SER E 2 104 ? 42.007 8.843 82.482 1.00 67.42 642 SER B CA 1
ATOM 6266 C C . SER E 2 104 ? 41.845 8.485 83.958 1.00 68.83 642 SER B C 1
ATOM 6267 O O . SER E 2 104 ? 40.744 8.595 84.485 1.00 68.81 642 SER B O 1
ATOM 6270 N N . VAL E 2 105 ? 42.931 8.065 84.619 1.00 70.52 643 VAL B N 1
ATOM 6271 C CA . VAL E 2 105 ? 42.830 7.510 85.983 1.00 72.33 643 VAL B CA 1
ATOM 6272 C C . VAL E 2 105 ? 42.524 8.534 87.057 1.00 73.91 643 VAL B C 1
ATOM 6273 O O . VAL E 2 105 ? 41.671 8.307 87.915 1.00 74.44 643 VAL B O 1
ATOM 6277 N N . THR E 2 106 ? 43.218 9.665 86.993 1.00 75.47 644 THR B N 1
ATOM 6278 C CA . THR E 2 106 ? 43.026 10.769 87.932 1.00 77.46 644 THR B CA 1
ATOM 6279 C C . THR E 2 106 ? 41.547 11.026 88.228 1.00 77.74 644 THR B C 1
ATOM 6280 O O . THR E 2 106 ? 41.179 11.204 89.389 1.00 79.08 644 THR B O 1
ATOM 6284 N N . ILE E 2 107 ? 40.720 11.011 87.176 1.00 76.98 645 ILE B N 1
ATOM 6285 C CA . ILE E 2 107 ? 39.267 11.248 87.266 1.00 77.01 645 ILE B CA 1
ATOM 6286 C C . ILE E 2 107 ? 38.429 9.979 87.476 1.00 76.73 645 ILE B C 1
ATOM 6287 O O . ILE E 2 107 ? 37.271 10.064 87.894 1.00 77.14 645 ILE B O 1
ATOM 6292 N N . LEU E 2 108 ? 38.999 8.816 87.168 1.00 76.31 646 LEU B N 1
ATOM 6293 C CA . LEU E 2 108 ? 38.301 7.542 87.369 1.00 76.22 646 LEU B CA 1
ATOM 6294 C C . LEU E 2 108 ? 38.498 7.006 88.789 1.00 77.71 646 LEU B C 1
ATOM 6295 O O . LEU E 2 108 ? 37.640 6.287 89.318 1.00 78.13 646 LEU B O 1
ATOM 6300 N N . ASN E 2 109 ? 39.637 7.355 89.389 1.00 78.57 647 ASN B N 1
ATOM 6301 C CA . ASN E 2 109 ? 39.912 7.088 90.796 1.00 79.95 647 ASN B CA 1
ATOM 6302 C C . ASN E 2 109 ? 39.222 8.120 91.680 1.00 80.84 647 ASN B C 1
ATOM 6303 O O . ASN E 2 109 ? 38.628 7.770 92.707 1.00 81.86 647 ASN B O 1
ATOM 6308 N N . SER E 2 110 ? 39.309 9.387 91.270 1.00 80.36 648 SER B N 1
ATOM 6309 C CA . SER E 2 110 ? 38.591 10.487 91.919 1.00 81.11 648 SER B CA 1
ATOM 6310 C C . SER E 2 110 ? 37.082 10.224 91.939 1.00 80.82 648 SER B C 1
ATOM 6311 O O . SER E 2 110 ? 36.428 10.393 92.972 1.00 82.07 648 SER B O 1
ATOM 6314 N N . GLY E 2 111 ? 36.537 9.804 90.801 1.00 79.04 649 GLY B N 1
ATOM 6315 C CA . GLY E 2 111 ? 35.120 9.479 90.712 1.00 78.40 649 GLY B CA 1
ATOM 6316 C C . GLY E 2 111 ? 34.283 10.525 89.996 1.00 77.35 649 GLY B C 1
ATOM 6317 O O . GLY E 2 111 ? 33.069 10.353 89.858 1.00 76.99 649 GLY B O 1
ATOM 6318 N N . GLU E 2 112 ? 34.917 11.611 89.546 1.00 76.85 650 GLU B N 1
ATOM 6319 C CA . GLU E 2 112 ? 34.215 12.619 88.737 1.00 75.88 650 GLU B CA 1
ATOM 6320 C C . GLU E 2 112 ? 34.062 12.162 87.265 1.00 73.49 650 GLU B C 1
ATOM 6321 O O . GLU E 2 112 ? 33.582 12.918 86.408 1.00 72.98 650 GLU B O 1
ATOM 6327 N N . ASP E 2 113 ? 34.479 10.919 87.000 1.00 71.84 651 ASP B N 1
ATOM 6328 C CA . ASP E 2 113 ? 34.179 10.211 85.752 1.00 69.51 651 ASP B CA 1
ATOM 6329 C C . ASP E 2 113 ? 33.986 8.719 86.072 1.00 68.24 651 ASP B C 1
ATOM 6330 O O . ASP E 2 113 ? 34.710 8.150 86.902 1.00 69.52 651 ASP B O 1
ATOM 6335 N N . LYS E 2 114 ? 32.995 8.096 85.443 1.00 65.48 652 LYS B N 1
ATOM 6336 C CA . LYS E 2 114 ? 32.804 6.659 85.585 1.00 63.41 652 LYS B CA 1
ATOM 6337 C C . LYS E 2 114 ? 32.857 5.999 84.212 1.00 60.69 652 LYS B C 1
ATOM 6338 O O . LYS E 2 114 ? 32.988 6.685 83.182 1.00 59.22 652 LYS B O 1
ATOM 6344 N N . ILE E 2 115 ? 32.777 4.667 84.215 1.00 58.76 653 ILE B N 1
ATOM 6345 C CA . ILE E 2 115 ? 32.726 3.861 82.998 1.00 55.86 653 ILE B CA 1
ATOM 6346 C C . ILE E 2 115 ? 31.310 3.945 82.411 1.00 53.73 653 ILE B C 1
ATOM 6347 O O . ILE E 2 115 ? 30.435 3.090 82.642 1.00 53.03 653 ILE B O 1
ATOM 6352 N N . GLU E 2 116 ? 31.099 5.045 81.705 1.00 51.25 654 GLU B N 1
ATOM 6353 C CA . GLU E 2 116 ? 29.854 5.312 81.016 1.00 49.40 654 GLU B CA 1
ATOM 6354 C C . GLU E 2 116 ? 30.123 6.207 79.827 1.00 45.98 654 GLU B C 1
ATOM 6355 O O . GLU E 2 116 ? 30.954 7.120 79.903 1.00 45.36 654 GLU B O 1
ATOM 6361 N N . ASP E 2 117 ? 29.438 5.901 78.729 1.00 42.29 655 ASP B N 1
ATOM 6362 C CA . ASP E 2 117 ? 29.512 6.691 77.509 1.00 39.71 655 ASP B CA 1
ATOM 6363 C C . ASP E 2 117 ? 28.352 6.301 76.588 1.00 37.40 655 ASP B C 1
ATOM 6364 O O . ASP E 2 117 ? 27.700 5.266 76.779 1.00 37.36 655 ASP B O 1
ATOM 6369 N N . ILE E 2 118 ? 28.083 7.154 75.615 1.00 35.58 656 ILE B N 1
ATOM 6370 C CA . ILE E 2 118 ? 27.121 6.874 74.572 1.00 33.60 656 ILE B CA 1
ATOM 6371 C C . ILE E 2 118 ? 27.817 7.161 73.243 1.00 32.53 656 ILE B C 1
ATOM 6372 O O . ILE E 2 118 ? 28.450 8.215 73.082 1.00 32.01 656 ILE B O 1
ATOM 6377 N N . LEU E 2 119 ? 27.721 6.218 72.306 1.00 30.64 657 LEU B N 1
ATOM 6378 C CA . LEU E 2 119 ? 28.258 6.402 70.944 1.00 29.39 657 LEU B CA 1
ATOM 6379 C C . LEU E 2 119 ? 27.088 6.605 70.002 1.00 29.03 657 LEU B C 1
ATOM 6380 O O . LEU E 2 119 ? 26.059 5.901 70.087 1.00 28.64 657 LEU B O 1
ATOM 6385 N N . VAL E 2 120 ? 27.273 7.558 69.097 1.00 27.36 658 VAL B N 1
ATOM 6386 C CA . VAL E 2 120 ? 26.331 7.849 68.046 1.00 26.15 658 VAL B CA 1
ATOM 6387 C C . VAL E 2 120 ? 26.892 7.413 66.708 1.00 25.82 658 VAL B C 1
ATOM 6388 O O . VAL E 2 120 ? 27.876 7.977 66.223 1.00 25.35 658 VAL B O 1
ATOM 6392 N N . LEU E 2 121 ? 26.284 6.377 66.147 1.00 24.55 659 LEU B N 1
ATOM 6393 C CA . LEU E 2 121 ? 26.651 5.862 64.850 1.00 25.19 659 LEU B CA 1
ATOM 6394 C C . LEU E 2 121 ? 25.728 6.497 63.820 1.00 25.01 659 LEU B C 1
ATOM 6395 O O . LEU E 2 121 ? 24.501 6.267 63.863 1.00 25.16 659 LEU B O 1
ATOM 6400 N N . HIS E 2 122 ? 26.306 7.247 62.877 1.00 24.49 660 HIS B N 1
ATOM 6401 C CA . HIS E 2 122 ? 25.583 8.025 61.923 1.00 24.22 660 HIS B CA 1
ATOM 6402 C C . HIS E 2 122 ? 25.664 7.446 60.516 1.00 25.78 660 HIS B C 1
ATOM 6403 O O . HIS E 2 122 ? 26.754 7.114 60.035 1.00 26.14 660 HIS B O 1
ATOM 6410 N N . LEU E 2 123 ? 24.520 7.312 59.847 1.00 25.49 661 LEU B N 1
ATOM 6411 C CA . LEU E 2 123 ? 24.533 6.981 58.417 1.00 26.23 661 LEU B CA 1
ATOM 6412 C C . LEU E 2 123 ? 24.422 8.245 57.606 1.00 27.11 661 LEU B C 1
ATOM 6413 O O . LEU E 2 123 ? 23.505 9.042 57.836 1.00 27.92 661 LEU B O 1
ATOM 6418 N N . ASP E 2 124 ? 25.314 8.426 56.627 1.00 27.18 662 ASP B N 1
ATOM 6419 C CA . ASP E 2 124 ? 25.224 9.578 55.730 1.00 28.62 662 ASP B CA 1
ATOM 6420 C C . ASP E 2 124 ? 23.833 9.642 55.089 1.00 28.53 662 ASP B C 1
ATOM 6421 O O . ASP E 2 124 ? 23.348 8.647 54.533 1.00 27.24 662 ASP B O 1
ATOM 6426 N N . ARG E 2 125 ? 23.207 10.824 55.152 1.00 28.73 663 ARG B N 1
ATOM 6427 C CA . ARG E 2 125 ? 21.856 11.036 54.618 1.00 29.81 663 ARG B CA 1
ATOM 6428 C C . ARG E 2 125 ? 20.802 10.109 55.242 1.00 28.71 663 ARG B C 1
ATOM 6429 O O . ARG E 2 125 ? 19.768 9.789 54.604 1.00 27.83 663 ARG B O 1
ATOM 6437 N N . GLY E 2 126 ? 21.051 9.665 56.482 1.00 27.02 664 GLY B N 1
ATOM 6438 C CA . GLY E 2 126 ? 20.163 8.670 57.094 1.00 25.16 664 GLY B CA 1
ATOM 6439 C C . GLY E 2 126 ? 20.059 8.887 58.578 1.00 23.18 664 GLY B C 1
ATOM 6440 O O . GLY E 2 126 ? 20.458 9.924 59.072 1.00 24.13 664 GLY B O 1
ATOM 6441 N N . LYS E 2 127 ? 19.551 7.872 59.281 1.00 24.04 665 LYS B N 1
ATOM 6442 C CA . LYS E 2 127 ? 19.365 7.846 60.771 1.00 25.01 665 LYS B CA 1
ATOM 6443 C C . LYS E 2 127 ? 20.644 7.638 61.572 1.00 24.02 665 LYS B C 1
ATOM 6444 O O . LYS E 2 127 ? 21.712 7.353 60.998 1.00 23.63 665 LYS B O 1
ATOM 6450 N N . ASP E 2 128 ? 20.522 7.782 62.902 1.00 23.56 666 ASP B N 1
ATOM 6451 C CA . ASP E 2 128 ? 21.607 7.558 63.863 1.00 24.10 666 ASP B CA 1
ATOM 6452 C C . ASP E 2 128 ? 21.158 6.474 64.831 1.00 25.37 666 ASP B C 1
ATOM 6453 O O . ASP E 2 128 ? 19.944 6.382 65.149 1.00 23.64 666 ASP B O 1
ATOM 6458 N N . TYR E 2 129 ? 22.108 5.614 65.239 1.00 24.98 667 TYR B N 1
ATOM 6459 C CA . TYR E 2 129 ? 21.907 4.603 66.259 1.00 25.54 667 TYR B CA 1
ATOM 6460 C C . TYR E 2 129 ? 22.679 4.965 67.518 1.00 26.40 667 TYR B C 1
ATOM 6461 O O . TYR E 2 129 ? 23.824 5.375 67.418 1.00 28.03 667 TYR B O 1
ATOM 6470 N N . PHE E 2 130 ? 22.080 4.797 68.699 1.00 26.50 668 PHE B N 1
ATOM 6471 C CA . PHE E 2 130 ? 22.801 5.051 69.959 1.00 26.81 668 PHE B CA 1
ATOM 6472 C C . PHE E 2 130 ? 23.237 3.744 70.582 1.00 28.00 668 PHE B C 1
ATOM 6473 O O . PHE E 2 130 ? 22.451 2.817 70.647 1.00 27.63 668 PHE B O 1
ATOM 6481 N N . LEU E 2 131 ? 24.503 3.682 71.009 1.00 29.06 669 LEU B N 1
ATOM 6482 C CA . LEU E 2 131 ? 25.054 2.542 71.717 1.00 31.14 669 LEU B CA 1
ATOM 6483 C C . LEU E 2 131 ? 25.442 3.023 73.100 1.00 32.12 669 LEU B C 1
ATOM 6484 O O . LEU E 2 131 ? 26.127 4.029 73.215 1.00 30.62 669 LEU B O 1
ATOM 6489 N N . THR E 2 132 ? 25.035 2.284 74.129 1.00 32.80 670 THR B N 1
ATOM 6490 C CA . THR E 2 132 ? 25.292 2.690 75.518 1.00 34.77 670 THR B CA 1
ATOM 6491 C C . THR E 2 132 ? 26.391 1.835 76.162 1.00 35.83 670 THR B C 1
ATOM 6492 O O . THR E 2 132 ? 26.371 0.595 76.088 1.00 36.90 670 THR B O 1
ATOM 6496 N N . ILE E 2 133 ? 27.356 2.503 76.787 1.00 36.51 671 ILE B N 1
ATOM 6497 C CA . ILE E 2 133 ? 28.442 1.818 77.448 1.00 38.45 671 ILE B CA 1
ATOM 6498 C C . ILE E 2 133 ? 28.299 2.042 78.949 1.00 39.66 671 ILE B C 1
ATOM 6499 O O . ILE E 2 133 ? 28.175 3.179 79.405 1.00 38.61 671 ILE B O 1
ATOM 6504 N N . SER E 2 134 ? 28.309 0.945 79.703 1.00 41.67 672 SER B N 1
ATOM 6505 C CA . SER E 2 134 ? 28.370 1.004 81.169 1.00 44.25 672 SER B CA 1
ATOM 6506 C C . SER E 2 134 ? 29.400 0.023 81.712 1.00 45.99 672 SER B C 1
ATOM 6507 O O . SER E 2 134 ? 30.072 -0.682 80.945 1.00 45.71 672 SER B O 1
ATOM 6510 N N . GLY E 2 135 ? 29.530 -0.014 83.037 1.00 47.93 673 GLY B N 1
ATOM 6511 C CA . GLY E 2 135 ? 30.530 -0.865 83.687 1.00 50.55 673 GLY B CA 1
ATOM 6512 C C . GLY E 2 135 ? 31.169 -0.207 84.895 1.00 52.25 673 GLY B C 1
ATOM 6513 O O . GLY E 2 135 ? 30.648 0.767 85.432 1.00 52.80 673 GLY B O 1
ATOM 6514 N N . ASN E 2 136 ? 32.302 -0.728 85.335 1.00 53.95 674 ASN B N 1
ATOM 6515 C CA . ASN E 2 136 ? 32.932 -0.177 86.522 1.00 56.19 674 ASN B CA 1
ATOM 6516 C C . ASN E 2 136 ? 34.444 -0.258 86.457 1.00 57.00 674 ASN B C 1
ATOM 6517 O O . ASN E 2 136 ? 35.006 -1.205 85.900 1.00 57.16 674 ASN B O 1
ATOM 6522 N N . TYR E 2 137 ? 35.080 0.742 87.090 1.00 58.83 675 TYR B N 1
ATOM 6523 C CA . TYR E 2 137 ? 36.525 0.726 87.138 1.00 60.86 675 TYR B CA 1
ATOM 6524 C C . TYR E 2 137 ? 36.981 0.360 88.533 1.00 63.32 675 TYR B C 1
ATOM 6525 O O . TYR E 2 137 ? 36.390 0.795 89.496 1.00 64.15 675 TYR B O 1
ATOM 6534 N N . LEU E 2 138 ? 38.064 -0.392 88.620 1.00 65.07 676 LEU B N 1
ATOM 6535 C CA . LEU E 2 138 ? 38.680 -0.722 89.901 1.00 67.80 676 LEU B CA 1
ATOM 6536 C C . LEU E 2 138 ? 40.020 -0.026 90.103 1.00 68.89 676 LEU B C 1
ATOM 6537 O O . LEU E 2 138 ? 41.037 -0.421 89.563 1.00 68.35 676 LEU B O 1
ATOM 6542 N N . PRO E 2 139 ? 39.992 1.029 90.885 1.00 70.26 677 PRO B N 1
ATOM 6543 C CA . PRO E 2 139 ? 41.168 1.853 91.076 1.00 71.19 677 PRO B CA 1
ATOM 6544 C C . PRO E 2 139 ? 42.295 0.920 91.422 1.00 72.99 677 PRO B C 1
ATOM 6545 O O . PRO E 2 139 ? 42.317 0.387 92.502 1.00 74.44 677 PRO B O 1
ATOM 6549 N N . SER E 2 140 ? 43.240 0.797 90.495 1.00 73.20 678 SER B N 1
ATOM 6550 C CA . SER E 2 140 ? 44.462 0.086 90.715 1.00 75.04 678 SER B CA 1
ATOM 6551 C C . SER E 2 140 ? 45.110 0.631 91.951 1.00 76.63 678 SER B C 1
ATOM 6552 O O . SER E 2 140 ? 46.312 0.613 92.045 1.00 77.80 678 SER B O 1
ATOM 6555 N N . ASP F 2 11 ? 83.641 -17.357 38.921 1.00 69.24 549 ASP D N 1
ATOM 6556 C CA . ASP F 2 11 ? 82.311 -17.043 39.526 1.00 68.69 549 ASP D CA 1
ATOM 6557 C C . ASP F 2 11 ? 81.494 -18.321 39.819 1.00 67.60 549 ASP D C 1
ATOM 6558 O O . ASP F 2 11 ? 81.808 -19.384 39.276 1.00 68.33 549 ASP D O 1
ATOM 6563 N N . SER F 2 12 ? 80.449 -18.204 40.650 1.00 65.81 550 SER D N 1
ATOM 6564 C CA . SER F 2 12 ? 79.612 -19.343 41.097 1.00 63.83 550 SER D CA 1
ATOM 6565 C C . SER F 2 12 ? 78.465 -19.761 40.147 1.00 61.33 550 SER D C 1
ATOM 6566 O O . SER F 2 12 ? 78.174 -19.071 39.169 1.00 60.54 550 SER D O 1
ATOM 6569 N N . VAL F 2 13 ? 77.810 -20.882 40.484 1.00 59.08 551 VAL D N 1
ATOM 6570 C CA . VAL F 2 13 ? 76.706 -21.472 39.692 1.00 56.06 551 VAL D CA 1
ATOM 6571 C C . VAL F 2 13 ? 75.386 -20.703 39.840 1.00 53.79 551 VAL D C 1
ATOM 6572 O O . VAL F 2 13 ? 74.941 -20.416 40.961 1.00 53.80 551 VAL D O 1
ATOM 6576 N N . ARG F 2 14 ? 74.757 -20.412 38.701 1.00 50.48 552 ARG D N 1
ATOM 6577 C CA . ARG F 2 14 ? 73.518 -19.634 38.664 1.00 47.58 552 ARG D CA 1
ATOM 6578 C C . ARG F 2 14 ? 72.339 -20.584 38.855 1.00 45.60 552 ARG D C 1
ATOM 6579 O O . ARG F 2 14 ? 71.540 -20.832 37.945 1.00 43.99 552 ARG D O 1
ATOM 6587 N N . ILE F 2 15 ? 72.249 -21.128 40.061 1.00 43.81 553 ILE D N 1
ATOM 6588 C CA . ILE F 2 15 ? 71.185 -22.039 40.418 1.00 42.11 553 ILE D CA 1
ATOM 6589 C C . ILE F 2 15 ? 69.821 -21.336 40.298 1.00 40.97 553 ILE D C 1
ATOM 6590 O O . ILE F 2 15 ? 68.829 -21.944 39.857 1.00 40.59 553 ILE D O 1
ATOM 6595 N N . MET F 2 16 ? 69.771 -20.055 40.641 1.00 39.64 554 MET D N 1
ATOM 6596 C CA . MET F 2 16 ? 68.499 -19.355 40.642 1.00 39.76 554 MET D CA 1
ATOM 6597 C C . MET F 2 16 ? 67.951 -19.249 39.203 1.00 38.62 554 MET D C 1
ATOM 6598 O O . MET F 2 16 ? 66.769 -19.496 38.971 1.00 37.70 554 MET D O 1
ATOM 6603 N N . ASP F 2 17 ? 68.823 -18.907 38.254 1.00 37.30 555 ASP D N 1
ATOM 6604 C CA . ASP F 2 17 ? 68.446 -18.838 36.843 1.00 36.54 555 ASP D CA 1
ATOM 6605 C C . ASP F 2 17 ? 67.912 -20.175 36.317 1.00 36.66 555 ASP D C 1
ATOM 6606 O O . ASP F 2 17 ? 66.946 -20.219 35.534 1.00 35.06 555 ASP D O 1
ATOM 6611 N N . ARG F 2 18 ? 68.562 -21.258 36.732 1.00 37.24 556 ARG D N 1
ATOM 6612 C CA . ARG F 2 18 ? 68.176 -22.588 36.299 1.00 38.67 556 ARG D CA 1
ATOM 6613 C C . ARG F 2 18 ? 66.789 -22.963 36.852 1.00 38.30 556 ARG D C 1
ATOM 6614 O O . ARG F 2 18 ? 65.977 -23.555 36.139 1.00 38.42 556 ARG D O 1
ATOM 6622 N N . MET F 2 19 ? 66.530 -22.641 38.119 1.00 37.93 557 MET D N 1
ATOM 6623 C CA . MET F 2 19 ? 65.208 -22.886 38.705 1.00 37.29 557 MET D CA 1
ATOM 6624 C C . MET F 2 19 ? 64.142 -22.085 37.957 1.00 35.73 557 MET D C 1
ATOM 6625 O O . MET F 2 19 ? 63.114 -22.623 37.571 1.00 34.67 557 MET D O 1
ATOM 6630 N N . GLU F 2 20 ? 64.393 -20.793 37.799 1.00 34.38 558 GLU D N 1
ATOM 6631 C CA . GLU F 2 20 ? 63.451 -19.882 37.207 1.00 34.45 558 GLU D CA 1
ATOM 6632 C C . GLU F 2 20 ? 63.085 -20.284 35.793 1.00 32.92 558 GLU D C 1
ATOM 6633 O O . GLU F 2 20 ? 61.906 -20.311 35.461 1.00 31.08 558 GLU D O 1
ATOM 6639 N N . ASN F 2 21 ? 64.075 -20.644 34.969 1.00 31.75 559 ASN D N 1
ATOM 6640 C CA . ASN F 2 21 ? 63.761 -21.090 33.601 1.00 31.81 559 ASN D CA 1
ATOM 6641 C C . ASN F 2 21 ? 62.975 -22.404 33.656 1.00 32.16 559 ASN D C 1
ATOM 6642 O O . ASN F 2 21 ? 62.032 -22.595 32.902 1.00 30.72 559 ASN D O 1
ATOM 6647 N N . ASP F 2 22 ? 63.367 -23.302 34.559 1.00 32.28 560 ASP D N 1
ATOM 6648 C CA . ASP F 2 22 ? 62.666 -24.577 34.691 1.00 33.45 560 ASP D CA 1
ATOM 6649 C C . ASP F 2 22 ? 61.203 -24.388 35.088 1.00 32.49 560 ASP D C 1
ATOM 6650 O O . ASP F 2 22 ? 60.377 -25.225 34.775 1.00 33.21 560 ASP D O 1
ATOM 6655 N N . PHE F 2 23 ? 60.864 -23.269 35.726 1.00 32.05 561 PHE D N 1
ATOM 6656 C CA . PHE F 2 23 ? 59.476 -23.023 36.135 1.00 31.17 561 PHE D CA 1
ATOM 6657 C C . PHE F 2 23 ? 58.641 -22.115 35.202 1.00 30.75 561 PHE D C 1
ATOM 6658 O O . PHE F 2 23 ? 57.547 -21.697 35.550 1.00 30.38 561 PHE D O 1
ATOM 6666 N N . LEU F 2 24 ? 59.159 -21.819 34.020 1.00 29.06 562 LEU D N 1
ATOM 6667 C CA . LEU F 2 24 ? 58.427 -20.999 33.079 1.00 28.89 562 LEU D CA 1
ATOM 6668 C C . LEU F 2 24 ? 57.351 -21.885 32.494 1.00 27.22 562 LEU D C 1
ATOM 6669 O O . LEU F 2 24 ? 57.554 -23.099 32.414 1.00 27.15 562 LEU D O 1
ATOM 6674 N N . PRO F 2 25 ? 56.179 -21.324 32.175 1.00 25.83 563 PRO D N 1
ATOM 6675 C CA . PRO F 2 25 ? 55.145 -22.174 31.561 1.00 25.85 563 PRO D CA 1
ATOM 6676 C C . PRO F 2 25 ? 55.652 -22.873 30.275 1.00 24.61 563 PRO D C 1
ATOM 6677 O O . PRO F 2 25 ? 56.469 -22.301 29.493 1.00 22.30 563 PRO D O 1
ATOM 6681 N N . SER F 2 26 ? 55.187 -24.102 30.045 1.00 24.99 564 SER D N 1
ATOM 6682 C CA . SER F 2 26 ? 55.597 -24.839 28.839 1.00 24.37 564 SER D CA 1
ATOM 6683 C C . SER F 2 26 ? 54.547 -25.859 28.368 1.00 24.62 564 SER D C 1
ATOM 6684 O O . SER F 2 26 ? 53.905 -26.507 29.203 1.00 25.39 564 SER D O 1
ATOM 6687 N N . LEU F 2 27 ? 54.370 -25.978 27.047 1.00 23.51 565 LEU D N 1
ATOM 6688 C CA . LEU F 2 27 ? 53.522 -27.039 26.463 1.00 23.78 565 LEU D CA 1
ATOM 6689 C C . LEU F 2 27 ? 54.341 -27.836 25.482 1.00 23.16 565 LEU D C 1
ATOM 6690 O O . LEU F 2 27 ? 55.299 -27.290 24.884 1.00 21.16 565 LEU D O 1
ATOM 6695 N N . GLU F 2 28 ? 53.937 -29.092 25.265 1.00 23.04 566 GLU D N 1
ATOM 6696 C CA . GLU F 2 28 ? 54.443 -29.839 24.125 1.00 24.74 566 GLU D CA 1
ATOM 6697 C C . GLU F 2 28 ? 53.245 -29.965 23.176 1.00 23.96 566 GLU D C 1
ATOM 6698 O O . GLU F 2 28 ? 52.221 -30.408 23.589 1.00 24.47 566 GLU D O 1
ATOM 6704 N N . LEU F 2 29 ? 53.403 -29.619 21.899 1.00 24.25 567 LEU D N 1
ATOM 6705 C CA . LEU F 2 29 ? 52.347 -29.764 20.897 1.00 25.02 567 LEU D CA 1
ATOM 6706 C C . LEU F 2 29 ? 52.682 -30.962 19.978 1.00 25.77 567 LEU D C 1
ATOM 6707 O O . LEU F 2 29 ? 53.843 -31.124 19.575 1.00 23.01 567 LEU D O 1
ATOM 6712 N N . SER F 2 30 ? 51.688 -31.821 19.676 1.00 26.75 568 SER D N 1
ATOM 6713 C CA . SER F 2 30 ? 51.943 -32.995 18.833 1.00 28.67 568 SER D CA 1
ATOM 6714 C C . SER F 2 30 ? 52.175 -32.586 17.380 1.00 30.13 568 SER D C 1
ATOM 6715 O O . SER F 2 30 ? 52.755 -33.338 16.598 1.00 30.79 568 SER D O 1
ATOM 6718 N N . ARG F 2 31 ? 51.680 -31.416 17.002 1.00 29.31 569 ARG D N 1
ATOM 6719 C CA . ARG F 2 31 ? 51.877 -30.940 15.642 1.00 31.11 569 ARG D CA 1
ATOM 6720 C C . ARG F 2 31 ? 51.488 -29.458 15.540 1.00 29.90 569 ARG D C 1
ATOM 6721 O O . ARG F 2 31 ? 50.675 -28.969 16.332 1.00 28.94 569 ARG D O 1
ATOM 6729 N N . ARG F 2 32 ? 52.075 -28.776 14.563 1.00 28.36 570 ARG D N 1
ATOM 6730 C CA . ARG F 2 32 ? 51.914 -27.350 14.411 1.00 28.02 570 ARG D CA 1
ATOM 6731 C C . ARG F 2 32 ? 51.556 -26.952 12.985 1.00 28.12 570 ARG D C 1
ATOM 6732 O O . ARG F 2 32 ? 51.220 -25.790 12.717 1.00 25.40 570 ARG D O 1
ATOM 6740 N N . GLU F 2 33 ? 51.661 -27.907 12.066 1.00 28.23 571 GLU D N 1
ATOM 6741 C CA . GLU F 2 33 ? 51.338 -27.664 10.657 1.00 29.96 571 GLU D CA 1
ATOM 6742 C C . GLU F 2 33 ? 50.107 -28.523 10.290 1.00 29.75 571 GLU D C 1
ATOM 6743 O O . GLU F 2 33 ? 50.103 -29.737 10.522 1.00 29.19 571 GLU D O 1
ATOM 6749 N N . PHE F 2 34 ? 49.082 -27.876 9.743 1.00 28.65 572 PHE D N 1
ATOM 6750 C CA . PHE F 2 34 ? 47.798 -28.526 9.444 1.00 29.24 572 PHE D CA 1
ATOM 6751 C C . PHE F 2 34 ? 47.402 -28.277 7.986 1.00 31.16 572 PHE D C 1
ATOM 6752 O O . PHE F 2 34 ? 47.474 -27.143 7.521 1.00 32.28 572 PHE D O 1
ATOM 6760 N N . VAL F 2 35 ? 46.935 -29.321 7.293 1.00 31.53 573 VAL D N 1
ATOM 6761 C CA . VAL F 2 35 ? 46.524 -29.231 5.896 1.00 33.28 573 VAL D CA 1
ATOM 6762 C C . VAL F 2 35 ? 45.064 -29.672 5.742 1.00 34.28 573 VAL D C 1
ATOM 6763 O O . VAL F 2 35 ? 44.699 -30.794 6.103 1.00 33.94 573 VAL D O 1
ATOM 6767 N N . PHE F 2 36 ? 44.233 -28.769 5.235 1.00 35.14 574 PHE D N 1
ATOM 6768 C CA . PHE F 2 36 ? 42.843 -29.062 4.959 1.00 37.29 574 PHE D CA 1
ATOM 6769 C C . PHE F 2 36 ? 42.676 -29.144 3.430 1.00 39.64 574 PHE D C 1
ATOM 6770 O O . PHE F 2 36 ? 42.472 -28.129 2.745 1.00 39.66 574 PHE D O 1
ATOM 6778 N N . GLU F 2 37 ? 42.828 -30.356 2.906 1.00 42.23 575 GLU D N 1
ATOM 6779 C CA . GLU F 2 37 ? 42.677 -30.606 1.469 1.00 45.93 575 GLU D CA 1
ATOM 6780 C C . GLU F 2 37 ? 41.210 -30.561 1.018 1.00 46.35 575 GLU D C 1
ATOM 6781 O O . GLU F 2 37 ? 40.331 -31.124 1.681 1.00 46.96 575 GLU D O 1
ATOM 6787 N N . ASN F 2 38 ? 40.969 -29.919 -0.130 1.00 47.22 576 ASN D N 1
ATOM 6788 C CA . ASN F 2 38 ? 39.655 -29.881 -0.784 1.00 47.32 576 ASN D CA 1
ATOM 6789 C C . ASN F 2 38 ? 38.513 -29.441 0.099 1.00 47.60 576 ASN D C 1
ATOM 6790 O O . ASN F 2 38 ? 37.503 -30.150 0.266 1.00 48.24 576 ASN D O 1
ATOM 6795 N N . VAL F 2 39 ? 38.667 -28.245 0.651 1.00 46.28 577 VAL D N 1
ATOM 6796 C CA . VAL F 2 39 ? 37.600 -27.656 1.423 1.00 46.19 577 VAL D CA 1
ATOM 6797 C C . VAL F 2 39 ? 36.461 -27.244 0.493 1.00 47.10 577 VAL D C 1
ATOM 6798 O O . VAL F 2 39 ? 36.693 -26.612 -0.544 1.00 46.79 577 VAL D O 1
ATOM 6802 N N . LYS F 2 40 ? 35.250 -27.646 0.886 1.00 48.23 578 LYS D N 1
ATOM 6803 C CA . LYS F 2 40 ? 34.010 -27.385 0.149 1.00 49.73 578 LYS D CA 1
ATOM 6804 C C . LYS F 2 40 ? 33.047 -26.545 0.981 1.00 49.42 578 LYS D C 1
ATOM 6805 O O . LYS F 2 40 ? 33.055 -26.594 2.211 1.00 48.07 578 LYS D O 1
ATOM 6811 N N . PHE F 2 41 ? 32.219 -25.772 0.286 1.00 50.12 579 PHE D N 1
ATOM 6812 C CA . PHE F 2 41 ? 31.150 -24.998 0.898 1.00 49.95 579 PHE D CA 1
ATOM 6813 C C . PHE F 2 41 ? 30.368 -25.791 1.935 1.00 49.86 579 PHE D C 1
ATOM 6814 O O . PHE F 2 41 ? 29.874 -26.882 1.647 1.00 49.89 579 PHE D O 1
ATOM 6822 N N . ARG F 2 42 ? 30.267 -25.222 3.142 1.00 48.78 580 ARG D N 1
ATOM 6823 C CA . ARG F 2 42 ? 29.441 -25.768 4.224 1.00 48.91 580 ARG D CA 1
ATOM 6824 C C . ARG F 2 42 ? 29.650 -27.251 4.499 1.00 48.47 580 ARG D C 1
ATOM 6825 O O . ARG F 2 42 ? 28.704 -27.974 4.821 1.00 48.97 580 ARG D O 1
ATOM 6833 N N . GLN F 2 43 ? 30.890 -27.710 4.398 1.00 47.88 581 GLN D N 1
ATOM 6834 C CA . GLN F 2 43 ? 31.204 -29.058 4.845 1.00 47.69 581 GLN D CA 1
ATOM 6835 C C . GLN F 2 43 ? 32.309 -29.067 5.906 1.00 46.25 581 GLN D C 1
ATOM 6836 O O . GLN F 2 43 ? 33.436 -28.598 5.653 1.00 44.47 581 GLN D O 1
ATOM 6842 N N . LEU F 2 44 ? 31.970 -29.616 7.078 1.00 45.12 582 LEU D N 1
ATOM 6843 C CA . LEU F 2 44 ? 32.833 -29.551 8.240 1.00 43.72 582 LEU D CA 1
ATOM 6844 C C . LEU F 2 44 ? 34.031 -30.469 8.114 1.00 43.44 582 LEU D C 1
ATOM 6845 O O . LEU F 2 44 ? 33.894 -31.657 7.826 1.00 44.03 582 LEU D O 1
ATOM 6850 N N . GLN F 2 45 ? 35.208 -29.901 8.355 1.00 42.37 583 GLN D N 1
ATOM 6851 C CA . GLN F 2 45 ? 36.449 -30.651 8.318 1.00 42.15 583 GLN D CA 1
ATOM 6852 C C . GLN F 2 45 ? 37.206 -30.314 9.588 1.00 41.91 583 GLN D C 1
ATOM 6853 O O . GLN F 2 45 ? 37.382 -29.126 9.915 1.00 41.19 583 GLN D O 1
ATOM 6859 N N . LYS F 2 46 ? 37.622 -31.356 10.301 1.00 41.82 584 LYS D N 1
ATOM 6860 C CA . LYS F 2 46 ? 38.267 -31.232 11.596 1.00 41.88 584 LYS D CA 1
ATOM 6861 C C . LYS F 2 46 ? 39.637 -31.877 11.567 1.00 41.22 584 LYS D C 1
ATOM 6862 O O . LYS F 2 46 ? 39.825 -32.946 10.960 1.00 40.75 584 LYS D O 1
ATOM 6868 N N . GLU F 2 47 ? 40.577 -31.241 12.250 1.00 39.26 585 GLU D N 1
ATOM 6869 C CA . GLU F 2 47 ? 41.920 -31.774 12.396 1.00 39.85 585 GLU D CA 1
ATOM 6870 C C . GLU F 2 47 ? 42.292 -31.598 13.859 1.00 38.20 585 GLU D C 1
ATOM 6871 O O . GLU F 2 47 ? 42.159 -30.493 14.403 1.00 37.20 585 GLU D O 1
ATOM 6877 N N . LYS F 2 48 ? 42.719 -32.688 14.497 1.00 37.32 586 LYS D N 1
ATOM 6878 C CA . LYS F 2 48 ? 42.991 -32.683 15.942 1.00 36.88 586 LYS D CA 1
ATOM 6879 C C . LYS F 2 48 ? 44.477 -32.723 16.223 1.00 35.74 586 LYS D C 1
ATOM 6880 O O . LYS F 2 48 ? 45.234 -33.262 15.413 1.00 35.89 586 LYS D O 1
ATOM 6886 N N . PHE F 2 49 ? 44.893 -32.169 17.368 1.00 32.84 587 PHE D N 1
ATOM 6887 C CA . PHE F 2 49 ? 46.260 -32.329 17.849 1.00 30.64 587 PHE D CA 1
ATOM 6888 C C . PHE F 2 49 ? 46.158 -32.345 19.348 1.00 29.47 587 PHE D C 1
ATOM 6889 O O . PHE F 2 49 ? 45.089 -32.079 19.891 1.00 29.47 587 PHE D O 1
ATOM 6897 N N . GLN F 2 50 ? 47.249 -32.652 20.020 1.00 27.46 588 GLN D N 1
ATOM 6898 C CA . GLN F 2 50 ? 47.260 -32.627 21.468 1.00 26.52 588 GLN D CA 1
ATOM 6899 C C . GLN F 2 50 ? 48.245 -31.614 21.969 1.00 25.47 588 GLN D C 1
ATOM 6900 O O . GLN F 2 50 ? 49.261 -31.308 21.342 1.00 23.27 588 GLN D O 1
ATOM 6906 N N . ILE F 2 51 ? 47.948 -31.135 23.152 1.00 24.79 589 ILE D N 1
ATOM 6907 C CA . ILE F 2 51 ? 48.875 -30.324 23.884 1.00 25.09 589 ILE D CA 1
ATOM 6908 C C . ILE F 2 51 ? 48.953 -30.904 25.277 1.00 25.37 589 ILE D C 1
ATOM 6909 O O . ILE F 2 51 ? 47.964 -31.424 25.834 1.00 22.05 589 ILE D O 1
ATOM 6914 N N . SER F 2 52 ? 50.136 -30.793 25.845 1.00 25.26 590 SER D N 1
ATOM 6915 C CA . SER F 2 52 ? 50.356 -31.327 27.154 1.00 27.45 590 SER D CA 1
ATOM 6916 C C . SER F 2 52 ? 51.199 -30.298 27.874 1.00 27.54 590 SER D C 1
ATOM 6917 O O . SER F 2 52 ? 52.137 -29.744 27.283 1.00 26.05 590 SER D O 1
ATOM 6920 N N . ASN F 2 53 ? 50.878 -30.071 29.143 1.00 28.12 591 ASN D N 1
ATOM 6921 C CA . ASN F 2 53 ? 51.677 -29.207 30.002 1.00 28.02 591 ASN D CA 1
ATOM 6922 C C . ASN F 2 53 ? 52.929 -30.004 30.430 1.00 29.34 591 ASN D C 1
ATOM 6923 O O . ASN F 2 53 ? 52.873 -30.908 31.273 1.00 29.26 591 ASN D O 1
ATOM 6928 N N . ASN F 2 54 ? 54.066 -29.667 29.823 1.00 30.06 592 ASN D N 1
ATOM 6929 C CA . ASN F 2 54 ? 55.302 -30.380 30.116 1.00 31.27 592 ASN D CA 1
ATOM 6930 C C . ASN F 2 54 ? 56.225 -29.563 30.989 1.00 31.51 592 ASN D C 1
ATOM 6931 O O . ASN F 2 54 ? 57.425 -29.833 31.068 1.00 31.03 592 ASN D O 1
ATOM 6936 N N . GLY F 2 55 ? 55.651 -28.570 31.654 1.00 31.36 593 GLY D N 1
ATOM 6937 C CA . GLY F 2 55 ? 56.409 -27.784 32.624 1.00 31.34 593 GLY D CA 1
ATOM 6938 C C . GLY F 2 55 ? 56.065 -28.169 34.043 1.00 32.57 593 GLY D C 1
ATOM 6939 O O . GLY F 2 55 ? 55.461 -29.220 34.286 1.00 33.62 593 GLY D O 1
ATOM 6940 N N . GLN F 2 56 ? 56.425 -27.302 34.985 1.00 32.38 594 GLN D N 1
ATOM 6941 C CA . GLN F 2 56 ? 56.264 -27.591 36.413 1.00 32.32 594 GLN D CA 1
ATOM 6942 C C . GLN F 2 56 ? 55.178 -26.764 37.081 1.00 31.92 594 GLN D C 1
ATOM 6943 O O . GLN F 2 56 ? 54.847 -27.032 38.244 1.00 32.45 594 GLN D O 1
ATOM 6949 N N . VAL F 2 57 ? 54.639 -25.768 36.366 1.00 29.33 595 VAL D N 1
ATOM 6950 C CA . VAL F 2 57 ? 53.574 -24.876 36.884 1.00 29.12 595 VAL D CA 1
ATOM 6951 C C . VAL F 2 57 ? 52.271 -25.041 36.095 1.00 29.00 595 VAL D C 1
ATOM 6952 O O . VAL F 2 57 ? 52.318 -25.418 34.912 1.00 28.14 595 VAL D O 1
ATOM 6956 N N . PRO F 2 58 ? 51.105 -24.793 36.739 1.00 29.70 596 PRO D N 1
ATOM 6957 C CA . PRO F 2 58 ? 49.886 -24.810 35.926 1.00 29.96 596 PRO D CA 1
ATOM 6958 C C . PRO F 2 58 ? 49.929 -23.635 34.968 1.00 30.72 596 PRO D C 1
ATOM 6959 O O . PRO F 2 58 ? 50.536 -22.589 35.278 1.00 32.33 596 PRO D O 1
ATOM 6963 N N . CYS F 2 59 ? 49.310 -23.799 33.807 1.00 30.74 597 CYS D N 1
ATOM 6964 C CA . CYS F 2 59 ? 49.355 -22.749 32.821 1.00 30.09 597 CYS D CA 1
ATOM 6965 C C . CYS F 2 59 ? 47.967 -22.443 32.337 1.00 28.78 597 CYS D C 1
ATOM 6966 O O . CYS F 2 59 ? 47.034 -23.234 32.500 1.00 27.88 597 CYS D O 1
ATOM 6969 N N . HIS F 2 60 ? 47.821 -21.250 31.799 1.00 27.75 598 HIS D N 1
ATOM 6970 C CA . HIS F 2 60 ? 46.604 -20.860 31.122 1.00 26.75 598 HIS D CA 1
ATOM 6971 C C . HIS F 2 60 ? 46.984 -20.632 29.658 1.00 26.15 598 HIS D C 1
ATOM 6972 O O . HIS F 2 60 ? 47.822 -19.783 29.382 1.00 25.79 598 HIS D O 1
ATOM 6979 N N . PHE F 2 61 ? 46.376 -21.379 28.737 1.00 24.99 599 PHE D N 1
ATOM 6980 C CA . PHE F 2 61 ? 46.612 -21.205 27.318 1.00 23.66 599 PHE D CA 1
ATOM 6981 C C . PHE F 2 61 ? 45.407 -20.543 26.630 1.00 23.93 599 PHE D C 1
ATOM 6982 O O . PHE F 2 61 ? 44.248 -20.733 27.044 1.00 22.16 599 PHE D O 1
ATOM 6990 N N . SER F 2 62 ? 45.673 -19.766 25.583 1.00 22.58 600 SER D N 1
ATOM 6991 C CA . SER F 2 62 ? 44.584 -19.244 24.784 1.00 21.88 600 SER D CA 1
ATOM 6992 C C . SER F 2 62 ? 45.123 -18.882 23.439 1.00 21.54 600 SER D C 1
ATOM 6993 O O . SER F 2 62 ? 46.274 -18.468 23.340 1.00 19.80 600 SER D O 1
ATOM 6996 N N . PHE F 2 63 ? 44.310 -19.036 22.405 1.00 21.19 601 PHE D N 1
ATOM 6997 C CA . PHE F 2 63 ? 44.642 -18.505 21.092 1.00 22.42 601 PHE D CA 1
ATOM 6998 C C . PHE F 2 63 ? 44.304 -17.032 21.105 1.00 23.10 601 PHE D C 1
ATOM 6999 O O . PHE F 2 63 ? 43.204 -16.638 21.539 1.00 23.10 601 PHE D O 1
ATOM 7007 N N . ILE F 2 64 ? 45.242 -16.209 20.659 1.00 22.98 602 ILE D N 1
ATOM 7008 C CA . ILE F 2 64 ? 45.077 -14.767 20.735 1.00 22.06 602 ILE D CA 1
ATOM 7009 C C . ILE F 2 64 ? 45.155 -14.052 19.370 1.00 23.19 602 ILE D C 1
ATOM 7010 O O . ILE F 2 64 ? 45.834 -14.526 18.447 1.00 22.45 602 ILE D O 1
ATOM 7015 N N . PRO F 2 65 ? 44.514 -12.887 19.261 1.00 24.34 603 PRO D N 1
ATOM 7016 C CA . PRO F 2 65 ? 44.640 -12.108 18.043 1.00 25.82 603 PRO D CA 1
ATOM 7017 C C . PRO F 2 65 ? 46.115 -11.763 17.719 1.00 26.53 603 PRO D C 1
ATOM 7018 O O . PRO F 2 65 ? 46.941 -11.494 18.639 1.00 26.20 603 PRO D O 1
ATOM 7022 N N . LYS F 2 66 ? 46.427 -11.745 16.449 1.00 26.85 604 LYS D N 1
ATOM 7023 C CA . LYS F 2 66 ? 47.685 -11.277 15.963 1.00 27.27 604 LYS D CA 1
ATOM 7024 C C . LYS F 2 66 ? 47.657 -9.791 15.629 1.00 28.69 604 LYS D C 1
ATOM 7025 O O . LYS F 2 66 ? 46.665 -9.250 15.244 1.00 27.34 604 LYS D O 1
ATOM 7031 N N . LEU F 2 67 ? 48.793 -9.154 15.808 1.00 29.58 605 LEU D N 1
ATOM 7032 C CA . LEU F 2 67 ? 48.992 -7.781 15.404 1.00 32.45 605 LEU D CA 1
ATOM 7033 C C . LEU F 2 67 ? 47.786 -6.963 15.861 1.00 34.36 605 LEU D C 1
ATOM 7034 O O . LEU F 2 67 ? 47.479 -6.964 17.000 1.00 35.68 605 LEU D O 1
ATOM 7039 N N . ASN F 2 68 ? 47.097 -6.294 14.960 1.00 36.21 606 ASN D N 1
ATOM 7040 C CA . ASN F 2 68 ? 45.922 -5.544 15.353 1.00 37.96 606 ASN D CA 1
ATOM 7041 C C . ASN F 2 68 ? 44.591 -6.179 14.999 1.00 38.21 606 ASN D C 1
ATOM 7042 O O . ASN F 2 68 ? 43.609 -5.487 14.891 1.00 39.16 606 ASN D O 1
ATOM 7047 N N . ASP F 2 69 ? 44.556 -7.492 14.820 1.00 35.98 607 ASP D N 1
ATOM 7048 C CA . ASP F 2 69 ? 43.305 -8.183 14.498 1.00 35.54 607 ASP D CA 1
ATOM 7049 C C . ASP F 2 69 ? 42.325 -8.167 15.673 1.00 34.75 607 ASP D C 1
ATOM 7050 O O . ASP F 2 69 ? 42.716 -8.008 16.820 1.00 33.81 607 ASP D O 1
ATOM 7055 N N . SER F 2 70 ? 41.039 -8.322 15.364 1.00 34.85 608 SER D N 1
ATOM 7056 C CA . SER F 2 70 ? 40.006 -8.330 16.392 1.00 34.73 608 SER D CA 1
ATOM 7057 C C . SER F 2 70 ? 39.763 -9.728 16.932 1.00 32.89 608 SER D C 1
ATOM 7058 O O . SER F 2 70 ? 39.369 -9.871 18.100 1.00 32.66 608 SER D O 1
ATOM 7061 N N . GLN F 2 71 ? 40.055 -10.750 16.115 1.00 29.71 609 GLN D N 1
ATOM 7062 C CA . GLN F 2 71 ? 39.769 -12.145 16.470 1.00 28.78 609 GLN D CA 1
ATOM 7063 C C . GLN F 2 71 ? 41.050 -12.989 16.346 1.00 26.81 609 GLN D C 1
ATOM 7064 O O . GLN F 2 71 ? 42.013 -12.547 15.728 1.00 27.45 609 GLN D O 1
ATOM 7070 N N . TYR F 2 72 ? 41.062 -14.188 16.899 1.00 26.68 610 TYR D N 1
ATOM 7071 C CA . TYR F 2 72 ? 42.316 -15.022 16.846 1.00 25.33 610 TYR D CA 1
ATOM 7072 C C . TYR F 2 72 ? 42.544 -15.749 15.511 1.00 25.20 610 TYR D C 1
ATOM 7073 O O . TYR F 2 72 ? 43.655 -16.296 15.237 1.00 23.47 610 TYR D O 1
ATOM 7082 N N . CYS F 2 73 ? 41.505 -15.783 14.678 1.00 26.07 611 CYS D N 1
ATOM 7083 C CA . CYS F 2 73 ? 41.612 -16.408 13.348 1.00 26.59 611 CYS D CA 1
ATOM 7084 C C . CYS F 2 73 ? 40.500 -15.941 12.379 1.00 28.42 611 CYS D C 1
ATOM 7085 O O . CYS F 2 73 ? 39.568 -15.220 12.771 1.00 25.83 611 CYS D O 1
ATOM 7088 N N . LYS F 2 74 ? 40.631 -16.374 11.131 1.00 28.63 612 LYS D N 1
ATOM 7089 C CA . LYS F 2 74 ? 39.649 -16.085 10.092 1.00 31.23 612 LYS D CA 1
ATOM 7090 C C . LYS F 2 74 ? 38.291 -16.743 10.402 1.00 31.00 612 LYS D C 1
ATOM 7091 O O . LYS F 2 74 ? 38.229 -17.736 11.125 1.00 30.77 612 LYS D O 1
ATOM 7097 N N . PRO F 2 75 ? 37.208 -16.194 9.851 1.00 31.87 613 PRO D N 1
ATOM 7098 C CA . PRO F 2 75 ? 35.859 -16.680 10.145 1.00 32.56 613 PRO D CA 1
ATOM 7099 C C . PRO F 2 75 ? 35.588 -18.168 9.874 1.00 32.12 613 PRO D C 1
ATOM 7100 O O . PRO F 2 75 ? 34.801 -18.784 10.605 1.00 32.83 613 PRO D O 1
ATOM 7104 N N . TRP F 2 76 ? 36.232 -18.742 8.864 1.00 31.70 614 TRP D N 1
ATOM 7105 C CA . TRP F 2 76 ? 35.960 -20.121 8.490 1.00 31.11 614 TRP D CA 1
ATOM 7106 C C . TRP F 2 76 ? 36.691 -21.132 9.390 1.00 31.23 614 TRP D C 1
ATOM 7107 O O . TRP F 2 76 ? 36.515 -22.333 9.209 1.00 30.52 614 TRP D O 1
ATOM 7118 N N . LEU F 2 77 ? 37.507 -20.646 10.334 1.00 30.54 615 LEU D N 1
ATOM 7119 C CA . LEU F 2 77 ? 38.296 -21.533 11.212 1.00 29.31 615 LEU D CA 1
ATOM 7120 C C . LEU F 2 77 ? 37.959 -21.307 12.679 1.00 29.15 615 LEU D C 1
ATOM 7121 O O . LEU F 2 77 ? 37.666 -20.166 13.050 1.00 28.79 615 LEU D O 1
ATOM 7126 N N . ARG F 2 78 ? 37.968 -22.383 13.486 1.00 27.47 616 ARG D N 1
ATOM 7127 C CA . ARG F 2 78 ? 37.842 -22.289 14.962 1.00 28.34 616 ARG D CA 1
ATOM 7128 C C . ARG F 2 78 ? 38.737 -23.284 15.668 1.00 28.27 616 ARG D C 1
ATOM 7129 O O . ARG F 2 78 ? 39.007 -24.340 15.129 1.00 28.54 616 ARG D O 1
ATOM 7137 N N . ALA F 2 79 ? 39.197 -22.955 16.879 1.00 27.94 617 ALA D N 1
ATOM 7138 C CA . ALA F 2 79 ? 39.900 -23.937 17.688 1.00 28.47 617 ALA D CA 1
ATOM 7139 C C . ALA F 2 79 ? 38.966 -24.258 18.840 1.00 29.16 617 ALA D C 1
ATOM 7140 O O . ALA F 2 79 ? 38.392 -23.344 19.441 1.00 28.73 617 ALA D O 1
ATOM 7142 N N . GLU F 2 80 ? 38.831 -25.549 19.143 1.00 29.66 618 GLU D N 1
ATOM 7143 C CA . GLU F 2 80 ? 37.961 -26.008 20.212 1.00 30.52 618 GLU D CA 1
ATOM 7144 C C . GLU F 2 80 ? 38.662 -27.035 21.089 1.00 29.54 618 GLU D C 1
ATOM 7145 O O . GLU F 2 80 ? 38.995 -28.126 20.620 1.00 29.38 618 GLU D O 1
ATOM 7151 N N . PRO F 2 81 ? 38.923 -26.699 22.365 1.00 28.38 619 PRO D N 1
ATOM 7152 C CA . PRO F 2 81 ? 38.674 -25.426 23.074 1.00 27.38 619 PRO D CA 1
ATOM 7153 C C . PRO F 2 81 ? 39.662 -24.367 22.582 1.00 26.55 619 PRO D C 1
ATOM 7154 O O . PRO F 2 81 ? 40.672 -24.726 22.004 1.00 28.36 619 PRO D O 1
ATOM 7158 N N . PHE F 2 82 ? 39.361 -23.089 22.756 1.00 25.04 620 PHE D N 1
ATOM 7159 C CA . PHE F 2 82 ? 40.283 -22.047 22.311 1.00 25.30 620 PHE D CA 1
ATOM 7160 C C . PHE F 2 82 ? 41.085 -21.484 23.465 1.00 24.31 620 PHE D C 1
ATOM 7161 O O . PHE F 2 82 ? 41.943 -20.652 23.243 1.00 23.73 620 PHE D O 1
ATOM 7169 N N . GLU F 2 83 ? 40.785 -21.941 24.688 1.00 24.77 621 GLU D N 1
ATOM 7170 C CA . GLU F 2 83 ? 41.487 -21.534 25.889 1.00 25.30 621 GLU D CA 1
ATOM 7171 C C . GLU F 2 83 ? 41.222 -22.599 26.961 1.00 26.81 621 GLU D C 1
ATOM 7172 O O . GLU F 2 83 ? 40.258 -23.381 26.899 1.00 26.52 621 GLU D O 1
ATOM 7178 N N . GLY F 2 84 ? 42.061 -22.595 27.974 1.00 26.86 622 GLY D N 1
ATOM 7179 C CA . GLY F 2 84 ? 41.894 -23.510 29.085 1.00 27.53 622 GLY D CA 1
ATOM 7180 C C . GLY F 2 84 ? 43.059 -23.448 30.050 1.00 28.02 622 GLY D C 1
ATOM 7181 O O . GLY F 2 84 ? 44.003 -22.640 29.905 1.00 27.11 622 GLY D O 1
ATOM 7182 N N . TYR F 2 85 ? 42.969 -24.298 31.063 1.00 28.45 623 TYR D N 1
ATOM 7183 C CA . TYR F 2 85 ? 43.930 -24.369 32.134 1.00 28.90 623 TYR D CA 1
ATOM 7184 C C . TYR F 2 85 ? 44.404 -25.808 32.180 1.00 29.03 623 TYR D C 1
ATOM 7185 O O . TYR F 2 85 ? 43.615 -26.750 32.043 1.00 27.91 623 TYR D O 1
ATOM 7194 N N . LEU F 2 86 ? 45.691 -25.980 32.393 1.00 27.56 624 LEU D N 1
ATOM 7195 C CA . LEU F 2 86 ? 46.260 -27.309 32.416 1.00 29.67 624 LEU D CA 1
ATOM 7196 C C . LEU F 2 86 ? 47.146 -27.482 33.644 1.00 29.65 624 LEU D C 1
ATOM 7197 O O . LEU F 2 86 ? 48.027 -26.667 33.888 1.00 29.17 624 LEU D O 1
ATOM 7202 N N . GLU F 2 87 ? 46.949 -28.562 34.399 1.00 31.22 625 GLU D N 1
ATOM 7203 C CA . GLU F 2 87 ? 47.854 -28.843 35.500 1.00 32.02 625 GLU D CA 1
ATOM 7204 C C . GLU F 2 87 ? 49.121 -29.403 34.906 1.00 30.23 625 GLU D C 1
ATOM 7205 O O . GLU F 2 87 ? 49.094 -29.864 33.775 1.00 29.36 625 GLU D O 1
ATOM 7211 N N . PRO F 2 88 ? 50.248 -29.349 35.646 1.00 30.21 626 PRO D N 1
ATOM 7212 C CA . PRO F 2 88 ? 51.478 -29.985 35.129 1.00 29.36 626 PRO D CA 1
ATOM 7213 C C . PRO F 2 88 ? 51.192 -31.427 34.706 1.00 29.95 626 PRO D C 1
ATOM 7214 O O . PRO F 2 88 ? 50.424 -32.105 35.379 1.00 28.95 626 PRO D O 1
ATOM 7218 N N . ASN F 2 89 ? 51.739 -31.837 33.555 1.00 28.71 627 ASN D N 1
ATOM 7219 C CA . ASN F 2 89 ? 51.561 -33.188 32.993 1.00 29.94 627 ASN D CA 1
ATOM 7220 C C . ASN F 2 89 ? 50.190 -33.521 32.417 1.00 29.59 627 ASN D C 1
ATOM 7221 O O . ASN F 2 89 ? 49.986 -34.630 31.922 1.00 30.03 627 ASN D O 1
ATOM 7226 N N . GLU F 2 90 ? 49.263 -32.566 32.455 1.00 28.28 628 GLU D N 1
ATOM 7227 C CA . GLU F 2 90 ? 47.928 -32.811 31.964 1.00 27.98 628 GLU D CA 1
ATOM 7228 C C . GLU F 2 90 ? 47.923 -32.693 30.443 1.00 26.33 628 GLU D C 1
ATOM 7229 O O . GLU F 2 90 ? 48.568 -31.817 29.911 1.00 25.44 628 GLU D O 1
ATOM 7235 N N . THR F 2 91 ? 47.174 -33.557 29.779 1.00 25.88 629 THR D N 1
ATOM 7236 C CA . THR F 2 91 ? 47.091 -33.601 28.313 1.00 27.44 629 THR D CA 1
ATOM 7237 C C . THR F 2 91 ? 45.650 -33.434 27.819 1.00 27.79 629 THR D C 1
ATOM 7238 O O . THR F 2 91 ? 44.743 -34.098 28.301 1.00 26.48 629 THR D O 1
ATOM 7242 N N . VAL F 2 92 ? 45.453 -32.558 26.836 1.00 27.74 630 VAL D N 1
ATOM 7243 C CA . VAL F 2 92 ? 44.128 -32.297 26.275 1.00 28.41 630 VAL D CA 1
ATOM 7244 C C . VAL F 2 92 ? 44.199 -32.319 24.742 1.00 27.99 630 VAL D C 1
ATOM 7245 O O . VAL F 2 92 ? 45.257 -32.039 24.151 1.00 26.15 630 VAL D O 1
ATOM 7249 N N . ASP F 2 93 ? 43.089 -32.700 24.118 1.00 28.66 631 ASP D N 1
ATOM 7250 C CA . ASP F 2 93 ? 42.920 -32.630 22.668 1.00 30.38 631 ASP D CA 1
ATOM 7251 C C . ASP F 2 93 ? 42.361 -31.269 22.251 1.00 29.61 631 ASP D C 1
ATOM 7252 O O . ASP F 2 93 ? 41.539 -30.704 22.959 1.00 30.71 631 ASP D O 1
ATOM 7257 N N . ILE F 2 94 ? 42.826 -30.735 21.128 1.00 29.32 632 ILE D N 1
ATOM 7258 C CA . ILE F 2 94 ? 42.295 -29.466 20.585 1.00 29.04 632 ILE D CA 1
ATOM 7259 C C . ILE F 2 94 ? 41.874 -29.812 19.166 1.00 30.09 632 ILE D C 1
ATOM 7260 O O . ILE F 2 94 ? 42.604 -30.521 18.432 1.00 30.41 632 ILE D O 1
ATOM 7265 N N . SER F 2 95 ? 40.712 -29.350 18.762 1.00 29.43 633 SER D N 1
ATOM 7266 C CA . SER F 2 95 ? 40.279 -29.662 17.419 1.00 30.33 633 SER D CA 1
ATOM 7267 C C . SER F 2 95 ? 40.272 -28.366 16.627 1.00 30.47 633 SER D C 1
ATOM 7268 O O . SER F 2 95 ? 39.772 -27.345 17.098 1.00 30.62 633 SER D O 1
ATOM 7271 N N . LEU F 2 96 ? 40.912 -28.379 15.461 1.00 30.47 634 LEU D N 1
ATOM 7272 C CA . LEU F 2 96 ? 40.828 -27.268 14.531 1.00 30.05 634 LEU D CA 1
ATOM 7273 C C . LEU F 2 96 ? 39.745 -27.574 13.497 1.00 30.47 634 LEU D C 1
ATOM 7274 O O . LEU F 2 96 ? 39.864 -28.510 12.758 1.00 29.87 634 LEU D O 1
ATOM 7279 N N . ASP F 2 97 ? 38.694 -26.764 13.459 1.00 31.36 635 ASP D N 1
ATOM 7280 C CA . ASP F 2 97 ? 37.527 -27.035 12.635 1.00 33.09 635 ASP D CA 1
ATOM 7281 C C . ASP F 2 97 ? 37.421 -25.977 11.551 1.00 32.92 635 ASP D C 1
ATOM 7282 O O . ASP F 2 97 ? 37.467 -24.772 11.842 1.00 31.75 635 ASP D O 1
ATOM 7287 N N . VAL F 2 98 ? 37.267 -26.417 10.311 1.00 32.89 636 VAL D N 1
ATOM 7288 C CA . VAL F 2 98 ? 37.059 -25.519 9.177 1.00 33.70 636 VAL D CA 1
ATOM 7289 C C . VAL F 2 98 ? 35.650 -25.719 8.638 1.00 35.72 636 VAL D C 1
ATOM 7290 O O . VAL F 2 98 ? 35.227 -26.848 8.365 1.00 35.74 636 VAL D O 1
ATOM 7294 N N . TYR F 2 99 ? 34.933 -24.603 8.502 1.00 36.82 637 TYR D N 1
ATOM 7295 C CA . TYR F 2 99 ? 33.586 -24.618 8.019 1.00 38.27 637 TYR D CA 1
ATOM 7296 C C . TYR F 2 99 ? 33.345 -23.329 7.247 1.00 38.55 637 TYR D C 1
ATOM 7297 O O . TYR F 2 99 ? 33.243 -22.258 7.838 1.00 37.15 637 TYR D O 1
ATOM 7306 N N . VAL F 2 100 ? 33.279 -23.443 5.922 1.00 39.82 638 VAL D N 1
ATOM 7307 C CA . VAL F 2 100 ? 33.094 -22.302 5.039 1.00 42.37 638 VAL D CA 1
ATOM 7308 C C . VAL F 2 100 ? 31.586 -22.060 4.833 1.00 45.36 638 VAL D C 1
ATOM 7309 O O . VAL F 2 100 ? 30.887 -22.917 4.282 1.00 45.70 638 VAL D O 1
ATOM 7313 N N . SER F 2 101 ? 31.097 -20.910 5.308 1.00 47.31 639 SER D N 1
ATOM 7314 C CA . SER F 2 101 ? 29.713 -20.499 5.107 1.00 50.46 639 SER D CA 1
ATOM 7315 C C . SER F 2 101 ? 29.663 -19.360 4.091 1.00 52.50 639 SER D C 1
ATOM 7316 O O . SER F 2 101 ? 30.708 -18.872 3.634 1.00 52.55 639 SER D O 1
ATOM 7319 N N . LYS F 2 102 ? 28.436 -18.916 3.789 1.00 54.90 640 LYS D N 1
ATOM 7320 C CA . LYS F 2 102 ? 28.150 -17.851 2.818 1.00 56.72 640 LYS D CA 1
ATOM 7321 C C . LYS F 2 102 ? 29.017 -16.595 2.976 1.00 56.76 640 LYS D C 1
ATOM 7322 O O . LYS F 2 102 ? 29.331 -15.926 1.990 1.00 57.59 640 LYS D O 1
ATOM 7328 N N . ASP F 2 103 ? 29.398 -16.275 4.211 1.00 56.62 641 ASP D N 1
ATOM 7329 C CA . ASP F 2 103 ? 30.194 -15.075 4.502 1.00 56.73 641 ASP D CA 1
ATOM 7330 C C . ASP F 2 103 ? 31.653 -15.154 4.033 1.00 56.48 641 ASP D C 1
ATOM 7331 O O . ASP F 2 103 ? 32.318 -14.123 3.864 1.00 56.07 641 ASP D O 1
ATOM 7336 N N . SER F 2 104 ? 32.148 -16.374 3.849 1.00 56.47 642 SER D N 1
ATOM 7337 C CA . SER F 2 104 ? 33.535 -16.580 3.448 1.00 56.65 642 SER D CA 1
ATOM 7338 C C . SER F 2 104 ? 33.690 -16.958 1.978 1.00 57.66 642 SER D C 1
ATOM 7339 O O . SER F 2 104 ? 34.745 -16.720 1.400 1.00 57.64 642 SER D O 1
ATOM 7342 N N . VAL F 2 105 ? 32.644 -17.539 1.381 1.00 58.96 643 VAL D N 1
ATOM 7343 C CA . VAL F 2 105 ? 32.752 -18.110 0.038 1.00 60.38 643 VAL D CA 1
ATOM 7344 C C . VAL F 2 105 ? 33.194 -17.118 -1.017 1.00 61.47 643 VAL D C 1
ATOM 7345 O O . VAL F 2 105 ? 34.074 -17.422 -1.823 1.00 61.64 643 VAL D O 1
ATOM 7349 N N . THR F 2 106 ? 32.573 -15.941 -1.005 1.00 62.45 644 THR D N 1
ATOM 7350 C CA . THR F 2 106 ? 32.766 -14.958 -2.060 1.00 63.92 644 THR D CA 1
ATOM 7351 C C . THR F 2 106 ? 34.257 -14.680 -2.293 1.00 63.72 644 THR D C 1
ATOM 7352 O O . THR F 2 106 ? 34.743 -14.821 -3.422 1.00 64.44 644 THR D O 1
ATOM 7356 N N . ILE F 2 107 ? 34.986 -14.358 -1.225 1.00 62.96 645 ILE D N 1
ATOM 7357 C CA . ILE F 2 107 ? 36.415 -14.054 -1.338 1.00 62.85 645 ILE D CA 1
ATOM 7358 C C . ILE F 2 107 ? 37.294 -15.299 -1.514 1.00 62.68 645 ILE D C 1
ATOM 7359 O O . ILE F 2 107 ? 38.428 -15.190 -1.993 1.00 62.75 645 ILE D O 1
ATOM 7364 N N . LEU F 2 108 ? 36.774 -16.467 -1.128 1.00 62.30 646 LEU D N 1
ATOM 7365 C CA . LEU F 2 108 ? 37.453 -17.732 -1.391 1.00 61.99 646 LEU D CA 1
ATOM 7366 C C . LEU F 2 108 ? 37.253 -18.177 -2.844 1.00 63.30 646 LEU D C 1
ATOM 7367 O O . LEU F 2 108 ? 38.238 -18.428 -3.548 1.00 63.58 646 LEU D O 1
ATOM 7372 N N . ASN F 2 109 ? 35.993 -18.256 -3.291 1.00 64.07 647 ASN D N 1
ATOM 7373 C CA . ASN F 2 109 ? 35.662 -18.575 -4.690 1.00 65.34 647 ASN D CA 1
ATOM 7374 C C . ASN F 2 109 ? 36.481 -17.729 -5.655 1.00 65.97 647 ASN D C 1
ATOM 7375 O O . ASN F 2 109 ? 37.173 -18.261 -6.528 1.00 65.88 647 ASN D O 1
ATOM 7380 N N . SER F 2 110 ? 36.399 -16.411 -5.479 1.00 66.80 648 SER D N 1
ATOM 7381 C CA . SER F 2 110 ? 37.150 -15.458 -6.299 1.00 67.81 648 SER D CA 1
ATOM 7382 C C . SER F 2 110 ? 38.677 -15.586 -6.127 1.00 67.63 648 SER D C 1
ATOM 7383 O O . SER F 2 110 ? 39.432 -15.301 -7.061 1.00 68.52 648 SER D O 1
ATOM 7386 N N . GLY F 2 111 ? 39.124 -16.018 -4.946 1.00 66.35 649 GLY D N 1
ATOM 7387 C CA . GLY F 2 111 ? 40.546 -16.251 -4.711 1.00 65.75 649 GLY D CA 1
ATOM 7388 C C . GLY F 2 111 ? 41.233 -15.121 -3.971 1.00 65.40 649 GLY D C 1
ATOM 7389 O O . GLY F 2 111 ? 42.427 -15.204 -3.671 1.00 64.92 649 GLY D O 1
ATOM 7390 N N . GLU F 2 112 ? 40.481 -14.060 -3.682 1.00 65.41 650 GLU D N 1
ATOM 7391 C CA . GLU F 2 112 ? 40.950 -13.000 -2.792 1.00 64.86 650 GLU D CA 1
ATOM 7392 C C . GLU F 2 112 ? 41.548 -13.612 -1.510 1.00 62.98 650 GLU D C 1
ATOM 7393 O O . GLU F 2 112 ? 42.676 -13.276 -1.120 1.00 62.92 650 GLU D O 1
ATOM 7399 N N . ASP F 2 113 ? 40.791 -14.511 -0.876 1.00 60.95 651 ASP D N 1
ATOM 7400 C CA . ASP F 2 113 ? 41.263 -15.278 0.277 1.00 58.70 651 ASP D CA 1
ATOM 7401 C C . ASP F 2 113 ? 41.559 -16.717 -0.154 1.00 57.30 651 ASP D C 1
ATOM 7402 O O . ASP F 2 113 ? 40.944 -17.228 -1.089 1.00 57.49 651 ASP D O 1
ATOM 7407 N N . LYS F 2 114 ? 42.513 -17.354 0.525 1.00 55.19 652 LYS D N 1
ATOM 7408 C CA . LYS F 2 114 ? 42.820 -18.769 0.317 1.00 53.39 652 LYS D CA 1
ATOM 7409 C C . LYS F 2 114 ? 42.724 -19.502 1.656 1.00 50.70 652 LYS D C 1
ATOM 7410 O O . LYS F 2 114 ? 42.652 -18.849 2.718 1.00 49.65 652 LYS D O 1
ATOM 7416 N N . ILE F 2 115 ? 42.715 -20.838 1.613 1.00 48.12 653 ILE D N 1
ATOM 7417 C CA . ILE F 2 115 ? 42.789 -21.629 2.847 1.00 45.51 653 ILE D CA 1
ATOM 7418 C C . ILE F 2 115 ? 44.194 -21.547 3.455 1.00 43.26 653 ILE D C 1
ATOM 7419 O O . ILE F 2 115 ? 45.057 -22.391 3.232 1.00 43.58 653 ILE D O 1
ATOM 7424 N N . GLU F 2 116 ? 44.415 -20.487 4.219 1.00 40.86 654 GLU D N 1
ATOM 7425 C CA . GLU F 2 116 ? 45.654 -20.313 4.954 1.00 38.82 654 GLU D CA 1
ATOM 7426 C C . GLU F 2 116 ? 45.396 -19.412 6.144 1.00 36.00 654 GLU D C 1
ATOM 7427 O O . GLU F 2 116 ? 44.574 -18.488 6.068 1.00 34.02 654 GLU D O 1
ATOM 7433 N N . ASP F 2 117 ? 46.079 -19.712 7.246 1.00 32.53 655 ASP D N 1
ATOM 7434 C CA . ASP F 2 117 ? 45.979 -18.879 8.431 1.00 30.57 655 ASP D CA 1
ATOM 7435 C C . ASP F 2 117 ? 47.117 -19.221 9.396 1.00 28.73 655 ASP D C 1
ATOM 7436 O O . ASP F 2 117 ? 47.826 -20.197 9.221 1.00 27.25 655 ASP D O 1
ATOM 7441 N N . ILE F 2 118 ? 47.305 -18.381 10.402 1.00 27.60 656 ILE D N 1
ATOM 7442 C CA . ILE F 2 118 ? 48.283 -18.669 11.440 1.00 27.09 656 ILE D CA 1
ATOM 7443 C C . ILE F 2 118 ? 47.592 -18.418 12.765 1.00 26.64 656 ILE D C 1
ATOM 7444 O O . ILE F 2 118 ? 46.958 -17.354 12.948 1.00 27.17 656 ILE D O 1
ATOM 7449 N N . LEU F 2 119 ? 47.704 -19.395 13.672 1.00 25.23 657 LEU D N 1
ATOM 7450 C CA . LEU F 2 119 ? 47.161 -19.259 15.036 1.00 24.37 657 LEU D CA 1
ATOM 7451 C C . LEU F 2 119 ? 48.297 -19.072 15.996 1.00 23.15 657 LEU D C 1
ATOM 7452 O O . LEU F 2 119 ? 49.317 -19.745 15.895 1.00 22.00 657 LEU D O 1
ATOM 7457 N N . VAL F 2 120 ? 48.123 -18.147 16.928 1.00 22.07 658 VAL D N 1
ATOM 7458 C CA . VAL F 2 120 ? 49.091 -17.910 17.979 1.00 21.44 658 VAL D CA 1
ATOM 7459 C C . VAL F 2 120 ? 48.490 -18.427 19.290 1.00 20.77 658 VAL D C 1
ATOM 7460 O O . VAL F 2 120 ? 47.430 -17.950 19.736 1.00 21.70 658 VAL D O 1
ATOM 7464 N N . LEU F 2 121 ? 49.128 -19.451 19.867 1.00 21.38 659 LEU D N 1
ATOM 7465 C CA . LEU F 2 121 ? 48.736 -20.052 21.113 1.00 19.78 659 LEU D CA 1
ATOM 7466 C C . LEU F 2 121 ? 49.642 -19.455 22.195 1.00 20.94 659 LEU D C 1
ATOM 7467 O O . LEU F 2 121 ? 50.878 -19.725 22.247 1.00 19.14 659 LEU D O 1
ATOM 7472 N N . HIS F 2 122 ? 49.009 -18.721 23.104 1.00 19.47 660 HIS D N 1
ATOM 7473 C CA . HIS F 2 122 ? 49.690 -17.941 24.112 1.00 20.30 660 HIS D CA 1
ATOM 7474 C C . HIS F 2 122 ? 49.560 -18.596 25.497 1.00 21.22 660 HIS D C 1
ATOM 7475 O O . HIS F 2 122 ? 48.484 -19.145 25.852 1.00 22.49 660 HIS D O 1
ATOM 7482 N N . LEU F 2 123 ? 50.655 -18.604 26.268 1.00 21.36 661 LEU D N 1
ATOM 7483 C CA . LEU F 2 123 ? 50.611 -19.011 27.679 1.00 22.16 661 LEU D CA 1
ATOM 7484 C C . LEU F 2 123 ? 50.735 -17.750 28.517 1.00 24.12 661 LEU D C 1
ATOM 7485 O O . LEU F 2 123 ? 51.674 -16.952 28.285 1.00 24.74 661 LEU D O 1
ATOM 7490 N N . ASP F 2 124 ? 49.812 -17.552 29.473 1.00 25.50 662 ASP D N 1
ATOM 7491 C CA . ASP F 2 124 ? 49.905 -16.394 30.378 1.00 27.06 662 ASP D CA 1
ATOM 7492 C C . ASP F 2 124 ? 51.301 -16.318 30.990 1.00 28.00 662 ASP D C 1
ATOM 7493 O O . ASP F 2 124 ? 51.794 -17.328 31.557 1.00 25.66 662 ASP D O 1
ATOM 7498 N N . ARG F 2 125 ? 51.917 -15.135 30.848 1.00 27.32 663 ARG D N 1
ATOM 7499 C CA . ARG F 2 125 ? 53.271 -14.832 31.311 1.00 28.75 663 ARG D CA 1
ATOM 7500 C C . ARG F 2 125 ? 54.307 -15.814 30.760 1.00 27.70 663 ARG D C 1
ATOM 7501 O O . ARG F 2 125 ? 55.323 -16.120 31.407 1.00 28.24 663 ARG D O 1
ATOM 7509 N N . GLY F 2 126 ? 54.050 -16.327 29.572 1.00 25.32 664 GLY D N 1
ATOM 7510 C CA . GLY F 2 126 ? 54.958 -17.301 29.029 1.00 23.96 664 GLY D CA 1
ATOM 7511 C C . GLY F 2 126 ? 55.132 -17.057 27.555 1.00 23.15 664 GLY D C 1
ATOM 7512 O O . GLY F 2 126 ? 54.824 -15.997 27.021 1.00 22.12 664 GLY D O 1
ATOM 7513 N N . LYS F 2 127 ? 55.547 -18.099 26.875 1.00 20.85 665 LYS D N 1
ATOM 7514 C CA . LYS F 2 127 ? 55.858 -18.032 25.438 1.00 21.77 665 LYS D CA 1
ATOM 7515 C C . LYS F 2 127 ? 54.654 -18.285 24.570 1.00 21.83 665 LYS D C 1
ATOM 7516 O O . LYS F 2 127 ? 53.561 -18.641 25.073 1.00 20.88 665 LYS D O 1
ATOM 7522 N N . ASP F 2 128 ? 54.838 -18.081 23.257 1.00 21.57 666 ASP D N 1
ATOM 7523 C CA . ASP F 2 128 ? 53.810 -18.351 22.272 1.00 21.96 666 ASP D CA 1
ATOM 7524 C C . ASP F 2 128 ? 54.251 -19.416 21.268 1.00 22.13 666 ASP D C 1
ATOM 7525 O O . ASP F 2 128 ? 55.461 -19.536 20.939 1.00 19.56 666 ASP D O 1
ATOM 7530 N N . TYR F 2 129 ? 53.274 -20.174 20.771 1.00 21.12 667 TYR D N 1
ATOM 7531 C CA . TYR F 2 129 ? 53.511 -21.222 19.751 1.00 20.34 667 TYR D CA 1
ATOM 7532 C C . TYR F 2 129 ? 52.732 -20.846 18.509 1.00 20.72 667 TYR D C 1
ATOM 7533 O O . TYR F 2 129 ? 51.598 -20.373 18.649 1.00 21.95 667 TYR D O 1
ATOM 7542 N N . PHE F 2 130 ? 53.294 -21.033 17.31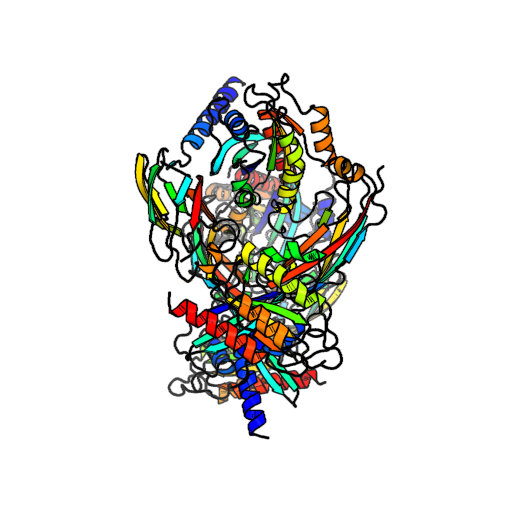2 1.00 18.11 668 PHE D N 1
ATOM 7543 C CA . PHE F 2 130 ? 52.572 -20.625 16.109 1.00 19.89 668 PHE D CA 1
ATOM 7544 C C . PHE F 2 130 ? 52.119 -21.862 15.384 1.00 20.25 668 PHE D C 1
ATOM 7545 O O . PHE F 2 130 ? 52.897 -22.771 15.266 1.00 21.97 668 PHE D O 1
ATOM 7553 N N . LEU F 2 131 ? 50.869 -21.901 14.939 1.00 18.87 669 LEU D N 1
ATOM 7554 C CA . LEU F 2 131 ? 50.316 -23.070 14.224 1.00 20.96 669 LEU D CA 1
ATOM 7555 C C . LEU F 2 131 ? 49.982 -22.587 12.810 1.00 22.91 669 LEU D C 1
ATOM 7556 O O . LEU F 2 131 ? 49.419 -21.481 12.639 1.00 20.97 669 LEU D O 1
ATOM 7561 N N . THR F 2 132 ? 50.348 -23.368 11.802 1.00 22.72 670 THR D N 1
ATOM 7562 C CA . THR F 2 132 ? 50.117 -22.926 10.439 1.00 26.24 670 THR D CA 1
ATOM 7563 C C . THR F 2 132 ? 49.002 -23.755 9.793 1.00 27.59 670 THR D C 1
ATOM 7564 O O . THR F 2 132 ? 49.020 -24.990 9.841 1.00 27.35 670 THR D O 1
ATOM 7568 N N . ILE F 2 133 ? 48.043 -23.069 9.179 1.00 28.94 671 ILE D N 1
ATOM 7569 C CA . ILE F 2 133 ? 46.971 -23.763 8.467 1.00 30.50 671 ILE D CA 1
ATOM 7570 C C . ILE F 2 133 ? 47.193 -23.569 6.971 1.00 32.01 671 ILE D C 1
ATOM 7571 O O . ILE F 2 133 ? 47.378 -22.434 6.519 1.00 30.72 671 ILE D O 1
ATOM 7576 N N . SER F 2 134 ? 47.204 -24.670 6.203 1.00 32.71 672 SER D N 1
ATOM 7577 C CA . SER F 2 134 ? 47.194 -24.550 4.740 1.00 34.79 672 SER D CA 1
ATOM 7578 C C . SER F 2 134 ? 46.135 -25.491 4.125 1.00 35.53 672 SER D C 1
ATOM 7579 O O . SER F 2 134 ? 45.452 -26.225 4.837 1.00 35.01 672 SER D O 1
ATOM 7582 N N . GLY F 2 135 ? 45.974 -25.432 2.809 1.00 37.05 673 GLY D N 1
ATOM 7583 C CA . GLY F 2 135 ? 45.001 -26.290 2.140 1.00 37.85 673 GLY D CA 1
ATOM 7584 C C . GLY F 2 135 ? 44.456 -25.643 0.891 1.00 39.28 673 GLY D C 1
ATOM 7585 O O . GLY F 2 135 ? 45.043 -24.703 0.372 1.00 39.06 673 GLY D O 1
ATOM 7586 N N . ASN F 2 136 ? 43.335 -26.154 0.401 1.00 40.54 674 ASN D N 1
ATOM 7587 C CA . ASN F 2 136 ? 42.745 -25.625 -0.823 1.00 42.45 674 ASN D CA 1
ATOM 7588 C C . ASN F 2 136 ? 41.226 -25.698 -0.785 1.00 43.26 674 ASN D C 1
ATOM 7589 O O . ASN F 2 136 ? 40.644 -26.594 -0.162 1.00 43.09 674 ASN D O 1
ATOM 7594 N N . TYR F 2 137 ? 40.587 -24.727 -1.425 1.00 44.86 675 TYR D N 1
ATOM 7595 C CA . TYR F 2 137 ? 39.145 -24.629 -1.412 1.00 46.52 675 TYR D CA 1
ATOM 7596 C C . TYR F 2 137 ? 38.624 -25.030 -2.786 1.00 48.86 675 TYR D C 1
ATOM 7597 O O . TYR F 2 137 ? 39.194 -24.620 -3.801 1.00 49.08 675 TYR D O 1
ATOM 7606 N N . LEU F 2 138 ? 37.534 -25.794 -2.796 1.00 50.38 676 LEU D N 1
ATOM 7607 C CA . LEU F 2 138 ? 36.875 -26.211 -4.038 1.00 53.30 676 LEU D CA 1
ATOM 7608 C C . LEU F 2 138 ? 35.589 -25.424 -4.262 1.00 54.70 676 LEU D C 1
ATOM 7609 O O . LEU F 2 138 ? 34.557 -25.734 -3.663 1.00 54.03 676 LEU D O 1
ATOM 7614 N N . PRO F 2 139 ? 35.665 -24.385 -5.121 1.00 56.83 677 PRO D N 1
ATOM 7615 C CA . PRO F 2 139 ? 34.560 -23.463 -5.366 1.00 58.61 677 PRO D CA 1
ATOM 7616 C C . PRO F 2 139 ? 33.302 -24.172 -5.858 1.00 60.59 677 PRO D C 1
ATOM 7617 O O . PRO F 2 139 ? 33.385 -25.195 -6.542 1.00 61.26 677 PRO D O 1
ATOM 7621 N N . SER F 2 140 ? 32.155 -23.635 -5.451 1.00 62.05 678 SER D N 1
ATOM 7622 C CA . SER F 2 140 ? 30.848 -24.163 -5.821 1.00 63.78 678 SER D CA 1
ATOM 7623 C C . SER F 2 140 ? 30.374 -23.498 -7.110 1.00 65.12 678 SER D C 1
ATOM 7624 O O . SER F 2 140 ? 30.050 -24.180 -8.093 1.00 66.26 678 SER D O 1
ATOM 7627 N N . GLU G 2 2 ? 86.446 18.029 46.998 1.00 74.54 540 GLU F N 1
ATOM 7628 C CA . GLU G 2 2 ? 86.980 18.831 48.132 1.00 74.80 540 GLU F CA 1
ATOM 7629 C C . GLU G 2 2 ? 85.823 19.496 48.852 1.00 73.28 540 GLU F C 1
ATOM 7630 O O . GLU G 2 2 ? 84.709 19.593 48.306 1.00 72.17 540 GLU F O 1
ATOM 7636 N N . ARG G 2 3 ? 86.080 19.912 50.094 1.00 73.36 541 ARG F N 1
ATOM 7637 C CA . ARG G 2 3 ? 85.061 20.539 50.939 1.00 72.32 541 ARG F CA 1
ATOM 7638 C C . ARG G 2 3 ? 84.586 21.865 50.357 1.00 70.59 541 ARG F C 1
ATOM 7639 O O . ARG G 2 3 ? 83.441 22.254 50.563 1.00 69.72 541 ARG F O 1
ATOM 7647 N N . ARG G 2 4 ? 85.474 22.549 49.638 1.00 70.60 542 ARG F N 1
ATOM 7648 C CA . ARG G 2 4 ? 85.187 23.877 49.127 1.00 69.49 542 ARG F CA 1
ATOM 7649 C C . ARG G 2 4 ? 84.164 23.847 48.006 1.00 67.45 542 ARG F C 1
ATOM 7650 O O . ARG G 2 4 ? 83.281 24.698 47.969 1.00 66.25 542 ARG F O 1
ATOM 7658 N N . TYR G 2 5 ? 84.296 22.897 47.081 1.00 67.10 543 TYR F N 1
ATOM 7659 C CA . TYR G 2 5 ? 83.309 22.764 46.010 1.00 65.67 543 TYR F CA 1
ATOM 7660 C C . TYR G 2 5 ? 81.950 22.452 46.621 1.00 63.91 543 TYR F C 1
ATOM 7661 O O . TYR G 2 5 ? 80.955 23.138 46.313 1.00 62.49 543 TYR F O 1
ATOM 7670 N N . ARG G 2 6 ? 81.931 21.466 47.527 1.00 63.31 544 ARG F N 1
ATOM 7671 C CA . ARG G 2 6 ? 80.711 21.065 48.231 1.00 62.13 544 ARG F CA 1
ATOM 7672 C C . ARG G 2 6 ? 80.098 22.236 48.985 1.00 60.69 544 ARG F C 1
ATOM 7673 O O . ARG G 2 6 ? 78.892 22.427 48.950 1.00 59.84 544 ARG F O 1
ATOM 7681 N N . LYS G 2 7 ? 80.936 23.022 49.654 1.00 60.51 545 LYS F N 1
ATOM 7682 C CA . LYS G 2 7 ? 80.467 24.193 50.378 1.00 59.00 545 LYS F CA 1
ATOM 7683 C C . LYS G 2 7 ? 79.744 25.171 49.435 1.00 56.77 545 LYS F C 1
ATOM 7684 O O . LYS G 2 7 ? 78.628 25.597 49.727 1.00 55.29 545 LYS F O 1
ATOM 7690 N N . VAL G 2 8 ? 80.368 25.500 48.305 1.00 56.05 546 VAL F N 1
ATOM 7691 C CA . VAL G 2 8 ? 79.782 26.448 47.334 1.00 54.52 546 VAL F CA 1
ATOM 7692 C C . VAL G 2 8 ? 78.444 25.922 46.788 1.00 52.97 546 VAL F C 1
ATOM 7693 O O . VAL G 2 8 ? 77.460 26.660 46.693 1.00 51.24 546 VAL F O 1
ATOM 7697 N N . PHE G 2 9 ? 78.436 24.635 46.456 1.00 53.30 547 PHE F N 1
ATOM 7698 C CA . PHE G 2 9 ? 77.258 23.941 45.967 1.00 53.19 547 PHE F CA 1
ATOM 7699 C C . PHE G 2 9 ? 76.124 23.974 46.988 1.00 52.46 547 PHE F C 1
ATOM 7700 O O . PHE G 2 9 ? 75.021 24.435 46.678 1.00 51.85 547 PHE F O 1
ATOM 7708 N N . GLU G 2 10 ? 76.420 23.515 48.209 1.00 53.10 548 GLU F N 1
ATOM 7709 C CA . GLU G 2 10 ? 75.481 23.553 49.331 1.00 52.85 548 GLU F CA 1
ATOM 7710 C C . GLU G 2 10 ? 74.915 24.958 49.517 1.00 52.07 548 GLU F C 1
ATOM 7711 O O . GLU G 2 10 ? 73.693 25.131 49.594 1.00 51.09 548 GLU F O 1
ATOM 7717 N N . ASP G 2 11 ? 75.809 25.949 49.586 1.00 52.69 549 ASP F N 1
ATOM 7718 C CA . ASP G 2 11 ? 75.436 27.367 49.725 1.00 52.63 549 ASP F CA 1
ATOM 7719 C C . ASP G 2 11 ? 74.475 27.832 48.621 1.00 52.00 549 ASP F C 1
ATOM 7720 O O . ASP G 2 11 ? 73.578 28.639 48.887 1.00 50.59 549 ASP F O 1
ATOM 7725 N N . SER G 2 12 ? 74.688 27.333 47.398 1.00 52.13 550 SER F N 1
ATOM 7726 C CA . SER G 2 12 ? 73.850 27.672 46.250 1.00 52.37 550 SER F CA 1
ATOM 7727 C C . SER G 2 12 ? 72.463 27.061 46.401 1.00 51.93 550 SER F C 1
ATOM 7728 O O . SER G 2 12 ? 71.459 27.750 46.206 1.00 51.31 550 SER F O 1
ATOM 7731 N N . VAL G 2 13 ? 72.416 25.768 46.727 1.00 52.42 551 VAL F N 1
ATOM 7732 C CA . VAL G 2 13 ? 71.146 25.075 46.937 1.00 52.28 551 VAL F CA 1
ATOM 7733 C C . VAL G 2 13 ? 70.360 25.791 48.022 1.00 51.54 551 VAL F C 1
ATOM 7734 O O . VAL G 2 13 ? 69.145 25.869 47.941 1.00 51.16 551 VAL F O 1
ATOM 7738 N N . ARG G 2 14 ? 71.071 26.346 49.006 1.00 52.11 552 ARG F N 1
ATOM 7739 C CA . ARG G 2 14 ? 70.459 27.087 50.107 1.00 52.19 552 ARG F CA 1
ATOM 7740 C C . ARG G 2 14 ? 69.826 28.379 49.613 1.00 51.35 552 ARG F C 1
ATOM 7741 O O . ARG G 2 14 ? 68.681 28.674 49.945 1.00 50.44 552 ARG F O 1
ATOM 7749 N N . ILE G 2 15 ? 70.568 29.149 48.820 1.00 51.47 553 ILE F N 1
ATOM 7750 C CA . ILE G 2 15 ? 70.058 30.418 48.293 1.00 50.98 553 ILE F CA 1
ATOM 7751 C C . ILE G 2 15 ? 68.895 30.161 47.331 1.00 50.04 553 ILE F C 1
ATOM 7752 O O . ILE G 2 15 ? 67.913 30.908 47.324 1.00 49.80 553 ILE F O 1
ATOM 7757 N N . MET G 2 16 ? 69.009 29.102 46.534 1.00 48.78 554 MET F N 1
ATOM 7758 C CA . MET G 2 16 ? 67.973 28.763 45.570 1.00 48.60 554 MET F CA 1
ATOM 7759 C C . MET G 2 16 ? 66.670 28.331 46.224 1.00 47.29 554 MET F C 1
ATOM 7760 O O . MET G 2 16 ? 65.603 28.795 45.818 1.00 46.19 554 MET F O 1
ATOM 7765 N N . ASP G 2 17 ? 66.767 27.455 47.234 1.00 46.73 555 ASP F N 1
ATOM 7766 C CA . ASP G 2 17 ? 65.606 27.076 48.054 1.00 45.98 555 ASP F CA 1
ATOM 7767 C C . ASP G 2 17 ? 64.926 28.336 48.534 1.00 45.46 555 ASP F C 1
ATOM 7768 O O . ASP G 2 17 ? 63.722 28.462 48.423 1.00 44.45 555 ASP F O 1
ATOM 7773 N N . ARG G 2 18 ? 65.723 29.273 49.047 1.00 46.63 556 ARG F N 1
ATOM 7774 C CA . ARG G 2 18 ? 65.219 30.535 49.597 1.00 47.52 556 ARG F CA 1
ATOM 7775 C C . ARG G 2 18 ? 64.467 31.309 48.538 1.00 46.44 556 ARG F C 1
ATOM 7776 O O . ARG G 2 18 ? 63.403 31.873 48.809 1.00 45.45 556 ARG F O 1
ATOM 7784 N N . MET G 2 19 ? 65.035 31.348 47.344 1.00 46.25 557 MET F N 1
ATOM 7785 C CA . MET G 2 19 ? 64.399 32.056 46.240 1.00 46.83 557 MET F CA 1
ATOM 7786 C C . MET G 2 19 ? 63.108 31.372 45.767 1.00 44.93 557 MET F C 1
ATOM 7787 O O . MET G 2 19 ? 62.113 32.034 45.448 1.00 43.12 557 MET F O 1
ATOM 7792 N N . GLU G 2 20 ? 63.148 30.044 45.733 1.00 44.37 558 GLU F N 1
ATOM 7793 C CA . GLU G 2 20 ? 61.982 29.241 45.387 1.00 44.11 558 GLU F CA 1
ATOM 7794 C C . GLU G 2 20 ? 60.859 29.510 46.396 1.00 41.89 558 GLU F C 1
ATOM 7795 O O . GLU G 2 20 ? 59.723 29.678 46.0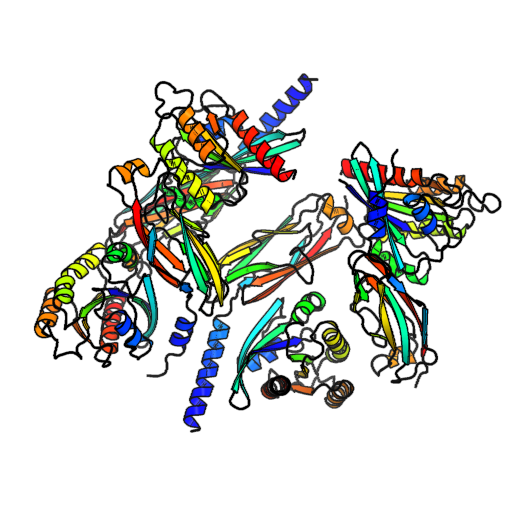06 1.00 41.17 558 GLU F O 1
ATOM 7801 N N . ASN G 2 21 ? 61.182 29.609 47.685 1.00 40.78 559 ASN F N 1
ATOM 7802 C CA . ASN G 2 21 ? 60.186 30.056 48.674 1.00 39.58 559 ASN F CA 1
ATOM 7803 C C . ASN G 2 21 ? 59.735 31.481 48.410 1.00 40.02 559 ASN F C 1
ATOM 7804 O O . ASN G 2 21 ? 58.540 31.797 48.499 1.00 39.16 559 ASN F O 1
ATOM 7809 N N . ASP G 2 22 ? 60.682 32.336 48.032 1.00 40.59 560 ASP F N 1
ATOM 7810 C CA . ASP G 2 22 ? 60.362 33.722 47.667 1.00 41.82 560 ASP F CA 1
ATOM 7811 C C . ASP G 2 22 ? 59.421 33.817 46.464 1.00 41.71 560 ASP F C 1
ATOM 7812 O O . ASP G 2 22 ? 58.723 34.819 46.297 1.00 42.41 560 ASP F O 1
ATOM 7817 N N . PHE G 2 23 ? 59.408 32.779 45.628 1.00 41.00 561 PHE F N 1
ATOM 7818 C CA . PHE G 2 23 ? 58.571 32.741 44.426 1.00 41.83 561 PHE F CA 1
ATOM 7819 C C . PHE G 2 23 ? 57.315 31.898 44.563 1.00 40.95 561 PHE F C 1
ATOM 7820 O O . PHE G 2 23 ? 56.728 31.472 43.566 1.00 42.29 561 PHE F O 1
ATOM 7828 N N . LEU G 2 24 ? 56.913 31.671 45.806 1.00 39.18 562 LEU F N 1
ATOM 7829 C CA . LEU G 2 24 ? 55.668 31.014 46.133 1.00 37.46 562 LEU F CA 1
ATOM 7830 C C . LEU G 2 24 ? 54.632 32.126 46.118 1.00 35.87 562 LEU F C 1
ATOM 7831 O O . LEU G 2 24 ? 54.952 33.262 46.494 1.00 35.06 562 LEU F O 1
ATOM 7836 N N . PRO G 2 25 ? 53.392 31.825 45.692 1.00 35.22 563 PRO F N 1
ATOM 7837 C CA . PRO G 2 25 ? 52.406 32.904 45.613 1.00 35.07 563 PRO F CA 1
ATOM 7838 C C . PRO G 2 25 ? 52.020 33.449 47.000 1.00 34.57 563 PRO F C 1
ATOM 7839 O O . PRO G 2 25 ? 52.030 32.697 47.986 1.00 34.59 563 PRO F O 1
ATOM 7843 N N . SER G 2 26 ? 51.692 34.738 47.083 1.00 34.01 564 SER F N 1
ATOM 7844 C CA . SER G 2 26 ? 51.375 35.354 48.366 1.00 32.63 564 SER F CA 1
ATOM 7845 C C . SER G 2 26 ? 50.338 36.461 48.203 1.00 32.78 564 SER F C 1
ATOM 7846 O O . SER G 2 26 ? 50.409 37.220 47.240 1.00 33.66 564 SER F O 1
ATOM 7849 N N . LEU G 2 27 ? 49.395 36.554 49.145 1.00 31.47 565 LEU F N 1
ATOM 7850 C CA . LEU G 2 27 ? 48.449 37.674 49.209 1.00 31.88 565 LEU F CA 1
ATOM 7851 C C . LEU G 2 27 ? 48.553 38.392 50.527 1.00 32.26 565 LEU F C 1
ATOM 7852 O O . LEU G 2 27 ? 48.954 37.796 51.521 1.00 30.20 565 LEU F O 1
ATOM 7857 N N . GLU G 2 28 ? 48.171 39.672 50.541 1.00 32.93 566 GLU F N 1
ATOM 7858 C CA . GLU G 2 28 ? 48.000 40.399 51.787 1.00 34.09 566 GLU F CA 1
ATOM 7859 C C . GLU G 2 28 ? 46.507 40.717 51.882 1.00 33.26 566 GLU F C 1
ATOM 7860 O O . GLU G 2 28 ? 45.946 41.347 50.964 1.00 33.17 566 GLU F O 1
ATOM 7866 N N . LEU G 2 29 ? 45.846 40.266 52.955 1.00 32.17 567 LEU F N 1
ATOM 7867 C CA . LEU G 2 29 ? 44.436 40.645 53.185 1.00 32.46 567 LEU F CA 1
ATOM 7868 C C . LEU G 2 29 ? 44.296 41.796 54.172 1.00 31.08 567 LEU F C 1
ATOM 7869 O O . LEU G 2 29 ? 44.970 41.833 55.181 1.00 28.67 567 LEU F O 1
ATOM 7874 N N . SER G 2 30 ? 43.377 42.708 53.900 1.00 31.99 568 SER F N 1
ATOM 7875 C CA . SER G 2 30 ? 43.175 43.845 54.783 1.00 32.32 568 SER F CA 1
ATOM 7876 C C . SER G 2 30 ? 42.494 43.428 56.105 1.00 33.72 568 SER F C 1
ATOM 7877 O O . SER G 2 30 ? 42.689 44.040 57.152 1.00 33.78 568 SER F O 1
ATOM 7880 N N . ARG G 2 31 ? 41.675 42.382 56.065 1.00 34.20 569 ARG F N 1
ATOM 7881 C CA . ARG G 2 31 ? 41.040 41.877 57.274 1.00 36.01 569 ARG F CA 1
ATOM 7882 C C . ARG G 2 31 ? 40.597 40.440 57.053 1.00 35.23 569 ARG F C 1
ATOM 7883 O O . ARG G 2 31 ? 40.382 40.025 55.911 1.00 35.39 569 ARG F O 1
ATOM 7891 N N . ARG G 2 32 ? 40.509 39.682 58.134 1.00 35.47 570 ARG F N 1
ATOM 7892 C CA . ARG G 2 32 ? 40.225 38.237 58.088 1.00 36.25 570 ARG F CA 1
ATOM 7893 C C . ARG G 2 32 ? 39.042 37.853 58.957 1.00 36.49 570 ARG F C 1
ATOM 7894 O O . ARG G 2 32 ? 38.521 36.733 58.851 1.00 37.76 570 ARG F O 1
ATOM 7902 N N . GLU G 2 33 ? 38.624 38.768 59.834 1.00 36.06 571 GLU F N 1
ATOM 7903 C CA . GLU G 2 33 ? 37.540 38.516 60.760 1.00 36.92 571 GLU F CA 1
ATOM 7904 C C . GLU G 2 33 ? 36.387 39.479 60.441 1.00 36.96 571 GLU F C 1
ATOM 7905 O O . GLU G 2 33 ? 36.608 40.677 60.349 1.00 35.75 571 GLU F O 1
ATOM 7911 N N . PHE G 2 34 ? 35.174 38.947 60.290 1.00 36.25 572 PHE F N 1
ATOM 7912 C CA . PHE G 2 34 ? 34.027 39.721 59.887 1.00 37.25 572 PHE F CA 1
ATOM 7913 C C . PHE G 2 34 ? 32.864 39.480 60.843 1.00 38.96 572 PHE F C 1
ATOM 7914 O O . PHE G 2 34 ? 32.576 38.335 61.214 1.00 40.14 572 PHE F O 1
ATOM 7922 N N . VAL G 2 35 ? 32.197 40.555 61.258 1.00 39.91 573 VAL F N 1
ATOM 7923 C CA . VAL G 2 35 ? 30.989 40.420 62.064 1.00 41.80 573 VAL F CA 1
ATOM 7924 C C . VAL G 2 35 ? 29.823 41.079 61.342 1.00 43.06 573 VAL F C 1
ATOM 7925 O O . VAL G 2 35 ? 29.967 42.159 60.800 1.00 42.28 573 VAL F O 1
ATOM 7929 N N . PHE G 2 36 ? 28.676 40.400 61.321 1.00 44.81 574 PHE F N 1
ATOM 7930 C CA . PHE G 2 36 ? 27.433 40.976 60.842 1.00 46.55 574 PHE F CA 1
ATOM 7931 C C . PHE G 2 36 ? 26.494 40.910 62.033 1.00 48.44 574 PHE F C 1
ATOM 7932 O O . PHE G 2 36 ? 25.971 39.841 62.372 1.00 50.56 574 PHE F O 1
ATOM 7940 N N . GLU G 2 37 ? 26.322 42.042 62.691 1.00 49.18 575 GLU F N 1
ATOM 7941 C CA . GLU G 2 37 ? 25.547 42.137 63.906 1.00 51.37 575 GLU F CA 1
ATOM 7942 C C . GLU G 2 37 ? 24.078 42.308 63.502 1.00 52.11 575 GLU F C 1
ATOM 7943 O O . GLU G 2 37 ? 23.783 42.944 62.485 1.00 52.03 575 GLU F O 1
ATOM 7949 N N . ASN G 2 38 ? 23.166 41.683 64.256 1.00 53.02 576 ASN F N 1
ATOM 7950 C CA . ASN G 2 38 ? 21.726 41.913 64.094 1.00 53.36 576 ASN F CA 1
ATOM 7951 C C . ASN G 2 38 ? 21.226 41.747 62.661 1.00 52.75 576 ASN F C 1
ATOM 7952 O O . ASN G 2 38 ? 20.450 42.544 62.150 1.00 53.19 576 ASN F O 1
ATOM 7957 N N . VAL G 2 39 ? 21.697 40.693 62.026 1.00 52.55 577 VAL F N 1
ATOM 7958 C CA . VAL G 2 39 ? 21.223 40.260 60.718 1.00 52.55 577 VAL F CA 1
ATOM 7959 C C . VAL G 2 39 ? 19.718 39.978 60.808 1.00 55.17 577 VAL F C 1
ATOM 7960 O O . VAL G 2 39 ? 19.261 39.321 61.745 1.00 55.58 577 VAL F O 1
ATOM 7964 N N . LYS G 2 40 ? 18.962 40.508 59.850 1.00 55.89 578 LYS F N 1
ATOM 7965 C CA . LYS G 2 40 ? 17.507 40.423 59.884 1.00 58.41 578 LYS F CA 1
ATOM 7966 C C . LYS G 2 40 ? 17.027 39.769 58.619 1.00 58.59 578 LYS F C 1
ATOM 7967 O O . LYS G 2 40 ? 17.661 39.871 57.570 1.00 57.82 578 LYS F O 1
ATOM 7973 N N . PHE G 2 41 ? 15.878 39.124 58.743 1.00 60.55 579 PHE F N 1
ATOM 7974 C CA . PHE G 2 41 ? 15.194 38.504 57.637 1.00 61.43 579 PHE F CA 1
ATOM 7975 C C . PHE G 2 41 ? 15.146 39.435 56.440 1.00 60.54 579 PHE F C 1
ATOM 7976 O O . PHE G 2 41 ? 14.617 40.540 56.535 1.00 61.63 579 PHE F O 1
ATOM 7984 N N . ARG G 2 42 ? 15.721 38.989 55.324 1.00 59.81 580 ARG F N 1
ATOM 7985 C CA . ARG G 2 42 ? 15.623 39.687 54.027 1.00 59.81 580 ARG F CA 1
ATOM 7986 C C . ARG G 2 42 ? 16.389 40.999 53.913 1.00 57.98 580 ARG F C 1
ATOM 7987 O O . ARG G 2 42 ? 16.129 41.773 52.983 1.00 58.14 580 ARG F O 1
ATOM 7995 N N . GLN G 2 43 ? 17.327 41.255 54.829 1.00 55.62 581 GLN F N 1
ATOM 7996 C CA . GLN G 2 43 ? 18.013 42.559 54.845 1.00 54.06 581 GLN F CA 1
ATOM 7997 C C . GLN G 2 43 ? 19.512 42.443 54.670 1.00 51.59 581 GLN F C 1
ATOM 7998 O O . GLN G 2 43 ? 20.251 42.133 55.624 1.00 50.10 581 GLN F O 1
ATOM 8004 N N . LEU G 2 44 ? 19.929 42.720 53.437 1.00 50.30 582 LEU F N 1
ATOM 8005 C CA . LEU G 2 44 ? 21.307 42.600 53.019 1.00 49.04 582 LEU F CA 1
ATOM 8006 C C . LEU G 2 44 ? 22.233 43.446 53.883 1.00 47.16 582 LEU F C 1
ATOM 8007 O O . LEU G 2 44 ? 21.922 44.595 54.186 1.00 45.64 582 LEU F O 1
ATOM 8012 N N . GLN G 2 45 ? 23.353 42.847 54.286 1.00 46.05 583 GLN F N 1
ATOM 8013 C CA . GLN G 2 45 ? 24.474 43.594 54.834 1.00 44.96 583 GLN F CA 1
ATOM 8014 C C . GLN G 2 45 ? 25.713 43.215 54.038 1.00 44.68 583 GLN F C 1
ATOM 8015 O O . GLN G 2 45 ? 25.894 42.051 53.643 1.00 43.96 583 GLN F O 1
ATOM 8021 N N . LYS G 2 46 ? 26.568 44.196 53.781 1.00 45.07 584 LYS F N 1
ATOM 8022 C CA . LYS G 2 46 ? 27.805 43.931 53.066 1.00 45.89 584 LYS F CA 1
ATOM 8023 C C . LYS G 2 46 ? 29.013 44.613 53.649 1.00 44.94 584 LYS F C 1
ATOM 8024 O O . LYS G 2 46 ? 28.945 45.744 54.119 1.00 44.06 584 LYS F O 1
ATOM 8030 N N . GLU G 2 47 ? 30.116 43.873 53.619 1.00 44.61 585 GLU F N 1
ATOM 8031 C CA . GLU G 2 47 ? 31.382 44.303 54.181 1.00 44.74 585 GLU F CA 1
ATOM 8032 C C . GLU G 2 47 ? 32.444 44.013 53.144 1.00 44.87 585 GLU F C 1
ATOM 8033 O O . GLU G 2 47 ? 32.601 42.869 52.705 1.00 44.73 585 GLU F O 1
ATOM 8039 N N . LYS G 2 48 ? 33.124 45.068 52.714 1.00 45.35 586 LYS F N 1
ATOM 8040 C CA . LYS G 2 48 ? 34.180 44.949 51.724 1.00 46.41 586 LYS F CA 1
ATOM 8041 C C . LYS G 2 48 ? 35.585 45.020 52.325 1.00 45.54 586 LYS F C 1
ATOM 8042 O O . LYS G 2 48 ? 35.825 45.708 53.332 1.00 45.53 586 LYS F O 1
ATOM 8048 N N . PHE G 2 49 ? 36.499 44.284 51.705 1.00 44.52 587 PHE F N 1
ATOM 8049 C CA . PHE G 2 49 ? 37.903 44.313 52.095 1.00 43.47 587 PHE F CA 1
ATOM 8050 C C . PHE G 2 49 ? 38.780 44.304 50.831 1.00 43.04 587 PHE F C 1
ATOM 8051 O O . PHE G 2 49 ? 38.252 44.314 49.713 1.00 43.56 587 PHE F O 1
ATOM 8059 N N . GLN G 2 50 ? 40.103 44.305 51.010 1.00 41.49 588 GLN F N 1
ATOM 8060 C CA . GLN G 2 50 ? 41.019 44.286 49.884 1.00 41.44 588 GLN F CA 1
ATOM 8061 C C . GLN G 2 50 ? 41.956 43.110 50.001 1.00 40.50 588 GLN F C 1
ATOM 8062 O O . GLN G 2 50 ? 42.327 42.712 51.103 1.00 39.23 588 GLN F O 1
ATOM 8068 N N . ILE G 2 51 ? 42.315 42.540 48.858 1.00 40.17 589 ILE F N 1
ATOM 8069 C CA . ILE G 2 51 ? 43.439 41.614 48.790 1.00 39.13 589 ILE F CA 1
ATOM 8070 C C . ILE G 2 51 ? 44.414 42.095 47.732 1.00 38.67 589 ILE F C 1
ATOM 8071 O O . ILE G 2 51 ? 44.007 42.655 46.709 1.00 39.19 589 ILE F O 1
ATOM 8076 N N . SER G 2 52 ? 45.704 41.938 48.015 1.00 37.03 590 SER F N 1
ATOM 8077 C CA . SER G 2 52 ? 46.735 42.353 47.098 1.00 36.70 590 SER F CA 1
ATOM 8078 C C . SER G 2 52 ? 47.754 41.226 46.959 1.00 35.45 590 SER F C 1
ATOM 8079 O O . SER G 2 52 ? 48.003 40.481 47.911 1.00 32.45 590 SER F O 1
ATOM 8082 N N . ASN G 2 53 ? 48.285 41.077 45.751 1.00 34.31 591 ASN F N 1
ATOM 8083 C CA . ASN G 2 53 ? 49.376 40.158 45.501 1.00 33.91 591 ASN F CA 1
ATOM 8084 C C . ASN G 2 53 ? 50.688 40.824 45.949 1.00 33.60 591 ASN F C 1
ATOM 8085 O O . ASN G 2 53 ? 51.233 41.728 45.285 1.00 32.41 591 ASN F O 1
ATOM 8090 N N . ASN G 2 54 ? 51.163 40.412 47.119 1.00 33.08 592 ASN F N 1
ATOM 8091 C CA . ASN G 2 54 ? 52.423 40.930 47.656 1.00 34.01 592 ASN F CA 1
ATOM 8092 C C . ASN G 2 54 ? 53.600 39.967 47.450 1.00 35.25 592 ASN F C 1
ATOM 8093 O O . ASN G 2 54 ? 54.601 40.070 48.145 1.00 35.72 592 ASN F O 1
ATOM 8098 N N . GLY G 2 55 ? 53.461 39.037 46.502 1.00 35.84 593 GLY F N 1
ATOM 8099 C CA . GLY G 2 55 ? 54.516 38.102 46.135 1.00 36.45 593 GLY F CA 1
ATOM 8100 C C . GLY G 2 55 ? 55.206 38.538 44.857 1.00 38.32 593 GLY F C 1
ATOM 8101 O O . GLY G 2 55 ? 55.067 39.683 44.409 1.00 39.44 593 GLY F O 1
ATOM 8102 N N . GLN G 2 56 ? 55.954 37.632 44.250 1.00 39.28 594 GLN F N 1
ATOM 8103 C CA . GLN G 2 56 ? 56.733 37.985 43.052 1.00 40.78 594 GLN F CA 1
ATOM 8104 C C . GLN G 2 56 ? 56.220 37.351 41.755 1.00 40.29 594 GLN F C 1
ATOM 8105 O O . GLN G 2 56 ? 56.829 37.487 40.702 1.00 41.14 594 GLN F O 1
ATOM 8111 N N . VAL G 2 57 ? 55.098 36.653 41.849 1.00 39.02 595 VAL F N 1
ATOM 8112 C CA . VAL G 2 57 ? 54.549 35.926 40.729 1.00 38.64 595 VAL F CA 1
ATOM 8113 C C . VAL G 2 57 ? 53.051 36.148 40.674 1.00 38.07 595 VAL F C 1
ATOM 8114 O O . VAL G 2 57 ? 52.416 36.327 41.703 1.00 35.81 595 VAL F O 1
ATOM 8118 N N . PRO G 2 58 ? 52.477 36.102 39.468 1.00 38.37 596 PRO F N 1
ATOM 8119 C CA . PRO G 2 58 ? 51.026 36.208 39.368 1.00 39.41 596 PRO F CA 1
ATOM 8120 C C . PRO G 2 58 ? 50.368 35.027 40.060 1.00 39.31 596 PRO F C 1
ATOM 8121 O O . PRO G 2 58 ? 50.962 33.941 40.117 1.00 38.77 596 PRO F O 1
ATOM 8125 N N . CYS G 2 59 ? 49.144 35.197 40.550 1.00 39.01 597 CYS F N 1
ATOM 8126 C CA . CYS G 2 59 ? 48.501 34.072 41.213 1.00 39.55 597 CYS F CA 1
ATOM 8127 C C . CYS G 2 59 ? 47.027 33.970 40.927 1.00 40.01 597 CYS F C 1
ATOM 8128 O O . CYS G 2 59 ? 46.397 34.951 40.562 1.00 40.56 597 CYS F O 1
ATOM 8131 N N . HIS G 2 60 ? 46.493 32.759 41.084 1.00 40.75 598 HIS F N 1
ATOM 8132 C CA . HIS G 2 60 ? 45.061 32.525 40.991 1.00 41.64 598 HIS F CA 1
ATOM 8133 C C . HIS G 2 60 ? 44.496 32.212 42.356 1.00 39.98 598 HIS F C 1
ATOM 8134 O O . HIS G 2 60 ? 45.018 31.345 43.055 1.00 39.57 598 HIS F O 1
ATOM 8141 N N . PHE G 2 61 ? 43.440 32.926 42.732 1.00 38.88 599 PHE F N 1
ATOM 8142 C CA . PHE G 2 61 ? 42.808 32.729 44.035 1.00 38.30 599 PHE F CA 1
ATOM 8143 C C . PHE G 2 61 ? 41.349 32.344 43.874 1.00 39.08 599 PHE F C 1
ATOM 8144 O O . PHE G 2 61 ? 40.725 32.718 42.894 1.00 40.34 599 PHE F O 1
ATOM 8152 N N . SER G 2 62 ? 40.803 31.624 44.851 1.00 39.54 600 SER F N 1
ATOM 8153 C CA . SER G 2 62 ? 39.390 31.282 44.854 1.00 40.96 600 SER F CA 1
ATOM 8154 C C . SER G 2 62 ? 38.983 30.788 46.220 1.00 40.58 600 SER F C 1
ATOM 8155 O O . SER G 2 62 ? 39.795 30.166 46.900 1.00 41.00 600 SER F O 1
ATOM 8158 N N . PHE G 2 63 ? 37.739 31.046 46.626 1.00 39.80 601 PHE F N 1
ATOM 8159 C CA . PHE G 2 63 ? 37.214 30.414 47.836 1.00 39.78 601 PHE F CA 1
ATOM 8160 C C . PHE G 2 63 ? 36.817 28.965 47.511 1.00 41.84 601 PHE F C 1
ATOM 8161 O O . PHE G 2 63 ? 36.311 28.700 46.436 1.00 43.21 601 PHE F O 1
ATOM 8169 N N . ILE G 2 64 ? 37.064 28.044 48.432 1.00 41.91 602 ILE F N 1
ATOM 8170 C CA . ILE G 2 64 ? 36.863 26.634 48.164 1.00 43.34 602 ILE F CA 1
ATOM 8171 C C . ILE G 2 64 ? 36.108 25.909 49.290 1.00 44.88 602 ILE F C 1
ATOM 8172 O O . ILE G 2 64 ? 36.202 26.292 50.466 1.00 42.45 602 ILE F O 1
ATOM 8177 N N . PRO G 2 65 ? 35.351 24.836 48.917 1.00 47.37 603 PRO F N 1
ATOM 8178 C CA . PRO G 2 65 ? 34.603 24.028 49.867 1.00 48.65 603 PRO F CA 1
ATOM 8179 C C . PRO G 2 65 ? 35.524 23.394 50.918 1.00 48.53 603 PRO F C 1
ATOM 8180 O O . PRO G 2 65 ? 36.600 22.880 50.585 1.00 48.87 603 PRO F O 1
ATOM 8184 N N . LYS G 2 66 ? 35.073 23.431 52.193 1.00 49.28 604 LYS F N 1
ATOM 8185 C CA . LYS G 2 66 ? 35.810 22.825 53.296 1.00 49.22 604 LYS F CA 1
ATOM 8186 C C . LYS G 2 66 ? 35.384 21.392 53.523 1.00 52.20 604 LYS F C 1
ATOM 8187 O O . LYS G 2 66 ? 34.209 21.051 53.352 1.00 53.62 604 LYS F O 1
ATOM 8193 N N . LEU G 2 67 ? 36.335 20.552 53.937 1.00 53.21 605 LEU F N 1
ATOM 8194 C CA . LEU G 2 67 ? 36.009 19.197 54.362 1.00 56.59 605 LEU F CA 1
ATOM 8195 C C . LEU G 2 67 ? 35.295 18.459 53.218 1.00 58.51 605 LEU F C 1
ATOM 8196 O O . LEU G 2 67 ? 35.794 18.442 52.094 1.00 58.26 605 LEU F O 1
ATOM 8201 N N . ASN G 2 68 ? 34.133 17.873 53.500 1.00 60.75 606 ASN F N 1
ATOM 8202 C CA . ASN G 2 68 ? 33.393 17.129 52.488 1.00 63.31 606 ASN F CA 1
ATOM 8203 C C . ASN G 2 68 ? 32.285 17.958 51.861 1.00 63.77 606 ASN F C 1
ATOM 8204 O O . ASN G 2 68 ? 31.442 17.400 51.132 1.00 65.56 606 ASN F O 1
ATOM 8209 N N . ASP G 2 69 ? 32.303 19.252 52.140 1.00 61.06 607 ASP F N 1
ATOM 8210 C CA . ASP G 2 69 ? 31.266 20.173 51.691 1.00 61.41 607 ASP F CA 1
ATOM 8211 C C . ASP G 2 69 ? 31.222 20.286 50.179 1.00 61.63 607 ASP F C 1
ATOM 8212 O O . ASP G 2 69 ? 32.226 20.037 49.492 1.00 60.13 607 ASP F O 1
ATOM 8217 N N . SER G 2 70 ? 30.036 20.669 49.697 1.00 62.69 608 SER F N 1
ATOM 8218 C CA . SER G 2 70 ? 29.744 20.900 48.288 1.00 64.23 608 SER F CA 1
ATOM 8219 C C . SER G 2 70 ? 30.027 22.351 47.889 1.00 62.75 608 SER F C 1
ATOM 8220 O O . SER G 2 70 ? 30.606 22.606 46.826 1.00 63.20 608 SER F O 1
ATOM 8223 N N . GLN G 2 71 ? 29.628 23.294 48.742 1.00 61.39 609 GLN F N 1
ATOM 8224 C CA . GLN G 2 71 ? 29.800 24.716 48.451 1.00 59.96 609 GLN F CA 1
ATOM 8225 C C . GLN G 2 71 ? 30.847 25.353 49.351 1.00 56.84 609 GLN F C 1
ATOM 8226 O O . GLN G 2 71 ? 31.083 24.883 50.469 1.00 56.06 609 GLN F O 1
ATOM 8232 N N . TYR G 2 72 ? 31.470 26.424 48.867 1.00 55.05 610 TYR F N 1
ATOM 8233 C CA . TYR G 2 72 ? 32.531 27.092 49.650 1.00 53.23 610 TYR F CA 1
ATOM 8234 C C . TYR G 2 72 ? 32.037 27.786 50.935 1.00 52.35 610 TYR F C 1
ATOM 8235 O O . TYR G 2 72 ? 32.818 27.998 51.880 1.00 50.62 610 TYR F O 1
ATOM 8244 N N . CYS G 2 73 ? 30.745 28.123 50.969 1.00 53.14 611 CYS F N 1
ATOM 8245 C CA . CYS G 2 73 ? 30.160 28.831 52.122 1.00 53.01 611 CYS F CA 1
ATOM 8246 C C . CYS G 2 73 ? 28.671 28.523 52.338 1.00 54.10 611 CYS F C 1
ATOM 8247 O O . CYS G 2 73 ? 28.025 27.927 51.463 1.00 55.65 611 CYS F O 1
ATOM 8250 N N . LYS G 2 74 ? 28.153 28.919 53.508 1.00 52.95 612 LYS F N 1
ATOM 8251 C CA . LYS G 2 74 ? 26.747 28.683 53.888 1.00 53.93 612 LYS F CA 1
ATOM 8252 C C . LYS G 2 74 ? 25.819 29.482 52.974 1.00 54.06 612 LYS F C 1
ATOM 8253 O O . LYS G 2 74 ? 26.223 30.513 52.454 1.00 53.05 612 LYS F O 1
ATOM 8259 N N . PRO G 2 75 ? 24.576 28.994 52.747 1.00 55.84 613 PRO F N 1
ATOM 8260 C CA . PRO G 2 75 ? 23.704 29.657 51.767 1.00 56.46 613 PRO F CA 1
ATOM 8261 C C . PRO G 2 75 ? 23.401 31.154 52.006 1.00 55.55 613 PRO F C 1
ATOM 8262 O O . PRO G 2 75 ? 23.166 31.882 51.036 1.00 55.49 613 PRO F O 1
ATOM 8266 N N . TRP G 2 76 ? 23.411 31.601 53.264 1.00 55.06 614 TRP F N 1
ATOM 8267 C CA . TRP G 2 76 ? 23.135 33.010 53.609 1.00 54.27 614 TRP F CA 1
ATOM 8268 C C . TRP G 2 76 ? 24.345 33.939 53.451 1.00 53.16 614 TRP F C 1
ATOM 8269 O O . TRP G 2 76 ? 24.252 35.165 53.680 1.00 52.14 614 TRP F O 1
ATOM 8280 N N . LEU G 2 77 ? 25.483 33.359 53.078 1.00 52.51 615 LEU F N 1
ATOM 8281 C CA . LEU G 2 77 ? 26.696 34.128 52.813 1.00 51.15 615 LEU F CA 1
ATOM 8282 C C . LEU G 2 77 ? 27.018 34.088 51.317 1.00 52.22 615 LEU F C 1
ATOM 8283 O O . LEU G 2 77 ? 26.502 33.229 50.588 1.00 53.80 615 LEU F O 1
ATOM 8288 N N . ARG G 2 78 ? 27.840 35.036 50.868 1.00 51.54 616 ARG F N 1
ATOM 8289 C CA . ARG G 2 78 ? 28.319 35.140 49.478 1.00 52.85 616 ARG F CA 1
ATOM 8290 C C . ARG G 2 78 ? 29.524 36.090 49.410 1.00 51.41 616 ARG F C 1
ATOM 8291 O O . ARG G 2 78 ? 29.559 37.082 50.130 1.00 50.66 616 ARG F O 1
ATOM 8299 N N . ALA G 2 79 ? 30.494 35.780 48.547 1.00 50.63 617 ALA F N 1
ATOM 8300 C CA . ALA G 2 79 ? 31.644 36.651 48.302 1.00 49.79 617 ALA F CA 1
ATOM 8301 C C . ALA G 2 79 ? 31.697 37.047 46.834 1.00 50.63 617 ALA F C 1
ATOM 8302 O O . ALA G 2 79 ? 31.518 36.196 45.964 1.00 51.68 617 ALA F O 1
ATOM 8304 N N . GLU G 2 80 ? 31.972 38.316 46.556 1.00 50.70 618 GLU F N 1
ATOM 8305 C CA . GLU G 2 80 ? 32.118 38.802 45.178 1.00 52.80 618 GLU F CA 1
ATOM 8306 C C . GLU G 2 80 ? 33.331 39.723 44.976 1.00 50.86 618 GLU F C 1
ATOM 8307 O O . GLU G 2 80 ? 33.456 40.752 45.651 1.00 50.14 618 GLU F O 1
ATOM 8313 N N . PRO G 2 81 ? 34.233 39.360 44.048 1.00 50.37 619 PRO F N 1
ATOM 8314 C CA . PRO G 2 81 ? 34.321 38.090 43.323 1.00 50.88 619 PRO F CA 1
ATOM 8315 C C . PRO G 2 81 ? 34.697 36.911 44.235 1.00 49.80 619 PRO F C 1
ATOM 8316 O O . PRO G 2 81 ? 35.133 37.120 45.368 1.00 48.03 619 PRO F O 1
ATOM 8320 N N . PHE G 2 82 ? 34.519 35.686 43.744 1.00 49.84 620 PHE F N 1
ATOM 8321 C CA . PHE G 2 82 ? 34.895 34.503 44.518 1.00 48.51 620 PHE F CA 1
ATOM 8322 C C . PHE G 2 82 ? 36.195 33.878 44.022 1.00 47.78 620 PHE F C 1
ATOM 8323 O O . PHE G 2 82 ? 36.723 32.959 44.660 1.00 47.11 620 PHE F O 1
ATOM 8331 N N . GLU G 2 83 ? 36.682 34.362 42.878 1.00 46.99 621 GLU F N 1
ATOM 8332 C CA . GLU G 2 83 ? 37.908 33.867 42.276 1.00 47.37 621 GLU F CA 1
ATOM 8333 C C . GLU G 2 83 ? 38.513 34.959 41.423 1.00 46.58 621 GLU F C 1
ATOM 8334 O O . GLU G 2 83 ? 37.838 35.933 41.098 1.00 47.55 621 GLU F O 1
ATOM 8340 N N . GLY G 2 84 ? 39.789 34.795 41.073 1.00 45.88 622 GLY F N 1
ATOM 8341 C CA . GLY G 2 84 ? 40.460 35.722 40.161 1.00 45.80 622 GLY F CA 1
ATOM 8342 C C . GLY G 2 84 ? 41.945 35.513 39.962 1.00 44.46 622 GLY F C 1
ATOM 8343 O O . GLY G 2 84 ? 42.530 34.620 40.549 1.00 44.74 622 GLY F O 1
ATOM 8344 N N . TYR G 2 85 ? 42.543 36.358 39.131 1.00 44.55 623 TYR F N 1
ATOM 8345 C CA . TYR G 2 85 ? 43.950 36.278 38.748 1.00 43.89 623 TYR F CA 1
ATOM 8346 C C . TYR G 2 85 ? 44.583 37.629 39.017 1.00 43.30 623 TYR F C 1
ATOM 8347 O O . TYR G 2 85 ? 44.074 38.652 38.557 1.00 44.34 623 TYR F O 1
ATOM 8356 N N . LEU G 2 86 ? 45.696 37.632 39.745 1.00 41.11 624 LEU F N 1
ATOM 8357 C CA . LEU G 2 86 ? 46.326 38.872 40.178 1.00 40.40 624 LEU F CA 1
ATOM 8358 C C . LEU G 2 86 ? 47.778 38.870 39.824 1.00 40.73 624 LEU F C 1
ATOM 8359 O O . LEU G 2 86 ? 48.482 37.905 40.114 1.00 40.19 624 LEU F O 1
ATOM 8364 N N . GLU G 2 87 ? 48.226 39.961 39.219 1.00 41.58 625 GLU F N 1
ATOM 8365 C CA . GLU G 2 87 ? 49.636 40.181 38.944 1.00 42.43 625 GLU F CA 1
ATOM 8366 C C . GLU G 2 87 ? 50.317 40.747 40.200 1.00 41.86 625 GLU F C 1
ATOM 8367 O O . GLU G 2 87 ? 49.639 41.291 41.071 1.00 40.85 625 GLU F O 1
ATOM 8373 N N . PRO G 2 88 ? 51.647 40.584 40.321 1.00 42.27 626 PRO F N 1
ATOM 8374 C CA . PRO G 2 88 ? 52.306 41.147 41.488 1.00 41.93 626 PRO F CA 1
ATOM 8375 C C . PRO G 2 88 ? 51.980 42.641 41.699 1.00 43.43 626 PRO F C 1
ATOM 8376 O O . PRO G 2 88 ? 51.996 43.430 40.744 1.00 43.89 626 PRO F O 1
ATOM 8380 N N . ASN G 2 89 ? 51.670 42.988 42.949 1.00 43.16 627 ASN F N 1
ATOM 8381 C CA . ASN G 2 89 ? 51.285 44.344 43.386 1.00 44.99 627 ASN F CA 1
ATOM 8382 C C . ASN G 2 89 ? 49.898 44.797 42.937 1.00 45.29 627 ASN F C 1
ATOM 8383 O O . ASN G 2 89 ? 49.522 45.952 43.129 1.00 45.38 627 ASN F O 1
ATOM 8388 N N . GLU G 2 90 ? 49.140 43.884 42.344 1.00 45.24 628 GLU F N 1
ATOM 8389 C CA . GLU G 2 90 ? 47.766 44.170 41.969 1.00 47.02 628 GLU F CA 1
ATOM 8390 C C . GLU G 2 90 ? 46.841 43.953 43.175 1.00 45.19 628 GLU F C 1
ATOM 8391 O O . GLU G 2 90 ? 47.033 43.017 43.953 1.00 42.85 628 GLU F O 1
ATOM 8397 N N . THR G 2 91 ? 45.841 44.826 43.302 1.00 45.42 629 THR F N 1
ATOM 8398 C CA . THR G 2 91 ? 44.848 44.776 44.366 1.00 45.21 629 THR F CA 1
ATOM 8399 C C . THR G 2 91 ? 43.427 44.642 43.809 1.00 46.17 629 THR F C 1
ATOM 8400 O O . THR G 2 91 ? 43.119 45.161 42.725 1.00 48.09 629 THR F O 1
ATOM 8404 N N . VAL G 2 92 ? 42.576 43.920 44.536 1.00 45.34 630 VAL F N 1
ATOM 8405 C CA . VAL G 2 92 ? 41.158 43.873 44.229 1.00 46.81 630 VAL F CA 1
ATOM 8406 C C . VAL G 2 92 ? 40.332 43.934 45.489 1.00 46.31 630 VAL F C 1
ATOM 8407 O O . VAL G 2 92 ? 40.739 43.418 46.541 1.00 44.84 630 VAL F O 1
ATOM 8411 N N . ASP G 2 93 ? 39.171 44.573 45.364 1.00 46.82 631 ASP F N 1
ATOM 8412 C CA . ASP G 2 93 ? 38.199 44.620 46.436 1.00 46.94 631 ASP F CA 1
ATOM 8413 C C . ASP G 2 93 ? 37.325 43.400 46.404 1.00 46.70 631 ASP F C 1
ATOM 8414 O O . ASP G 2 93 ? 36.997 42.903 45.337 1.00 47.77 631 ASP F O 1
ATOM 8419 N N . ILE G 2 94 ? 36.954 42.916 47.581 1.00 45.77 632 ILE F N 1
ATOM 8420 C CA . ILE G 2 94 ? 36.030 41.792 47.719 1.00 45.78 632 ILE F CA 1
ATOM 8421 C C . ILE G 2 94 ? 34.898 42.211 48.660 1.00 45.89 632 ILE F C 1
ATOM 8422 O O . ILE G 2 94 ? 35.157 42.817 49.694 1.00 45.09 632 ILE F O 1
ATOM 8427 N N . SER G 2 95 ? 33.655 41.882 48.317 1.00 46.71 633 SER F N 1
ATOM 8428 C CA . SER G 2 95 ? 32.541 42.071 49.244 1.00 47.55 633 SER F CA 1
ATOM 8429 C C . SER G 2 95 ? 31.995 40.757 49.764 1.00 47.23 633 SER F C 1
ATOM 8430 O O . SER G 2 95 ? 31.714 39.848 48.983 1.00 48.46 633 SER F O 1
ATOM 8433 N N . LEU G 2 96 ? 31.860 40.659 51.081 1.00 46.67 634 LEU F N 1
ATOM 8434 C CA . LEU G 2 96 ? 31.124 39.583 51.720 1.00 47.18 634 LEU F CA 1
ATOM 8435 C C . LEU G 2 96 ? 29.708 40.074 52.039 1.00 48.87 634 LEU F C 1
ATOM 8436 O O . LEU G 2 96 ? 29.538 41.066 52.766 1.00 48.22 634 LEU F O 1
ATOM 8441 N N . ASP G 2 97 ? 28.717 39.368 51.481 1.00 49.88 635 ASP F N 1
ATOM 8442 C CA . ASP G 2 97 ? 27.290 39.720 51.571 1.00 51.43 635 ASP F CA 1
ATOM 8443 C C . ASP G 2 97 ? 26.505 38.713 52.383 1.00 52.34 635 ASP F C 1
ATOM 8444 O O . ASP G 2 97 ? 26.616 37.502 52.153 1.00 52.51 635 ASP F O 1
ATOM 8449 N N . VAL G 2 98 ? 25.688 39.207 53.304 1.00 52.42 636 VAL F N 1
ATOM 8450 C CA . VAL G 2 98 ? 24.824 38.337 54.100 1.00 53.21 636 VAL F CA 1
ATOM 8451 C C . VAL G 2 98 ? 23.349 38.657 53.885 1.00 55.03 636 VAL F C 1
ATOM 8452 O O . VAL G 2 98 ? 22.906 39.774 54.143 1.00 54.34 636 VAL F O 1
ATOM 8456 N N . TYR G 2 99 ? 22.599 37.645 53.421 1.00 57.62 637 TYR F N 1
ATOM 8457 C CA . TYR G 2 99 ? 21.165 37.768 53.196 1.00 60.16 637 TYR F CA 1
ATOM 8458 C C . TYR G 2 99 ? 20.434 36.517 53.613 1.00 61.46 637 TYR F C 1
ATOM 8459 O O . TYR G 2 99 ? 20.522 35.524 52.956 1.00 62.49 637 TYR F O 1
ATOM 8468 N N . VAL G 2 100 ? 19.702 36.604 54.702 1.00 62.06 638 VAL F N 1
ATOM 8469 C CA . VAL G 2 100 ? 18.950 35.517 55.254 1.00 63.88 638 VAL F CA 1
ATOM 8470 C C . VAL G 2 100 ? 17.545 35.481 54.701 1.00 66.10 638 VAL F C 1
ATOM 8471 O O . VAL G 2 100 ? 16.782 36.376 54.914 1.00 66.52 638 VAL F O 1
ATOM 8475 N N . SER G 2 101 ? 17.195 34.433 53.986 1.00 68.26 639 SER F N 1
ATOM 8476 C CA . SER G 2 101 ? 15.810 34.280 53.560 1.00 71.46 639 SER F CA 1
ATOM 8477 C C . SER G 2 101 ? 15.140 32.996 54.044 1.00 74.08 639 SER F C 1
ATOM 8478 O O . SER G 2 101 ? 15.747 32.168 54.686 1.00 72.75 639 SER F O 1
ATOM 8481 N N . LYS G 2 102 ? 13.860 32.888 53.748 1.00 77.94 640 LYS F N 1
ATOM 8482 C CA . LYS G 2 102 ? 13.048 31.770 54.180 1.00 81.84 640 LYS F CA 1
ATOM 8483 C C . LYS G 2 102 ? 13.691 30.371 54.077 1.00 83.77 640 LYS F C 1
ATOM 8484 O O . LYS G 2 102 ? 13.375 29.435 54.793 1.00 85.26 640 LYS F O 1
ATOM 8490 N N . ASP G 2 103 ? 14.664 30.296 53.215 1.00 84.20 641 ASP F N 1
ATOM 8491 C CA . ASP G 2 103 ? 15.423 29.087 52.953 1.00 85.76 641 ASP F CA 1
ATOM 8492 C C . ASP G 2 103 ? 16.303 28.744 54.176 1.00 84.67 641 ASP F C 1
ATOM 8493 O O . ASP G 2 103 ? 16.384 27.569 54.574 1.00 85.85 641 ASP F O 1
ATOM 8498 N N . SER G 2 104 ? 16.930 29.766 54.785 1.00 81.48 642 SER F N 1
ATOM 8499 C CA . SER G 2 104 ? 17.824 29.603 55.945 1.00 79.88 642 SER F CA 1
ATOM 8500 C C . SER G 2 104 ? 17.320 30.137 57.315 1.00 79.29 642 SER F C 1
ATOM 8501 O O . SER G 2 104 ? 17.970 29.919 58.343 1.00 78.24 642 SER F O 1
ATOM 8504 N N . VAL G 2 105 ? 16.164 30.805 57.339 1.00 79.90 643 VAL F N 1
ATOM 8505 C CA . VAL G 2 105 ? 15.679 31.475 58.569 1.00 79.19 643 VAL F CA 1
ATOM 8506 C C . VAL G 2 105 ? 15.686 30.566 59.811 1.00 79.46 643 VAL F C 1
ATOM 8507 O O . VAL G 2 105 ? 16.471 30.782 60.743 1.00 77.45 643 VAL F O 1
ATOM 8511 N N . THR G 2 106 ? 14.838 29.534 59.752 1.00 81.67 644 THR F N 1
ATOM 8512 C CA . THR G 2 106 ? 14.606 28.497 60.769 1.00 82.86 644 THR F CA 1
ATOM 8513 C C . THR G 2 106 ? 15.825 27.895 61.461 1.00 81.75 644 THR F C 1
ATOM 8514 O O . THR G 2 106 ? 15.791 27.653 62.674 1.00 82.29 644 THR F O 1
ATOM 8518 N N . ILE G 2 107 ? 16.877 27.610 60.693 1.00 80.24 645 ILE F N 1
ATOM 8519 C CA . ILE G 2 107 ? 18.074 27.013 61.266 1.00 79.41 645 ILE F CA 1
ATOM 8520 C C . ILE G 2 107 ? 18.802 28.069 62.087 1.00 77.81 645 ILE F C 1
ATOM 8521 O O . ILE G 2 107 ? 19.212 27.794 63.219 1.00 77.94 645 ILE F O 1
ATOM 8526 N N . LEU G 2 108 ? 18.882 29.285 61.528 1.00 76.49 646 LEU F N 1
ATOM 8527 C CA . LEU G 2 108 ? 19.633 30.410 62.107 1.00 74.63 646 LEU F CA 1
ATOM 8528 C C . LEU G 2 108 ? 19.065 30.967 63.415 1.00 75.28 646 LEU F C 1
ATOM 8529 O O . LEU G 2 108 ? 19.832 31.333 64.309 1.00 74.57 646 LEU F O 1
ATOM 8534 N N . ASN G 2 109 ? 17.736 31.035 63.524 1.00 76.94 647 ASN F N 1
ATOM 8535 C CA . ASN G 2 109 ? 17.092 31.478 64.768 1.00 78.10 647 ASN F CA 1
ATOM 8536 C C . ASN G 2 109 ? 16.870 30.349 65.811 1.00 79.67 647 ASN F C 1
ATOM 8537 O O . ASN G 2 109 ? 16.154 30.524 66.806 1.00 80.71 647 ASN F O 1
ATOM 8542 N N . SER G 2 110 ? 17.521 29.205 65.573 1.00 79.98 648 SER F N 1
ATOM 8543 C CA . SER G 2 110 ? 17.513 28.066 66.496 1.00 81.76 648 SER F CA 1
ATOM 8544 C C . SER G 2 110 ? 18.582 28.205 67.588 1.00 81.04 648 SER F C 1
ATOM 8545 O O . SER G 2 110 ? 19.785 28.240 67.297 1.00 79.28 648 SER F O 1
ATOM 8548 N N . GLY G 2 111 ? 18.129 28.293 68.840 1.00 82.43 649 GLY F N 1
ATOM 8549 C CA . GLY G 2 111 ? 19.020 28.355 70.001 1.00 82.07 649 GLY F CA 1
ATOM 8550 C C . GLY G 2 111 ? 19.527 29.750 70.331 1.00 80.09 649 GLY F C 1
ATOM 8551 O O . GLY G 2 111 ? 18.741 30.686 70.448 1.00 80.52 649 GLY F O 1
ATOM 8552 N N . GLU G 2 112 ? 20.846 29.876 70.484 1.00 78.28 650 GLU F N 1
ATOM 8553 C CA . GLU G 2 112 ? 21.489 31.148 70.857 1.00 76.58 650 GLU F CA 1
ATOM 8554 C C . GLU G 2 112 ? 21.441 32.217 69.755 1.00 73.95 650 GLU F C 1
ATOM 8555 O O . GLU G 2 112 ? 21.884 33.357 69.974 1.00 72.96 650 GLU F O 1
ATOM 8561 N N . ASP G 2 113 ? 20.919 31.839 68.582 1.00 72.52 651 ASP F N 1
ATOM 8562 C CA . ASP G 2 113 ? 20.729 32.759 67.448 1.00 69.89 651 ASP F CA 1
ATOM 8563 C C . ASP G 2 113 ? 22.030 33.203 66.775 1.00 66.92 651 ASP F C 1
ATOM 8564 O O . ASP G 2 113 ? 22.006 34.083 65.914 1.00 64.70 651 ASP F O 1
ATOM 8569 N N . LYS G 2 114 ? 23.149 32.590 67.166 1.00 65.91 652 LYS F N 1
ATOM 8570 C CA . LYS G 2 114 ? 24.468 32.989 66.661 1.00 64.50 652 LYS F CA 1
ATOM 8571 C C . LYS G 2 114 ? 24.675 32.647 65.194 1.00 62.40 652 LYS F C 1
ATOM 8572 O O . LYS G 2 114 ? 24.195 31.617 64.705 1.00 63.51 652 LYS F O 1
ATOM 8578 N N . ILE G 2 115 ? 25.368 33.543 64.499 1.00 59.87 653 ILE F N 1
ATOM 8579 C CA . ILE G 2 115 ? 25.839 33.317 63.129 1.00 57.70 653 ILE F CA 1
ATOM 8580 C C . ILE G 2 115 ? 27.333 33.015 63.111 1.00 54.93 653 ILE F C 1
ATOM 8581 O O . ILE G 2 115 ? 28.116 33.634 63.845 1.00 53.04 653 ILE F O 1
ATOM 8586 N N . GLU G 2 116 ? 27.706 32.059 62.268 1.00 53.36 654 GLU F N 1
ATOM 8587 C CA . GLU G 2 116 ? 29.091 31.699 62.078 1.00 51.73 654 GLU F CA 1
ATOM 8588 C C . GLU G 2 116 ? 29.335 30.888 60.804 1.00 49.78 654 GLU F C 1
ATOM 8589 O O . GLU G 2 116 ? 28.527 30.017 60.431 1.00 50.10 654 GLU F O 1
ATOM 8595 N N . ASP G 2 117 ? 30.445 31.223 60.138 1.00 46.17 655 ASP F N 1
ATOM 8596 C CA . ASP G 2 117 ? 30.987 30.503 58.993 1.00 44.79 655 ASP F CA 1
ATOM 8597 C C . ASP G 2 117 ? 32.500 30.774 58.858 1.00 42.21 655 ASP F C 1
ATOM 8598 O O . ASP G 2 117 ? 33.029 31.747 59.422 1.00 38.29 655 ASP F O 1
ATOM 8603 N N . ILE G 2 118 ? 33.179 29.900 58.123 1.00 41.30 656 ILE F N 1
ATOM 8604 C CA . ILE G 2 118 ? 34.597 30.079 57.824 1.00 40.03 656 ILE F CA 1
ATOM 8605 C C . ILE G 2 118 ? 34.799 29.889 56.323 1.00 40.34 656 ILE F C 1
ATOM 8606 O O . ILE G 2 118 ? 34.362 28.879 55.763 1.00 41.88 656 ILE F O 1
ATOM 8611 N N . LEU G 2 119 ? 35.449 30.853 55.676 1.00 39.31 657 LEU F N 1
ATOM 8612 C CA . LEU G 2 119 ? 35.744 30.772 54.251 1.00 38.66 657 LEU F CA 1
ATOM 8613 C C . LEU G 2 119 ? 37.205 30.420 54.066 1.00 37.98 657 LEU F C 1
ATOM 8614 O O . LEU G 2 119 ? 38.064 30.902 54.815 1.00 36.08 657 LEU F O 1
ATOM 8619 N N . VAL G 2 120 ? 37.481 29.576 53.071 1.00 38.06 658 VAL F N 1
ATOM 8620 C CA . VAL G 2 120 ? 38.867 29.235 52.698 1.00 37.44 658 VAL F CA 1
ATOM 8621 C C . VAL G 2 120 ? 39.272 29.848 51.364 1.00 37.57 658 VAL F C 1
ATOM 8622 O O . VAL G 2 120 ? 38.733 29.490 50.327 1.00 38.11 658 VAL F O 1
ATOM 8626 N N . LEU G 2 121 ? 40.235 30.771 51.414 1.00 37.19 659 LEU F N 1
ATOM 8627 C CA . LEU G 2 121 ? 40.783 31.396 50.221 1.00 37.33 659 LEU F CA 1
ATOM 8628 C C . LEU G 2 121 ? 42.087 30.680 49.872 1.00 37.11 659 LEU F C 1
ATOM 8629 O O . LEU G 2 121 ? 43.042 30.688 50.644 1.00 36.92 659 LEU F O 1
ATOM 8634 N N . HIS G 2 122 ? 42.085 30.076 48.694 1.00 37.56 660 HIS F N 1
ATOM 8635 C CA . HIS G 2 122 ? 43.103 29.143 48.227 1.00 37.85 660 HIS F CA 1
ATOM 8636 C C . HIS G 2 122 ? 43.862 29.768 47.072 1.00 37.13 660 HIS F C 1
ATOM 8637 O O . HIS G 2 122 ? 43.255 30.330 46.167 1.00 37.80 660 HIS F O 1
ATOM 8644 N N . LEU G 2 123 ? 45.189 29.696 47.122 1.00 36.71 661 LEU F N 1
ATOM 8645 C CA . LEU G 2 123 ? 46.038 30.051 45.988 1.00 36.64 661 LEU F CA 1
ATOM 8646 C C . LEU G 2 123 ? 46.431 28.770 45.249 1.00 38.46 661 LEU F C 1
ATOM 8647 O O . LEU G 2 123 ? 46.900 27.822 45.870 1.00 37.33 661 LEU F O 1
ATOM 8652 N N . ASP G 2 124 ? 46.208 28.726 43.937 1.00 41.36 662 ASP F N 1
ATOM 8653 C CA . ASP G 2 124 ? 46.596 27.576 43.123 1.00 43.79 662 ASP F CA 1
ATOM 8654 C C . ASP G 2 124 ? 48.038 27.241 43.404 1.00 44.36 662 ASP F C 1
ATOM 8655 O O . ASP G 2 124 ? 48.916 28.108 43.287 1.00 44.46 662 ASP F O 1
ATOM 8660 N N . ARG G 2 125 ? 48.295 25.999 43.814 1.00 45.26 663 ARG F N 1
ATOM 8661 C CA . ARG G 2 125 ? 49.676 25.584 44.102 1.00 45.80 663 ARG F CA 1
ATOM 8662 C C . ARG G 2 125 ? 50.332 26.518 45.133 1.00 43.59 663 ARG F C 1
ATOM 8663 O O . ARG G 2 125 ? 51.541 26.774 45.125 1.00 43.23 663 ARG F O 1
ATOM 8671 N N . GLY G 2 126 ? 49.502 27.035 46.027 1.00 41.87 664 GLY F N 1
ATOM 8672 C CA . GLY G 2 126 ? 49.971 27.880 47.110 1.00 38.73 664 GLY F CA 1
ATOM 8673 C C . GLY G 2 126 ? 49.200 27.599 48.396 1.00 37.18 664 GLY F C 1
ATOM 8674 O O . GLY G 2 126 ? 48.535 26.559 48.532 1.00 35.58 664 GLY F O 1
ATOM 8675 N N . LYS G 2 127 ? 49.287 28.555 49.313 1.00 34.30 665 LYS F N 1
ATOM 8676 C CA . LYS G 2 127 ? 48.744 28.426 50.658 1.00 34.31 665 LYS F CA 1
ATOM 8677 C C . LYS G 2 127 ? 47.258 28.813 50.730 1.00 33.94 665 LYS F C 1
ATOM 8678 O O . LYS G 2 127 ? 46.663 29.184 49.712 1.00 32.72 665 LYS F O 1
ATOM 8684 N N . ASP G 2 128 ? 46.672 28.708 51.931 1.00 32.85 666 ASP F N 1
ATOM 8685 C CA . ASP G 2 128 ? 45.253 29.007 52.118 1.00 32.82 666 ASP F CA 1
ATOM 8686 C C . ASP G 2 128 ? 45.141 30.014 53.255 1.00 31.50 666 ASP F C 1
ATOM 8687 O O . ASP G 2 128 ? 45.925 29.945 54.198 1.00 29.36 666 ASP F O 1
ATOM 8692 N N . TYR G 2 129 ? 44.203 30.965 53.118 1.00 30.59 667 TYR F N 1
ATOM 8693 C CA . TYR G 2 129 ? 43.902 31.960 54.146 1.00 28.88 667 TYR F CA 1
ATOM 8694 C C . TYR G 2 129 ? 42.520 31.661 54.728 1.00 29.02 667 TYR F C 1
ATOM 8695 O O . TYR G 2 129 ? 41.602 31.407 53.982 1.00 29.09 667 TYR F O 1
ATOM 8704 N N . PHE G 2 130 ? 42.356 31.691 56.047 1.00 27.96 668 PHE F N 1
ATOM 8705 C CA . PHE G 2 130 ? 41.023 31.449 56.593 1.00 29.91 668 PHE F CA 1
ATOM 8706 C C . PHE G 2 130 ? 40.370 32.790 56.976 1.00 30.49 668 PHE F C 1
ATOM 8707 O O . PHE G 2 130 ? 41.019 33.648 57.566 1.00 29.19 668 PHE F O 1
ATOM 8715 N N . LEU G 2 131 ? 39.100 32.957 56.625 1.00 32.22 669 LEU F N 1
ATOM 8716 C CA . LEU G 2 131 ? 38.330 34.165 56.955 1.00 33.81 669 LEU F CA 1
ATOM 8717 C C . LEU G 2 131 ? 37.167 33.714 57.818 1.00 34.93 669 LEU F C 1
ATOM 8718 O O . LEU G 2 131 ? 36.486 32.749 57.454 1.00 37.00 669 LEU F O 1
ATOM 8723 N N . THR G 2 132 ? 36.947 34.382 58.956 1.00 35.89 670 THR F N 1
ATOM 8724 C CA . THR G 2 132 ? 35.901 33.982 59.899 1.00 38.12 670 THR F CA 1
ATOM 8725 C C . THR G 2 132 ? 34.744 34.983 59.934 1.00 39.36 670 THR F C 1
ATOM 8726 O O . THR G 2 132 ? 34.940 36.165 60.210 1.00 38.82 670 THR F O 1
ATOM 8730 N N . ILE G 2 133 ? 33.535 34.489 59.666 1.00 41.04 671 ILE F N 1
ATOM 8731 C CA . ILE G 2 133 ? 32.340 35.315 59.671 1.00 42.54 671 ILE F CA 1
ATOM 8732 C C . ILE G 2 133 ? 31.478 34.923 60.850 1.00 43.90 671 ILE F C 1
ATOM 8733 O O . ILE G 2 133 ? 31.064 33.751 60.947 1.00 44.69 671 ILE F O 1
ATOM 8738 N N . SER G 2 134 ? 31.221 35.883 61.743 1.00 44.02 672 SER F N 1
ATOM 8739 C CA . SER G 2 134 ? 30.361 35.651 62.899 1.00 46.48 672 SER F CA 1
ATOM 8740 C C . SER G 2 134 ? 29.249 36.698 62.999 1.00 47.03 672 SER F C 1
ATOM 8741 O O . SER G 2 134 ? 29.103 37.543 62.110 1.00 46.20 672 SER F O 1
ATOM 8744 N N . GLY G 2 135 ? 28.463 36.612 64.075 1.00 48.26 673 GLY F N 1
ATOM 8745 C CA . GLY G 2 135 ? 27.344 37.532 64.318 1.00 49.37 673 GLY F CA 1
ATOM 8746 C C . GLY G 2 135 ? 26.142 36.891 65.019 1.00 51.10 673 GLY F C 1
ATOM 8747 O O . GLY G 2 135 ? 26.191 35.750 65.478 1.00 51.33 673 GLY F O 1
ATOM 8748 N N . ASN G 2 136 ? 25.065 37.655 65.110 1.00 52.52 674 ASN F N 1
ATOM 8749 C CA . ASN G 2 136 ? 23.837 37.207 65.768 1.00 55.16 674 ASN F CA 1
ATOM 8750 C C . ASN G 2 136 ? 22.643 37.654 64.961 1.00 56.55 674 ASN F C 1
ATOM 8751 O O . ASN G 2 136 ? 22.538 38.836 64.584 1.00 56.30 674 ASN F O 1
ATOM 8756 N N . TYR G 2 137 ? 21.752 36.704 64.713 1.00 58.82 675 TYR F N 1
ATOM 8757 C CA . TYR G 2 137 ? 20.545 36.915 63.940 1.00 60.75 675 TYR F CA 1
ATOM 8758 C C . TYR G 2 137 ? 19.410 37.337 64.872 1.00 62.98 675 TYR F C 1
ATOM 8759 O O . TYR G 2 137 ? 19.291 36.842 65.994 1.00 63.06 675 TYR F O 1
ATOM 8768 N N . LEU G 2 138 ? 18.609 38.287 64.394 1.00 64.84 676 LEU F N 1
ATOM 8769 C CA . LEU G 2 138 ? 17.438 38.786 65.103 1.00 67.71 676 LEU F CA 1
ATOM 8770 C C . LEU G 2 138 ? 16.186 38.196 64.478 1.00 70.19 676 LEU F C 1
ATOM 8771 O O . LEU G 2 138 ? 15.862 38.536 63.333 1.00 70.15 676 LEU F O 1
ATOM 8776 N N . PRO G 2 139 ? 15.478 37.308 65.219 1.00 73.09 677 PRO F N 1
ATOM 8777 C CA . PRO G 2 139 ? 14.246 36.670 64.754 1.00 75.35 677 PRO F CA 1
ATOM 8778 C C . PRO G 2 139 ? 13.269 37.703 64.216 1.00 76.51 677 PRO F C 1
ATOM 8779 O O . PRO G 2 139 ? 13.140 38.801 64.798 1.00 76.21 677 PRO F O 1
ATOM 8783 N N . SER G 2 140 ? 12.620 37.351 63.100 1.00 77.96 678 SER F N 1
ATOM 8784 C CA . SER G 2 140 ? 11.671 38.236 62.434 1.00 79.46 678 SER F CA 1
ATOM 8785 C C . SER G 2 140 ? 10.247 37.984 62.922 1.00 82.07 678 SER F C 1
ATOM 8786 O O . SER G 2 140 ? 9.681 38.837 63.614 1.00 83.10 678 SER F O 1
ATOM 8789 N N . GLU H 2 2 ? -10.474 -9.532 38.754 1.00 59.73 540 GLU H N 1
ATOM 8790 C CA . GLU H 2 2 ? -10.868 -8.091 38.651 1.00 60.20 540 GLU H CA 1
ATOM 8791 C C . GLU H 2 2 ? -9.906 -7.324 37.740 1.00 60.07 540 GLU H C 1
ATOM 8792 O O . GLU H 2 2 ? -8.777 -6.995 38.134 1.00 59.04 540 GLU H O 1
ATOM 8798 N N . ARG H 2 3 ? -10.372 -7.048 36.520 1.00 60.70 541 ARG H N 1
ATOM 8799 C CA . ARG H 2 3 ? -9.595 -6.305 35.532 1.00 61.67 541 ARG H CA 1
ATOM 8800 C C . ARG H 2 3 ? -9.198 -4.927 36.070 1.00 61.20 541 ARG H C 1
ATOM 8801 O O . ARG H 2 3 ? -8.122 -4.428 35.754 1.00 60.95 541 ARG H O 1
ATOM 8809 N N . ARG H 2 4 ? -10.056 -4.327 36.894 1.00 61.73 542 ARG H N 1
ATOM 8810 C CA . ARG H 2 4 ? -9.783 -3.000 37.428 1.00 61.40 542 ARG H CA 1
ATOM 8811 C C . ARG H 2 4 ? -8.650 -3.032 38.450 1.00 60.27 542 ARG H C 1
ATOM 8812 O O . ARG H 2 4 ? -7.809 -2.126 38.458 1.00 59.25 542 ARG H O 1
ATOM 8820 N N . TYR H 2 5 ? -8.628 -4.072 39.294 1.00 59.65 543 TYR H N 1
ATOM 8821 C CA . TYR H 2 5 ? -7.538 -4.253 40.265 1.00 58.77 543 TYR H CA 1
ATOM 8822 C C . TYR H 2 5 ? -6.204 -4.441 39.568 1.00 57.50 543 TYR H C 1
ATOM 8823 O O . TYR H 2 5 ? -5.228 -3.806 39.952 1.00 57.02 543 TYR H O 1
ATOM 8832 N N . ARG H 2 6 ? -6.177 -5.302 38.546 1.00 56.67 544 ARG H N 1
ATOM 8833 C CA . ARG H 2 6 ? -4.946 -5.616 37.816 1.00 55.32 544 ARG H CA 1
ATOM 8834 C C . ARG H 2 6 ? -4.408 -4.396 37.104 1.00 53.54 544 ARG H C 1
ATOM 8835 O O . ARG H 2 6 ? -3.213 -4.131 37.157 1.00 52.79 544 ARG H O 1
ATOM 8843 N N . LYS H 2 7 ? -5.291 -3.658 36.434 1.00 52.73 545 LYS H N 1
ATOM 8844 C CA . LYS H 2 7 ? -4.892 -2.430 35.735 1.00 51.74 545 LYS H CA 1
ATOM 8845 C C . LYS H 2 7 ? -4.130 -1.510 36.701 1.00 50.04 545 LYS H C 1
ATOM 8846 O O . LYS H 2 7 ? -3.025 -1.071 36.398 1.00 48.43 545 LYS H O 1
ATOM 8852 N N . VAL H 2 8 ? -4.726 -1.263 37.866 1.00 48.77 546 VAL H N 1
ATOM 8853 C CA . VAL H 2 8 ? -4.133 -0.436 38.914 1.00 47.97 546 VAL H CA 1
ATOM 8854 C C . VAL H 2 8 ? -2.793 -1.006 39.398 1.00 47.20 546 VAL H C 1
ATOM 8855 O O . VAL H 2 8 ? -1.827 -0.261 39.533 1.00 45.80 546 VAL H O 1
ATOM 8859 N N . PHE H 2 9 ? -2.734 -2.323 39.615 1.00 47.55 547 PHE H N 1
ATOM 8860 C CA . PHE H 2 9 ? -1.490 -2.990 40.046 1.00 47.74 547 PHE H CA 1
ATOM 8861 C C . PHE H 2 9 ? -0.381 -2.814 39.024 1.00 47.51 547 PHE H C 1
ATOM 8862 O O . PHE H 2 9 ? 0.735 -2.429 39.367 1.00 46.90 547 PHE H O 1
ATOM 8870 N N . GLU H 2 10 ? -0.705 -3.109 37.768 1.00 48.70 548 GLU H N 1
ATOM 8871 C CA . GLU H 2 10 ? 0.234 -2.976 36.659 1.00 49.56 548 GLU H CA 1
ATOM 8872 C C . GLU H 2 10 ? 0.750 -1.546 36.589 1.00 48.62 548 GLU H C 1
ATOM 8873 O O . GLU H 2 10 ? 1.964 -1.322 36.523 1.00 48.43 548 GLU H O 1
ATOM 8879 N N . ASP H 2 11 ? -0.175 -0.588 36.640 1.00 48.38 549 ASP H N 1
ATOM 8880 C CA . ASP H 2 11 ? 0.170 0.830 36.616 1.00 48.27 549 ASP H CA 1
ATOM 8881 C C . ASP H 2 11 ? 1.090 1.234 37.769 1.00 46.67 549 ASP H C 1
ATOM 8882 O O . ASP H 2 11 ? 2.010 2.035 37.573 1.00 46.01 549 ASP H O 1
ATOM 8887 N N . SER H 2 12 ? 0.842 0.661 38.948 1.00 45.35 550 SER H N 1
ATOM 8888 C CA . SER H 2 12 ? 1.641 0.908 40.161 1.00 43.82 550 SER H CA 1
ATOM 8889 C C . SER H 2 12 ? 3.059 0.384 40.008 1.00 43.14 550 SER H C 1
ATOM 8890 O O . SER H 2 12 ? 4.024 1.106 40.292 1.00 42.30 550 SER H O 1
ATOM 8893 N N . VAL H 2 13 ? 3.189 -0.864 39.561 1.00 42.74 551 VAL H N 1
ATOM 8894 C CA . VAL H 2 13 ? 4.514 -1.454 39.334 1.00 42.60 551 VAL H CA 1
ATOM 8895 C C . VAL H 2 13 ? 5.319 -0.639 38.333 1.00 42.31 551 VAL H C 1
ATOM 8896 O O . VAL H 2 13 ? 6.512 -0.490 38.500 1.00 41.71 551 VAL H O 1
ATOM 8900 N N . ARG H 2 14 ? 4.663 -0.098 37.309 1.00 43.34 552 ARG H N 1
ATOM 8901 C CA . ARG H 2 14 ? 5.360 0.747 36.332 1.00 44.27 552 ARG H CA 1
ATOM 8902 C C . ARG H 2 14 ? 5.939 2.017 36.979 1.00 43.56 552 ARG H C 1
ATOM 8903 O O . ARG H 2 14 ? 7.085 2.357 36.736 1.00 43.21 552 ARG H O 1
ATOM 8911 N N . ILE H 2 15 ? 5.148 2.699 37.809 1.00 43.15 553 ILE H N 1
ATOM 8912 C CA . ILE H 2 15 ? 5.655 3.835 38.580 1.00 41.83 553 ILE H CA 1
ATOM 8913 C C . ILE H 2 15 ? 6.816 3.437 39.498 1.00 40.67 553 ILE H C 1
ATOM 8914 O O . ILE H 2 15 ? 7.828 4.136 39.577 1.00 39.00 553 ILE H O 1
ATOM 8919 N N . MET H 2 16 ? 6.666 2.316 40.190 1.00 39.24 554 MET H N 1
ATOM 8920 C CA . MET H 2 16 ? 7.717 1.815 41.066 1.00 39.51 554 MET H CA 1
ATOM 8921 C C . MET H 2 16 ? 9.066 1.555 40.361 1.00 38.20 554 MET H C 1
ATOM 8922 O O . MET H 2 16 ? 10.133 1.871 40.912 1.00 36.61 554 MET H O 1
ATOM 8927 N N . ASP H 2 17 ? 9.002 0.966 39.168 1.00 37.39 555 ASP H N 1
ATOM 8928 C CA . ASP H 2 17 ? 10.204 0.696 38.363 1.00 36.99 555 ASP H CA 1
ATOM 8929 C C . ASP H 2 17 ? 10.853 2.000 37.955 1.00 36.96 555 ASP H C 1
ATOM 8930 O O . ASP H 2 17 ? 12.065 2.140 38.006 1.00 36.18 555 ASP H O 1
ATOM 8935 N N . ARG H 2 18 ? 10.032 2.939 37.496 1.00 37.82 556 ARG H N 1
ATOM 8936 C CA . ARG H 2 18 ? 10.514 4.264 37.111 1.00 39.49 556 ARG H CA 1
ATOM 8937 C C . ARG H 2 18 ? 11.301 4.918 38.243 1.00 38.96 556 ARG H C 1
ATOM 8938 O O . ARG H 2 18 ? 12.358 5.501 38.032 1.00 38.41 556 ARG H O 1
ATOM 8946 N N . MET H 2 19 ? 10.789 4.793 39.458 1.00 38.84 557 MET H N 1
ATOM 8947 C CA . MET H 2 19 ? 11.456 5.378 40.602 1.00 39.73 557 MET H CA 1
ATOM 8948 C C . MET H 2 19 ? 12.732 4.639 40.993 1.00 37.68 557 MET H C 1
ATOM 8949 O O . MET H 2 19 ? 13.705 5.237 41.460 1.00 36.35 557 MET H O 1
ATOM 8954 N N . GLU H 2 20 ? 12.722 3.326 40.822 1.00 36.20 558 GLU H N 1
ATOM 8955 C CA . GLU H 2 20 ? 13.903 2.564 41.152 1.00 35.61 558 GLU H CA 1
ATOM 8956 C C . GLU H 2 20 ? 15.024 2.978 40.194 1.00 34.66 558 GLU H C 1
ATOM 8957 O O . GLU H 2 20 ? 16.154 3.194 40.623 1.00 34.22 558 GLU H O 1
ATOM 8963 N N . ASN H 2 21 ? 14.689 3.110 38.911 1.00 34.36 559 ASN H N 1
ATOM 8964 C CA . ASN H 2 21 ? 15.622 3.626 37.886 1.00 34.78 559 ASN H CA 1
ATOM 8965 C C . ASN H 2 21 ? 16.088 5.061 38.193 1.00 36.38 559 ASN H C 1
ATOM 8966 O O . ASN H 2 21 ? 17.248 5.397 37.945 1.00 35.84 559 ASN H O 1
ATOM 8971 N N . ASP H 2 22 ? 15.199 5.891 38.749 1.00 37.90 560 ASP H N 1
ATOM 8972 C CA . ASP H 2 22 ? 15.571 7.261 39.148 1.00 39.86 560 ASP H CA 1
ATOM 8973 C C . ASP H 2 22 ? 16.538 7.277 40.322 1.00 39.62 560 ASP H C 1
ATOM 8974 O O . ASP H 2 22 ? 17.267 8.239 40.507 1.00 40.09 560 ASP H O 1
ATOM 8979 N N . PHE H 2 23 ? 16.545 6.211 41.115 1.00 39.09 561 PHE H N 1
ATOM 8980 C CA . PHE H 2 23 ? 17.444 6.118 42.257 1.00 39.19 561 PHE H CA 1
ATOM 8981 C C . PHE H 2 23 ? 18.844 5.584 41.932 1.00 37.91 561 PHE H C 1
ATOM 8982 O O . PHE H 2 23 ? 19.692 5.501 42.823 1.00 37.52 561 PHE H O 1
ATOM 8990 N N . LEU H 2 24 ? 19.055 5.158 40.690 1.00 36.09 562 LEU H N 1
ATOM 8991 C CA . LEU H 2 24 ? 20.345 4.625 40.262 1.00 35.19 562 LEU H CA 1
ATOM 8992 C C . LEU H 2 24 ? 21.357 5.768 40.259 1.00 34.75 562 LEU H C 1
ATOM 8993 O O . LEU H 2 24 ? 21.005 6.905 39.895 1.00 34.62 562 LEU H O 1
ATOM 8998 N N . PRO H 2 25 ? 22.609 5.473 40.668 1.00 34.37 563 PRO H N 1
ATOM 8999 C CA . PRO H 2 25 ? 23.645 6.492 40.744 1.00 34.04 563 PRO H CA 1
ATOM 9000 C C . PRO H 2 25 ? 23.903 7.134 39.363 1.00 34.01 563 PRO H C 1
ATOM 9001 O O . PRO H 2 25 ? 23.758 6.478 38.331 1.00 33.12 563 PRO H O 1
ATOM 9005 N N . SER H 2 26 ? 24.278 8.406 39.331 1.00 33.35 564 SER H N 1
ATOM 9006 C CA . SER H 2 26 ? 24.442 9.068 38.036 1.00 33.36 564 SER H CA 1
ATOM 9007 C C . SER H 2 26 ? 25.415 10.229 38.135 1.00 33.55 564 SER H C 1
ATOM 9008 O O . SER H 2 26 ? 25.331 10.984 39.089 1.00 33.14 564 SER H O 1
ATOM 9011 N N . LEU H 2 27 ? 26.317 10.338 37.153 1.00 33.52 565 LEU H N 1
ATOM 9012 C CA . LEU H 2 27 ? 27.183 11.508 36.965 1.00 35.16 565 LEU H CA 1
ATOM 9013 C C . LEU H 2 27 ? 26.988 12.132 35.602 1.00 35.17 565 LEU H C 1
ATOM 9014 O O . LEU H 2 27 ? 26.570 11.465 34.652 1.00 34.57 565 LEU H O 1
ATOM 9019 N N . GLU H 2 28 ? 27.326 13.408 35.527 1.00 36.43 566 GLU H N 1
ATOM 9020 C CA . GLU H 2 28 ? 27.491 14.130 34.267 1.00 38.59 566 GLU H CA 1
ATOM 9021 C C . GLU H 2 28 ? 28.988 14.483 34.177 1.00 37.73 566 GLU H C 1
ATOM 9022 O O . GLU H 2 28 ? 29.564 14.967 35.136 1.00 37.32 566 GLU H O 1
ATOM 9028 N N . LEU H 2 29 ? 29.610 14.187 33.027 1.00 36.88 567 LEU H N 1
ATOM 9029 C CA . LEU H 2 29 ? 31.030 14.425 32.789 1.00 35.57 567 LEU H CA 1
ATOM 9030 C C . LEU H 2 29 ? 31.102 15.519 31.776 1.00 34.92 567 LEU H C 1
ATOM 9031 O O . LEU H 2 29 ? 30.409 15.460 30.758 1.00 35.14 567 LEU H O 1
ATOM 9036 N N . SER H 2 30 ? 31.933 16.520 32.041 1.00 34.23 568 SER H N 1
ATOM 9037 C CA . SER H 2 30 ? 32.097 17.642 31.136 1.00 33.84 568 SER H CA 1
ATOM 9038 C C . SER H 2 30 ? 32.857 17.289 29.874 1.00 33.29 568 SER H C 1
ATOM 9039 O O . SER H 2 30 ? 32.799 18.026 28.900 1.00 34.68 568 SER H O 1
ATOM 9042 N N . ARG H 2 31 ? 33.600 16.186 29.891 1.00 31.51 569 ARG H N 1
ATOM 9043 C CA . ARG H 2 31 ? 34.428 15.835 28.757 1.00 30.98 569 ARG H CA 1
ATOM 9044 C C . ARG H 2 31 ? 34.772 14.354 28.871 1.00 29.32 569 ARG H C 1
ATOM 9045 O O . ARG H 2 31 ? 34.929 13.848 29.977 1.00 27.60 569 ARG H O 1
ATOM 9053 N N . ARG H 2 32 ? 34.869 13.645 27.746 1.00 28.38 570 ARG H N 1
ATOM 9054 C CA . ARG H 2 32 ? 35.239 12.214 27.833 1.00 29.38 570 ARG H CA 1
ATOM 9055 C C . ARG H 2 32 ? 36.362 11.811 26.890 1.00 28.25 570 ARG H C 1
ATOM 9056 O O . ARG H 2 32 ? 36.885 10.699 26.994 1.00 28.44 570 ARG H O 1
ATOM 9064 N N . GLU H 2 33 ? 36.723 12.695 25.952 1.00 28.24 571 GLU H N 1
ATOM 9065 C CA . GLU H 2 33 ? 37.824 12.435 25.042 1.00 27.97 571 GLU H CA 1
ATOM 9066 C C . GLU H 2 33 ? 38.955 13.433 25.291 1.00 28.36 571 GLU H C 1
ATOM 9067 O O . GLU H 2 33 ? 38.734 14.644 25.212 1.00 28.66 571 GLU H O 1
ATOM 9073 N N . PHE H 2 34 ? 40.146 12.914 25.580 1.00 26.21 572 PHE H N 1
ATOM 9074 C CA . PHE H 2 34 ? 41.326 13.702 25.919 1.00 27.56 572 PHE H CA 1
ATOM 9075 C C . PHE H 2 34 ? 42.447 13.437 24.917 1.00 28.31 572 PHE H C 1
ATOM 9076 O O . PHE H 2 34 ? 42.726 12.295 24.568 1.00 29.74 572 PHE H O 1
ATOM 9084 N N . VAL H 2 35 ? 43.083 14.486 24.436 1.00 29.27 573 VAL H N 1
ATOM 9085 C CA . VAL H 2 35 ? 44.196 14.313 23.502 1.00 29.92 573 VAL H CA 1
ATOM 9086 C C . VAL H 2 35 ? 45.409 15.048 24.075 1.00 30.32 573 VAL H C 1
ATOM 9087 O O . VAL H 2 35 ? 45.310 16.247 24.411 1.00 30.21 573 VAL H O 1
ATOM 9091 N N . PHE H 2 36 ? 46.533 14.334 24.192 1.00 28.81 574 PHE H N 1
ATOM 9092 C CA . PHE H 2 36 ? 47.793 14.894 24.708 1.00 29.85 574 PHE H CA 1
ATOM 9093 C C . PHE H 2 36 ? 48.785 14.892 23.557 1.00 31.29 574 PHE H C 1
ATOM 9094 O O . PHE H 2 36 ? 49.387 13.851 23.259 1.00 31.43 574 PHE H O 1
ATOM 9102 N N . GLU H 2 37 ? 48.963 16.028 22.893 1.00 32.99 575 GLU H N 1
ATOM 9103 C CA . GLU H 2 37 ? 49.877 16.062 21.743 1.00 35.51 575 GLU H CA 1
ATOM 9104 C C . GLU H 2 37 ? 51.297 16.342 22.208 1.00 34.45 575 GLU H C 1
ATOM 9105 O O . GLU H 2 37 ? 51.499 17.021 23.221 1.00 34.40 575 GLU H O 1
ATOM 9111 N N . ASN H 2 38 ? 52.269 15.787 21.480 1.00 33.67 576 ASN H N 1
ATOM 9112 C CA . ASN H 2 38 ? 53.687 16.024 21.710 1.00 33.67 576 ASN H CA 1
ATOM 9113 C C . ASN H 2 38 ? 54.131 15.844 23.158 1.00 33.58 576 ASN H C 1
ATOM 9114 O O . ASN H 2 38 ? 54.844 16.691 23.705 1.00 32.90 576 ASN H O 1
ATOM 9119 N N . VAL H 2 39 ? 53.710 14.739 23.767 1.00 31.89 577 VAL H N 1
ATOM 9120 C CA . VAL H 2 39 ? 54.179 14.377 25.097 1.00 33.06 577 VAL H CA 1
ATOM 9121 C C . VAL H 2 39 ? 55.690 14.161 25.026 1.00 34.23 577 VAL H C 1
ATOM 9122 O O . VAL H 2 39 ? 56.168 13.461 24.130 1.00 34.12 577 VAL H O 1
ATOM 9126 N N . LYS H 2 40 ? 56.436 14.763 25.960 1.00 35.03 578 LYS H N 1
ATOM 9127 C CA . LYS H 2 40 ? 57.891 14.549 26.016 1.00 36.29 578 LYS H CA 1
ATOM 9128 C C . LYS H 2 40 ? 58.317 13.887 27.332 1.00 35.88 578 LYS H C 1
ATOM 9129 O O . LYS H 2 40 ? 57.580 13.896 28.338 1.00 34.59 578 LYS H O 1
ATOM 9135 N N . PHE H 2 41 ? 59.525 13.342 27.304 1.00 35.79 579 PHE H N 1
ATOM 9136 C CA . PHE H 2 41 ? 60.083 12.611 28.424 1.00 36.34 579 PHE H CA 1
ATOM 9137 C C . PHE H 2 41 ? 60.119 13.497 29.659 1.00 36.53 579 PHE H C 1
ATOM 9138 O O . PHE H 2 41 ? 60.640 14.606 29.604 1.00 37.61 579 PHE H O 1
ATOM 9146 N N . ARG H 2 42 ? 59.550 13.017 30.758 1.00 36.12 580 ARG H N 1
ATOM 9147 C CA . ARG H 2 42 ? 59.565 13.759 32.028 1.00 37.62 580 ARG H CA 1
ATOM 9148 C C . ARG H 2 42 ? 58.961 15.177 31.972 1.00 36.70 580 ARG H C 1
ATOM 9149 O O . ARG H 2 42 ? 59.271 16.011 32.824 1.00 37.18 580 ARG H O 1
ATOM 9157 N N . GLN H 2 43 ? 58.075 15.442 31.008 1.00 35.36 581 GLN H N 1
ATOM 9158 C CA . GLN H 2 43 ? 57.356 16.731 30.968 1.00 34.32 581 GLN H CA 1
ATOM 9159 C C . GLN H 2 43 ? 55.857 16.516 31.176 1.00 32.70 581 GLN H C 1
ATOM 9160 O O . GLN H 2 43 ? 55.130 16.130 30.243 1.00 30.44 581 GLN H O 1
ATOM 9166 N N . LEU H 2 44 ? 55.421 16.761 32.415 1.00 30.44 582 LEU H N 1
ATOM 9167 C CA . LEU H 2 44 ? 54.030 16.700 32.819 1.00 31.11 582 LEU H CA 1
ATOM 9168 C C . LEU H 2 44 ? 53.082 17.541 31.982 1.00 30.71 582 LEU H C 1
ATOM 9169 O O . LEU H 2 44 ? 53.334 18.727 31.772 1.00 29.66 582 LEU H O 1
ATOM 9174 N N . GLN H 2 45 ? 51.989 16.925 31.518 1.00 30.50 583 GLN H N 1
ATOM 9175 C CA . GLN H 2 45 ? 50.850 17.661 30.963 1.00 31.13 583 GLN H CA 1
ATOM 9176 C C . GLN H 2 45 ? 49.603 17.243 31.745 1.00 32.00 583 GLN H C 1
ATOM 9177 O O . GLN H 2 45 ? 49.435 16.062 32.073 1.00 31.00 583 GLN H O 1
ATOM 9183 N N . LYS H 2 46 ? 48.727 18.200 32.023 1.00 31.76 584 LYS H N 1
ATOM 9184 C CA . LYS H 2 46 ? 47.506 17.920 32.754 1.00 33.10 584 LYS H CA 1
ATOM 9185 C C . LYS H 2 46 ? 46.330 18.524 32.045 1.00 31.67 584 LYS H C 1
ATOM 9186 O O . LYS H 2 46 ? 46.416 19.643 31.502 1.00 31.08 584 LYS H O 1
ATOM 9192 N N . GLU H 2 47 ? 45.234 17.773 32.055 1.00 31.40 585 GLU H N 1
ATOM 9193 C CA . GLU H 2 47 ? 43.984 18.213 31.458 1.00 30.67 585 GLU H CA 1
ATOM 9194 C C . GLU H 2 47 ? 42.921 17.945 32.476 1.00 31.61 585 GLU H C 1
ATOM 9195 O O . GLU H 2 47 ? 42.791 16.834 32.950 1.00 30.84 585 GLU H O 1
ATOM 9201 N N . LYS H 2 48 ? 42.166 18.965 32.836 1.00 33.46 586 LYS H N 1
ATOM 9202 C CA . LYS H 2 48 ? 41.184 18.810 33.892 1.00 35.77 586 LYS H CA 1
ATOM 9203 C C . LYS H 2 48 ? 39.773 18.900 33.318 1.00 35.38 586 LYS H C 1
ATOM 9204 O O . LYS H 2 48 ? 39.527 19.629 32.359 1.00 36.48 586 LYS H O 1
ATOM 9210 N N . PHE H 2 49 ? 38.872 18.140 33.922 1.00 35.54 587 PHE H N 1
ATOM 9211 C CA . PHE H 2 49 ? 37.436 18.111 33.557 1.00 36.44 587 PHE H CA 1
ATOM 9212 C C . PHE H 2 49 ? 36.618 17.963 34.844 1.00 37.40 587 PHE H C 1
ATOM 9213 O O . PHE H 2 49 ? 37.186 17.639 35.905 1.00 38.29 587 PHE H O 1
ATOM 9221 N N . GLN H 2 50 ? 35.306 18.191 34.764 1.00 38.04 588 GLN H N 1
ATOM 9222 C CA . GLN H 2 50 ? 34.453 18.063 35.940 1.00 38.94 588 GLN H CA 1
ATOM 9223 C C . GLN H 2 50 ? 33.486 16.897 35.871 1.00 38.44 588 GLN H C 1
ATOM 9224 O O . GLN H 2 50 ? 33.003 16.512 34.782 1.00 38.74 588 GLN H O 1
ATOM 9230 N N . ILE H 2 51 ? 33.228 16.319 37.039 1.00 37.27 589 ILE H N 1
ATOM 9231 C CA . ILE H 2 51 ? 32.118 15.389 37.201 1.00 37.52 589 ILE H CA 1
ATOM 9232 C C . ILE H 2 51 ? 31.186 15.905 38.279 1.00 37.83 589 ILE H C 1
ATOM 9233 O O . ILE H 2 51 ? 31.634 16.432 39.297 1.00 37.36 589 ILE H O 1
ATOM 9238 N N . SER H 2 52 ? 29.888 15.736 38.048 1.00 37.46 590 SER H N 1
ATOM 9239 C CA . SER H 2 52 ? 28.858 16.190 38.985 1.00 37.45 590 SER H CA 1
ATOM 9240 C C . SER H 2 52 ? 27.813 15.096 39.172 1.00 36.56 590 SER H C 1
ATOM 9241 O O . SER H 2 52 ? 27.396 14.473 38.197 1.00 35.48 590 SER H O 1
ATOM 9244 N N . ASN H 2 53 ? 27.443 14.829 40.424 1.00 35.86 591 ASN H N 1
ATOM 9245 C CA . ASN H 2 53 ? 26.381 13.881 40.735 1.00 35.52 591 ASN H CA 1
ATOM 9246 C C . ASN H 2 53 ? 25.063 14.539 40.299 1.00 36.83 591 ASN H C 1
ATOM 9247 O O . ASN H 2 53 ? 24.581 15.480 40.941 1.00 36.97 591 ASN H O 1
ATOM 9252 N N . ASN H 2 54 ? 24.510 14.081 39.176 1.00 36.98 592 ASN H N 1
ATOM 9253 C CA . ASN H 2 54 ? 23.228 14.641 38.687 1.00 38.41 592 ASN H CA 1
ATOM 9254 C C . ASN H 2 54 ? 22.052 13.688 38.984 1.00 38.67 592 ASN H C 1
ATOM 9255 O O . ASN H 2 54 ? 21.011 13.729 38.312 1.00 38.13 592 ASN H O 1
ATOM 9260 N N . GLY H 2 55 ? 22.241 12.836 39.994 1.00 38.55 593 GLY H N 1
ATOM 9261 C CA . GLY H 2 55 ? 21.232 11.878 40.430 1.00 39.03 593 GLY H CA 1
ATOM 9262 C C . GLY H 2 55 ? 20.625 12.301 41.765 1.00 40.84 593 GLY H C 1
ATOM 9263 O O . GLY H 2 55 ? 20.848 13.435 42.246 1.00 40.44 593 GLY H O 1
ATOM 9264 N N . GLN H 2 56 ? 19.884 11.380 42.387 1.00 40.87 594 GLN H N 1
ATOM 9265 C CA . GLN H 2 56 ? 19.186 11.695 43.646 1.00 42.59 594 GLN H CA 1
ATOM 9266 C C . GLN H 2 56 ? 19.843 11.037 44.843 1.00 42.07 594 GLN H C 1
ATOM 9267 O O . GLN H 2 56 ? 19.438 11.254 45.980 1.00 42.21 594 GLN H O 1
ATOM 9273 N N . VAL H 2 57 ? 20.836 10.190 44.578 1.00 40.96 595 VAL H N 1
ATOM 9274 C CA . VAL H 2 57 ? 21.507 9.451 45.641 1.00 40.46 595 VAL H CA 1
ATOM 9275 C C . VAL H 2 57 ? 23.004 9.778 45.624 1.00 40.55 595 VAL H C 1
ATOM 9276 O O . VAL H 2 57 ? 23.551 10.102 44.579 1.00 38.54 595 VAL H O 1
ATOM 9280 N N . PRO H 2 58 ? 23.678 9.644 46.779 1.00 42.18 596 PRO H N 1
ATOM 9281 C CA . PRO H 2 58 ? 25.114 9.895 46.767 1.00 43.22 596 PRO H CA 1
ATOM 9282 C C . PRO H 2 58 ? 25.798 8.823 45.950 1.00 43.78 596 PRO H C 1
ATOM 9283 O O . PRO H 2 58 ? 25.295 7.687 45.885 1.00 44.02 596 PRO H O 1
ATOM 9287 N N . CYS H 2 59 ? 26.901 9.157 45.291 1.00 43.86 597 CYS H N 1
ATOM 9288 C CA . CYS H 2 59 ? 27.573 8.112 44.526 1.00 45.07 597 CYS H CA 1
ATOM 9289 C C . CYS H 2 59 ? 29.041 7.924 44.821 1.00 43.66 597 CYS H C 1
ATOM 9290 O O . CYS H 2 59 ? 29.804 8.890 44.961 1.00 44.83 597 CYS H O 1
ATOM 9293 N N . HIS H 2 60 ? 29.426 6.666 44.946 1.00 41.24 598 HIS H N 1
ATOM 9294 C CA . HIS H 2 60 ? 30.810 6.374 45.176 1.00 40.09 598 HIS H CA 1
ATOM 9295 C C . HIS H 2 60 ? 31.453 6.059 43.833 1.00 37.59 598 HIS H C 1
ATOM 9296 O O . HIS H 2 60 ? 31.103 5.072 43.214 1.00 36.63 598 HIS H O 1
ATOM 9303 N N . PHE H 2 61 ? 32.401 6.870 43.410 1.00 35.45 599 PHE H N 1
ATOM 9304 C CA . PHE H 2 61 ? 33.063 6.681 42.133 1.00 34.70 599 PHE H CA 1
ATOM 9305 C C . PHE H 2 61 ? 34.508 6.276 42.226 1.00 34.01 599 PHE H C 1
ATOM 9306 O O . PHE H 2 61 ? 35.165 6.554 43.186 1.00 32.43 599 PHE H O 1
ATOM 9314 N N . SER H 2 62 ? 34.985 5.637 41.175 1.00 32.00 600 SER H N 1
ATOM 9315 C CA . SER H 2 62 ? 36.350 5.172 41.095 1.00 32.08 600 SER H CA 1
ATOM 9316 C C . SER H 2 62 ? 36.690 4.747 39.681 1.00 30.29 600 SER H C 1
ATOM 9317 O O . SER H 2 62 ? 35.830 4.365 38.951 1.00 29.13 600 SER H O 1
ATOM 9320 N N . PHE H 2 63 ? 37.958 4.800 39.330 1.00 29.75 601 PHE H N 1
ATOM 9321 C CA . PHE H 2 63 ? 38.411 4.304 38.062 1.00 29.59 601 PHE H CA 1
ATOM 9322 C C . PHE H 2 63 ? 38.853 2.882 38.423 1.00 30.54 601 PHE H C 1
ATOM 9323 O O . PHE H 2 63 ? 39.422 2.669 39.431 1.00 30.64 601 PHE H O 1
ATOM 9331 N N . ILE H 2 64 ? 38.554 1.919 37.602 1.00 30.84 602 ILE H N 1
ATOM 9332 C CA . ILE H 2 64 ? 38.793 0.541 37.958 1.00 32.70 602 ILE H CA 1
ATOM 9333 C C . ILE H 2 64 ? 39.586 -0.140 36.878 1.00 32.75 602 ILE H C 1
ATOM 9334 O O . ILE H 2 64 ? 39.591 0.303 35.763 1.00 30.75 602 ILE H O 1
ATOM 9339 N N . PRO H 2 65 ? 40.264 -1.229 37.228 1.00 33.70 603 PRO H N 1
ATOM 9340 C CA . PRO H 2 65 ? 40.985 -1.982 36.229 1.00 34.51 603 PRO H CA 1
ATOM 9341 C C . PRO H 2 65 ? 40.039 -2.551 35.187 1.00 34.75 603 PRO H C 1
ATOM 9342 O O . PRO H 2 65 ? 38.910 -2.886 35.487 1.00 34.69 603 PRO H O 1
ATOM 9346 N N . LYS H 2 66 ? 40.526 -2.620 33.963 1.00 35.94 604 LYS H N 1
ATOM 9347 C CA . LYS H 2 66 ? 39.798 -3.200 32.844 1.00 37.03 604 LYS H CA 1
ATOM 9348 C C . LYS H 2 66 ? 40.206 -4.644 32.658 1.00 39.29 604 LYS H C 1
ATOM 9349 O O . LYS H 2 66 ? 41.312 -5.036 33.074 1.00 39.68 604 LYS H O 1
ATOM 9355 N N . LEU H 2 67 ? 39.326 -5.432 32.028 1.00 40.11 605 LEU H N 1
ATOM 9356 C CA . LEU H 2 67 ? 39.642 -6.804 31.677 1.00 42.65 605 LEU H CA 1
ATOM 9357 C C . LEU H 2 67 ? 40.347 -7.479 32.858 1.00 43.72 605 LEU H C 1
ATOM 9358 O O . LEU H 2 67 ? 39.824 -7.464 33.963 1.00 44.17 605 LEU H O 1
ATOM 9363 N N . ASN H 2 68 ? 41.518 -8.021 32.628 1.00 45.09 606 ASN H N 1
ATOM 9364 C CA . ASN H 2 68 ? 42.268 -8.645 33.700 1.00 47.33 606 ASN H CA 1
ATOM 9365 C C . ASN H 2 68 ? 43.461 -7.875 34.159 1.00 46.97 606 ASN H C 1
ATOM 9366 O O . ASN H 2 68 ? 44.359 -8.456 34.721 1.00 48.03 606 ASN H O 1
ATOM 9371 N N . ASP H 2 69 ? 43.492 -6.588 33.885 1.00 44.05 607 ASP H N 1
ATOM 9372 C CA . ASP H 2 69 ? 44.542 -5.691 34.358 1.00 43.71 607 ASP H CA 1
ATOM 9373 C C . ASP H 2 69 ? 44.488 -5.583 35.882 1.00 42.96 607 ASP H C 1
ATOM 9374 O O . ASP H 2 69 ? 43.429 -5.817 36.487 1.00 42.97 607 ASP H O 1
ATOM 9379 N N . SER H 2 70 ? 45.626 -5.240 36.491 1.00 41.99 608 SER H N 1
ATOM 9380 C CA . SER H 2 70 ? 45.703 -4.997 37.939 1.00 41.34 608 SER H CA 1
ATOM 9381 C C . SER H 2 70 ? 45.575 -3.516 38.327 1.00 40.01 608 SER H C 1
ATOM 9382 O O . SER H 2 70 ? 45.177 -3.197 39.461 1.00 40.94 608 SER H O 1
ATOM 9385 N N . GLN H 2 71 ? 45.920 -2.625 37.394 1.00 37.55 609 GLN H N 1
ATOM 9386 C CA . GLN H 2 71 ? 45.819 -1.169 37.594 1.00 35.96 609 GLN H CA 1
ATOM 9387 C C . GLN H 2 71 ? 44.769 -0.557 36.655 1.00 34.07 609 GLN H C 1
ATOM 9388 O O . GLN H 2 71 ? 44.513 -1.099 35.577 1.00 32.86 609 GLN H O 1
ATOM 9394 N N . TYR H 2 72 ? 44.198 0.590 37.035 1.00 33.58 610 TYR H N 1
ATOM 9395 C CA . TYR H 2 72 ? 43.141 1.230 36.221 1.00 33.01 610 TYR H CA 1
ATOM 9396 C C . TYR H 2 72 ? 43.632 1.923 34.922 1.00 33.25 610 TYR H C 1
ATOM 9397 O O . TYR H 2 72 ? 42.815 2.302 34.063 1.00 32.47 610 TYR H O 1
ATOM 9406 N N . CYS H 2 73 ? 44.948 2.134 34.794 1.00 33.09 611 CYS H N 1
ATOM 9407 C CA . CYS H 2 73 ? 45.509 2.763 33.585 1.00 33.24 611 CYS H CA 1
ATOM 9408 C C . CYS H 2 7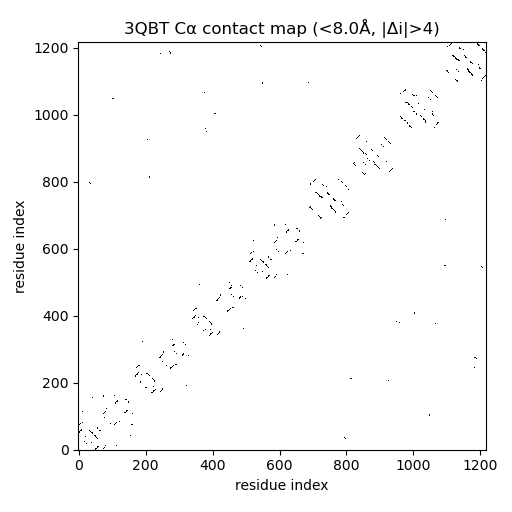3 ? 46.997 2.456 33.417 1.00 33.88 611 CYS H C 1
ATOM 9409 O O . CYS H 2 73 ? 47.629 1.860 34.309 1.00 34.72 611 CYS H O 1
ATOM 9412 N N . LYS H 2 74 ? 47.551 2.866 32.275 1.00 33.04 612 LYS H N 1
ATOM 9413 C CA . LYS H 2 74 ? 48.971 2.667 31.987 1.00 31.92 612 LYS H CA 1
ATOM 9414 C C . LYS H 2 74 ? 49.810 3.507 32.947 1.00 32.47 612 LYS H C 1
ATOM 9415 O O . LYS H 2 74 ? 49.299 4.473 33.544 1.00 31.82 612 LYS H O 1
ATOM 9421 N N . PRO H 2 75 ? 51.088 3.134 33.138 1.00 33.95 613 PRO H N 1
ATOM 9422 C CA . PRO H 2 75 ? 51.904 3.808 34.144 1.00 34.00 613 PRO H CA 1
ATOM 9423 C C . PRO H 2 75 ? 52.161 5.286 33.898 1.00 33.26 613 PRO H C 1
ATOM 9424 O O . PRO H 2 75 ? 52.395 6.016 34.880 1.00 32.59 613 PRO H O 1
ATOM 9428 N N . TRP H 2 76 ? 52.119 5.717 32.637 1.00 31.53 614 TRP H N 1
ATOM 9429 C CA . TRP H 2 76 ? 52.388 7.122 32.296 1.00 31.15 614 TRP H CA 1
ATOM 9430 C C . TRP H 2 76 ? 51.162 8.026 32.516 1.00 30.26 614 TRP H C 1
ATOM 9431 O O . TRP H 2 76 ? 51.217 9.255 32.304 1.00 28.94 614 TRP H O 1
ATOM 9442 N N . LEU H 2 77 ? 50.065 7.427 32.950 1.00 29.84 615 LEU H N 1
ATOM 9443 C CA . LEU H 2 77 ? 48.836 8.184 33.215 1.00 29.64 615 LEU H CA 1
ATOM 9444 C C . LEU H 2 77 ? 48.376 8.034 34.668 1.00 30.81 615 LEU H C 1
ATOM 9445 O O . LEU H 2 77 ? 48.613 6.999 35.319 1.00 29.22 615 LEU H O 1
ATOM 9450 N N . ARG H 2 78 ? 47.675 9.052 35.163 1.00 30.62 616 ARG H N 1
ATOM 9451 C CA . ARG H 2 78 ? 46.966 8.926 36.429 1.00 32.71 616 ARG H CA 1
ATOM 9452 C C . ARG H 2 78 ? 45.878 9.945 36.523 1.00 32.45 616 ARG H C 1
ATOM 9453 O O . ARG H 2 78 ? 45.948 10.992 35.877 1.00 30.44 616 ARG H O 1
ATOM 9461 N N . ALA H 2 79 ? 44.856 9.610 37.311 1.00 32.56 617 ALA H N 1
ATOM 9462 C CA . ALA H 2 79 ? 43.725 10.498 37.508 1.00 32.66 617 ALA H CA 1
ATOM 9463 C C . ALA H 2 79 ? 43.781 10.975 38.960 1.00 34.01 617 ALA H C 1
ATOM 9464 O O . ALA H 2 79 ? 43.996 10.155 39.887 1.00 34.40 617 ALA H O 1
ATOM 9466 N N . GLU H 2 80 ? 43.541 12.263 39.171 1.00 34.26 618 GLU H N 1
ATOM 9467 C CA . GLU H 2 80 ? 43.608 12.846 40.522 1.00 36.64 618 GLU H CA 1
ATOM 9468 C C . GLU H 2 80 ? 42.396 13.717 40.817 1.00 35.97 618 GLU H C 1
ATOM 9469 O O . GLU H 2 80 ? 42.216 14.727 40.182 1.00 36.43 618 GLU H O 1
ATOM 9475 N N . PRO H 2 81 ? 41.535 13.313 41.764 1.00 36.82 619 PRO H N 1
ATOM 9476 C CA . PRO H 2 81 ? 41.493 12.063 42.519 1.00 36.83 619 PRO H CA 1
ATOM 9477 C C . PRO H 2 81 ? 41.086 10.937 41.592 1.00 36.57 619 PRO H C 1
ATOM 9478 O O . PRO H 2 81 ? 40.512 11.202 40.520 1.00 35.13 619 PRO H O 1
ATOM 9482 N N . PHE H 2 82 ? 41.372 9.702 41.996 1.00 36.88 620 PHE H N 1
ATOM 9483 C CA . PHE H 2 82 ? 40.972 8.536 41.215 1.00 36.96 620 PHE H CA 1
ATOM 9484 C C . PHE H 2 82 ? 39.757 7.833 41.822 1.00 37.41 620 PHE H C 1
ATOM 9485 O O . PHE H 2 82 ? 39.262 6.869 41.242 1.00 35.46 620 PHE H O 1
ATOM 9493 N N . GLU H 2 83 ? 39.297 8.320 42.983 1.00 38.10 621 GLU H N 1
ATOM 9494 C CA . GLU H 2 83 ? 38.087 7.806 43.634 1.00 39.56 621 GLU H CA 1
ATOM 9495 C C . GLU H 2 83 ? 37.538 8.854 44.589 1.00 39.82 621 GLU H C 1
ATOM 9496 O O . GLU H 2 83 ? 38.237 9.795 44.938 1.00 39.43 621 GLU H O 1
ATOM 9502 N N . GLY H 2 84 ? 36.289 8.680 45.009 1.00 39.57 622 GLY H N 1
ATOM 9503 C CA . GLY H 2 84 ? 35.623 9.704 45.817 1.00 40.59 622 GLY H CA 1
ATOM 9504 C C . GLY H 2 84 ? 34.148 9.390 46.040 1.00 40.80 622 GLY H C 1
ATOM 9505 O O . GLY H 2 84 ? 33.650 8.380 45.577 1.00 40.06 622 GLY H O 1
ATOM 9506 N N . TYR H 2 85 ? 33.465 10.287 46.736 1.00 41.72 623 TYR H N 1
ATOM 9507 C CA . TYR H 2 85 ? 32.085 10.118 47.134 1.00 42.82 623 TYR H CA 1
ATOM 9508 C C . TYR H 2 85 ? 31.471 11.491 46.953 1.00 43.41 623 TYR H C 1
ATOM 9509 O O . TYR H 2 85 ? 31.979 12.472 47.500 1.00 43.85 623 TYR H O 1
ATOM 9518 N N . LEU H 2 86 ? 30.407 11.566 46.163 1.00 43.32 624 LEU H N 1
ATOM 9519 C CA . LEU H 2 86 ? 29.753 12.832 45.821 1.00 44.18 624 LEU H CA 1
ATOM 9520 C C . LEU H 2 86 ? 28.296 12.791 46.243 1.00 43.74 624 LEU H C 1
ATOM 9521 O O . LEU H 2 86 ? 27.600 11.812 45.962 1.00 42.17 624 LEU H O 1
ATOM 9526 N N . GLU H 2 87 ? 27.820 13.865 46.872 1.00 44.60 625 GLU H N 1
ATOM 9527 C CA . GLU H 2 87 ? 26.406 14.034 47.164 1.00 44.76 625 GLU H CA 1
ATOM 9528 C C . GLU H 2 87 ? 25.651 14.570 45.944 1.00 43.96 625 GLU H C 1
ATOM 9529 O O . GLU H 2 87 ? 26.233 15.172 45.079 1.00 42.56 625 GLU H O 1
ATOM 9535 N N . PRO H 2 88 ? 24.342 14.356 45.896 1.00 44.44 626 PRO H N 1
ATOM 9536 C CA . PRO H 2 88 ? 23.560 14.908 44.818 1.00 44.64 626 PRO H CA 1
ATOM 9537 C C . PRO H 2 88 ? 23.929 16.365 44.605 1.00 46.01 626 PRO H C 1
ATOM 9538 O O . PRO H 2 88 ? 24.097 17.099 45.547 1.00 47.11 626 PRO H O 1
ATOM 9542 N N . ASN H 2 89 ? 24.059 16.752 43.355 1.00 46.17 627 ASN H N 1
ATOM 9543 C CA . ASN H 2 89 ? 24.472 18.085 42.984 1.00 48.13 627 ASN H CA 1
ATOM 9544 C C . ASN H 2 89 ? 25.888 18.536 43.411 1.00 48.38 627 ASN H C 1
ATOM 9545 O O . ASN H 2 89 ? 26.265 19.642 43.167 1.00 49.16 627 ASN H O 1
ATOM 9550 N N . GLU H 2 90 ? 26.692 17.637 43.965 1.00 47.93 628 GLU H N 1
ATOM 9551 C CA . GLU H 2 90 ? 28.097 17.935 44.186 1.00 48.51 628 GLU H CA 1
ATOM 9552 C C . GLU H 2 90 ? 28.911 17.837 42.881 1.00 47.15 628 GLU H C 1
ATOM 9553 O O . GLU H 2 90 ? 28.718 16.940 42.114 1.00 45.80 628 GLU H O 1
ATOM 9559 N N . THR H 2 91 ? 29.839 18.782 42.647 1.00 47.49 629 THR H N 1
ATOM 9560 C CA . THR H 2 91 ? 30.723 18.819 41.471 1.00 47.12 629 THR H CA 1
ATOM 9561 C C . THR H 2 91 ? 32.171 18.821 41.931 1.00 47.49 629 THR H C 1
ATOM 9562 O O . THR H 2 91 ? 32.525 19.530 42.884 1.00 48.38 629 THR H O 1
ATOM 9566 N N . VAL H 2 92 ? 33.017 18.056 41.240 1.00 46.08 630 VAL H N 1
ATOM 9567 C CA . VAL H 2 92 ? 34.450 17.979 41.559 1.00 45.62 630 VAL H CA 1
ATOM 9568 C C . VAL H 2 92 ? 35.314 18.057 40.279 1.00 44.63 630 VAL H C 1
ATOM 9569 O O . VAL H 2 92 ? 34.915 17.583 39.203 1.00 43.34 630 VAL H O 1
ATOM 9573 N N . ASP H 2 93 ? 36.498 18.649 40.404 1.00 43.71 631 ASP H N 1
ATOM 9574 C CA . ASP H 2 93 ? 37.452 18.681 39.311 1.00 42.26 631 ASP H CA 1
ATOM 9575 C C . ASP H 2 93 ? 38.294 17.418 39.359 1.00 40.27 631 ASP H C 1
ATOM 9576 O O . ASP H 2 93 ? 38.722 17.004 40.448 1.00 40.70 631 ASP H O 1
ATOM 9581 N N . ILE H 2 94 ? 38.512 16.801 38.198 1.00 37.29 632 ILE H N 1
ATOM 9582 C CA . ILE H 2 94 ? 39.464 15.689 38.063 1.00 35.41 632 ILE H CA 1
ATOM 9583 C C . ILE H 2 94 ? 40.567 16.091 37.073 1.00 35.41 632 ILE H C 1
ATOM 9584 O O . ILE H 2 94 ? 40.284 16.733 36.050 1.00 35.05 632 ILE H O 1
ATOM 9589 N N . SER H 2 95 ? 41.811 15.720 37.371 1.00 34.12 633 SER H N 1
ATOM 9590 C CA . SER H 2 95 ? 42.901 16.023 36.490 1.00 34.31 633 SER H CA 1
ATOM 9591 C C . SER H 2 95 ? 43.481 14.732 35.972 1.00 34.09 633 SER H C 1
ATOM 9592 O O . SER H 2 95 ? 43.752 13.789 36.754 1.00 34.51 633 SER H O 1
ATOM 9595 N N . LEU H 2 96 ? 43.620 14.662 34.654 1.00 31.85 634 LEU H N 1
ATOM 9596 C CA . LEU H 2 96 ? 44.340 13.568 34.014 1.00 31.09 634 LEU H CA 1
ATOM 9597 C C . LEU H 2 96 ? 45.749 14.035 33.749 1.00 30.62 634 LEU H C 1
ATOM 9598 O O . LEU H 2 96 ? 45.942 15.035 33.075 1.00 30.65 634 LEU H O 1
ATOM 9603 N N . ASP H 2 97 ? 46.722 13.351 34.350 1.00 30.27 635 ASP H N 1
ATOM 9604 C CA . ASP H 2 97 ? 48.131 13.765 34.303 1.00 29.73 635 ASP H CA 1
ATOM 9605 C C . ASP H 2 97 ? 48.937 12.745 33.539 1.00 28.54 635 ASP H C 1
ATOM 9606 O O . ASP H 2 97 ? 48.961 11.552 33.924 1.00 25.65 635 ASP H O 1
ATOM 9611 N N . VAL H 2 98 ? 49.620 13.224 32.508 1.00 27.03 636 VAL H N 1
ATOM 9612 C CA . VAL H 2 98 ? 50.531 12.392 31.746 1.00 27.67 636 VAL H CA 1
ATOM 9613 C C . VAL H 2 98 ? 51.971 12.747 32.083 1.00 28.63 636 VAL H C 1
ATOM 9614 O O . VAL H 2 98 ? 52.372 13.922 32.004 1.00 27.72 636 VAL H O 1
ATOM 9618 N N . TYR H 2 99 ? 52.734 11.739 32.514 1.00 29.96 637 TYR H N 1
ATOM 9619 C CA . TYR H 2 99 ? 54.120 11.923 32.888 1.00 32.78 637 TYR H CA 1
ATOM 9620 C C . TYR H 2 99 ? 54.909 10.671 32.516 1.00 33.64 637 TYR H C 1
ATOM 9621 O O . TYR H 2 99 ? 54.744 9.605 33.117 1.00 33.16 637 TYR H O 1
ATOM 9630 N N . VAL H 2 100 ? 55.734 10.794 31.487 1.00 34.06 638 VAL H N 1
ATOM 9631 C CA . VAL H 2 100 ? 56.529 9.661 31.004 1.00 35.21 638 VAL H CA 1
ATOM 9632 C C . VAL H 2 100 ? 57.888 9.693 31.711 1.00 37.49 638 VAL H C 1
ATOM 9633 O O . VAL H 2 100 ? 58.638 10.684 31.607 1.00 36.85 638 VAL H O 1
ATOM 9637 N N . SER H 2 101 ? 58.199 8.632 32.449 1.00 39.91 639 SER H N 1
ATOM 9638 C CA . SER H 2 101 ? 59.500 8.544 33.107 1.00 43.28 639 SER H CA 1
ATOM 9639 C C . SER H 2 101 ? 60.300 7.361 32.549 1.00 44.74 639 SER H C 1
ATOM 9640 O O . SER H 2 101 ? 59.829 6.657 31.653 1.00 43.48 639 SER H O 1
ATOM 9643 N N . LYS H 2 102 ? 61.500 7.152 33.091 1.00 47.08 640 LYS H N 1
ATOM 9644 C CA . LYS H 2 102 ? 62.406 6.110 32.610 1.00 50.71 640 LYS H CA 1
ATOM 9645 C C . LYS H 2 102 ? 61.727 4.749 32.407 1.00 51.40 640 LYS H C 1
ATOM 9646 O O . LYS H 2 102 ? 61.963 4.060 31.416 1.00 52.22 640 LYS H O 1
ATOM 9652 N N . ASP H 2 103 ? 60.880 4.364 33.345 1.00 52.53 641 ASP H N 1
ATOM 9653 C CA . ASP H 2 103 ? 60.264 3.058 33.271 1.00 53.90 641 ASP H CA 1
ATOM 9654 C C . ASP H 2 103 ? 59.255 2.948 32.113 1.00 53.70 641 ASP H C 1
ATOM 9655 O O . ASP H 2 103 ? 59.315 1.974 31.327 1.00 53.98 641 ASP H O 1
ATOM 9660 N N . SER H 2 104 ? 58.390 3.965 31.969 1.00 52.22 642 SER H N 1
ATOM 9661 C CA . SER H 2 104 ? 57.310 3.941 30.969 1.00 51.82 642 SER H CA 1
ATOM 9662 C C . SER H 2 104 ? 57.675 4.403 29.540 1.00 51.55 642 SER H C 1
ATOM 9663 O O . SER H 2 104 ? 56.828 4.388 28.638 1.00 51.96 642 SER H O 1
ATOM 9666 N N . VAL H 2 105 ? 58.913 4.837 29.333 1.00 51.44 643 VAL H N 1
ATOM 9667 C CA . VAL H 2 105 ? 59.295 5.429 28.039 1.00 50.89 643 VAL H CA 1
ATOM 9668 C C . VAL H 2 105 ? 59.507 4.380 26.949 1.00 50.79 643 VAL H C 1
ATOM 9669 O O . VAL H 2 105 ? 59.040 4.533 25.825 1.00 48.89 643 VAL H O 1
ATOM 9673 N N . THR H 2 106 ? 60.200 3.313 27.315 1.00 51.71 644 THR H N 1
ATOM 9674 C CA . THR H 2 106 ? 60.709 2.337 26.354 1.00 53.01 644 THR H CA 1
ATOM 9675 C C . THR H 2 106 ? 59.654 1.578 25.535 1.00 52.67 644 THR H C 1
ATOM 9676 O O . THR H 2 106 ? 59.974 1.067 24.463 1.00 54.37 644 THR H O 1
ATOM 9680 N N . ILE H 2 107 ? 58.427 1.454 26.025 1.00 51.70 645 ILE H N 1
ATOM 9681 C CA . ILE H 2 107 ? 57.406 0.823 25.197 1.00 51.75 645 ILE H CA 1
ATOM 9682 C C . ILE H 2 107 ? 56.585 1.862 24.425 1.00 51.05 645 ILE H C 1
ATOM 9683 O O . ILE H 2 107 ? 56.091 1.575 23.324 1.00 50.66 645 ILE H O 1
ATOM 9688 N N . LEU H 2 108 ? 56.472 3.062 25.014 1.00 49.77 646 LEU H N 1
ATOM 9689 C CA . LEU H 2 108 ? 55.729 4.184 24.457 1.00 48.94 646 LEU H CA 1
ATOM 9690 C C . LEU H 2 108 ? 56.519 4.860 23.352 1.00 48.94 646 LEU H C 1
ATOM 9691 O O . LEU H 2 108 ? 55.949 5.463 22.446 1.00 49.04 646 LEU H O 1
ATOM 9696 N N . ASN H 2 109 ? 57.838 4.747 23.443 1.00 48.85 647 ASN H N 1
ATOM 9697 C CA . ASN H 2 109 ? 58.773 5.244 22.450 1.00 49.41 647 ASN H CA 1
ATOM 9698 C C . ASN H 2 109 ? 58.907 4.379 21.176 1.00 49.61 647 ASN H C 1
ATOM 9699 O O . ASN H 2 109 ? 59.802 4.635 20.355 1.00 49.90 647 ASN H O 1
ATOM 9704 N N . SER H 2 110 ? 58.038 3.380 20.998 1.00 48.75 648 SER H N 1
ATOM 9705 C CA . SER H 2 110 ? 58.132 2.472 19.838 1.00 49.21 648 SER H CA 1
ATOM 9706 C C . SER H 2 110 ? 57.006 2.588 18.799 1.00 49.06 648 SER H C 1
ATOM 9707 O O . SER H 2 110 ? 55.884 3.030 19.099 1.00 47.35 648 SER H O 1
ATOM 9710 N N . GLY H 2 111 ? 57.328 2.185 17.569 1.00 49.28 649 GLY H N 1
ATOM 9711 C CA . GLY H 2 111 ? 56.354 2.144 16.481 1.00 49.86 649 GLY H CA 1
ATOM 9712 C C . GLY H 2 111 ? 55.852 3.521 16.092 1.00 49.41 649 GLY H C 1
ATOM 9713 O O . GLY H 2 111 ? 56.639 4.431 15.897 1.00 49.24 649 GLY H O 1
ATOM 9714 N N . GLU H 2 112 ? 54.532 3.670 16.002 1.00 49.07 650 GLU H N 1
ATOM 9715 C CA . GLU H 2 112 ? 53.926 4.947 15.629 1.00 49.40 650 GLU H CA 1
ATOM 9716 C C . GLU H 2 112 ? 53.974 5.981 16.766 1.00 47.69 650 GLU H C 1
ATOM 9717 O O . GLU H 2 112 ? 53.531 7.113 16.583 1.00 47.66 650 GLU H O 1
ATOM 9723 N N . ASP H 2 113 ? 54.506 5.581 17.925 1.00 46.23 651 ASP H N 1
ATOM 9724 C CA . ASP H 2 113 ? 54.635 6.456 19.101 1.00 44.59 651 ASP H CA 1
ATOM 9725 C C . ASP H 2 113 ? 53.292 7.073 19.515 1.00 42.81 651 ASP H C 1
ATOM 9726 O O . ASP H 2 113 ? 53.258 8.222 19.926 1.00 42.03 651 ASP H O 1
ATOM 9731 N N . LYS H 2 114 ? 52.206 6.305 19.404 1.00 41.60 652 LYS H N 1
ATOM 9732 C CA . LYS H 2 114 ? 50.882 6.771 19.811 1.00 40.97 652 LYS H CA 1
ATOM 9733 C C . LYS H 2 114 ? 50.691 6.738 21.337 1.00 39.86 652 LYS H C 1
ATOM 9734 O O . LYS H 2 114 ? 51.167 5.825 22.022 1.00 39.39 652 LYS H O 1
ATOM 9740 N N . ILE H 2 115 ? 50.042 7.773 21.854 1.00 38.93 653 ILE H N 1
ATOM 9741 C CA . ILE H 2 115 ? 49.621 7.810 23.254 1.00 38.12 653 ILE H CA 1
ATOM 9742 C C . ILE H 2 115 ? 48.212 7.195 23.225 1.00 36.83 653 ILE H C 1
ATOM 9743 O O . ILE H 2 115 ? 47.353 7.755 22.572 1.00 35.22 653 ILE H O 1
ATOM 9748 N N . GLU H 2 116 ? 47.974 6.054 23.880 1.00 35.37 654 GLU H N 1
ATOM 9749 C CA . GLU H 2 116 ? 46.605 5.491 23.919 1.00 35.76 654 GLU H CA 1
ATOM 9750 C C . GLU H 2 116 ? 46.252 4.822 25.229 1.00 33.77 654 GLU H C 1
ATOM 9751 O O . GLU H 2 116 ? 47.021 4.037 25.741 1.00 33.71 654 GLU H O 1
ATOM 9757 N N . ASP H 2 117 ? 45.075 5.137 25.749 1.00 32.48 655 ASP H N 1
ATOM 9758 C CA . ASP H 2 117 ? 44.529 4.491 26.951 1.00 31.45 655 ASP H CA 1
ATOM 9759 C C . ASP H 2 117 ? 42.997 4.726 27.071 1.00 30.61 655 ASP H C 1
ATOM 9760 O O . ASP H 2 117 ? 42.442 5.674 26.486 1.00 30.40 655 ASP H O 1
ATOM 9765 N N . ILE H 2 118 ? 42.321 3.833 27.774 1.00 28.82 656 ILE H N 1
ATOM 9766 C CA . ILE H 2 118 ? 40.905 4.035 28.077 1.00 28.21 656 ILE H CA 1
ATOM 9767 C C . ILE H 2 118 ? 40.756 3.868 29.574 1.00 27.18 656 ILE H C 1
ATOM 9768 O O . ILE H 2 118 ? 41.281 2.889 30.139 1.00 26.97 656 ILE H O 1
ATOM 9773 N N . LEU H 2 119 ? 40.049 4.806 30.209 1.00 25.11 657 LEU H N 1
ATOM 9774 C CA . LEU H 2 119 ? 39.766 4.737 31.643 1.00 25.71 657 LEU H CA 1
ATOM 9775 C C . LEU H 2 119 ? 38.315 4.355 31.823 1.00 26.49 657 LEU H C 1
ATOM 9776 O O . LEU H 2 119 ? 37.445 4.800 31.050 1.00 25.82 657 LEU H O 1
ATOM 9781 N N . VAL H 2 120 ? 38.044 3.558 32.847 1.00 25.67 658 VAL H N 1
ATOM 9782 C CA . VAL H 2 120 ? 36.663 3.154 33.140 1.00 26.40 658 VAL H CA 1
ATOM 9783 C C . VAL H 2 120 ? 36.341 3.768 34.494 1.00 26.15 658 VAL H C 1
ATOM 9784 O O . VAL H 2 120 ? 36.930 3.387 35.479 1.00 27.57 658 VAL H O 1
ATOM 9788 N N . LEU H 2 121 ? 35.447 4.748 34.505 1.00 26.49 659 LEU H N 1
ATOM 9789 C CA . LEU H 2 121 ? 34.972 5.362 35.721 1.00 26.10 659 LEU H CA 1
ATOM 9790 C C . LEU H 2 121 ? 33.695 4.596 36.164 1.00 27.36 659 LEU H C 1
ATOM 9791 O O . LEU H 2 121 ? 32.682 4.609 35.458 1.00 26.06 659 LEU H O 1
ATOM 9796 N N . HIS H 2 122 ? 33.764 3.930 37.320 1.00 27.32 660 HIS H N 1
ATOM 9797 C CA . HIS H 2 122 ? 32.708 3.045 37.802 1.00 28.07 660 HIS H CA 1
ATOM 9798 C C . HIS H 2 122 ? 31.954 3.671 38.986 1.00 28.87 660 HIS H C 1
ATOM 9799 O O . HIS H 2 122 ? 32.583 4.192 39.904 1.00 29.40 660 HIS H O 1
ATOM 9806 N N . LEU H 2 123 ? 30.624 3.607 38.983 1.00 29.27 661 LEU H N 1
ATOM 9807 C CA . LEU H 2 123 ? 29.828 4.037 40.146 1.00 30.29 661 LEU H CA 1
ATOM 9808 C C . LEU H 2 123 ? 29.401 2.801 40.883 1.00 30.84 661 LEU H C 1
ATOM 9809 O O . LEU H 2 123 ? 28.905 1.858 40.261 1.00 29.30 661 LEU H O 1
ATOM 9814 N N . ASP H 2 124 ? 29.621 2.790 42.199 1.00 31.12 662 ASP H N 1
ATOM 9815 C CA . ASP H 2 124 ? 29.222 1.652 43.031 1.00 33.16 662 ASP H CA 1
ATOM 9816 C C . ASP H 2 124 ? 27.722 1.420 42.906 1.00 33.08 662 ASP H C 1
ATOM 9817 O O . ASP H 2 124 ? 26.921 2.362 43.084 1.00 33.09 662 ASP H O 1
ATOM 9822 N N . ARG H 2 125 ? 27.360 0.177 42.589 1.00 32.66 663 ARG H N 1
ATOM 9823 C CA . ARG H 2 125 ? 25.960 -0.220 42.374 1.00 33.18 663 ARG H CA 1
ATOM 9824 C C . ARG H 2 125 ? 25.353 0.563 41.210 1.00 31.81 663 ARG H C 1
ATOM 9825 O O . ARG H 2 125 ? 24.137 0.723 41.134 1.00 30.81 663 ARG H O 1
ATOM 9833 N N . GLY H 2 126 ? 26.204 1.036 40.288 1.00 29.84 664 GLY H N 1
ATOM 9834 C CA . GLY H 2 126 ? 25.742 1.894 39.215 1.00 28.63 664 GLY H CA 1
ATOM 9835 C C . GLY H 2 126 ? 26.440 1.562 37.910 1.00 29.23 664 GLY H C 1
ATOM 9836 O O . GLY H 2 126 ? 27.114 0.540 37.783 1.00 28.97 664 GLY H O 1
ATOM 9837 N N . LYS H 2 127 ? 26.303 2.451 36.942 1.00 28.10 665 LYS H N 1
ATOM 9838 C CA . LYS H 2 127 ? 26.912 2.260 35.633 1.00 28.42 665 LYS H CA 1
ATOM 9839 C C . LYS H 2 127 ? 28.403 2.656 35.560 1.00 28.12 665 LYS H C 1
ATOM 9840 O O . LYS H 2 127 ? 29.005 3.122 36.540 1.00 27.90 665 LYS H O 1
ATOM 9846 N N . ASP H 2 128 ? 28.984 2.481 34.374 1.00 27.03 666 ASP H N 1
ATOM 9847 C CA . ASP H 2 128 ? 30.362 2.871 34.127 1.00 27.59 666 ASP H CA 1
ATOM 9848 C C . ASP H 2 128 ? 30.390 3.890 33.009 1.00 27.98 666 ASP H C 1
ATOM 9849 O O . ASP H 2 128 ? 29.529 3.847 32.061 1.00 26.85 666 ASP H O 1
ATOM 9854 N N . TYR H 2 129 ? 31.404 4.751 33.067 1.00 27.09 667 TYR H N 1
ATOM 9855 C CA . TYR H 2 129 ? 31.660 5.717 31.992 1.00 27.05 667 TYR H CA 1
ATOM 9856 C C . TYR H 2 129 ? 33.025 5.440 31.380 1.00 26.59 667 TYR H C 1
ATOM 9857 O O . TYR H 2 129 ? 33.958 5.092 32.127 1.00 27.86 667 TYR H O 1
ATOM 9866 N N . PHE H 2 130 ? 33.162 5.568 30.047 1.00 25.16 668 PHE H N 1
ATOM 9867 C CA . PHE H 2 130 ? 34.491 5.396 29.438 1.00 24.63 668 PHE H CA 1
ATOM 9868 C C . PHE H 2 130 ? 35.128 6.744 29.074 1.00 25.64 668 PHE H C 1
ATOM 9869 O O . PHE H 2 130 ? 34.453 7.621 28.538 1.00 24.88 668 PHE H O 1
ATOM 9877 N N . LEU H 2 131 ? 36.423 6.897 29.338 1.00 24.97 669 LEU H N 1
ATOM 9878 C CA . LEU H 2 131 ? 37.161 8.107 28.965 1.00 25.67 669 LEU H CA 1
ATOM 9879 C C . LEU H 2 131 ? 38.303 7.691 28.090 1.00 26.04 669 LEU H C 1
ATOM 9880 O O . LEU H 2 131 ? 39.014 6.767 28.438 1.00 25.30 669 LEU H O 1
ATOM 9885 N N . THR H 2 132 ? 38.448 8.331 26.928 1.00 25.54 670 THR H N 1
ATOM 9886 C CA . THR H 2 132 ? 39.462 7.933 25.964 1.00 26.26 670 THR H CA 1
ATOM 9887 C C . THR H 2 132 ? 40.646 8.906 25.993 1.00 26.94 670 THR H C 1
ATOM 9888 O O . THR H 2 132 ? 40.477 10.146 25.999 1.00 26.11 670 THR H O 1
ATOM 9892 N N . ILE H 2 133 ? 41.855 8.350 26.025 1.00 26.80 671 ILE H N 1
ATOM 9893 C CA . ILE H 2 133 ? 43.059 9.167 26.032 1.00 27.18 671 ILE H CA 1
ATOM 9894 C C . ILE H 2 133 ? 43.837 8.895 24.743 1.00 28.78 671 ILE H C 1
ATOM 9895 O O . ILE H 2 133 ? 44.135 7.762 24.433 1.00 28.80 671 ILE H O 1
ATOM 9900 N N . SER H 2 134 ? 44.165 9.921 23.975 1.00 29.13 672 SER H N 1
ATOM 9901 C CA . SER H 2 134 ? 45.012 9.695 22.811 1.00 30.35 672 SER H CA 1
ATOM 9902 C C . SER H 2 134 ? 46.055 10.786 22.729 1.00 30.49 672 SER H C 1
ATOM 9903 O O . SER H 2 134 ? 46.109 11.676 23.600 1.00 29.59 672 SER H O 1
ATOM 9906 N N . GLY H 2 135 ? 46.892 10.713 21.693 1.00 30.76 673 GLY H N 1
ATOM 9907 C CA . GLY H 2 135 ? 47.910 11.727 21.456 1.00 30.44 673 GLY H CA 1
ATOM 9908 C C . GLY H 2 135 ? 49.166 11.077 20.911 1.00 30.83 673 GLY H C 1
ATOM 9909 O O . GLY H 2 135 ? 49.102 9.997 20.322 1.00 29.46 673 GLY H O 1
ATOM 9910 N N . ASN H 2 136 ? 50.307 11.744 21.081 1.00 30.15 674 ASN H N 1
ATOM 9911 C CA . ASN H 2 136 ? 51.551 11.238 20.498 1.00 32.16 674 ASN H CA 1
ATOM 9912 C C . ASN H 2 136 ? 52.752 11.561 21.360 1.00 33.02 674 ASN H C 1
ATOM 9913 O O . ASN H 2 136 ? 52.800 12.628 21.961 1.00 32.55 674 ASN H O 1
ATOM 9918 N N . TYR H 2 137 ? 53.693 10.625 21.426 1.00 34.72 675 TYR H N 1
ATOM 9919 C CA . TYR H 2 137 ? 54.921 10.792 22.182 1.00 36.45 675 TYR H CA 1
ATOM 9920 C C . TYR H 2 137 ? 56.044 11.208 21.253 1.00 38.61 675 TYR H C 1
ATOM 9921 O O . TYR H 2 137 ? 56.228 10.613 20.205 1.00 38.16 675 TYR H O 1
ATOM 9930 N N . LEU H 2 138 ? 56.805 12.223 21.672 1.00 40.50 676 LEU H N 1
ATOM 9931 C CA . LEU H 2 138 ? 57.864 12.803 20.866 1.00 43.99 676 LEU H CA 1
ATOM 9932 C C . LEU H 2 138 ? 59.195 12.385 21.444 1.00 45.98 676 LEU H C 1
ATOM 9933 O O . LEU H 2 138 ? 59.609 12.948 22.454 1.00 46.21 676 LEU H O 1
ATOM 9938 N N . PRO H 2 139 ? 59.856 11.389 20.823 1.00 48.74 677 PRO H N 1
ATOM 9939 C CA . PRO H 2 139 ? 61.183 10.902 21.219 1.00 50.80 677 PRO H CA 1
ATOM 9940 C C . PRO H 2 139 ? 62.215 12.002 21.400 1.00 52.51 677 PRO H C 1
ATOM 9941 O O . PRO H 2 139 ? 62.232 12.993 20.643 1.00 52.53 677 PRO H O 1
ATOM 9945 N N . SER H 2 140 ? 63.036 11.818 22.435 1.00 54.46 678 SER H N 1
ATOM 9946 C CA . SER H 2 140 ? 64.076 12.764 22.828 1.00 56.52 678 SER H CA 1
ATOM 9947 C C . SER H 2 140 ? 65.376 12.469 22.074 1.00 57.79 678 SER H C 1
ATOM 9948 O O . SER H 2 140 ? 65.585 11.360 21.563 1.00 58.42 678 SER H O 1
#

Organism: Homo sapiens (NCBI:txid9606)

B-factor: mean 39.61, std 13.09, range [14.93, 91.62]

Sequence (1217 aa):
YLFKLLLIGDSGVGKTCVLFRFSEDAFNSTFISTIGIDFKIRTIELDGKRIKLQIWDTAGQERFRTITTAYYRGAMGIMLVYDITNEKSFDNIRNWIRNIEEHASADVEKMILGNKCDVNDKRQVSKERGEKLALDYGIKFMETSAKANINVENAFFTLARDIKAKMDKKDYLFKLLLIGDSGVGKTCVLFRFSEDAFNSTFISTIGIDFKIRTIELDGKRIKLQIWDTAGQERFRTITTAYYRGAMGIMLVYDITNEKSFDNIRNWIRNIEEHASADVEKMILGNKCDVNDKRQVSKERGEKLALDYGIKFMETSAKANINVENAFFTLARDIKAKMDKKYLFKLLLIGDSGVGKTCVLFRFSEDAFNSTFISTIGIDFKIRTIELDGKRIKLQIWDTAGQERFRTITTAYYRGAMGIMLVYDITNEKSFDNIRNWIRNIEEHASADVEKMILGNKCDVNDKRQVSKERGEKLALDYGIKFMETSAKANINVENAFFTLARDIKAKMDKYLFKLLLIGDSGVGKTCVLFRFSEDAFNSTFISTIGIDFKIRTIELDGKRIKLQIWDTAGQERFRTITTAYYRGAMGIMLVYDITNEKSFDNIRNWIRNIEEHASADVEKMILGNKCDVNDKRQVSKERGEKLALDYGIKFMETSAKANINVENAFFTLARDIKAKMDKDSVRIMDRMENDFLPSLELSRREFVFENVKFRQLQKEKFQISNNGQVPCHFSFIPKLNDSQYCKPWLRAEPFEGYLEPNETVDISLDVYVSKDSVTILNSGEDKIEDILVLHLDRGKDYFLTISGNYLPSDSVRIMDRMENDFLPSLELSRREFVFENVKFRQLQKEKFQISNNGQVPCHFSFIPKLNDSQYCKPWLRAEPFEGYLEPNETVDISLDVYVSKDSVTILNSGEDKIEDILVLHLDRGKDYFLTISGNYLPSERRYRKVFEDSVRIMDRMENDFLPSLELSRREFVFENVKFRQLQKEKFQISNNGQVPCHFSFIPKLNDSQYCKPWLRAEPFEGYLEPNETVDISLDVYVSKDSVTILNSGEDKIEDILVLHLDRGKDYFLTISGNYLPSERRYRKVFEDSVRIMDRMENDFLPSLELSRREFVFENVKFRQLQKEKFQISNNGQVPCHFSFIPKLNDSQYCKPWLRAEPFEGYLEPNETVDISLDVYVSKDSVTILNSGEDKIEDILVLHLDRGKDYFLTISGNYLPS

GO terms:
  GO:0097730 non-motile cilium (C, IDA)
  GO:0005813 centrosome (C, IDA)
  GO:0005929 cilium (C, IDA)
  GO:0005525 GTP binding (F, IDA)
  GO:0045335 phagocytic vesicle (C, IDA)
  GO:0055038 recycling endosome membrane (C, IDA)
  GO:0010008 endosome membrane (C, IDA)
  GO:0030496 midbody (C, IDA)
  GO:0003925 G protein activity (F, IDA)
  GO:0019003 GDP binding (F, IDA)
  GO:0010506 regulation of autophagy (P, IMP)
  GO:0060271 cilium assembly (P, IMP)
  GO:0007030 Golgi organization (P, IMP)
  GO:0005515 protein binding (F, IPI)
  GO:0032588 trans-Golgi network membrane (C, TAS)
  GO:0000139 Golgi membrane (C, TAS)
  GO:0055038 recycling endosome membrane (C, TAS)
  GO:0005829 cytosol (C, TAS)
  GO:0060271 cilium assembly (P, IDA)
  GO:0048210 Golgi vesicle fusion to target membrane (P, IDA)

Secondary structure (DSSP, 8-state):
-EEEEEEE-STTSSHHHHHHHHHHS---TTPPP-SEEEEEEEEEEETTEEEEEEEEE---SGGGHHHHGGGSTT-SEEEEEEETT-HHHHHTHHHHHHHHHHHSBTT-EEEEEEE-TT-GGG--S-HHHHHHHHHHTT-EEEE-BTTTTBSHHHHHHHHHHHHHHHHHH-/----HHHHHHHHTS--EEES--EEEEEEE-BT--EEEEEEEEE-SSS-EEEEEE--TT-SSSS-TTEEEES-EEEE-TT-EEEEEEEE-B-HHHHHHHHHSSS-S-EEEEEEETTS-EEEEEEEEEE---/-EEEEEEEE-STTSSHHHHHHHHHHS---TTPPP--EEEEEEEEEEETTEEEEEEEEE---SGGGHHHHGGG-TT-SEEEEEEETT-HHHHHTHHHHHHHHHHHSBTT-EEEEEEE-TT-GGG--S-HHHHHHHHHHHT-EEEE-BTTTTBSHHHHHHHHHHHHHHHHHH-/----HHHHHHHHTS--EEES-SEEEEEEEEBT--EEEEEEEEE-SSS-EEEEEE--TT-SSSS-TTEEEESSEEEE-TT-EEEEEEEE-B-HHHHHHHHHSSS-S-EEEEEEETTS-EEEEEEEEEEE--/-EEEEEEEESTTSSHHHHHHHHHHS---TTPPPPSEEEEEEEEEEETTEEEEEEEEEE--SGGGHHHHHTTSTT-SEEEEEEETT-HHHHHTHHHHHHHHHHHS-TT-EEEEEEE-TT-GGG--S-HHHHHHHHHHTT-EEEE-BTTTTBSHHHHHHHHHHHHHHHHH-/-HHHHHHHHHHHHHHHHHHHHTS--EEES-SEEEEEEEETTB-EEEEEEEEE-SSS-EEEEEE--TT-SSSS-TTEEEES-EEEE-TT-EEEEEEEE---TTTHHHHTBTT-EEEEEEEEEETTS-EEEEEEEEEEE--/-EEEEEEE-STTSSHHHHHHHHHHS---TTPPPPSEEEEEEEEEEETTEEEEEEEEEE--SGGGHHHHGGGSTT-SEEEEEEETT-HHHHHTHHHHHHHHHHHS-TT-EEEEEEE-TT-GGG--S-HHHHHHHHHHHT-EEEE-BTTTTBSHHHHHHHHHHHHHHHHT-/-HHHHHHHHHHHHHHHHHHHHTS--EEES--EEEEEEEBBTB-EEEEEEEEE-SSS-EEEEE---TT-SSSS-TTEEEESSEEEE-TT-EEEEEEEE-B-HHHHHHHTBTT-EEEEEEEEEETTS-EEEEEEEEEE---

Solvent-accessible surface area: 58458 Å² total; per-residue (Å²): 88,100,0,42,0,0,0,2,0,14,55,54,2,15,11,38,22,0,8,59,32,4,7,51,94,36,74,50,94,114,84,140,48,30,18,2,2,29,13,48,5,20,20,7,112,11,122,62,102,130,0,75,0,44,0,37,6,5,2,5,46,140,93,0,66,91,19,6,14,50,35,2,130,12,0,35,0,0,0,0,1,0,9,0,24,62,50,124,2,11,61,17,0,121,76,18,2,122,33,2,120,100,75,2,4,81,49,8,36,50,0,0,0,0,4,65,14,52,44,84,151,146,73,112,0,41,94,136,114,0,77,118,6,2,128,84,81,70,21,103,30,26,12,0,0,3,126,51,82,74,55,2,98,73,0,0,38,21,0,0,126,39,6,12,49,76,39,72,173,85,141,43,103,1,38,0,0,0,0,0,15,53,52,2,15,11,40,22,0,3,44,29,0,5,42,95,41,75,53,96,109,87,152,44,31,25,2,2,31,16,51,10,19,11,5,97,12,122,80,93,116,0,62,0,42,0,35,5,5,2,5,47,138,95,0,70,92,14,5,16,50,36,2,104,11,0,32,0,0,0,0,0,0,10,0,34,67,54,143,2,3,65,24,0,114,94,17,3,164,34,2,113,105,62,2,3,66,48,7,36,46,1,0,0,0,4,61,12,52,43,85,148,138,72,121,0,45,95,138,107,0,77,116,5,2,134,91,86,64,28,100,30,23,12,0,0,4,129,51,71,71,56,1,81,69,0,0,46,18,2,0,123,32,4,10,62,70,52,88,184,69,160,62,1,84,1,3,0,0,0,17,57,53,2,14,12,41,23,0,6,47,27,6,17,46,97,37,78,52,94,113,84,156,43,30,24,3,2,31,12,51,6,51,21,7,110,7,120,60,137,171,5,59,0,29,1,54,2,3,2,5,47,136,107,0,59,82,10,4,14,40,55,1,170,42,9,50,0,0,0,1,1,0,10,0,21,64,50,148,3,15,80,36,0,52,60,11,2,6,15,3,104,29,81,17,42,111,100,6,33,51,2,1,0,0,3,59,22,58,34,92,130,129,64,102,0,38,106,128,101,0,78,155,16,1,143,64,72,73,13,104,34,28,16,0,0,4,125,52,65,68,54,0,65,67,0,0,40,20,1,0,126,32,6,28,58,86,84,98,213,80,75,0,72,1,4,0,0,0,12,55,55,2,14,11,37,24,0,8,58,31,4,22,49,101,35,75,56,96,112,82,149,48,30,24,1,1,27,14,53,7,44,25,7,111,8,124,71,115,167,0,67,0,28,1,55,5,3,2,4,44,118,88,0,59,89,18,5,13,45,54,1,178,24,8,52,0,0,0,0,0,0,9,0,18,61,47,136,2,14,83,31,0,44,60,14,3,3,22,3,110,28,84,15,48,113,92,9,36,47,0,1,0,0,3,62,18,57,37,89,131,132,69,104,0,47,93,132,80,1,79,111,14,2,132,75,72,66,21,105,34,25,14,0,0,3,124,52,80,72,58,3,71,70,0,0,40,19,0,0,129,26,3,11,60,70,106,85,196,185,91,124,60,23,90,2,105,8,45,14,63,38,27,12,25,7,113,17,78,91,69,79,1,72,0,118,71,0,98,55,90,93,101,47,112,30,112,6,81,0,26,0,75,9,108,23,32,3,54,3,16,9,51,63,17,82,153,78,95,24,7,11,58,79,5,0,76,4,111,39,39,76,22,63,4,43,21,125,71,77,44,76,0,12,0,30,0,82,0,9,146,54,3,12,89,76,14,79,87,54,162,24,116,1,96,14,28,0,3,0,53,0,33,123,6,34,7,9,0,0,20,1,47,12,49,21,81,85,118,200,94,124,73,114,112,4,120,97,42,24,74,91,33,17,24,6,112,18,77,87,68,81,1,81,0,123,76,0,106,69,112,111,90,52,117,30,128,6,83,0,27,1,79,14,105,36,96,6,30,3,17,7,49,62,24,83,152,76,91,28,6,11,60,74,5,0,71,4,106,39,42,71,16,164,7,122,47,124,76,72,41,72,0,12,0,24,0,77,0,17,125,60,4,18,87,81,8,64,91,49,147,21,117,0,90,16,30,0,2,0,49,0,67,225,6,43,8,10,0,0,20,1,46,13,54,24,71,82,124,119,196,158,137,149,115,83,128,100,45,48,54,139,103,128,14,133,103,79,14,46,106,30,14,25,7,107,18,67,96,69,77,1,74,0,118,65,0,97,20,94,104,94,54,126,33,125,2,68,2,18,1,82,14,109,35,59,6,63,3,16,11,54,62,21,82,138,67,54,125,28,19,93,119,8,9,119,3,97,55,102,86,20,132,1,79,47,132,67,72,42,61,0,24,0,9,0,90,0,23,61,126,11,13,21,78,16,4,16,34,140,31,134,2,108,11,28,0,4,0,47,0,65,214,3,32,8,11,0,0,22,0,40,14,52,1,73,67,104,123,202,180,138,160,100,84,112,100,45,29,58,126,84,73,12,129,20,37,15,43,26,27,13,23,7,106,17,69,90,69,75,1,75,0,118,71,0,90,28,94,101,91,58,109,30,146,2,70,1,25,1,82,15,104,24,37,2,49,2,21,10,47,61,21,88,150,76,98,121,35,19,80,109,6,7,124,1,75,41,95,83,23,72,6,34,24,130,22,81,41,81,1,19,0,7,0,90,0,29,86,124,8,9,25,75,4,4,4,38,138,24,118,0,79,11,30,0,3,0,54,0,25,123,5,35,8,11,0,0,15,0,29,16,49,3,76,55,111

Nearest PDB structures (foldseek):
  3qbt-assembly4_H  TM=1.001E+00  e=4.456E-25  Homo sapiens
  3qbt-assembly2_D  TM=9.823E-01  e=7.366E-23  Homo sapiens
  3qis-assembly1_A  TM=9.727E-01  e=5.689E-19  Homo sapiens
  7sqc-assembly1_F3  TM=8.591E-01  e=4.541E-07  Chlamydomonas reinhardtii
  7sqc-assembly1_O0  TM=7.787E-01  e=2.770E-07  Chlamydomonas reinhardtii

Radius of gyration: 37.92 Å; Cα contacts (8 Å, |Δi|>4): 2610; chains: 8; bounding box: 98×78×98 Å

CATH classification: 3.40.50.300

InterPro domains:
  IPR001806 Small GTPase [PF00071] (10-170)
  IPR001806 Small GTPase [PS51421] (1-207)
  IPR001806 Small GTPase [SM00174] (11-172)
  IPR005225 Small GTP-binding domain [TIGR00231] (7-162)
  IPR027417 P-loop containing nucleoside triphosphate hydrolase [G3DSA:3.40.50.300] (1-204)
  IPR027417 P-loop containing nucleoside triphosphate hydrolase [SSF52540] (4-182)
  IPR050305 Small GTPase superfamily, Rab [PTHR47980] (2-192)

Foldseek 3Di:
DEAEEEEAFAWPLQQVLLVCCQAVVDGDPPDDADPAKDWDWDWDDDPNDIYIYTYMYDGRDPVCVVVCLVVQERHQEYEQTGEQLDVVRVVCSVVVVVSCCPRHDVNRAYEYEHEPPVPPVSGDHDPVNQVVVCVVVVHYYDYYYSHVGRCSNVVVVVRVVVSVVVVVVD/DAEAEEEEAFAWPLQQVLLVCCQAVVDGDPDDDFDDAKDWDWDWDADPNDIYIYTYMYDGRDPVCVVVCLQVQERHQEYEQTGEQLDVVRVVCSVVVVVSCCPRHDVNRAYEYEHEPPVPPVRGPHDVVNQCVVCVVVVHYYYYYYSHVGGCSNVRVVVRVVVSVVVVVVD/DEAEEEEAFAWPLCQVLLQCCVQPVAGDPDDDFDPAKDWDWDWDDDPNDIYIYIYIYDGRYPVCVVVCLQVQAVHQEYEYTGEQLDPVRVVCSVVVVVSSVVRYDPNHAYEYEHEPPVPVVRGPHDPVNQVVVCVVVVHHYDYAYSHVGGCSNVRVVVSVVVSVVVVVD/DEAEEEEAFAWPQCQVLLQCCVQPVDGDPDDDFDPAKDWDWDWDADPNDIYIYIYIYDGRYPVCVVVCLQVQARHQEYEYTGEQLDVVRVVCSVVVVVSNCVRYDVNRAYEYEHEPPVPVVRGPHDVVNQVVVCVVVVHHYDYYYSHVGGCSNVVVVVNVVVSVVVVVD/DDDPPVVVVVVQQAWDKDKQAFEAEDAAAEAQDKDKDKIKIAGQGDAKWKKAWDPDDPDDDQKDPQWDKVPRIDIHGHGDMDMIMIMGHHYPVRQVCQVVVVDFFWDWIWMDIVRHDIGIHIYYYGYDRD/DDDPVVVVVVVLAFWDKDKQAFEAEDAAAEAFDKDKDKIKIFGQGQAKWKKAWDPPDPDPGQKDPQWDKVPRIDIHGHGGMDMIMIMGGHYPVRQVCQVVVVDFFWIWIWMDIVVHDIDIHIYHYGYDHD/DVVVVVVVVVVVVVVVVVVVLQFWDKDKPAQEAEDAAAEAFDKDKDKIKMATQGQAKWKKFWDPPDPDDDQKDPQKDKPPRIDIHGHGDMDMMMIMGHDYPVHQVVQCPDPNKDWDWIWMDIVSHDIGIHIYIYGYDHD/DVVVVVVVVVVVVVVVVVVVLQAWDKDKQAFEAEDAAAEAQDKDKDKIKIFGQGQAKWKKAWDPPDPDPDQKDPQWDKVPRIDIHHHGGMDMIMIMGHHYPVRCVVCVDDQSKDWIKIWMDIVSHHIDIHIYIYGYDYD